Protein AF-0000000072719856 (afdb_homodimer)

Secondary structure (DSSP, 8-state):
----------------------------------------SGGGS-S-----STT---TTSHHHHHHHHHHHHHHHHHHHHHHHHHHHHHHHHHHHHHHHHHHHHHHHHHHHHHHHHHHHHHHHHHHHHHHHHTTTS--SS-HHHHHHHHHHHHHHS-----SS--GGGS-HHHHHHHHHHHHHHHHTT--SSHHHHTHHHHHHHHHHHHHHHHHS-S--SSSTHHHHHHHHHHHHHHHHHHHHHHHHHHHHHHS---HHHHHHHHHHHHHHHHHHHHHHHH-HHHHHHHHHHHHH-TTHHHHHHHHHHHHHT------HHHHHHHHHHHHHHHHHHHHHHHHHHHHHHHHHHHHHHHHHHHHHHHHHHHHHHHHHHHHHHHHHHHHHHHHHHHHHHHHHHHHHHHHHHHHHHHHHHHHS-HHHHHHHHTT--------SS-----B--TTHHHHHHHS-HHHHHHHHHHHHHHHHHHHTTTT-----EETTEE-/----------------------------------------SGGGS-S-----STT---TTSHHHHHHHHHHHHHHHHHHHHHHHHHHHHHHHHHHHHHHHHHHHHHHHHHHHHHHHHHHHHHHHHHHHHHHHHTTTS---S-HHHHHHHHHHHHHHS-----SS--GGGS-HHHHHHHHHHHHHHHHTT--SSHHHHTHHHHHHHHHHHHHHHHHS-S--SSSTHHHHHHHHHHHHHHHHHHHHHHHHHHHHHHS---HHHHHHHHHHHHHHHHHHHHHHHH-HHHHHHHHHHHHH-TTHHHHHHHHHHHHHT------HHHHHHHHHHHHHHHHHHHHHHHHHHHHHHHHHHHHHHHHHHHHHHHHHHHHHHHHHHHHHHHHHHHHHHHHHHHHHHHHHHHHHHHHHHHHHHHHHHHHS-HHHHHHHHTT-----PPPSS-----B--TTHHHHHHHS-HHHHHHHHHHHHHHHHHHHTTTT-----EETTEE-

pLDDT: mean 78.43, std 19.97, range [12.73, 96.88]

Solvent-accessible surface area (backbone atoms only — not comparable to full-atom values): 55125 Å² total; per-residue (Å²): 128,86,84,87,80,86,78,81,90,82,84,89,80,85,85,80,84,80,78,76,79,74,80,73,75,75,67,70,79,67,77,72,68,81,62,79,73,66,77,66,66,71,70,56,78,64,68,78,76,53,60,65,39,97,74,53,45,45,65,82,41,74,68,29,40,51,53,51,50,49,52,62,52,50,57,47,41,50,42,42,50,51,45,52,52,51,48,51,53,50,44,52,53,49,51,51,50,50,52,53,48,51,52,46,50,52,34,50,50,44,35,53,39,46,48,50,38,41,52,41,47,51,53,48,40,54,52,47,46,48,23,55,72,49,71,65,70,55,76,89,62,65,61,66,60,50,51,51,52,41,48,54,44,56,69,72,36,74,79,67,88,60,81,73,89,43,86,57,64,75,38,74,65,56,35,51,51,52,51,52,52,51,53,50,34,55,77,67,61,68,47,96,45,59,67,66,65,38,43,63,48,54,51,51,45,50,51,48,53,53,40,42,54,61,50,63,61,70,81,49,92,74,53,57,61,41,57,50,50,19,40,50,25,37,53,47,13,50,51,24,39,52,55,18,46,54,43,50,28,43,26,33,40,63,10,53,62,58,70,69,51,43,51,47,26,49,33,24,42,44,48,12,52,50,24,43,52,51,17,24,64,50,35,68,68,46,41,56,52,47,53,52,48,55,71,68,40,85,50,47,66,56,52,54,52,50,49,53,52,59,72,65,63,61,78,46,75,56,30,60,68,60,12,50,50,48,41,53,48,50,50,52,50,48,50,53,50,48,52,52,44,50,50,46,51,51,50,51,53,51,49,50,52,52,52,50,52,52,52,50,49,52,49,52,50,48,51,50,52,49,50,52,53,61,56,49,49,57,54,50,53,50,50,51,47,48,52,52,47,38,54,48,51,48,41,49,52,43,49,52,53,29,50,50,32,44,52,51,24,51,51,34,44,52,57,37,47,74,78,27,60,60,71,56,44,54,36,51,68,71,72,40,82,76,69,83,80,85,66,95,78,81,86,81,63,77,45,67,56,85,64,44,68,60,48,55,70,76,37,53,71,64,56,47,50,51,51,48,50,55,50,50,49,52,51,48,61,56,40,67,76,46,101,59,77,79,73,54,71,54,92,66,34,42,55,126,98,74,83,84,89,74,86,78,79,87,76,93,67,86,69,80,76,72,78,68,71,74,68,74,70,63,69,77,66,76,68,68,80,61,78,72,65,74,66,63,71,71,56,80,63,66,77,77,53,57,66,36,98,76,52,45,45,65,81,40,75,67,28,40,52,53,51,50,49,53,63,53,50,56,45,42,49,42,45,49,52,45,50,52,52,48,51,53,50,43,52,54,49,52,51,51,49,52,50,46,51,52,47,52,53,35,49,51,45,37,51,39,44,47,51,37,42,51,40,47,51,53,47,39,54,52,48,47,48,23,55,72,50,70,64,72,54,75,90,65,66,59,68,61,51,52,50,52,40,49,52,45,55,70,70,37,73,80,69,88,61,81,72,90,42,86,57,65,76,38,72,66,57,33,53,51,51,51,51,52,50,52,51,34,55,76,64,63,70,49,95,45,59,68,66,64,39,42,64,49,54,50,51,43,50,53,48,52,53,38,41,56,60,50,62,61,68,82,51,88,75,55,57,60,41,56,51,49,19,40,50,24,38,54,47,12,48,50,24,40,51,56,19,45,55,44,49,27,43,26,34,40,64,10,52,62,57,71,70,52,43,50,48,26,49,33,23,41,44,48,12,52,49,25,42,52,51,18,25,65,49,35,69,66,47,41,56,50,48,54,52,48,54,72,68,40,85,52,50,67,55,50,54,51,51,49,53,53,58,72,64,64,61,80,46,75,54,30,60,68,60,13,49,52,51,43,53,48,50,50,53,51,47,50,53,51,49,51,54,42,49,52,46,51,51,50,51,52,51,50,51,54,51,51,50,53,52,52,49,50,51,47,50,51,48,51,50,52,50,50,52,52,61,56,47,49,58,52,50,53,50,49,53,48,48,53,51,47,38,54,48,50,47,40,49,53,41,49,52,51,28,49,51,31,45,52,52,24,50,51,35,44,53,57,37,46,74,79,27,60,62,70,55,43,56,35,51,69,72,70,41,80,76,71,84,79,83,68,97,78,80,88,80,64,76,44,69,57,84,64,43,69,61,48,54,68,75,39,53,71,64,55,46,49,52,50,47,52,53,51,49,50,52,50,49,64,56,39,68,77,43,102,59,77,77,75,53,72,54,92,65,36,41,54

Nearest PDB structures (foldseek):
  4akk-assembly1_B  TM=6.259E-01  e=2.399E-05  Klebsiella oxytoca
  7ung-assembly1_D5  TM=2.295E-01  e=6.088E-01  Homo sapiens
  7n6g-assembly1_3W  TM=1.472E-01  e=1.097E+00  Chlamydomonas reinhardtii
  7n6g-assembly1_3S  TM=1.384E-01  e=2.478E+00  Chlamydomonas reinhardtii
  7n6g-assembly1_3T  TM=1.457E-01  e=3.896E+00  Chlamydomonas reinhardtii

Organism: Homarus americanus (NCBI:txid6706)

Foldseek 3Di:
DDDDDCPDDDDDDDDDDDPPPPPPPPPPDAPDPPPPPPPPCVVVPPVDQPLPDPVSDDCQDPVNVVVVLVVLLVVVVVVLVVLLVVLVVVLVVLVVLLVLLVLVVVLLLQLVLLLVLLVLLLVLLLQLLVCLVVVNPDHPDDSVVSLVVSVVSLVPHPQDDFPDDDPCRRDSVSVNVVVVVLVVCSVVVVAPDSCRSNVSSLVSSVRSLNRSVVSLDDDDPQLLSLLSLLLSLLSLLLSLLSLLLSLLLCCQQVQFDDPVSLVSNVVSNVSSVVSLVSSCVSDVVLVVLVVVLCVPLVCNVVQVVSSVVSNVRDGDPRDNVVSVVSSVSSVVVSVSSVVSSVVSSVVSVVSSVVVSVVSVVVSVVSVVSSVVSVVVSVVVSVVSSVVSVVVSVVVVVVVVVVVVVVVVVVVVLVVQCVVDPPVVSVCVVVVHDPDDDDDPDDDDDKDFDPCLVVVPVVDDPVVLVVVQVVVVVVVVVVCVSDPDDWDDDDRRMTD/DDDDDDDDDDDDDDDCPPDPPPPPPCPPPDPPPPPPPPPPCVVVPPPDQPLPDPVSADCPDPVNVVVVLVVLLVVVVVVLVVLLVVLVVVLVVLVVLLVLLVLVVVLLLQLVLLLVLLVLLLVLLLQLLVCVVVVNPDHDDDSVVSLVVSVVSLVPHPQDDFPDDDPCRPDSVSVNVVVVVLVVCSVVVVAPDSCRSNVSSLVSSVRSLNRSVVSLDDDDPQLLSLLSLLLSLLSLLLSLLSLLLSLLLVCQQVQFDDPVSLVSNVVSNVSSVVSLVSSCVSDVVLVVLVVVLCVPLVCNVVQVVSSVVSNVGDGDPRDNVVSVVSSVSSVVVSVSSVVSSVVSSVVSVVSSVVVSVVSVVVSVVSVVSSVVSVVVSVVVSVVSSVVSVVVSVVVVVVVVVVVVVVVVVVVVLVVQCVVDPPVVSVCVVVVHDPDDDDDPDDDDDKDFDPCLVVVPVVDDPVVLVVVQVVVVVVVVVVCVVDPDDWDDDDRRMTD

InterPro domains:
  IPR001054 Adenylyl cyclase class-3/4/guanylyl cyclase [PF00211] (435-495)
  IPR001054 Adenylyl cyclase class-3/4/guanylyl cyclase [PS50125] (443-495)
  IPR001054 Adenylyl cyclase class-3/4/guanylyl cyclase [SM00044] (407-495)
  IPR001054 Adenylyl cyclase class-3/4/guanylyl cyclase [cd07302] (442-495)
  IPR011645 Haem NO binding associated [PF07701] (390-428)
  IPR013587 Nitrate/nitrite sensing protein [PF08376] (117-348)
  IPR029787 Nucleotide cyclase [G3DSA:3.30.70.1230] (431-495)
  IPR029787 Nucleotide cyclase [SSF55073] (431-495)
  IPR050401 Cyclic nucleotide synthase [PTHR11920] (382-495)

Structure (mmCIF, N/CA/C/O backbone):
data_AF-0000000072719856-model_v1
#
loop_
_entity.id
_entity.type
_entity.pdbx_description
1 polymer 'guanylate cyclase'
#
loop_
_atom_site.group_PDB
_atom_site.id
_atom_site.type_symbol
_atom_site.label_atom_id
_atom_site.label_alt_id
_atom_site.label_comp_id
_atom_site.label_asym_id
_atom_site.label_entity_id
_atom_site.label_seq_id
_atom_site.pdbx_PDB_ins_code
_atom_site.Cartn_x
_atom_site.Cartn_y
_atom_site.Cartn_z
_atom_site.occupancy
_atom_site.B_iso_or_equiv
_atom_site.auth_seq_id
_atom_site.auth_comp_id
_atom_site.auth_asym_id
_atom_site.auth_atom_id
_atom_site.pdbx_PDB_model_num
ATOM 1 N N . MET A 1 1 ? -3.832 -138.75 36.938 1 13.16 1 MET A N 1
ATOM 2 C CA . MET A 1 1 ? -4.074 -139.625 35.812 1 13.16 1 MET A CA 1
ATOM 3 C C . MET A 1 1 ? -3.48 -139 34.531 1 13.16 1 MET A C 1
ATOM 5 O O . MET A 1 1 ? -3.02 -139.75 33.688 1 13.16 1 MET A O 1
ATOM 9 N N . LYS A 1 2 ? -3.783 -137.75 33.938 1 15.05 2 LYS A N 1
ATOM 10 C CA . LYS A 1 2 ? -4.488 -137.875 32.656 1 15.05 2 LYS A CA 1
ATOM 11 C C . LYS A 1 2 ? -3.545 -138.25 31.531 1 15.05 2 LYS A C 1
ATOM 13 O O . LYS A 1 2 ? -2.367 -137.875 31.531 1 15.05 2 LYS A O 1
ATOM 18 N N . SER A 1 3 ? -4.07 -138.625 30.328 1 15.02 3 SER A N 1
ATOM 19 C CA . SER A 1 3 ? -3.676 -139.875 29.641 1 15.02 3 SER A CA 1
ATOM 20 C C . SER A 1 3 ? -2.521 -139.625 28.672 1 15.02 3 SER A C 1
ATOM 22 O O . SER A 1 3 ? -1.888 -138.5 28.734 1 15.02 3 SER A O 1
ATOM 24 N N . SER A 1 4 ? -2.91 -139.375 27.281 1 15.8 4 SER A N 1
ATOM 25 C CA . SER A 1 4 ? -2.57 -140.375 26.219 1 15.8 4 SER A CA 1
ATOM 26 C C . SER A 1 4 ? -1.331 -139.875 25.453 1 15.8 4 SER A C 1
ATOM 28 O O . SER A 1 4 ? -0.961 -138.75 25.5 1 15.8 4 SER A O 1
ATOM 30 N N . GLU A 1 5 ? -0.768 -140.625 24.344 1 15.8 5 GLU A N 1
ATOM 31 C CA . GLU A 1 5 ? 0.389 -141.375 23.844 1 15.8 5 GLU A CA 1
ATOM 32 C C . GLU A 1 5 ? 0.894 -140.75 22.531 1 15.8 5 GLU A C 1
ATOM 34 O O . GLU A 1 5 ? 1.777 -141.375 21.875 1 15.8 5 GLU A O 1
ATOM 39 N N . LYS A 1 6 ? 0.525 -139.5 22.219 1 16.8 6 LYS A N 1
ATOM 40 C CA . LYS A 1 6 ? 0.259 -139.125 20.812 1 16.8 6 LYS A CA 1
ATOM 41 C C . LYS A 1 6 ? 1.481 -139.5 19.953 1 16.8 6 LYS A C 1
ATOM 43 O O . LYS A 1 6 ? 2.549 -138.875 20.156 1 16.8 6 LYS A O 1
ATOM 48 N N . ARG A 1 7 ? 1.499 -140.375 18.922 1 16.19 7 ARG A N 1
ATOM 49 C CA . ARG A 1 7 ? 2.504 -141.375 18.375 1 16.19 7 ARG A CA 1
ATOM 50 C C . ARG A 1 7 ? 3.23 -140.75 17.188 1 16.19 7 ARG A C 1
ATOM 52 O O . ARG A 1 7 ? 4.273 -141.25 16.766 1 16.19 7 ARG A O 1
ATOM 59 N N . LYS A 1 8 ? 2.85 -139.625 16.594 1 17.39 8 LYS A N 1
ATOM 60 C CA . LYS A 1 8 ? 2.51 -139.625 15.172 1 17.39 8 LYS A CA 1
ATOM 61 C C . LYS A 1 8 ? 3.738 -140 14.344 1 17.39 8 LYS A C 1
ATOM 63 O O . LYS A 1 8 ? 4.859 -139.625 14.68 1 17.39 8 LYS A O 1
ATOM 68 N N . VAL A 1 9 ? 3.543 -140.375 12.938 1 16.06 9 VAL A N 1
ATOM 69 C CA . VAL A 1 9 ? 4.031 -141.375 12.016 1 16.06 9 VAL A CA 1
ATOM 70 C C . VAL A 1 9 ? 5.238 -140.875 11.242 1 16.06 9 VAL A C 1
ATOM 72 O O . VAL A 1 9 ? 5.387 -139.625 11.078 1 16.06 9 VAL A O 1
ATOM 75 N N . SER A 1 10 ? 6.246 -141.625 10.727 1 17.42 10 SER A N 1
ATOM 76 C CA . SER A 1 10 ? 7.648 -142 10.453 1 17.42 10 SER A CA 1
ATOM 77 C C . SER A 1 10 ? 8.016 -141.625 9.023 1 17.42 10 SER A C 1
ATOM 79 O O . SER A 1 10 ? 9.156 -141.25 8.75 1 17.42 10 SER A O 1
ATOM 81 N N . PRO A 1 11 ? 6.961 -141.625 7.934 1 17.03 11 PRO A N 1
ATOM 82 C CA . PRO A 1 11 ? 7.477 -142.625 6.938 1 17.03 11 PRO A CA 1
ATOM 83 C C . PRO A 1 11 ? 8.578 -142 6.07 1 17.03 11 PRO A C 1
ATOM 85 O O . PRO A 1 11 ? 8.867 -140.75 6.18 1 17.03 11 PRO A O 1
ATOM 88 N N . ASP A 1 12 ? 8.273 -141.875 4.676 1 16.55 12 ASP A N 1
ATOM 89 C CA . ASP A 1 12 ? 8.742 -142.625 3.551 1 16.55 12 ASP A CA 1
ATOM 90 C C . ASP A 1 12 ? 9.898 -141.875 2.834 1 16.55 12 ASP A C 1
ATOM 92 O O . ASP A 1 12 ? 10.133 -140.75 3.029 1 16.55 12 ASP A O 1
ATOM 96 N N . LYS A 1 13 ? 10.125 -142.25 1.357 1 18.56 13 LYS A N 1
ATOM 97 C CA . LYS A 1 13 ? 10.961 -143 0.419 1 18.56 13 LYS A CA 1
ATOM 98 C C . LYS A 1 13 ? 11.656 -142 -0.563 1 18.56 13 LYS A C 1
ATOM 100 O O . LYS A 1 13 ? 12.688 -142.375 -1.143 1 18.56 13 LYS A O 1
ATOM 105 N N . GLY A 1 14 ? 11.086 -140.75 -0.892 1 17.28 14 GLY A N 1
ATOM 106 C CA . GLY A 1 14 ? 11.031 -140.625 -2.334 1 17.28 14 GLY A CA 1
ATOM 107 C C . GLY A 1 14 ? 12.391 -140.375 -2.953 1 17.28 14 GLY A C 1
ATOM 108 O O . GLY A 1 14 ? 13.297 -139.875 -2.283 1 17.28 14 GLY A O 1
ATOM 109 N N . ASP A 1 15 ? 12.664 -140.875 -4.188 1 18.88 15 ASP A N 1
ATOM 110 C CA . ASP A 1 15 ? 13.75 -141.375 -5.051 1 18.88 15 ASP A CA 1
ATOM 111 C C . ASP A 1 15 ? 14.57 -140.125 -5.559 1 18.88 15 ASP A C 1
ATOM 113 O O . ASP A 1 15 ? 14.164 -139 -5.41 1 18.88 15 ASP A O 1
ATOM 117 N N . GLY A 1 16 ? 15.195 -140.375 -6.809 1 19.95 16 GLY A N 1
ATOM 118 C CA . GLY A 1 16 ? 16.5 -140.375 -7.445 1 19.95 16 GLY A CA 1
ATOM 119 C C . GLY A 1 16 ? 16.859 -139.125 -8.164 1 19.95 16 GLY A C 1
ATOM 120 O O . GLY A 1 16 ? 18.031 -138.75 -8.391 1 19.95 16 GLY A O 1
ATOM 121 N N . GLY A 1 17 ? 15.914 -138.375 -8.906 1 20.55 17 GLY A N 1
ATOM 122 C CA . GLY A 1 17 ? 16.297 -138 -10.258 1 20.55 17 GLY A CA 1
ATOM 123 C C . GLY A 1 17 ? 17.219 -136.75 -10.312 1 20.55 17 GLY A C 1
ATOM 124 O O . GLY A 1 17 ? 17.188 -135.875 -9.414 1 20.55 17 GLY A O 1
ATOM 125 N N . GLY A 1 18 ? 18.453 -136.875 -10.945 1 22.08 18 GLY A N 1
ATOM 126 C CA . GLY A 1 18 ? 19.656 -136.125 -11.094 1 22.08 18 GLY A CA 1
ATOM 127 C C . GLY A 1 18 ? 19.438 -134.75 -11.852 1 22.08 18 GLY A C 1
ATOM 128 O O . GLY A 1 18 ? 18.906 -134.75 -12.969 1 22.08 18 GLY A O 1
ATOM 129 N N . THR A 1 19 ? 19 -133.625 -11.234 1 22.67 19 THR A N 1
ATOM 130 C CA . THR A 1 19 ? 18.594 -132.375 -11.812 1 22.67 19 THR A CA 1
ATOM 131 C C . THR A 1 19 ? 19.766 -131.75 -12.492 1 22.67 19 THR A C 1
ATOM 133 O O . THR A 1 19 ? 20.766 -131.375 -11.844 1 22.67 19 THR A O 1
ATOM 136 N N . ARG A 1 20 ? 20.156 -132.125 -13.727 1 21.06 20 ARG A N 1
ATOM 137 C CA . ARG A 1 20 ? 21.234 -131.5 -14.461 1 21.06 20 ARG A CA 1
ATOM 138 C C . ARG A 1 20 ? 20.984 -130 -14.586 1 21.06 20 ARG A C 1
ATOM 140 O O . ARG A 1 20 ? 19.906 -129.5 -15.016 1 21.06 20 ARG A O 1
ATOM 147 N N . LYS A 1 21 ? 21.703 -129.25 -13.844 1 28.03 21 LYS A N 1
ATOM 148 C CA . LYS A 1 21 ? 21.797 -127.75 -13.719 1 28.03 21 LYS A CA 1
ATOM 149 C C . LYS A 1 21 ? 22.109 -127.125 -15.062 1 28.03 21 LYS A C 1
ATOM 151 O O . LYS A 1 21 ? 23.172 -127.375 -15.641 1 28.03 21 LYS A O 1
ATOM 156 N N . ASP A 1 22 ? 21.109 -127.25 -16 1 20.61 22 ASP A N 1
ATOM 157 C CA . ASP A 1 22 ? 21.328 -126.562 -17.297 1 20.61 22 ASP A CA 1
ATOM 158 C C . ASP A 1 22 ? 21.859 -125.188 -17.109 1 20.61 22 ASP A C 1
ATOM 160 O O . ASP A 1 22 ? 21.406 -124.438 -16.234 1 20.61 22 ASP A O 1
ATOM 164 N N . ALA A 1 23 ? 23.188 -124.875 -17.453 1 27.12 23 ALA A N 1
ATOM 165 C CA . ALA A 1 23 ? 24.031 -123.625 -17.453 1 27.12 23 ALA A CA 1
ATOM 166 C C . ALA A 1 23 ? 23.312 -122.5 -18.125 1 27.12 23 ALA A C 1
ATOM 168 O O . ALA A 1 23 ? 22.984 -122.562 -19.312 1 27.12 23 ALA A O 1
ATOM 169 N N . ASP A 1 24 ? 22.375 -121.938 -17.344 1 26.38 24 ASP A N 1
ATOM 170 C CA . ASP A 1 24 ? 21.641 -120.75 -17.797 1 26.38 24 ASP A CA 1
ATOM 171 C C . ASP A 1 24 ? 22.594 -119.688 -18.312 1 26.38 24 ASP A C 1
ATOM 173 O O . ASP A 1 24 ? 23.484 -119.25 -17.594 1 26.38 24 ASP A O 1
ATOM 177 N N . MET A 1 25 ? 23.062 -119.75 -19.578 1 27.44 25 MET A N 1
ATOM 178 C CA . MET A 1 25 ? 23.875 -118.75 -20.266 1 27.44 25 MET A CA 1
ATOM 179 C C . MET A 1 25 ? 23.375 -117.375 -19.953 1 27.44 25 MET A C 1
ATOM 181 O O . MET A 1 25 ? 22.203 -117.062 -20.172 1 27.44 25 MET A O 1
ATOM 185 N N . ASP A 1 26 ? 23.906 -116.812 -18.906 1 27.64 26 ASP A N 1
ATOM 186 C CA . ASP A 1 26 ? 23.734 -115.438 -18.453 1 27.64 26 ASP A CA 1
ATOM 187 C C . ASP A 1 26 ? 23.844 -114.438 -19.641 1 27.64 26 ASP A C 1
ATOM 189 O O . ASP A 1 26 ? 24.938 -114.25 -20.188 1 27.64 26 ASP A O 1
ATOM 193 N N . LEU A 1 27 ? 23 -114.5 -20.656 1 30.17 27 LEU A N 1
ATOM 194 C CA . LEU A 1 27 ? 23.078 -113.5 -21.703 1 30.17 27 LEU A CA 1
ATOM 195 C C . LEU A 1 27 ? 23.219 -112.125 -21.109 1 30.17 27 LEU A C 1
ATOM 197 O O . LEU A 1 27 ? 22.609 -111.812 -20.078 1 30.17 27 LEU A O 1
ATOM 201 N N . PRO A 1 28 ? 24.438 -111.5 -21.234 1 32.5 28 PRO A N 1
ATOM 202 C CA . PRO A 1 28 ? 24.688 -110.188 -20.672 1 32.5 28 PRO A CA 1
ATOM 203 C C . PRO A 1 28 ? 23.484 -109.25 -20.797 1 32.5 28 PRO A C 1
ATOM 205 O O . PRO A 1 28 ? 22.641 -109.438 -21.688 1 32.5 28 PRO A O 1
ATOM 208 N N . PRO A 1 29 ? 23.094 -108.688 -19.672 1 29.88 29 PRO A N 1
ATOM 209 C CA . PRO A 1 29 ? 21.906 -107.812 -19.641 1 29.88 29 PRO A CA 1
ATOM 210 C C . PRO A 1 29 ? 21.844 -106.875 -20.812 1 29.88 29 PRO A C 1
ATOM 212 O O . PRO A 1 29 ? 22.875 -106.375 -21.281 1 29.88 29 PRO A O 1
ATOM 215 N N . MET A 1 30 ? 21.078 -107.125 -21.781 1 28.53 30 MET A N 1
ATOM 216 C CA . MET A 1 30 ? 20.859 -106.375 -23 1 28.53 30 MET A CA 1
ATOM 217 C C . MET A 1 30 ? 20.797 -104.875 -22.719 1 28.53 30 MET A C 1
ATOM 219 O O . MET A 1 30 ? 20.172 -104.438 -21.75 1 28.53 30 MET A O 1
ATOM 223 N N . PRO A 1 31 ? 21.828 -104.125 -23.062 1 28.11 31 PRO A N 1
ATOM 224 C CA . PRO A 1 31 ? 21.781 -102.688 -22.766 1 28.11 31 PRO A CA 1
ATOM 225 C C . PRO A 1 31 ? 20.391 -102.125 -23 1 28.11 31 PRO A C 1
ATOM 227 O O . PRO A 1 31 ? 19.672 -102.562 -23.891 1 28.11 31 PRO A O 1
ATOM 230 N N . LYS A 1 32 ? 19.734 -101.812 -21.906 1 28.28 32 LYS A N 1
ATOM 231 C CA . LYS A 1 32 ? 18.438 -101.188 -21.891 1 28.28 32 LYS A CA 1
ATOM 232 C C . LYS A 1 32 ? 18.328 -100.125 -23.031 1 28.28 32 LYS A C 1
ATOM 234 O O . LYS A 1 32 ? 19.266 -99.438 -23.312 1 28.28 32 LYS A O 1
ATOM 239 N N . ARG A 1 33 ? 17.656 -100.5 -24.062 1 31.67 33 ARG A N 1
ATOM 240 C CA . ARG A 1 33 ? 17.312 -99.562 -25.125 1 31.67 33 ARG A CA 1
ATOM 241 C C . ARG A 1 33 ? 17.047 -98.188 -24.562 1 31.67 33 ARG A C 1
ATOM 243 O O . ARG A 1 33 ? 16.359 -98.062 -23.547 1 31.67 33 ARG A O 1
ATOM 250 N N . PRO A 1 34 ? 18.031 -97.25 -24.672 1 29.48 34 PRO A N 1
ATOM 251 C CA . PRO A 1 34 ? 17.656 -95.938 -24.188 1 29.48 34 PRO A CA 1
ATOM 252 C C . PRO A 1 34 ? 16.172 -95.625 -24.438 1 29.48 34 PRO A C 1
ATOM 254 O O . PRO A 1 34 ? 15.641 -95.938 -25.5 1 29.48 34 PRO A O 1
ATOM 257 N N . SER A 1 35 ? 15.344 -95.875 -23.375 1 27.86 35 SER A N 1
ATOM 258 C CA . SER A 1 35 ? 13.961 -95.438 -23.266 1 27.86 35 SER A CA 1
ATOM 259 C C . SER A 1 35 ? 13.68 -94.312 -24.25 1 27.86 35 SER A C 1
ATOM 261 O O . SER A 1 35 ? 14.602 -93.625 -24.703 1 27.86 35 SER A O 1
ATOM 263 N N . LEU A 1 36 ? 12.469 -94.25 -24.75 1 30.48 36 LEU A N 1
ATOM 264 C CA . LEU A 1 36 ? 11.828 -93.125 -25.453 1 30.48 36 LEU A CA 1
ATOM 265 C C . LEU A 1 36 ? 12.359 -91.812 -24.922 1 30.48 36 LEU A C 1
ATOM 267 O O . LEU A 1 36 ? 12.258 -91.5 -23.734 1 30.48 36 LEU A O 1
ATOM 271 N N . VAL A 1 37 ? 13.523 -91.375 -25.359 1 30.98 37 VAL A N 1
ATOM 272 C CA . VAL A 1 37 ? 13.938 -90.062 -25.062 1 30.98 37 VAL A CA 1
ATOM 273 C C . VAL A 1 37 ? 12.711 -89.188 -24.828 1 30.98 37 VAL A C 1
ATOM 275 O O . VAL A 1 37 ? 11.883 -89 -25.719 1 30.98 37 VAL A O 1
ATOM 278 N N . SER A 1 38 ? 12.094 -89.25 -23.625 1 31.16 38 SER A N 1
ATOM 279 C CA . SER A 1 38 ? 11.312 -88.125 -23.141 1 31.16 38 SER A CA 1
ATOM 280 C C . SER A 1 38 ? 11.82 -86.812 -23.734 1 31.16 38 SER A C 1
ATOM 282 O O . SER A 1 38 ? 12.953 -86.375 -23.469 1 31.16 38 SER A O 1
ATOM 284 N N . ILE A 1 39 ? 11.609 -86.562 -24.984 1 34.34 39 ILE A N 1
ATOM 285 C CA . ILE A 1 39 ? 11.727 -85.125 -25.312 1 34.34 39 ILE A CA 1
ATOM 286 C C . ILE A 1 39 ? 11.406 -84.312 -24.078 1 34.34 39 ILE A C 1
ATOM 288 O O . ILE A 1 39 ? 10.297 -84.375 -23.547 1 34.34 39 ILE A O 1
ATOM 292 N N . ASP A 1 40 ? 12.367 -84.125 -23.141 1 33.19 40 ASP A N 1
ATOM 293 C CA . ASP A 1 40 ? 12.469 -83.312 -21.953 1 33.19 40 ASP A CA 1
ATOM 294 C C . ASP A 1 40 ? 11.477 -82.125 -22 1 33.19 40 ASP A C 1
ATOM 296 O O . ASP A 1 40 ? 11.531 -81.312 -22.906 1 33.19 40 ASP A O 1
ATOM 300 N N . SER A 1 41 ? 10.273 -82.312 -21.578 1 36 41 SER A N 1
ATOM 301 C CA . SER A 1 41 ? 9.273 -81.375 -21.125 1 36 41 SER A CA 1
ATOM 302 C C . SER A 1 41 ? 9.922 -80.125 -20.484 1 36 41 SER A C 1
ATOM 304 O O . SER A 1 41 ? 9.273 -79.125 -20.297 1 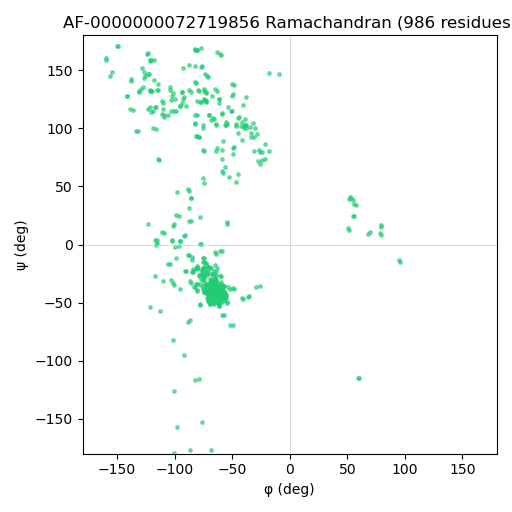36 41 SER A O 1
ATOM 306 N N . GLU A 1 42 ? 11.039 -80.375 -19.781 1 36.47 42 GLU A N 1
ATOM 307 C CA . GLU A 1 42 ? 11.555 -79.312 -18.938 1 36.47 42 GLU A CA 1
ATOM 308 C C . GLU A 1 42 ? 11.93 -78.062 -19.781 1 36.47 42 GLU A C 1
ATOM 310 O O . GLU A 1 42 ? 12.031 -76.938 -19.266 1 36.47 42 GLU A O 1
ATOM 315 N N . ASP A 1 43 ? 12.508 -78.312 -20.906 1 39.44 43 ASP A N 1
ATOM 316 C CA . ASP A 1 43 ? 12.922 -77.125 -21.625 1 39.44 43 ASP A CA 1
ATOM 317 C C . ASP A 1 43 ? 11.719 -76.312 -22.031 1 39.44 43 ASP A C 1
ATOM 319 O O . ASP A 1 43 ? 11.859 -75.312 -22.781 1 39.44 43 ASP A O 1
ATOM 323 N N . GLU A 1 44 ? 10.57 -76.812 -21.812 1 38.94 44 GLU A N 1
ATOM 324 C CA . GLU A 1 44 ? 9.242 -76.312 -22.156 1 38.94 44 GLU A CA 1
ATOM 325 C C . GLU A 1 44 ? 8.992 -74.938 -21.578 1 38.94 44 GLU A C 1
ATOM 327 O O . GLU A 1 44 ? 8.375 -74.125 -22.219 1 38.94 44 GLU A O 1
ATOM 332 N N . ASN A 1 45 ? 9.047 -74.875 -20.281 1 41.75 45 ASN A N 1
ATOM 333 C CA . ASN A 1 45 ? 8.516 -73.688 -19.562 1 41.75 45 ASN A CA 1
ATOM 334 C C . ASN A 1 45 ? 9.344 -72.438 -19.828 1 41.75 45 ASN A C 1
ATOM 336 O O . ASN A 1 45 ? 8.977 -71.375 -19.391 1 41.75 45 ASN A O 1
ATOM 340 N N . LYS A 1 46 ? 10.609 -72.625 -20.016 1 50.31 46 LYS A N 1
ATOM 341 C CA . LYS A 1 46 ? 11.414 -71.375 -20.125 1 50.31 46 LYS A CA 1
ATOM 342 C C . LYS A 1 46 ? 11.406 -70.875 -21.547 1 50.31 46 LYS A C 1
ATOM 344 O O . LYS A 1 46 ? 12.367 -71.062 -22.297 1 50.31 46 LYS A O 1
ATOM 349 N N . MET A 1 47 ? 10.344 -70.938 -22.219 1 47.31 47 MET A N 1
ATOM 350 C CA . MET A 1 47 ? 10.359 -70.625 -23.656 1 47.31 47 MET A CA 1
ATOM 351 C C . MET A 1 47 ? 11.023 -69.25 -23.891 1 47.31 47 MET A C 1
ATOM 353 O O . MET A 1 47 ? 11.805 -69.125 -24.828 1 47.31 47 MET A O 1
ATOM 357 N N . VAL A 1 48 ? 10.406 -68.125 -23.484 1 51.97 48 VAL A N 1
ATOM 358 C CA . VAL A 1 48 ? 10.977 -66.875 -23.844 1 51.97 48 VAL A CA 1
ATOM 359 C C . VAL A 1 48 ? 11.461 -66.125 -22.594 1 51.97 48 VAL A C 1
ATOM 361 O O . VAL A 1 48 ? 10.664 -65.812 -21.703 1 51.97 48 VAL A O 1
ATOM 364 N N . GLU A 1 49 ? 12.562 -66.562 -22 1 50.25 49 GLU A N 1
ATOM 365 C CA . GLU A 1 49 ? 13.086 -65.75 -20.922 1 50.25 49 GLU A CA 1
ATOM 366 C C . GLU A 1 49 ? 13.398 -64.312 -21.438 1 50.25 49 GLU A C 1
ATOM 368 O O . GLU A 1 49 ? 14.406 -64.125 -22.125 1 50.25 49 GLU A O 1
ATOM 373 N N . VAL A 1 50 ? 12.523 -63.594 -21.891 1 50.59 50 VAL A N 1
ATOM 374 C CA . VAL A 1 50 ? 12.938 -62.25 -22.188 1 50.59 50 VAL A CA 1
ATOM 375 C C . VAL A 1 50 ? 13.094 -61.438 -20.891 1 50.59 50 VAL A C 1
ATOM 377 O O . VAL A 1 50 ? 12.117 -61.25 -20.141 1 50.59 50 VAL A O 1
ATOM 380 N N . LYS A 1 51 ? 14.25 -61.594 -20.156 1 47.62 51 LYS A N 1
ATOM 381 C CA . LYS A 1 51 ? 14.586 -60.781 -18.984 1 47.62 51 LYS A CA 1
ATOM 382 C C . LYS A 1 51 ? 14.547 -59.281 -19.297 1 47.62 51 LYS A C 1
ATOM 384 O O . LYS A 1 51 ? 15.516 -58.562 -19.062 1 47.62 51 LYS A O 1
ATOM 389 N N . THR A 1 52 ? 13.961 -58.844 -20.25 1 47.09 52 THR A N 1
ATOM 390 C CA . THR A 1 52 ? 14.43 -57.5 -20.625 1 47.09 52 THR A CA 1
ATOM 391 C C . THR A 1 52 ? 13.891 -56.469 -19.656 1 47.09 52 THR A C 1
ATOM 393 O O . THR A 1 52 ? 14.297 -55.281 -19.719 1 47.09 52 THR A O 1
ATOM 396 N N . GLY A 1 53 ? 12.922 -56.625 -18.797 1 50.38 53 GLY A N 1
ATOM 397 C CA . GLY A 1 53 ? 12.406 -55.406 -18.172 1 50.38 53 GLY A CA 1
ATOM 398 C C . GLY A 1 53 ? 13.164 -55 -16.922 1 50.38 53 GLY A C 1
ATOM 399 O O . GLY A 1 53 ? 14.07 -55.719 -16.484 1 50.38 53 GLY A O 1
ATOM 400 N N . ILE A 1 54 ? 13.242 -53.656 -16.422 1 52 54 ILE A N 1
ATOM 401 C CA . ILE A 1 54 ? 13.898 -53.219 -15.203 1 52 54 ILE A CA 1
ATOM 402 C C . ILE A 1 54 ? 13.734 -54.25 -14.102 1 52 54 ILE A C 1
ATOM 404 O O . ILE A 1 54 ? 14.664 -54.5 -13.336 1 52 54 ILE A O 1
ATOM 408 N N . CYS A 1 55 ? 12.594 -54.781 -13.906 1 51.72 55 CYS A N 1
ATOM 409 C CA . CYS A 1 55 ? 12.445 -55.688 -12.773 1 51.72 55 CYS A CA 1
ATOM 410 C C . CYS A 1 55 ? 12.602 -57.125 -13.211 1 51.72 55 CYS A C 1
ATOM 412 O O . CYS A 1 55 ? 12.43 -58.062 -12.414 1 51.72 55 CYS A O 1
ATOM 414 N N . GLY A 1 56 ? 13.25 -57.375 -14.242 1 53.53 56 GLY A N 1
ATOM 415 C CA . GLY A 1 56 ? 13.578 -58.75 -14.594 1 53.53 56 GLY A CA 1
ATOM 416 C C . GLY A 1 56 ? 12.367 -59.688 -14.57 1 53.53 56 GLY A C 1
ATOM 417 O O . GLY A 1 56 ? 12.516 -60.906 -14.367 1 53.53 56 GLY A O 1
ATOM 418 N N . LEU A 1 57 ? 11.195 -59.062 -14.523 1 55.94 57 LEU A N 1
ATOM 419 C CA . LEU A 1 57 ? 10.07 -59.969 -14.297 1 55.94 57 LEU A CA 1
ATOM 420 C C . LEU A 1 57 ? 9.547 -60.531 -15.609 1 55.94 57 LEU A C 1
ATOM 422 O O . LEU A 1 57 ? 9.617 -59.875 -16.641 1 55.94 57 LEU A O 1
ATOM 426 N N . ASP A 1 58 ? 9.367 -61.688 -15.641 1 57.06 58 ASP A N 1
ATOM 427 C CA . ASP A 1 58 ? 8.852 -62.469 -16.766 1 57.06 58 ASP A CA 1
ATOM 428 C C . ASP A 1 58 ? 7.422 -62.062 -17.109 1 57.06 58 ASP A C 1
ATOM 430 O O . ASP A 1 58 ? 6.527 -62.156 -16.266 1 57.06 58 ASP A O 1
ATOM 434 N N . PRO A 1 59 ? 7.16 -61.281 -18.203 1 59.66 59 PRO A N 1
ATOM 435 C CA . PRO A 1 59 ? 5.828 -60.781 -18.547 1 59.66 59 PRO A CA 1
ATOM 436 C C . PRO A 1 59 ? 4.824 -61.906 -18.797 1 59.66 59 PRO A C 1
ATOM 438 O O . PRO A 1 59 ? 3.625 -61.656 -18.938 1 59.66 59 PRO A O 1
ATOM 441 N N . THR A 1 60 ? 5.312 -63.094 -18.781 1 61.72 60 THR A N 1
ATOM 442 C CA . THR A 1 60 ? 4.426 -64.188 -19.125 1 61.72 60 THR A CA 1
ATOM 443 C C . THR A 1 60 ? 3.746 -64.75 -17.891 1 61.72 60 THR A C 1
ATOM 445 O O . THR A 1 60 ? 2.754 -65.5 -17.984 1 61.72 60 THR A O 1
ATOM 448 N N . THR A 1 61 ? 4.395 -64.5 -16.797 1 62.62 61 THR A N 1
ATOM 449 C CA . THR A 1 61 ? 3.777 -65 -15.57 1 62.62 61 THR A CA 1
ATOM 450 C C . THR A 1 61 ? 2.682 -64.062 -15.086 1 62.62 61 THR A C 1
ATOM 452 O O . THR A 1 61 ? 2.691 -62.875 -15.414 1 62.62 61 THR A O 1
ATOM 455 N N . GLY A 1 62 ? 1.532 -64.625 -14.602 1 66.06 62 GLY A N 1
ATOM 456 C CA . GLY A 1 62 ? 0.443 -63.875 -14.047 1 66.06 62 GLY A CA 1
ATOM 457 C C . GLY A 1 62 ? 0.918 -62.719 -13.164 1 66.06 62 GLY A C 1
ATOM 458 O O . GLY A 1 62 ? 0.458 -61.594 -13.312 1 66.06 62 GLY A O 1
ATOM 459 N N . LYS A 1 63 ? 1.803 -63 -12.336 1 72.44 63 LYS A N 1
ATOM 460 C CA . LYS A 1 63 ? 2.311 -61.969 -11.422 1 72.44 63 LYS A CA 1
ATOM 461 C C . LYS A 1 63 ? 3.133 -60.906 -12.164 1 72.44 63 LYS A C 1
ATOM 463 O O . LYS A 1 63 ? 3.041 -59.719 -11.875 1 72.44 63 LYS A O 1
ATOM 468 N N . GLY A 1 64 ? 3.861 -61.344 -13.094 1 69.19 64 GLY A N 1
ATOM 469 C CA . GLY A 1 64 ? 4.668 -60.406 -13.875 1 69.19 64 GLY A CA 1
ATOM 470 C C . GLY A 1 64 ? 3.836 -59.469 -14.719 1 69.19 64 GLY A C 1
ATOM 471 O O . GLY A 1 64 ? 4.168 -58.281 -14.844 1 69.19 64 GLY A O 1
ATOM 472 N N . LYS A 1 65 ? 2.738 -59.969 -15.172 1 72.69 65 LYS A N 1
ATOM 473 C CA . LYS A 1 65 ? 1.809 -59.156 -15.945 1 72.69 65 LYS A CA 1
ATOM 474 C C . LYS A 1 65 ? 1.208 -58.031 -15.094 1 72.69 65 LYS A C 1
ATOM 476 O O . LYS A 1 65 ? 1.101 -56.875 -15.547 1 72.69 65 LYS A O 1
ATOM 481 N N . GLN A 1 66 ? 0.897 -58.344 -13.922 1 75.81 66 GLN A N 1
ATOM 482 C CA . GLN A 1 66 ? 0.278 -57.375 -13.031 1 75.81 66 GLN A CA 1
ATOM 483 C C . GLN A 1 66 ? 1.274 -56.281 -12.625 1 75.81 66 GLN A C 1
ATOM 485 O O . GLN A 1 66 ? 0.929 -55.094 -12.562 1 75.81 66 GLN A O 1
ATOM 490 N N . ILE A 1 67 ? 2.449 -56.656 -12.359 1 75 67 ILE A N 1
ATOM 491 C CA . ILE A 1 67 ? 3.461 -55.688 -11.93 1 75 67 ILE A CA 1
ATOM 492 C C . ILE A 1 67 ? 3.787 -54.75 -13.07 1 75 67 ILE A C 1
ATOM 494 O O . ILE A 1 67 ? 3.969 -53.531 -12.859 1 75 67 ILE A O 1
ATOM 498 N N . HIS A 1 68 ? 3.812 -55.219 -14.258 1 73.88 68 HIS A N 1
ATOM 499 C CA . HIS A 1 68 ? 4.059 -54.375 -15.406 1 73.88 68 HIS A CA 1
ATOM 500 C C . HIS A 1 68 ? 2.914 -53.375 -15.609 1 73.88 68 HIS A C 1
ATOM 502 O O . HIS A 1 68 ? 3.141 -52.219 -15.969 1 73.88 68 HIS A O 1
ATOM 508 N N . LEU A 1 69 ? 1.82 -53.906 -15.352 1 74.38 69 LEU A N 1
ATOM 509 C CA . LEU A 1 69 ? 0.663 -53.031 -15.469 1 74.38 69 LEU A CA 1
ATOM 510 C C . LEU A 1 69 ? 0.722 -51.906 -14.43 1 74.38 69 LEU A C 1
ATOM 512 O O . LEU A 1 69 ? 0.443 -50.75 -14.734 1 74.38 69 LEU A O 1
ATOM 516 N N . ILE A 1 70 ? 1.099 -52.25 -13.25 1 76.38 70 ILE A N 1
ATOM 517 C CA . ILE A 1 70 ? 1.177 -51.281 -12.172 1 76.38 70 ILE A CA 1
ATOM 518 C C . ILE A 1 70 ? 2.273 -50.25 -12.484 1 76.38 70 ILE A C 1
ATOM 520 O O . ILE A 1 70 ? 2.098 -49.062 -12.273 1 76.38 70 ILE A O 1
ATOM 524 N N . GLN A 1 71 ? 3.293 -50.688 -13.016 1 72.56 71 GLN A N 1
ATOM 525 C CA . GLN A 1 71 ? 4.395 -49.781 -13.359 1 72.56 71 GLN A CA 1
ATOM 526 C C . GLN A 1 71 ? 3.994 -48.844 -14.477 1 72.56 71 GLN A C 1
ATOM 528 O O . GLN A 1 71 ? 4.34 -47.656 -14.43 1 72.56 71 GLN A O 1
ATOM 533 N N . MET A 1 72 ? 3.227 -49.344 -15.344 1 74.88 72 MET A N 1
ATOM 534 C CA . MET A 1 72 ? 2.814 -48.5 -16.469 1 74.88 72 MET A CA 1
ATOM 535 C C . MET A 1 72 ? 1.772 -47.469 -16.031 1 74.88 72 MET A C 1
ATOM 537 O O . MET A 1 72 ? 1.686 -46.406 -16.609 1 74.88 72 MET A O 1
ATOM 541 N N . LEU A 1 73 ? 1.115 -47.844 -15.023 1 73.69 73 LEU A N 1
ATOM 542 C CA . LEU A 1 73 ? 0.081 -46.969 -14.531 1 73.69 73 LEU A CA 1
ATOM 543 C C . LEU A 1 73 ? 0.669 -45.938 -13.562 1 73.69 73 LEU A C 1
ATOM 545 O O . LEU A 1 73 ? 0.235 -44.781 -13.531 1 73.69 73 LEU A O 1
ATOM 549 N N . LEU A 1 74 ? 1.66 -46.281 -12.828 1 76.81 74 LEU A N 1
ATOM 550 C CA . LEU A 1 74 ? 2.209 -45.406 -11.789 1 76.81 74 LEU A CA 1
ATOM 551 C C . LEU A 1 74 ? 3.104 -44.344 -12.398 1 76.81 74 LEU A C 1
ATOM 553 O O . LEU A 1 74 ? 3.15 -43.219 -11.898 1 76.81 74 LEU A O 1
ATOM 557 N N . LEU A 1 75 ? 3.68 -44.562 -13.477 1 77.69 75 LEU A N 1
ATOM 558 C CA . LEU A 1 75 ? 4.652 -43.625 -14.047 1 77.69 75 LEU A CA 1
ATOM 559 C C . LEU A 1 75 ? 3.963 -42.375 -14.57 1 77.69 75 LEU A C 1
ATOM 561 O O . LEU A 1 75 ? 4.383 -41.281 -14.273 1 77.69 75 LEU A O 1
ATOM 565 N N . PRO A 1 76 ? 2.879 -42.562 -15.305 1 74.69 76 PRO A N 1
ATOM 566 C CA . PRO A 1 76 ? 2.199 -41.344 -15.75 1 74.69 76 PRO A CA 1
ATOM 567 C C . PRO A 1 76 ? 1.428 -40.656 -14.633 1 74.69 76 PRO A C 1
ATOM 569 O O . PRO A 1 76 ? 1.064 -39.469 -14.758 1 74.69 76 PRO A O 1
ATOM 572 N N . PHE A 1 77 ? 1.286 -41.344 -13.531 1 79.38 77 PHE A N 1
ATOM 573 C CA . PHE A 1 77 ? 0.51 -40.781 -12.438 1 79.38 77 PHE A CA 1
ATOM 574 C C . PHE A 1 77 ? 1.343 -39.781 -11.641 1 79.38 77 PHE A C 1
ATOM 576 O O . PHE A 1 77 ? 0.796 -38.906 -10.992 1 79.38 77 PHE A O 1
ATOM 583 N N . VAL A 1 78 ? 2.598 -39.906 -11.781 1 81.75 78 VAL A N 1
ATOM 584 C CA . VAL A 1 78 ? 3.469 -39.031 -11 1 81.75 78 VAL A CA 1
ATOM 585 C C . VAL A 1 78 ? 3.287 -37.562 -11.453 1 81.75 78 VAL A C 1
ATOM 587 O O . VAL A 1 78 ? 3.006 -36.688 -10.633 1 81.75 78 VAL A O 1
ATOM 590 N N . PRO A 1 79 ? 3.365 -37.25 -12.766 1 83.25 79 PRO A N 1
ATOM 591 C CA . PRO A 1 79 ? 3.131 -35.875 -13.18 1 83.25 79 PRO A CA 1
ATOM 592 C C . PRO A 1 79 ? 1.698 -35.406 -12.914 1 83.25 79 PRO A C 1
ATOM 594 O O . PRO A 1 79 ? 1.465 -34.219 -12.656 1 83.25 79 PRO A O 1
ATOM 597 N N . ILE A 1 80 ? 0.793 -36.312 -12.93 1 83.69 80 ILE A N 1
ATOM 598 C CA . ILE A 1 80 ? -0.599 -35.969 -12.664 1 83.69 80 ILE A CA 1
ATOM 599 C C . ILE A 1 80 ? -0.76 -35.562 -11.195 1 83.69 80 ILE A C 1
ATOM 601 O O . ILE A 1 80 ? -1.406 -34.562 -10.891 1 83.69 80 ILE A O 1
ATOM 605 N N . MET A 1 81 ? -0.147 -36.312 -10.383 1 84.06 81 MET A N 1
ATOM 606 C CA . MET A 1 81 ? -0.207 -36 -8.961 1 84.06 81 MET A CA 1
ATOM 607 C C . MET A 1 81 ? 0.485 -34.688 -8.664 1 84.06 81 MET A C 1
ATOM 609 O O . MET A 1 81 ? 0.005 -33.906 -7.848 1 84.06 81 MET A O 1
ATOM 613 N N . ALA A 1 82 ? 1.576 -34.5 -9.344 1 84.75 82 ALA A N 1
ATOM 614 C CA . ALA A 1 82 ? 2.283 -33.25 -9.172 1 84.75 82 ALA A CA 1
ATOM 615 C C . ALA A 1 82 ? 1.421 -32.062 -9.625 1 84.75 82 ALA A C 1
ATOM 617 O O . ALA A 1 82 ? 1.413 -31.016 -8.984 1 84.75 82 ALA A O 1
ATOM 618 N N . LEU A 1 83 ? 0.715 -32.219 -10.672 1 86.31 83 LEU A N 1
ATOM 619 C CA . LEU A 1 83 ? -0.171 -31.188 -11.188 1 86.31 83 LEU A CA 1
ATOM 620 C C . LEU A 1 83 ? -1.31 -30.906 -10.211 1 86.31 83 LEU A C 1
ATOM 622 O O . LEU A 1 83 ? -1.674 -29.75 -9.984 1 86.31 83 LEU A O 1
ATOM 626 N N . ILE A 1 84 ? -1.791 -31.953 -9.641 1 86.12 84 ILE A N 1
ATOM 627 C CA . ILE A 1 84 ? -2.891 -31.812 -8.688 1 86.12 84 ILE A CA 1
ATOM 628 C C . ILE A 1 84 ? -2.404 -31.078 -7.441 1 86.12 84 ILE A C 1
ATOM 630 O O . ILE A 1 84 ? -3.061 -30.156 -6.957 1 86.12 84 ILE A O 1
ATOM 634 N N . ILE A 1 85 ? -1.258 -31.484 -7.004 1 86.38 85 ILE A N 1
ATOM 635 C CA . ILE A 1 85 ? -0.701 -30.859 -5.801 1 86.38 85 ILE A CA 1
ATOM 636 C C . ILE A 1 85 ? -0.411 -29.391 -6.062 1 86.38 85 ILE A C 1
ATOM 638 O O . ILE A 1 85 ? -0.766 -28.531 -5.254 1 86.38 85 ILE A O 1
ATOM 642 N N . GLN A 1 86 ? 0.152 -29.062 -7.145 1 86.38 86 GLN A N 1
ATOM 643 C CA . GLN A 1 86 ? 0.499 -27.672 -7.477 1 86.38 86 GLN A CA 1
ATOM 644 C C . GLN A 1 86 ? -0.753 -26.828 -7.652 1 86.38 86 GLN A C 1
ATOM 646 O O . GLN A 1 86 ? -0.799 -25.672 -7.195 1 86.38 86 GLN A O 1
ATOM 651 N N . ASN A 1 87 ? -1.691 -27.375 -8.312 1 88.12 87 ASN A N 1
ATOM 652 C CA . ASN A 1 87 ? -2.924 -26.625 -8.516 1 88.12 87 ASN A CA 1
ATOM 653 C C . ASN A 1 87 ? -3.691 -26.438 -7.211 1 88.12 87 ASN A C 1
ATOM 655 O O . ASN A 1 87 ? -4.348 -25.406 -7.016 1 88.12 87 ASN A O 1
ATOM 659 N N . SER A 1 88 ? -3.555 -27.359 -6.367 1 87.25 88 SER A N 1
ATOM 660 C CA . SER A 1 88 ? -4.18 -27.219 -5.055 1 87.25 88 SER A CA 1
ATOM 661 C C . SER A 1 88 ? -3.5 -26.125 -4.238 1 87.25 88 SER A C 1
ATOM 663 O O . SER A 1 88 ? -4.172 -25.328 -3.582 1 87.25 88 SER A O 1
ATOM 665 N N . ILE A 1 89 ? -2.234 -26.047 -4.32 1 86.81 89 ILE A N 1
ATOM 666 C CA . ILE A 1 89 ? -1.489 -25.031 -3.604 1 86.81 89 ILE A CA 1
ATOM 667 C C . ILE A 1 89 ? -1.809 -23.656 -4.191 1 86.81 89 ILE A C 1
ATOM 669 O O . ILE A 1 89 ? -2.031 -22.688 -3.453 1 86.81 89 ILE A O 1
ATOM 673 N N . ASN A 1 90 ? -1.873 -23.594 -5.48 1 86.19 90 ASN A N 1
ATOM 674 C CA . ASN A 1 90 ? -2.232 -22.344 -6.141 1 86.19 90 ASN A CA 1
ATOM 675 C C . ASN A 1 90 ? -3.639 -21.891 -5.758 1 86.19 90 ASN A C 1
ATOM 677 O O . ASN A 1 90 ? -3.881 -20.688 -5.574 1 86.19 90 ASN A O 1
ATOM 681 N N . MET A 1 91 ? -4.457 -22.875 -5.637 1 86.94 91 MET A N 1
ATOM 682 C CA . MET A 1 91 ? -5.836 -22.547 -5.266 1 86.94 91 MET A CA 1
ATOM 683 C C . MET A 1 91 ? -5.898 -21.969 -3.859 1 86.94 91 MET A C 1
ATOM 685 O O . MET A 1 91 ? -6.66 -21.031 -3.607 1 86.94 91 MET A O 1
ATOM 689 N N . VAL A 1 92 ? -5.125 -22.453 -2.99 1 88.94 92 VAL A N 1
ATOM 690 C CA . VAL A 1 92 ? -5.082 -21.938 -1.627 1 88.94 92 VAL A CA 1
ATOM 691 C C . VAL A 1 92 ? -4.594 -20.484 -1.635 1 88.94 92 VAL A C 1
ATOM 693 O O . VAL A 1 92 ? -5.148 -19.641 -0.94 1 88.94 92 VAL A O 1
ATOM 696 N N . SER A 1 93 ? -3.623 -20.219 -2.447 1 84.62 93 SER A N 1
ATOM 697 C CA . SER A 1 93 ? -3.098 -18.859 -2.551 1 84.62 93 SER A CA 1
ATOM 698 C C . SER A 1 93 ? -4.141 -17.906 -3.125 1 84.62 93 SER A C 1
ATOM 700 O O . SER A 1 93 ? -4.25 -16.766 -2.682 1 84.62 93 SER A O 1
ATOM 702 N N . ILE A 1 94 ? -4.898 -18.391 -4.102 1 86.06 94 ILE A N 1
ATOM 703 C CA . ILE A 1 94 ? -5.926 -17.578 -4.738 1 86.06 94 ILE A CA 1
ATOM 704 C C . ILE A 1 94 ? -7.051 -17.297 -3.746 1 86.06 94 ILE A C 1
ATOM 706 O O . ILE A 1 94 ? -7.562 -16.172 -3.682 1 86.06 94 ILE A O 1
ATOM 710 N N . LEU A 1 95 ? -7.328 -18.25 -2.957 1 87.25 95 LEU A N 1
ATOM 711 C CA . LEU A 1 95 ? -8.383 -18.078 -1.967 1 87.25 95 LEU A CA 1
ATOM 712 C C . LEU A 1 95 ? -7.945 -17.125 -0.861 1 87.25 95 LEU A C 1
ATOM 714 O O . LEU A 1 95 ? -8.75 -16.344 -0.35 1 87.25 95 LEU A O 1
ATOM 718 N N . GLU A 1 96 ? -6.727 -17.188 -0.524 1 86.5 96 GLU A N 1
ATOM 719 C CA . GLU A 1 96 ? -6.191 -16.25 0.453 1 86.5 96 GLU A CA 1
ATOM 720 C C . GLU A 1 96 ? -6.227 -14.82 -0.083 1 86.5 96 GLU A C 1
ATOM 722 O O . GLU A 1 96 ? -6.57 -13.883 0.645 1 86.5 96 GLU A O 1
ATOM 727 N N . TYR A 1 97 ? -5.898 -14.648 -1.302 1 84.38 97 TYR A N 1
ATOM 728 C CA . TYR A 1 97 ? -5.961 -13.336 -1.941 1 84.38 97 TYR A CA 1
ATOM 729 C C . TYR A 1 97 ? -7.391 -12.812 -1.985 1 84.38 97 TYR A C 1
ATOM 731 O O . TYR A 1 97 ? -7.633 -11.625 -1.775 1 84.38 97 TYR A O 1
ATOM 739 N N . GLN A 1 98 ? -8.312 -13.695 -2.207 1 85.12 98 GLN A N 1
ATOM 740 C CA . GLN A 1 98 ? -9.719 -13.312 -2.24 1 85.12 98 GLN A CA 1
ATOM 741 C C . GLN A 1 98 ? -10.195 -12.844 -0.867 1 85.12 98 GLN A C 1
ATOM 743 O O . GLN A 1 98 ? -10.977 -11.898 -0.764 1 85.12 98 GLN A O 1
ATOM 748 N N . ASN A 1 99 ? -9.766 -13.508 0.08 1 87 99 ASN A N 1
ATOM 749 C CA . ASN A 1 99 ? -10.109 -13.102 1.438 1 87 99 ASN A CA 1
ATOM 750 C C . ASN A 1 99 ? -9.531 -11.734 1.779 1 87 99 ASN A C 1
ATOM 752 O O . ASN A 1 99 ? -10.195 -10.906 2.396 1 87 99 ASN A O 1
ATOM 756 N N . ASP A 1 100 ? -8.289 -11.523 1.363 1 83.31 100 ASP A N 1
ATOM 757 C CA . ASP A 1 100 ? -7.656 -10.219 1.561 1 83.31 100 ASP A CA 1
ATOM 758 C C . ASP A 1 100 ? -8.422 -9.125 0.832 1 83.31 100 ASP A C 1
ATOM 760 O O . ASP A 1 100 ? -8.562 -8.008 1.345 1 83.31 100 ASP A O 1
ATOM 764 N N . MET A 1 101 ? -8.922 -9.453 -0.311 1 84.12 101 MET A N 1
ATOM 765 C CA . MET A 1 101 ? -9.68 -8.492 -1.106 1 84.12 101 MET A CA 1
ATOM 766 C C . MET A 1 101 ? -11 -8.148 -0.434 1 84.12 101 MET A C 1
ATOM 768 O O . MET A 1 101 ? -11.43 -6.996 -0.45 1 84.12 101 MET A O 1
ATOM 772 N N . GLN A 1 102 ? -11.617 -9.133 0.111 1 85.75 102 GLN A N 1
ATOM 773 C CA . GLN A 1 102 ? -12.867 -8.891 0.821 1 85.75 102 GLN A CA 1
ATOM 774 C C . GLN A 1 102 ? -12.648 -7.984 2.029 1 85.75 102 GLN A C 1
ATOM 776 O O . GLN A 1 102 ? -13.477 -7.125 2.326 1 85.75 102 GLN A O 1
ATOM 781 N N . GLU A 1 103 ? -11.617 -8.195 2.686 1 84.81 103 GLU A N 1
ATOM 782 C CA . GLU A 1 103 ? -11.273 -7.324 3.803 1 84.81 103 GLU A CA 1
ATOM 783 C C . GLU A 1 103 ? -11.055 -5.887 3.334 1 84.81 103 GLU A C 1
ATOM 785 O O . GLU A 1 103 ? -11.453 -4.938 4.012 1 84.81 103 GLU A O 1
ATOM 790 N N . THR A 1 104 ? -10.391 -5.73 2.221 1 83.88 104 THR A N 1
ATOM 791 C CA . THR A 1 104 ? -10.172 -4.406 1.647 1 83.88 104 THR A CA 1
ATOM 792 C C . THR A 1 104 ? -11.492 -3.754 1.265 1 83.88 104 THR A C 1
ATOM 794 O O . THR A 1 104 ? -11.68 -2.549 1.456 1 83.88 104 THR A O 1
ATOM 797 N N . ILE A 1 105 ? -12.43 -4.516 0.742 1 86.31 105 ILE A N 1
ATOM 798 C CA . ILE A 1 105 ? -13.742 -4.004 0.37 1 86.31 105 ILE A CA 1
ATOM 799 C C . ILE A 1 105 ? -14.469 -3.49 1.611 1 86.31 105 ILE A C 1
ATOM 801 O O . ILE A 1 105 ? -15.047 -2.402 1.594 1 86.31 105 ILE A O 1
ATOM 805 N N . ASP A 1 106 ? -14.383 -4.23 2.609 1 86.06 106 ASP A N 1
ATOM 806 C CA . ASP A 1 106 ? -15.016 -3.83 3.863 1 86.06 106 ASP A CA 1
ATOM 807 C C . ASP A 1 106 ? -14.398 -2.545 4.406 1 86.06 106 ASP A C 1
ATOM 809 O O . ASP A 1 106 ? -15.109 -1.658 4.879 1 86.06 106 ASP A O 1
ATOM 813 N N . GLN A 1 107 ? -13.133 -2.52 4.348 1 85.38 107 GLN A N 1
ATOM 814 C CA . GLN A 1 107 ? -12.422 -1.325 4.793 1 85.38 107 GLN A CA 1
ATOM 815 C C . GLN A 1 107 ? -12.852 -0.1 3.99 1 85.38 107 GLN A C 1
ATOM 817 O O . GLN A 1 107 ? -13.055 0.977 4.551 1 85.38 107 GLN A O 1
ATOM 822 N N . VAL A 1 108 ? -12.906 -0.234 2.744 1 87.38 108 VAL A N 1
ATOM 823 C CA . VAL A 1 108 ? -13.273 0.87 1.864 1 87.38 108 VAL A CA 1
ATOM 824 C C . VAL A 1 108 ? -14.711 1.295 2.145 1 87.38 108 VAL A C 1
ATOM 826 O O . VAL A 1 108 ? -15.016 2.488 2.188 1 87.38 108 VAL A O 1
ATOM 829 N N . GLN A 1 109 ? -15.562 0.368 2.365 1 88.44 109 GLN A N 1
ATOM 830 C CA . GLN A 1 109 ? -16.969 0.667 2.65 1 88.44 109 GLN A CA 1
ATOM 831 C C . GLN A 1 109 ? -17.109 1.429 3.965 1 88.44 109 GLN A C 1
ATOM 833 O O . GLN A 1 109 ? -17.844 2.408 4.043 1 88.44 109 GLN A O 1
ATOM 838 N N . ILE A 1 110 ? -16.406 1.018 4.902 1 90.06 110 ILE A N 1
ATOM 839 C CA . ILE A 1 110 ? -16.469 1.693 6.195 1 90.06 110 ILE A CA 1
ATOM 840 C C . ILE A 1 110 ? -15.852 3.088 6.07 1 90.06 110 ILE A C 1
ATOM 842 O O . ILE A 1 110 ? -16.406 4.062 6.57 1 90.06 110 ILE A O 1
ATOM 846 N N . SER A 1 111 ? -14.711 3.16 5.426 1 89.56 111 SER A N 1
ATOM 847 C CA . SER A 1 111 ? -14.031 4.441 5.254 1 89.56 111 SER A CA 1
ATOM 848 C C . SER A 1 111 ? -14.898 5.426 4.477 1 89.56 111 SER A C 1
ATOM 850 O O . SER A 1 111 ? -15.031 6.59 4.867 1 89.56 111 SER A O 1
ATOM 852 N N . THR A 1 112 ? -15.461 4.957 3.426 1 90.38 112 THR A N 1
ATOM 853 C CA . THR A 1 112 ? -16.297 5.84 2.621 1 90.38 112 THR A CA 1
ATOM 854 C C . THR A 1 112 ? -17.594 6.172 3.357 1 90.38 112 THR A C 1
ATOM 856 O O . THR A 1 112 ? -18.125 7.273 3.215 1 90.38 112 THR A O 1
ATOM 859 N N . GLY A 1 113 ? -18.094 5.25 4.074 1 92.19 113 GLY A N 1
ATOM 860 C CA . GLY A 1 113 ? -19.25 5.539 4.918 1 92.19 113 GLY A CA 1
ATOM 861 C C . GLY A 1 113 ? -18.969 6.613 5.953 1 92.19 113 GLY A C 1
ATOM 862 O O . GLY A 1 113 ? -19.766 7.551 6.105 1 92.19 113 GLY A O 1
ATOM 863 N N . LEU A 1 114 ? -17.875 6.492 6.609 1 93.5 114 LEU A N 1
ATOM 864 C CA . LEU A 1 114 ? -17.453 7.504 7.57 1 93.5 114 LEU A CA 1
ATOM 865 C C . LEU A 1 114 ? -17.266 8.859 6.887 1 93.5 114 LEU A C 1
ATOM 867 O O . LEU A 1 114 ? -17.625 9.891 7.445 1 93.5 114 LEU A O 1
ATOM 871 N N . GLY A 1 115 ? -16.672 8.773 5.75 1 93.44 115 GLY A N 1
ATOM 872 C CA . GLY A 1 115 ? -16.484 10 4.988 1 93.44 115 GLY A CA 1
ATOM 873 C C . GLY A 1 115 ? -17.781 10.688 4.625 1 93.44 115 GLY A C 1
ATOM 874 O O . GLY A 1 115 ? -17.891 11.914 4.734 1 93.44 115 GLY A O 1
ATOM 875 N N . ASN A 1 116 ? -18.719 9.938 4.242 1 93.94 116 ASN A N 1
ATOM 876 C CA . ASN A 1 116 ? -20.031 10.492 3.879 1 93.94 116 ASN A CA 1
ATOM 877 C C . ASN A 1 116 ? -20.703 11.156 5.074 1 93.94 116 ASN A C 1
ATOM 879 O O . ASN A 1 116 ? -21.266 12.242 4.945 1 93.94 116 ASN A O 1
ATOM 883 N N . VAL A 1 117 ? -20.656 10.5 6.125 1 95.62 117 VAL A N 1
ATOM 884 C CA . VAL A 1 117 ? -21.266 11.055 7.332 1 95.62 117 VAL A CA 1
ATOM 885 C C . VAL A 1 117 ? -20.531 12.328 7.742 1 95.62 117 VAL A C 1
ATOM 887 O O . VAL A 1 117 ? -21.156 13.328 8.094 1 95.62 117 VAL A O 1
ATOM 890 N N . THR A 1 118 ? -19.234 12.273 7.707 1 95.62 118 THR A N 1
ATOM 891 C CA . THR A 1 118 ? -18.438 13.438 8.055 1 95.62 118 THR A CA 1
ATOM 892 C C . THR A 1 118 ? -18.766 14.617 7.141 1 95.62 118 THR A C 1
ATOM 894 O O . THR A 1 118 ? -18.906 15.75 7.605 1 95.62 118 THR A O 1
ATOM 897 N N . GLU A 1 119 ? -18.844 14.328 5.922 1 94.44 119 GLU A N 1
ATOM 898 C CA . GLU A 1 119 ? -19.203 15.359 4.949 1 94.44 119 GLU A CA 1
ATOM 899 C C . GLU A 1 119 ? -20.547 15.984 5.27 1 94.44 119 GLU A C 1
ATOM 901 O O . GLU A 1 119 ? -20.703 17.203 5.191 1 94.44 119 GLU A O 1
ATOM 906 N N . ALA A 1 120 ? -21.469 15.195 5.566 1 94.81 120 ALA A N 1
ATOM 907 C CA . ALA A 1 120 ? -22.812 15.688 5.902 1 94.81 120 ALA A CA 1
ATOM 908 C C . ALA A 1 120 ? -22.781 16.547 7.164 1 94.81 120 ALA A C 1
ATOM 910 O O . ALA A 1 120 ? -23.438 17.578 7.23 1 94.81 120 ALA A O 1
ATOM 911 N N . LEU A 1 121 ? -22.031 16.094 8.125 1 95.69 121 LEU A N 1
ATOM 912 C CA . LEU A 1 121 ? -21.906 16.859 9.367 1 95.69 121 LEU A CA 1
ATOM 913 C C . LEU A 1 121 ? -21.188 18.172 9.125 1 95.69 121 LEU A C 1
ATOM 915 O O . LEU A 1 121 ? -21.5 19.188 9.766 1 95.69 121 LEU A O 1
ATOM 919 N N . GLN A 1 122 ? -20.219 18.141 8.25 1 94.81 122 GLN A N 1
ATOM 920 C CA . GLN A 1 122 ? -19.516 19.375 7.883 1 94.81 122 GLN A CA 1
ATOM 921 C C . GLN A 1 122 ? -20.469 20.375 7.242 1 94.81 122 GLN A C 1
ATOM 923 O O . GLN A 1 122 ? -20.422 21.562 7.535 1 94.81 122 GLN A O 1
ATOM 928 N N . SER A 1 123 ? -21.25 19.875 6.379 1 92.12 123 SER A N 1
ATOM 929 C CA . SER A 1 123 ? -22.234 20.719 5.711 1 92.12 123 SER A CA 1
ATOM 930 C C . SER A 1 123 ? -23.25 21.281 6.707 1 92.12 123 SER A C 1
ATOM 932 O O . SER A 1 123 ? -23.609 22.453 6.633 1 92.12 123 SER A O 1
ATOM 934 N N . GLU A 1 124 ? -23.703 20.484 7.605 1 92.94 124 GLU A N 1
ATOM 935 C CA . GLU A 1 124 ? -24.625 20.938 8.648 1 92.94 124 GLU A CA 1
ATOM 936 C C . GLU A 1 124 ? -23.984 22.016 9.516 1 92.94 124 GLU A C 1
ATOM 938 O O . GLU A 1 124 ? -24.625 23 9.867 1 92.94 124 GLU A O 1
ATOM 943 N N . ARG A 1 125 ? -22.781 21.734 9.898 1 92.25 125 ARG A N 1
ATOM 944 C CA . ARG A 1 125 ? -22.062 22.703 10.734 1 92.25 125 ARG A CA 1
ATOM 945 C C . ARG A 1 125 ? -22 24.062 10.07 1 92.25 125 ARG A C 1
ATOM 947 O O . ARG A 1 125 ? -22.188 25.094 10.727 1 92.25 125 ARG A O 1
ATOM 954 N N . ALA A 1 126 ? -21.656 24.062 8.773 1 89.81 126 ALA A N 1
ATOM 955 C CA . ALA A 1 126 ? -21.547 25.312 8.039 1 89.81 126 ALA A CA 1
ATOM 956 C C . ALA A 1 126 ? -22.891 26.062 8.047 1 89.81 126 ALA A C 1
ATOM 958 O O . ALA A 1 126 ? -22.922 27.281 8.242 1 89.81 126 ALA A O 1
ATOM 959 N N . GLU A 1 127 ? -23.953 25.391 7.859 1 89 127 GLU A N 1
ATOM 960 C CA . GLU A 1 127 ? -25.281 25.984 7.84 1 89 127 GLU A CA 1
ATOM 961 C C . GLU A 1 127 ? -25.672 26.5 9.219 1 89 127 GLU A C 1
ATOM 963 O O . GLU A 1 127 ? -26.266 27.578 9.344 1 89 127 GLU A O 1
ATOM 968 N N . ILE A 1 128 ? -25.375 25.75 10.18 1 90.44 128 ILE A N 1
ATOM 969 C CA . ILE A 1 128 ? -25.703 26.125 11.547 1 90.44 128 ILE A CA 1
ATOM 970 C C . ILE A 1 128 ? -24.891 27.344 11.953 1 90.44 128 ILE A C 1
ATOM 972 O O . ILE A 1 128 ? -25.406 28.266 12.594 1 90.44 128 ILE A O 1
ATOM 976 N N . ALA A 1 129 ? -23.594 27.312 11.648 1 89.12 129 ALA A N 1
ATOM 977 C CA . ALA A 1 129 ? -22.75 28.453 11.961 1 89.12 129 ALA A CA 1
ATOM 978 C C . ALA A 1 129 ? -23.312 29.734 11.336 1 89.12 129 ALA A C 1
ATOM 980 O O . ALA A 1 129 ? -23.344 30.781 11.977 1 89.12 129 ALA A O 1
ATOM 981 N N . PHE A 1 130 ? -23.719 29.594 10.109 1 87.31 130 PHE A N 1
ATOM 982 C CA . PHE A 1 130 ? -24.297 30.75 9.43 1 87.31 130 PHE A CA 1
ATOM 983 C C . PHE A 1 130 ? -25.625 31.156 10.055 1 87.31 130 PHE A C 1
ATOM 985 O O . PHE A 1 130 ? -25.906 32.344 10.203 1 87.31 130 PHE A O 1
ATOM 992 N N . TYR A 1 131 ? -26.422 30.188 10.359 1 88.56 131 TYR A N 1
ATOM 993 C CA . TYR A 1 131 ? -27.703 30.422 11.016 1 88.56 131 TYR A CA 1
ATOM 994 C C . TYR A 1 131 ? -27.531 31.156 12.336 1 88.56 131 TYR A C 1
ATOM 996 O O . TYR A 1 131 ? -28.266 32.094 12.625 1 88.56 131 TYR A O 1
ATOM 1004 N N . LEU A 1 132 ? -26.594 30.75 13.078 1 87.81 132 LEU A N 1
ATOM 1005 C CA . LEU A 1 132 ? -26.312 31.375 14.359 1 87.81 132 LEU A CA 1
ATOM 1006 C C . LEU A 1 132 ? -25.75 32.781 14.164 1 87.81 132 LEU A C 1
ATOM 1008 O O . LEU A 1 132 ? -26.062 33.688 14.93 1 87.81 132 LEU A O 1
ATOM 1012 N N . PHE A 1 133 ? -24.922 32.906 13.18 1 85.69 133 PHE A N 1
ATOM 1013 C CA . PHE A 1 133 ? -24.297 34.188 12.906 1 85.69 133 PHE A CA 1
ATOM 1014 C C . PHE A 1 133 ? -25.344 35.25 12.523 1 85.69 133 PHE A C 1
ATOM 1016 O O . PHE A 1 133 ? -25.219 36.406 12.906 1 85.69 133 PHE A O 1
ATOM 1023 N N . THR A 1 134 ? -26.344 34.812 11.781 1 85.88 134 THR A N 1
ATOM 1024 C CA . THR A 1 134 ? -27.375 35.75 11.32 1 85.88 134 THR A CA 1
ATOM 1025 C C . THR A 1 134 ? -28.547 35.812 12.312 1 85.88 134 THR A C 1
ATOM 1027 O O . THR A 1 134 ? -29.578 36.375 12.023 1 85.88 134 THR A O 1
ATOM 1030 N N . ASN A 1 135 ? -28.359 35.156 13.438 1 83.12 135 ASN A N 1
ATOM 1031 C CA . ASN A 1 135 ? -29.422 35.094 14.453 1 83.12 135 ASN A CA 1
ATOM 1032 C C . ASN A 1 135 ? -30.719 34.562 13.859 1 83.12 135 ASN A C 1
ATOM 1034 O O . ASN A 1 135 ? -31.797 35.125 14.141 1 83.12 135 ASN A O 1
ATOM 1038 N N . GLY A 1 136 ? -30.578 33.562 12.938 1 81.62 136 GLY A N 1
ATOM 1039 C CA . GLY A 1 136 ? -31.734 32.906 12.359 1 81.62 136 GLY A CA 1
ATOM 1040 C C . GLY A 1 136 ? -32.406 33.719 11.273 1 81.62 136 GLY A C 1
ATOM 1041 O O . GLY A 1 136 ? -33.438 33.312 10.758 1 81.62 136 GLY A O 1
ATOM 1042 N N . SER A 1 137 ? -31.875 34.75 10.82 1 78.69 137 SER A N 1
ATOM 1043 C CA . SER A 1 137 ? -32.531 35.625 9.852 1 78.69 137 SER A CA 1
ATOM 1044 C C . SER A 1 137 ? -32.406 35.094 8.438 1 78.69 137 SER A C 1
ATOM 1046 O O . SER A 1 137 ? -33.281 35.312 7.605 1 78.69 137 SER A O 1
ATOM 1048 N N . ILE A 1 138 ? -31.328 34.469 8.133 1 77.19 138 ILE A N 1
ATOM 1049 C CA . ILE A 1 138 ? -31.109 33.938 6.785 1 77.19 138 ILE A CA 1
ATOM 1050 C C . ILE A 1 138 ? -30.938 32.438 6.82 1 77.19 138 ILE A C 1
ATOM 1052 O O . ILE A 1 138 ? -30.094 31.906 7.547 1 77.19 138 ILE A O 1
ATOM 1056 N N . ILE A 1 139 ? -31.875 31.812 6.219 1 72.75 139 ILE A N 1
ATOM 1057 C CA . ILE A 1 139 ? -31.797 30.359 6.066 1 72.75 139 ILE A CA 1
ATOM 1058 C C . ILE A 1 139 ? -31.531 30.016 4.605 1 72.75 139 ILE A C 1
ATOM 1060 O O . ILE A 1 139 ? -32.375 30.281 3.736 1 72.75 139 ILE A O 1
ATOM 1064 N N . ARG A 1 140 ? -30.375 29.547 4.359 1 72.88 140 ARG A N 1
ATOM 1065 C CA . ARG A 1 140 ? -29.969 29.234 2.994 1 72.88 140 ARG A CA 1
ATOM 1066 C C . ARG A 1 140 ? -30.578 27.906 2.539 1 72.88 140 ARG A C 1
ATOM 1068 O O . ARG A 1 140 ? -31.062 27.797 1.414 1 72.88 140 ARG A O 1
ATOM 1075 N N . ARG A 1 141 ? -30.344 26.953 3.398 1 77 141 ARG A N 1
ATOM 1076 C CA . ARG A 1 141 ? -30.875 25.625 3.119 1 77 141 ARG A CA 1
ATOM 1077 C C . ARG A 1 141 ? -31.781 25.141 4.258 1 77 141 ARG A C 1
ATOM 1079 O O . ARG A 1 141 ? -31.562 25.516 5.414 1 77 141 ARG A O 1
ATOM 1086 N N . ASN A 1 142 ? -32.781 24.391 3.844 1 83.12 142 ASN A N 1
ATOM 1087 C CA . ASN A 1 142 ? -33.656 23.812 4.836 1 83.12 142 ASN A CA 1
ATOM 1088 C C . ASN A 1 142 ? -32.906 22.922 5.82 1 83.12 142 ASN A C 1
ATOM 1090 O O . ASN A 1 142 ? -32.438 21.844 5.445 1 83.12 142 ASN A O 1
ATOM 1094 N N . LEU A 1 143 ? -32.844 23.328 7.051 1 86.75 143 LEU A N 1
ATOM 1095 C CA . LEU A 1 143 ? -32.062 22.625 8.07 1 86.75 143 LEU A CA 1
ATOM 1096 C C . LEU A 1 143 ? -32.688 21.25 8.352 1 86.75 143 LEU A C 1
ATOM 1098 O O . LEU A 1 143 ? -31.938 20.266 8.547 1 86.75 143 LEU A O 1
ATOM 1102 N N . SER A 1 144 ? -34 21.219 8.281 1 88.12 144 SER A N 1
ATOM 1103 C CA . SER A 1 144 ? -34.688 19.969 8.57 1 88.12 144 SER A CA 1
ATOM 1104 C C . SER A 1 144 ? -34.344 18.906 7.527 1 88.12 144 SER A C 1
ATOM 1106 O O . SER A 1 144 ? -34.156 17.734 7.863 1 88.12 144 SER A O 1
ATOM 1108 N N . GLU A 1 145 ? -34.312 19.312 6.328 1 90.25 145 GLU A N 1
ATOM 1109 C CA . GLU A 1 145 ? -33.969 18.391 5.258 1 90.25 145 GLU A CA 1
ATOM 1110 C C . GLU A 1 145 ? -32.5 17.938 5.383 1 90.25 145 GLU A C 1
ATOM 1112 O O . GLU A 1 145 ? -32.188 16.781 5.109 1 90.25 145 GLU A O 1
ATOM 1117 N N . HIS A 1 146 ? -31.656 18.797 5.773 1 90.56 146 HIS A N 1
ATOM 1118 C CA . HIS A 1 146 ? -30.25 18.469 5.965 1 90.56 146 HIS A CA 1
ATOM 1119 C C . HIS A 1 146 ? -30.062 17.484 7.113 1 90.56 146 HIS A C 1
ATOM 1121 O O . HIS A 1 146 ? -29.266 16.547 7.012 1 90.56 146 HIS A O 1
ATOM 1127 N N . PHE A 1 147 ? -30.859 17.75 8.211 1 94.12 147 PHE A N 1
ATOM 1128 C CA . PHE A 1 147 ? -30.781 16.859 9.367 1 94.12 147 PHE A CA 1
ATOM 1129 C C . PHE A 1 147 ? -31.234 15.453 9.008 1 94.12 147 PHE A C 1
ATOM 1131 O O . PHE A 1 147 ? -30.594 14.477 9.406 1 94.12 147 PHE A O 1
ATOM 1138 N N . ALA A 1 148 ? -32.281 15.398 8.18 1 93.56 148 ALA A N 1
ATOM 1139 C CA . ALA A 1 148 ? -32.812 14.102 7.77 1 93.56 148 ALA A CA 1
ATOM 1140 C C . ALA A 1 148 ? -31.797 13.352 6.895 1 93.56 148 ALA A C 1
ATOM 1142 O O . ALA A 1 148 ? -31.656 12.133 7.012 1 93.56 148 ALA A O 1
ATOM 1143 N N . TYR A 1 149 ? -31.219 14.055 6.035 1 93.5 149 TYR A N 1
ATOM 1144 C CA . TYR A 1 149 ? -30.219 13.453 5.16 1 93.5 149 TYR A CA 1
ATOM 1145 C C . TYR A 1 149 ? -29.047 12.898 5.969 1 93.5 149 TYR A C 1
ATOM 1147 O O . TYR A 1 149 ? -28.625 11.758 5.77 1 93.5 149 TYR A O 1
ATOM 1155 N N . THR A 1 150 ? -28.484 13.695 6.875 1 95.44 150 THR A N 1
ATOM 1156 C CA . THR A 1 150 ? -27.391 13.258 7.738 1 95.44 150 THR A CA 1
ATOM 1157 C C . THR A 1 150 ? -27.797 12.039 8.555 1 95.44 150 THR A C 1
ATOM 1159 O O . THR A 1 150 ? -27.016 11.094 8.703 1 95.44 150 THR A O 1
ATOM 1162 N N . ASN A 1 151 ? -29.047 12.062 9.031 1 95.44 151 ASN A N 1
ATOM 1163 C CA . ASN A 1 151 ? -29.547 10.93 9.805 1 95.44 151 ASN A CA 1
ATOM 1164 C C . ASN A 1 151 ? -29.609 9.656 8.969 1 95.44 151 ASN A C 1
ATOM 1166 O O . ASN A 1 151 ? -29.312 8.57 9.461 1 95.44 151 ASN A O 1
ATOM 1170 N N . SER A 1 152 ? -29.984 9.773 7.754 1 95.38 152 SER A N 1
ATOM 1171 C CA . SER A 1 152 ? -30.047 8.617 6.863 1 95.38 152 SER A CA 1
ATOM 1172 C C . SER A 1 152 ? -28.656 8.016 6.656 1 95.38 152 SER A C 1
ATOM 1174 O O . SER A 1 152 ? -28.516 6.793 6.602 1 95.38 152 SER A O 1
ATOM 1176 N N . LEU A 1 153 ? -27.656 8.852 6.52 1 95.12 153 LEU A N 1
ATOM 1177 C CA . LEU A 1 153 ? -26.281 8.383 6.34 1 95.12 153 LEU A CA 1
ATOM 1178 C C . LEU A 1 153 ? -25.781 7.676 7.598 1 95.12 153 LEU A C 1
ATOM 1180 O O . LEU A 1 153 ? -25.094 6.66 7.512 1 95.12 153 LEU A O 1
ATOM 1184 N N . ILE A 1 154 ? -26.141 8.227 8.727 1 95.19 154 ILE A N 1
ATOM 1185 C CA . ILE A 1 154 ? -25.719 7.633 10 1 95.19 154 ILE A CA 1
ATOM 1186 C C . ILE A 1 154 ? -26.375 6.262 10.164 1 95.19 154 ILE A C 1
ATOM 1188 O O . ILE A 1 154 ? -25.734 5.312 10.625 1 95.19 154 ILE A O 1
ATOM 1192 N N . GLU A 1 155 ? -27.578 6.117 9.727 1 93.5 155 GLU A N 1
ATOM 1193 C CA . GLU A 1 155 ? -28.312 4.859 9.844 1 93.5 155 GLU A CA 1
ATOM 1194 C C . GLU A 1 155 ? -27.688 3.771 8.977 1 93.5 155 GLU A C 1
ATOM 1196 O O . GLU A 1 155 ? -27.656 2.602 9.367 1 93.5 155 GLU A O 1
ATOM 1201 N N . HIS A 1 156 ? -27.172 4.152 7.844 1 91.62 156 HIS A N 1
ATOM 1202 C CA . HIS A 1 156 ? -26.641 3.18 6.902 1 91.62 156 HIS A CA 1
ATOM 1203 C C . HIS A 1 156 ? -25.172 2.896 7.191 1 91.62 156 HIS A C 1
ATOM 1205 O O . HIS A 1 156 ? -24.578 1.986 6.605 1 91.62 156 HIS A O 1
ATOM 1211 N N . LEU A 1 157 ? -24.594 3.662 8.07 1 93.06 157 LEU A N 1
ATOM 1212 C CA . LEU A 1 157 ? -23.172 3.484 8.391 1 93.06 157 LEU A CA 1
ATOM 1213 C C . LEU A 1 157 ? -22.969 2.248 9.258 1 93.06 157 LEU A C 1
ATOM 1215 O O . LEU A 1 157 ? -23.672 2.051 10.242 1 93.06 157 LEU A O 1
ATOM 1219 N N . LYS A 1 158 ? -22.125 1.365 8.812 1 89.06 158 LYS A N 1
ATOM 1220 C CA . LYS A 1 158 ? -21.656 0.319 9.711 1 89.06 158 LYS A CA 1
ATOM 1221 C C . LYS A 1 158 ? -20.812 0.905 10.836 1 89.06 158 LYS A C 1
ATOM 1223 O O . LYS A 1 158 ? -19.672 1.321 10.609 1 89.06 158 LYS A O 1
ATOM 1228 N N . TRP A 1 159 ? -21.297 0.93 12.016 1 90.69 159 TRP A N 1
ATOM 1229 C CA . TRP A 1 159 ? -20.672 1.627 13.141 1 90.69 159 TRP A CA 1
ATOM 1230 C C . TRP A 1 159 ? -19.391 0.928 13.57 1 90.69 159 TRP A C 1
ATOM 1232 O O . TRP A 1 159 ? -19.438 -0.189 14.094 1 90.69 159 TRP A O 1
ATOM 1242 N N . PRO A 1 160 ? -18.312 1.56 13.352 1 87.56 160 PRO A N 1
ATOM 1243 C CA . PRO A 1 160 ? -17.047 0.911 13.703 1 87.56 160 PRO A CA 1
ATOM 1244 C C . PRO A 1 160 ? -16.719 1.016 15.195 1 87.56 160 PRO A C 1
ATOM 1246 O O . PRO A 1 160 ? -17.406 1.726 15.93 1 87.56 160 PRO A O 1
ATOM 1249 N N . ALA A 1 161 ? -15.703 0.198 15.586 1 86.12 161 ALA A N 1
ATOM 1250 C CA . ALA A 1 161 ? -15.156 0.35 16.922 1 86.12 161 ALA A CA 1
ATOM 1251 C C . ALA A 1 161 ? -14.125 1.479 16.984 1 86.12 161 ALA A C 1
ATOM 1253 O O . ALA A 1 161 ? -12.992 1.313 16.516 1 86.12 161 ALA A O 1
ATOM 1254 N N . PHE A 1 162 ? -14.492 2.588 17.516 1 87.5 162 PHE A N 1
ATOM 1255 C CA . PHE A 1 162 ? -13.664 3.787 17.5 1 87.5 162 PHE A CA 1
ATOM 1256 C C . PHE A 1 162 ? -12.469 3.631 18.438 1 87.5 162 PHE A C 1
ATOM 1258 O O . PHE A 1 162 ? -12.586 3.039 19.516 1 87.5 162 PHE A O 1
ATOM 1265 N N . ARG A 1 163 ? -11.375 4.152 18.094 1 79 163 ARG A N 1
ATOM 1266 C CA . ARG A 1 163 ? -10.156 4.141 18.891 1 79 163 ARG A CA 1
ATOM 1267 C C . ARG A 1 163 ? -10.281 5.055 20.109 1 79 163 ARG A C 1
ATOM 1269 O O . ARG A 1 163 ? -9.883 4.684 21.219 1 79 163 ARG A O 1
ATOM 1276 N N . ILE A 1 164 ? -10.75 6.27 19.797 1 81.12 164 ILE A N 1
ATOM 1277 C CA . ILE A 1 164 ? -10.93 7.25 20.875 1 81.12 164 ILE A CA 1
ATOM 1278 C C . ILE A 1 164 ? -12.133 6.867 21.719 1 81.12 164 ILE A C 1
ATOM 1280 O O . ILE A 1 164 ? -13.25 6.734 21.219 1 81.12 164 ILE A O 1
ATOM 1284 N N . ASP A 1 165 ? -11.812 6.734 22.969 1 81.88 165 ASP A N 1
ATOM 1285 C CA . ASP A 1 165 ? -12.875 6.348 23.891 1 81.88 165 ASP A CA 1
ATOM 1286 C C . ASP A 1 165 ? -13.719 7.555 24.297 1 81.88 165 ASP A C 1
ATOM 1288 O O . ASP A 1 165 ? -13.32 8.328 25.172 1 81.88 165 ASP A O 1
ATOM 1292 N N . ASP A 1 166 ? -14.734 7.695 23.562 1 85.31 166 ASP A N 1
ATOM 1293 C CA . ASP A 1 166 ? -15.688 8.766 23.844 1 85.31 166 ASP A CA 1
ATOM 1294 C C . ASP A 1 166 ? -17.078 8.203 24.094 1 85.31 166 ASP A C 1
ATOM 1296 O O . ASP A 1 166 ? -17.562 7.348 23.344 1 85.31 166 ASP A O 1
ATOM 1300 N N . GLN A 1 167 ? -17.656 8.672 25.141 1 83 167 GLN A N 1
ATOM 1301 C CA . GLN A 1 167 ? -18.953 8.164 25.562 1 83 167 GLN A CA 1
ATOM 1302 C C . GLN A 1 167 ? -20.016 8.391 24.484 1 83 167 GLN A C 1
ATOM 1304 O O . GLN A 1 167 ? -20.938 7.586 24.344 1 83 167 GLN A O 1
ATOM 1309 N N . LEU A 1 168 ? -19.875 9.328 23.703 1 82.81 168 LEU A N 1
ATOM 1310 C CA . LEU A 1 168 ? -20.844 9.68 22.688 1 82.81 168 LEU A CA 1
ATOM 1311 C C . LEU A 1 168 ? -20.781 8.711 21.5 1 82.81 168 LEU A C 1
ATOM 1313 O O . LEU A 1 168 ? -21.75 8.547 20.766 1 82.81 168 LEU A O 1
ATOM 1317 N N . PHE A 1 169 ? -19.688 8.047 21.312 1 86.62 169 PHE A N 1
ATOM 1318 C CA . PHE A 1 169 ? -19.469 7.289 20.094 1 86.62 169 PHE A CA 1
ATOM 1319 C C . PHE A 1 169 ? -19.516 5.793 20.375 1 86.62 169 PHE A C 1
ATOM 1321 O O . PHE A 1 169 ? -19.141 4.984 19.516 1 86.62 169 PHE A O 1
ATOM 1328 N N . GLN A 1 170 ? -19.922 5.391 21.547 1 84.44 170 GLN A N 1
ATOM 1329 C CA . GLN A 1 170 ? -19.969 3.984 21.922 1 84.44 170 GLN A CA 1
ATOM 1330 C C . GLN A 1 170 ? -21.062 3.252 21.156 1 84.44 170 GLN A C 1
ATOM 1332 O O . GLN A 1 170 ? -20.938 2.066 20.844 1 84.44 170 GLN A O 1
ATOM 1337 N N . ASN A 1 171 ? -22.141 4.059 20.938 1 89.12 171 ASN A N 1
ATOM 1338 C CA . ASN A 1 171 ? -23.312 3.486 20.281 1 89.12 171 ASN A CA 1
ATOM 1339 C C . ASN A 1 171 ? -23.891 4.449 19.25 1 89.12 171 ASN A C 1
ATOM 1341 O O . ASN A 1 171 ? -23.953 5.656 19.484 1 89.12 171 ASN A O 1
ATOM 1345 N N . LYS A 1 172 ? -24.328 3.828 18.109 1 92.44 172 LYS A N 1
ATOM 1346 C CA . LYS A 1 172 ? -24.875 4.621 17.016 1 92.44 172 LYS A CA 1
ATOM 1347 C C . LYS A 1 172 ? -26.141 5.359 17.469 1 92.44 172 LYS A C 1
ATOM 1349 O O . LYS A 1 172 ? -26.328 6.527 17.109 1 92.44 172 LYS A O 1
ATOM 1354 N N . ILE A 1 173 ? -26.891 4.734 18.203 1 91.12 173 ILE A N 1
ATOM 1355 C CA . ILE A 1 173 ? -28.172 5.285 18.656 1 91.12 173 ILE A CA 1
ATOM 1356 C C . ILE A 1 173 ? -27.906 6.434 19.625 1 91.12 173 ILE A C 1
ATOM 1358 O O . ILE A 1 173 ? -28.562 7.477 19.547 1 91.12 173 ILE A O 1
ATOM 1362 N N . LEU A 1 174 ? -26.984 6.211 20.531 1 90.75 174 LEU A N 1
ATOM 1363 C CA . LEU A 1 174 ? -26.641 7.258 21.484 1 90.75 174 LEU A CA 1
ATOM 1364 C C . LEU A 1 174 ? -26.094 8.492 20.766 1 90.75 174 LEU A C 1
ATOM 1366 O O . LEU A 1 174 ? -26.406 9.625 21.156 1 90.75 174 LEU A O 1
ATOM 1370 N N . PHE A 1 175 ? -25.359 8.266 19.766 1 94.94 175 PHE A N 1
ATOM 1371 C CA . PHE A 1 175 ? -24.812 9.367 18.984 1 94.94 175 PHE A CA 1
ATOM 1372 C C . PHE A 1 175 ? -25.922 10.172 18.328 1 94.94 175 PHE A C 1
ATOM 1374 O O . PHE A 1 175 ? -25.922 11.398 18.359 1 94.94 175 PHE A O 1
ATOM 1381 N N . ARG A 1 176 ? -26.844 9.453 17.797 1 93.44 176 ARG A N 1
ATOM 1382 C CA . ARG A 1 176 ? -27.969 10.094 17.109 1 93.44 176 ARG A CA 1
ATOM 1383 C C . ARG A 1 176 ? -28.828 10.891 18.094 1 93.44 176 ARG A C 1
ATOM 1385 O O . ARG A 1 176 ? -29.281 11.992 17.781 1 93.44 176 ARG A O 1
ATOM 1392 N N . ILE A 1 177 ? -29 10.398 19.219 1 92.25 177 ILE A N 1
ATOM 1393 C CA . ILE A 1 177 ? -29.812 11.07 20.25 1 92.25 177 ILE A CA 1
ATOM 1394 C C . ILE A 1 177 ? -29.109 12.359 20.688 1 92.25 177 ILE A C 1
ATOM 1396 O O . ILE A 1 177 ? -29.75 13.406 20.797 1 92.25 177 ILE A O 1
ATOM 1400 N N . ARG A 1 178 ? -27.875 12.273 20.891 1 93.25 178 ARG A N 1
ATOM 1401 C CA . ARG A 1 178 ? -27.125 13.453 21.328 1 93.25 178 ARG A CA 1
ATOM 1402 C C . ARG A 1 178 ? -27.078 14.5 20.219 1 93.25 178 ARG A C 1
ATOM 1404 O O . ARG A 1 178 ? -27.109 15.703 20.5 1 93.25 178 ARG A O 1
ATOM 1411 N N . LEU A 1 179 ? -26.906 14.008 19.016 1 95 179 LEU A N 1
ATOM 1412 C CA . LEU A 1 179 ? -26.906 14.914 17.875 1 95 179 LEU A CA 1
ATOM 1413 C C . LEU A 1 179 ? -28.25 15.648 17.781 1 95 179 LEU A C 1
ATOM 1415 O O . LEU A 1 179 ? -28.266 16.859 17.562 1 95 179 LEU A O 1
ATOM 1419 N N . ASP A 1 180 ? -29.312 14.961 18 1 93.5 180 ASP A N 1
ATOM 1420 C CA . ASP A 1 180 ? -30.641 15.555 17.953 1 93.5 180 ASP A CA 1
ATOM 1421 C C . ASP A 1 180 ? -30.828 16.547 19.094 1 93.5 180 ASP A C 1
ATOM 1423 O O . ASP A 1 180 ? -31.453 17.594 18.922 1 93.5 180 ASP A O 1
ATOM 1427 N N . ASP A 1 181 ? -30.328 16.203 20.219 1 93 181 ASP A N 1
ATOM 1428 C CA . ASP A 1 181 ? -30.375 17.109 21.359 1 93 181 ASP A CA 1
ATOM 1429 C C . ASP A 1 181 ? -29.641 18.406 21.062 1 93 181 ASP A C 1
ATOM 1431 O O . ASP A 1 181 ? -30.109 19.484 21.422 1 93 181 ASP A O 1
ATOM 1435 N N . PHE A 1 182 ? -28.531 18.219 20.5 1 93.06 182 PHE A N 1
ATOM 1436 C CA . PHE A 1 182 ? -27.719 19.375 20.156 1 93.06 182 PHE A CA 1
ATOM 1437 C C . PHE A 1 182 ? -28.438 20.25 19.125 1 93.06 182 PHE A C 1
ATOM 1439 O O . PHE A 1 182 ? -28.438 21.469 19.234 1 93.06 182 PHE A O 1
ATOM 1446 N N . ARG A 1 183 ? -29.016 19.672 18.109 1 93.62 183 ARG A N 1
ATOM 1447 C CA . ARG A 1 183 ? -29.766 20.375 17.078 1 93.62 183 ARG A CA 1
ATOM 1448 C C . ARG A 1 183 ? -30.922 21.156 17.672 1 93.62 183 ARG A C 1
ATOM 1450 O O . ARG A 1 183 ? -31.219 22.281 17.25 1 93.62 183 ARG A O 1
ATOM 1457 N N . ASP A 1 184 ? -31.516 20.594 18.672 1 91.5 184 ASP A N 1
ATOM 1458 C CA . ASP A 1 184 ? -32.656 21.25 19.344 1 91.5 184 ASP A CA 1
ATOM 1459 C C . ASP A 1 184 ? -32.188 22.484 20.109 1 91.5 184 ASP A C 1
ATOM 1461 O O . ASP A 1 184 ? -32.875 23.5 20.125 1 91.5 184 ASP A O 1
ATOM 1465 N N . LYS A 1 185 ? -31.078 22.359 20.703 1 91.12 185 LYS A N 1
ATOM 1466 C CA . LYS A 1 185 ? -30.516 23.5 21.438 1 91.12 185 LYS A CA 1
ATOM 1467 C C . LYS A 1 185 ? -30.203 24.656 20.484 1 91.12 185 LYS A C 1
ATOM 1469 O O . LYS A 1 185 ? -30.391 25.828 20.844 1 91.12 185 LYS A O 1
ATOM 1474 N N . ILE A 1 186 ? -29.766 24.312 19.344 1 88.06 186 ILE A N 1
ATOM 1475 C CA . ILE A 1 186 ? -29.375 25.344 18.375 1 88.06 186 ILE A CA 1
ATOM 1476 C C . ILE A 1 186 ? -30.625 26.031 17.844 1 88.06 186 ILE A C 1
ATOM 1478 O O . ILE A 1 186 ? -30.656 27.25 17.688 1 88.06 186 ILE A O 1
ATOM 1482 N N . THR A 1 187 ? -31.656 25.234 17.547 1 84.62 187 THR A N 1
ATOM 1483 C CA . THR A 1 187 ? -32.875 25.797 17 1 84.62 187 THR A CA 1
ATOM 1484 C C . THR A 1 187 ? -33.562 26.703 18.016 1 84.62 187 THR A C 1
ATOM 1486 O O . THR A 1 187 ? -34.25 27.656 17.625 1 84.62 187 THR A O 1
ATOM 1489 N N . LYS A 1 188 ? -33.25 26.469 19.281 1 86.25 188 LYS A N 1
ATOM 1490 C CA . LYS A 1 188 ? -33.812 27.297 20.328 1 86.25 188 LYS A CA 1
ATOM 1491 C C . LYS A 1 188 ? -32.875 28.438 20.719 1 86.25 188 LYS A C 1
ATOM 1493 O O . LYS A 1 188 ? -33.188 29.219 21.625 1 86.25 188 LYS A O 1
ATOM 1498 N N . PHE A 1 189 ? -31.781 28.531 20.031 1 85.38 189 PHE A N 1
ATOM 1499 C CA . PHE A 1 189 ? -30.781 29.562 20.266 1 85.38 189 PHE A CA 1
ATOM 1500 C C . PHE A 1 189 ? -30.281 29.516 21.719 1 85.38 189 PHE A C 1
ATOM 1502 O O . PHE A 1 189 ? -30.047 30.547 22.328 1 85.38 189 PHE A O 1
ATOM 1509 N N . ASP A 1 190 ? -30.25 28.297 22.188 1 84.62 190 ASP A N 1
ATOM 1510 C CA . ASP A 1 190 ? -29.719 28.094 23.547 1 84.62 190 ASP A CA 1
ATOM 1511 C C . ASP A 1 190 ? -28.219 27.875 23.531 1 84.62 190 ASP A C 1
ATOM 1513 O O . ASP A 1 190 ? -27.719 26.828 23.969 1 84.62 190 ASP A O 1
ATOM 1517 N N . THR A 1 191 ? -27.469 28.703 22.828 1 84.94 191 THR A N 1
ATOM 1518 C CA . THR A 1 191 ? -26.016 28.641 22.75 1 84.94 191 THR A CA 1
ATOM 1519 C C . THR A 1 191 ? -25.406 30.016 23 1 84.94 191 THR A C 1
ATOM 1521 O O . THR A 1 191 ? -25.891 31.016 22.484 1 84.94 191 THR A O 1
ATOM 1524 N N . PRO A 1 192 ? -24.453 30.016 23.844 1 80.5 192 PRO A N 1
ATOM 1525 C CA . PRO A 1 192 ? -23.859 31.312 24.234 1 80.5 192 PRO A CA 1
ATOM 1526 C C . PRO A 1 192 ? -23.156 32 23.062 1 80.5 192 PRO A C 1
ATOM 1528 O O . PRO A 1 192 ? -23.156 33.219 22.984 1 80.5 192 PRO A O 1
ATOM 1531 N N . ASN A 1 193 ? -22.469 31.297 22.203 1 84.62 193 ASN A N 1
ATOM 1532 C CA . ASN A 1 193 ? -21.766 31.828 21.047 1 84.62 193 ASN A CA 1
ATOM 1533 C C . ASN A 1 193 ? -21.703 30.812 19.906 1 84.62 193 ASN A C 1
ATOM 1535 O O . ASN A 1 193 ? -22.203 29.703 20.047 1 84.62 193 ASN A O 1
ATOM 1539 N N . ILE A 1 194 ? -21.281 31.25 18.844 1 85.56 194 ILE A N 1
ATOM 1540 C CA . ILE A 1 194 ? -21.234 30.422 17.641 1 85.56 194 ILE A CA 1
ATOM 1541 C C . ILE A 1 194 ? -20.297 29.234 17.859 1 85.56 194 ILE A C 1
ATOM 1543 O O . ILE A 1 194 ? -20.594 28.125 17.422 1 85.56 194 ILE A O 1
ATOM 1547 N N . GLU A 1 195 ? -19.156 29.453 18.516 1 86.81 195 GLU A N 1
ATOM 1548 C CA . GLU A 1 195 ? -18.188 28.391 18.75 1 86.81 195 GLU A CA 1
ATOM 1549 C C . GLU A 1 195 ? -18.797 27.25 19.562 1 86.81 195 GLU A C 1
ATOM 1551 O O . GLU A 1 195 ? -18.562 26.078 19.266 1 86.81 195 GLU A O 1
ATOM 1556 N N . ALA A 1 196 ? -19.531 27.641 20.531 1 87.56 196 ALA A N 1
ATOM 1557 C CA . ALA A 1 196 ? -20.203 26.641 21.328 1 87.56 196 ALA A CA 1
ATOM 1558 C C . ALA A 1 196 ? -21.281 25.906 20.516 1 87.56 196 ALA A C 1
ATOM 1560 O O . ALA A 1 196 ? -21.516 24.719 20.734 1 87.56 196 ALA A O 1
ATOM 1561 N N . GLY A 1 197 ? -21.875 26.641 19.609 1 88.12 197 GLY A N 1
ATOM 1562 C CA . GLY A 1 197 ? -22.922 26.062 18.766 1 88.12 197 GLY A CA 1
ATOM 1563 C C . GLY A 1 197 ? -22.406 25.062 17.766 1 88.12 197 GLY A C 1
ATOM 1564 O O . GLY A 1 197 ? -23.156 24.219 17.266 1 88.12 197 GLY A O 1
ATOM 1565 N N . ILE A 1 198 ? -21.141 25.094 17.484 1 91.12 198 ILE A N 1
ATOM 1566 C CA . ILE A 1 198 ? -20.609 24.172 16.484 1 91.12 198 ILE A CA 1
ATOM 1567 C C . ILE A 1 198 ? -19.641 23.203 17.141 1 91.12 198 ILE A C 1
ATOM 1569 O O . ILE A 1 198 ? -19 22.391 16.453 1 91.12 198 ILE A O 1
ATOM 1573 N N . ALA A 1 199 ? -19.469 23.234 18.438 1 90.38 199 ALA A N 1
ATOM 1574 C CA . ALA A 1 199 ? -18.484 22.438 19.172 1 90.38 199 ALA A CA 1
ATOM 1575 C C . ALA A 1 199 ? -18.75 20.938 19.016 1 90.38 199 ALA A C 1
ATOM 1577 O O . ALA A 1 199 ? -17.812 20.141 18.922 1 90.38 199 ALA A O 1
ATOM 1578 N N . PHE A 1 200 ? -20.031 20.609 19.031 1 92.06 200 PHE A N 1
ATOM 1579 C CA . PHE A 1 200 ? -20.391 19.203 18.859 1 92.06 200 PHE A CA 1
ATOM 1580 C C . PHE A 1 200 ? -19.906 18.672 17.516 1 92.06 200 PHE A C 1
ATOM 1582 O O . PHE A 1 200 ? -19.328 17.594 17.453 1 92.06 200 PHE A O 1
ATOM 1589 N N . TYR A 1 201 ? -20.156 19.422 16.484 1 93.75 201 TYR A N 1
ATOM 1590 C CA . TYR A 1 201 ? -19.766 19.031 15.133 1 93.75 201 TYR A CA 1
ATOM 1591 C C . TYR A 1 201 ? -18.25 18.906 15.008 1 93.75 201 TYR A C 1
ATOM 1593 O O . TYR A 1 201 ? -17.75 17.969 14.398 1 93.75 201 TYR A O 1
ATOM 1601 N N . ASN A 1 202 ? -17.547 19.844 15.578 1 92.38 202 ASN A N 1
ATOM 1602 C CA . ASN A 1 202 ? -16.094 19.797 15.539 1 92.38 202 ASN A CA 1
ATOM 1603 C C . ASN A 1 202 ? -15.547 18.531 16.203 1 92.38 202 ASN A C 1
ATOM 1605 O O . ASN A 1 202 ? -14.664 17.875 15.656 1 92.38 202 ASN A O 1
ATOM 1609 N N . ARG A 1 203 ? -16.062 18.234 17.266 1 91.88 203 ARG A N 1
ATOM 1610 C CA . ARG A 1 203 ? -15.617 17.047 17.984 1 91.88 203 ARG A CA 1
ATOM 1611 C C . ARG A 1 203 ? -15.992 15.766 17.234 1 91.88 203 ARG A C 1
ATOM 1613 O O . ARG A 1 203 ? -15.172 14.859 17.109 1 91.88 203 ARG A O 1
ATOM 1620 N N . ALA A 1 204 ? -17.25 15.695 16.859 1 93.69 204 ALA A N 1
ATOM 1621 C CA . ALA A 1 204 ? -17.719 14.531 16.109 1 93.69 204 ALA A CA 1
ATOM 1622 C C . ALA A 1 204 ? -16.875 14.297 14.875 1 93.69 204 ALA A C 1
ATOM 1624 O O . ALA A 1 204 ? -16.406 13.172 14.625 1 93.69 204 ALA A O 1
ATOM 1625 N N . ASN A 1 205 ? -16.672 15.344 14.094 1 94.44 205 ASN A N 1
ATOM 1626 C CA . ASN A 1 205 ? -15.883 15.227 12.875 1 94.44 205 ASN A CA 1
ATOM 1627 C C . ASN A 1 205 ? -14.445 14.82 13.18 1 94.44 205 ASN A C 1
ATOM 1629 O O . ASN A 1 205 ? -13.836 14.055 12.43 1 94.44 205 ASN A O 1
ATOM 1633 N N . TYR A 1 206 ? -13.945 15.32 14.266 1 91.06 206 TYR A N 1
ATOM 1634 C CA . TYR A 1 206 ? -12.594 14.961 14.672 1 91.06 206 TYR A CA 1
ATOM 1635 C C . TYR A 1 206 ? -12.484 13.461 14.922 1 91.06 206 TYR A C 1
ATOM 1637 O O . TYR A 1 206 ? -11.555 12.805 14.445 1 91.06 206 TYR A O 1
ATOM 1645 N N . ILE A 1 207 ? -13.391 12.938 15.594 1 92 207 ILE A N 1
ATOM 1646 C CA . ILE A 1 207 ? -13.367 11.523 15.961 1 92 207 ILE A CA 1
ATOM 1647 C C . ILE A 1 207 ? -13.594 10.664 14.727 1 92 207 ILE A C 1
ATOM 1649 O O . ILE A 1 207 ? -12.914 9.656 14.531 1 92 207 ILE A O 1
ATOM 1653 N N . PHE A 1 208 ? -14.555 11.016 13.883 1 93.31 208 PHE A N 1
ATOM 1654 C CA . PHE A 1 208 ? -14.82 10.273 12.656 1 93.31 208 PHE A CA 1
ATOM 1655 C C . PHE A 1 208 ? -13.594 10.266 11.758 1 93.31 208 PHE A C 1
ATOM 1657 O O . PHE A 1 208 ? -13.242 9.227 11.18 1 93.31 208 PHE A O 1
ATOM 1664 N N . LEU A 1 209 ? -12.93 11.391 11.68 1 90.88 209 LEU A N 1
ATOM 1665 C CA . LEU A 1 209 ? -11.766 11.508 10.805 1 90.88 209 LEU A CA 1
ATOM 1666 C C . LEU A 1 209 ? -10.594 10.719 11.367 1 90.88 209 LEU A C 1
ATOM 1668 O O . LEU A 1 209 ? -9.797 10.148 10.609 1 90.88 209 LEU A O 1
ATOM 1672 N N . ASP A 1 210 ? -10.492 10.703 12.648 1 86.81 210 ASP A N 1
ATOM 1673 C CA . ASP A 1 210 ? -9.461 9.891 13.281 1 86.81 210 ASP A CA 1
ATOM 1674 C C . ASP A 1 210 ? -9.688 8.406 13 1 86.81 210 ASP A C 1
ATOM 1676 O O . ASP A 1 210 ? -8.734 7.672 12.719 1 86.81 210 ASP A O 1
ATOM 1680 N N . GLN A 1 211 ? -10.891 8.055 13.07 1 88.19 211 GLN A N 1
ATOM 1681 C CA . GLN A 1 211 ? -11.227 6.66 12.805 1 88.19 211 GLN A CA 1
ATOM 1682 C C . GLN A 1 211 ? -10.984 6.305 11.336 1 88.19 211 GLN A C 1
ATOM 1684 O O . GLN A 1 211 ? -10.586 5.18 11.023 1 88.19 211 GLN A O 1
ATOM 1689 N N . LEU A 1 212 ? -11.273 7.195 10.477 1 87.56 212 LEU A N 1
ATOM 1690 C CA . LEU A 1 212 ? -11.055 6.992 9.047 1 87.56 212 LEU A CA 1
ATOM 1691 C C . LEU A 1 212 ? -9.594 6.66 8.766 1 87.56 212 LEU A C 1
ATOM 1693 O O . LEU A 1 212 ? -9.305 5.805 7.926 1 87.56 212 LEU A O 1
ATOM 1697 N N . THR A 1 213 ? -8.711 7.219 9.477 1 78.75 213 THR A N 1
ATOM 1698 C CA . THR A 1 213 ? -7.281 6.977 9.312 1 78.75 213 THR A CA 1
ATOM 1699 C C . THR A 1 213 ? -6.914 5.57 9.781 1 78.75 213 THR A C 1
ATOM 1701 O O . THR A 1 213 ? -6.094 4.898 9.156 1 78.75 213 THR A O 1
ATOM 1704 N N . ARG A 1 214 ? -7.551 5.195 10.742 1 78.31 214 ARG A N 1
ATOM 1705 C CA . ARG A 1 214 ? -7.234 3.902 11.336 1 78.31 214 ARG A CA 1
ATOM 1706 C C . ARG A 1 214 ? -7.758 2.76 10.469 1 78.31 214 ARG A C 1
ATOM 1708 O O . ARG A 1 214 ? -7.195 1.663 10.477 1 78.31 214 ARG A O 1
ATOM 1715 N N . GLU A 1 215 ? -8.844 3.113 9.82 1 81.56 215 GLU A N 1
ATOM 1716 C CA . GLU A 1 215 ? -9.461 2.07 9.008 1 81.56 215 GLU A CA 1
ATOM 1717 C C . GLU A 1 215 ? -8.609 1.749 7.785 1 81.56 215 GLU A C 1
ATOM 1719 O O . GLU A 1 215 ? -8.742 0.676 7.191 1 81.56 215 GLU A O 1
ATOM 1724 N N . ILE A 1 216 ? -7.773 2.615 7.449 1 76.25 216 ILE A N 1
ATOM 1725 C CA . ILE A 1 216 ? -6.906 2.348 6.309 1 76.25 216 ILE A CA 1
ATOM 1726 C C . ILE A 1 216 ? -5.77 1.419 6.727 1 76.25 216 ILE A C 1
ATOM 1728 O O . ILE A 1 216 ? -4.785 1.861 7.328 1 76.25 216 ILE A O 1
ATOM 1732 N N . LYS A 1 217 ? -5.969 0.12 6.551 1 67.44 217 LYS A N 1
ATOM 1733 C CA . LYS A 1 217 ? -5.078 -0.921 7.055 1 67.44 217 LYS A CA 1
ATOM 1734 C C . LYS A 1 217 ? -3.891 -1.128 6.121 1 67.44 217 LYS A C 1
ATOM 1736 O O . LYS A 1 217 ? -3.867 -0.591 5.012 1 67.44 217 LYS A O 1
ATOM 1741 N N . GLU A 1 218 ? -2.959 -1.854 6.664 1 61.47 218 GLU A N 1
ATOM 1742 C CA . GLU A 1 218 ? -1.656 -2.115 6.059 1 61.47 218 GLU A CA 1
ATOM 1743 C C . GLU A 1 218 ? -1.788 -3.01 4.832 1 61.47 218 GLU A C 1
ATOM 1745 O O . GLU A 1 218 ? -1.168 -2.748 3.797 1 61.47 218 GLU A O 1
ATOM 1750 N N . LYS A 1 219 ? -2.51 -4.023 5.156 1 59.25 219 LYS A N 1
ATOM 1751 C CA . LYS A 1 219 ? -2.494 -4.984 4.059 1 59.25 219 LYS A CA 1
ATOM 1752 C C . LYS A 1 219 ? -3.371 -4.516 2.902 1 59.25 219 LYS A C 1
ATOM 1754 O O . LYS A 1 219 ? -4.57 -4.285 3.078 1 59.25 219 LYS A O 1
ATOM 1759 N N . ASP A 1 220 ? -2.725 -3.967 1.913 1 60.16 220 ASP A N 1
ATOM 1760 C CA . ASP A 1 220 ? -3.48 -3.516 0.749 1 60.16 220 ASP A CA 1
ATOM 1761 C C . ASP A 1 220 ? -3.078 -4.297 -0.502 1 60.16 220 ASP A C 1
ATOM 1763 O O . ASP A 1 220 ? -1.962 -4.145 -1.002 1 60.16 220 ASP A O 1
ATOM 1767 N N . ALA A 1 221 ? -3.914 -5.219 -0.762 1 60.53 221 ALA A N 1
ATOM 1768 C CA . ALA A 1 221 ? -3.678 -6.051 -1.94 1 60.53 221 ALA A CA 1
ATOM 1769 C C . ALA A 1 221 ? -3.959 -5.273 -3.223 1 60.53 221 ALA A C 1
ATOM 1771 O O . ALA A 1 221 ? -3.457 -5.625 -4.293 1 60.53 221 ALA A O 1
ATOM 1772 N N . SER A 1 222 ? -4.637 -4.199 -3.082 1 63.28 222 SER A N 1
ATOM 1773 C CA . SER A 1 222 ? -5.215 -3.648 -4.305 1 63.28 222 SER A CA 1
ATOM 1774 C C . SER A 1 222 ? -4.609 -2.289 -4.637 1 63.28 222 SER A C 1
ATOM 1776 O O . SER A 1 222 ? -4.895 -1.716 -5.688 1 63.28 222 SER A O 1
ATOM 1778 N N . GLY A 1 223 ? -3.697 -1.805 -3.885 1 71.81 223 GLY A N 1
ATOM 1779 C CA . GLY A 1 223 ? -3.152 -0.486 -4.168 1 71.81 223 GLY A CA 1
ATOM 1780 C C . GLY A 1 223 ? -4.152 0.632 -3.943 1 71.81 223 GLY A C 1
ATOM 1781 O O . GLY A 1 223 ? -3.969 1.746 -4.438 1 71.81 223 GLY A O 1
ATOM 1782 N N . VAL A 1 224 ? -5.281 0.404 -3.377 1 80 224 VAL A N 1
ATOM 1783 C CA . VAL A 1 224 ? -6.332 1.4 -3.191 1 80 224 VAL A CA 1
ATOM 1784 C C . VAL A 1 224 ? -5.969 2.326 -2.033 1 80 224 VAL A C 1
ATOM 1786 O O . VAL A 1 224 ? -6.641 3.334 -1.8 1 80 224 VAL A O 1
ATOM 1789 N N . TRP A 1 225 ? -4.883 2.143 -1.42 1 79.94 225 TRP A N 1
ATOM 1790 C CA . TRP A 1 225 ? -4.523 2.922 -0.24 1 79.94 225 TRP A CA 1
ATOM 1791 C C . TRP A 1 225 ? -4.219 4.367 -0.615 1 79.94 225 TRP A C 1
ATOM 1793 O O . TRP A 1 225 ? -4.551 5.293 0.13 1 79.94 225 TRP A O 1
ATOM 1803 N N . ARG A 1 226 ? -3.672 4.648 -1.752 1 83.5 226 ARG A N 1
ATOM 1804 C CA . ARG A 1 226 ? -3.275 6 -2.135 1 83.5 226 ARG A CA 1
ATOM 1805 C C . ARG A 1 226 ? -4.496 6.883 -2.371 1 83.5 226 ARG A C 1
ATOM 1807 O O . ARG A 1 226 ? -4.605 7.969 -1.796 1 83.5 226 ARG A O 1
ATOM 1814 N N . PRO A 1 227 ? -5.445 6.387 -3.199 1 86.69 227 PRO A N 1
ATOM 1815 C CA . PRO A 1 227 ? -6.652 7.203 -3.346 1 86.69 227 PRO A CA 1
ATOM 1816 C C . PRO A 1 227 ? -7.441 7.332 -2.043 1 86.69 227 PRO A C 1
ATOM 1818 O O . PRO A 1 227 ? -8.078 8.359 -1.802 1 86.69 227 PRO A O 1
ATOM 1821 N N . LEU A 1 228 ? -7.395 6.367 -1.233 1 88.06 228 LEU A N 1
ATOM 1822 C CA . LEU A 1 228 ? -8.086 6.43 0.051 1 88.06 228 LEU A CA 1
ATOM 1823 C C . LEU A 1 228 ? -7.469 7.504 0.945 1 88.06 228 LEU A C 1
ATOM 1825 O O . LEU A 1 228 ? -8.188 8.211 1.657 1 88.06 228 LEU A O 1
ATOM 1829 N N . LEU A 1 229 ? -6.152 7.582 0.891 1 88.5 229 LEU A N 1
ATOM 1830 C CA . LEU A 1 229 ? -5.477 8.617 1.663 1 88.5 229 LEU A CA 1
ATOM 1831 C C . LEU A 1 229 ? -5.762 10 1.086 1 88.5 229 LEU A C 1
ATOM 1833 O O . LEU A 1 229 ? -5.883 10.977 1.83 1 88.5 229 LEU A O 1
ATOM 1837 N N . ALA A 1 230 ? -5.766 10.055 -0.228 1 91.31 230 ALA A N 1
ATOM 1838 C CA . ALA A 1 230 ? -6.145 11.312 -0.87 1 91.31 230 ALA A CA 1
ATOM 1839 C C . ALA A 1 230 ? -7.551 11.742 -0.458 1 91.31 230 ALA A C 1
ATOM 1841 O O . ALA A 1 230 ? -7.793 12.922 -0.185 1 91.31 230 ALA A O 1
ATOM 1842 N N . TYR A 1 231 ? -8.438 10.75 -0.423 1 93.31 231 TYR A N 1
ATOM 1843 C CA . TYR A 1 231 ? -9.82 10.977 -0.007 1 93.31 231 TYR A CA 1
ATOM 1844 C C . TYR A 1 231 ? -9.883 11.477 1.431 1 93.31 231 TYR A C 1
ATOM 1846 O O . TYR A 1 231 ? -10.547 12.477 1.717 1 93.31 231 TYR A O 1
ATOM 1854 N N . LYS A 1 232 ? -9.211 10.891 2.279 1 91.94 232 LYS A N 1
ATOM 1855 C CA . LYS A 1 232 ? -9.164 11.273 3.688 1 91.94 232 LYS A CA 1
ATOM 1856 C C . LYS A 1 232 ? -8.625 12.695 3.855 1 91.94 232 LYS A C 1
ATOM 1858 O O . LYS A 1 232 ? -9.195 13.492 4.598 1 91.94 232 LYS A O 1
ATOM 1863 N N . ASN A 1 233 ? -7.516 12.953 3.193 1 93.5 233 ASN A N 1
ATOM 1864 C CA . ASN A 1 233 ? -6.902 14.273 3.293 1 93.5 233 ASN A CA 1
ATOM 1865 C C . ASN A 1 233 ? -7.82 15.359 2.738 1 93.5 233 ASN A C 1
ATOM 1867 O O . ASN A 1 233 ? -7.84 16.484 3.244 1 93.5 233 ASN A O 1
ATOM 1871 N N . MET A 1 234 ? -8.555 15 1.722 1 95.25 234 MET A N 1
ATOM 1872 C CA . MET A 1 234 ? -9.508 15.961 1.162 1 95.25 234 MET A CA 1
ATOM 1873 C C . MET A 1 234 ? -10.609 16.281 2.166 1 95.25 234 MET A C 1
ATOM 1875 O O . MET A 1 234 ? -10.969 17.438 2.35 1 95.25 234 MET A O 1
ATOM 1879 N N . ILE A 1 235 ? -11.086 15.297 2.822 1 95.44 235 ILE A N 1
ATOM 1880 C CA . ILE A 1 235 ? -12.125 15.492 3.824 1 95.44 235 ILE A CA 1
ATOM 1881 C C . ILE A 1 235 ? -11.586 16.344 4.977 1 95.44 235 ILE A C 1
ATOM 1883 O O . ILE A 1 235 ? -12.281 17.219 5.48 1 95.44 235 ILE A O 1
ATOM 1887 N N . ARG A 1 236 ? -10.406 16.109 5.332 1 95.12 236 ARG A N 1
ATOM 1888 C CA . ARG A 1 236 ? -9.773 16.875 6.406 1 95.12 236 ARG A CA 1
ATOM 1889 C C . ARG A 1 236 ? -9.547 18.312 5.984 1 95.12 236 ARG A C 1
ATOM 1891 O O . ARG A 1 236 ? -9.68 19.234 6.793 1 95.12 236 ARG A O 1
ATOM 1898 N N . ALA A 1 237 ? -9.133 18.422 4.75 1 96.56 237 ALA A N 1
ATOM 1899 C CA . ALA A 1 237 ? -8.969 19.781 4.227 1 96.56 237 ALA A CA 1
ATOM 1900 C C . ALA A 1 237 ? -10.273 20.562 4.32 1 96.56 237 ALA A C 1
ATOM 1902 O O . ALA A 1 237 ? -10.289 21.703 4.805 1 96.56 237 ALA A O 1
ATOM 1903 N N . ILE A 1 238 ? -11.328 19.969 3.902 1 96.25 238 ILE A N 1
ATOM 1904 C CA . ILE A 1 238 ? -12.641 20.594 3.924 1 96.25 238 ILE A CA 1
ATOM 1905 C C . ILE A 1 238 ? -13.047 20.906 5.367 1 96.25 238 ILE A C 1
ATOM 1907 O O . ILE A 1 238 ? -13.625 21.953 5.648 1 96.25 238 ILE A O 1
ATOM 1911 N N . GLU A 1 239 ? -12.688 20 6.254 1 95.56 239 GLU A N 1
ATOM 1912 C CA . GLU A 1 239 ? -12.984 20.172 7.676 1 95.56 239 GLU A CA 1
ATOM 1913 C C . GLU A 1 239 ? -12.289 21.422 8.234 1 95.56 239 GLU A C 1
ATOM 1915 O O . GLU A 1 239 ? -12.938 22.281 8.812 1 95.56 239 GLU A O 1
ATOM 1920 N N . HIS A 1 240 ? -11.039 21.5 8.031 1 96.69 240 HIS A N 1
ATOM 1921 C CA . HIS A 1 240 ? -10.258 22.578 8.625 1 96.69 240 HIS A CA 1
ATOM 1922 C C . HIS A 1 240 ? -10.57 23.922 7.945 1 96.69 240 HIS A C 1
ATOM 1924 O O . HIS A 1 240 ? -10.641 24.953 8.609 1 96.69 240 HIS A O 1
ATOM 1930 N N . LEU A 1 241 ? -10.766 23.891 6.672 1 96.44 241 LEU A N 1
ATOM 1931 C CA . LEU A 1 241 ? -11.133 25.109 5.973 1 96.44 241 LEU A CA 1
ATOM 1932 C C . LEU A 1 241 ? -12.523 25.578 6.379 1 96.44 241 LEU A C 1
ATOM 1934 O O . LEU A 1 241 ? -12.797 26.781 6.441 1 96.44 241 LEU A O 1
ATOM 1938 N N . GLY A 1 242 ? -13.391 24.609 6.617 1 94.56 242 GLY A N 1
ATOM 1939 C CA . GLY A 1 242 ? -14.711 24.938 7.121 1 94.56 242 GLY A CA 1
ATOM 1940 C C . GLY A 1 242 ? -14.68 25.625 8.477 1 94.56 242 GLY A C 1
ATOM 1941 O O . GLY A 1 242 ? -15.422 26.578 8.719 1 94.56 242 GLY A O 1
ATOM 1942 N N . ILE A 1 243 ? -13.852 25.156 9.359 1 93.88 243 ILE A N 1
ATOM 1943 C CA . ILE A 1 243 ? -13.695 25.75 10.68 1 93.88 243 ILE A CA 1
ATOM 1944 C C . ILE A 1 243 ? -13.125 27.156 10.547 1 93.88 243 ILE A C 1
ATOM 1946 O O . ILE A 1 243 ? -13.609 28.094 11.188 1 93.88 243 ILE A O 1
ATOM 1950 N N . SER A 1 244 ? -12.125 27.297 9.695 1 95.81 244 SER A N 1
ATOM 1951 C CA . SER A 1 244 ? -11.516 28.594 9.477 1 95.81 244 SER A CA 1
ATOM 1952 C C . SER A 1 244 ? -12.516 29.594 8.898 1 95.81 244 SER A C 1
ATOM 1954 O O . SER A 1 244 ? -12.461 30.781 9.203 1 95.81 244 SER A O 1
ATOM 1956 N N . MET A 1 245 ? -13.398 29.109 8.078 1 95.06 245 MET A N 1
ATOM 1957 C CA . MET A 1 245 ? -14.422 29.953 7.461 1 95.06 245 MET A CA 1
ATOM 1958 C C . MET A 1 245 ? -15.281 30.625 8.523 1 95.06 245 MET A C 1
ATOM 1960 O O . MET A 1 245 ? -15.602 31.812 8.406 1 95.06 245 MET A O 1
ATOM 1964 N N . VAL A 1 246 ? -15.617 29.922 9.547 1 92.5 246 VAL A N 1
ATOM 1965 C CA . VAL A 1 246 ? -16.469 30.438 10.609 1 92.5 246 VAL A CA 1
ATOM 1966 C C . VAL A 1 246 ? -15.773 31.578 11.336 1 92.5 246 VAL A C 1
ATOM 1968 O O . VAL A 1 246 ? -16.375 32.625 11.602 1 92.5 246 VAL A O 1
ATOM 1971 N N . PHE A 1 247 ? -14.547 31.422 11.609 1 94.06 247 PHE A N 1
ATOM 1972 C CA . PHE A 1 247 ? -13.797 32.469 12.289 1 94.06 247 PHE A CA 1
ATOM 1973 C C . PHE A 1 247 ? -13.586 33.656 11.375 1 94.06 247 PHE A C 1
ATOM 1975 O O . PHE A 1 247 ? -13.57 34.812 11.836 1 94.06 247 PHE A O 1
ATOM 1982 N N . GLY A 1 248 ? -13.375 33.375 10.086 1 95.19 248 GLY A N 1
ATOM 1983 C CA . GLY A 1 248 ? -13.273 34.469 9.141 1 95.19 248 GLY A CA 1
ATOM 1984 C C . GLY A 1 248 ? -14.539 35.312 9.055 1 95.19 248 GLY A C 1
ATOM 1985 O O . GLY A 1 248 ? -14.477 36.531 8.992 1 95.19 248 GLY A O 1
ATOM 1986 N N . GLU A 1 249 ? -15.633 34.625 8.992 1 93.69 249 GLU A N 1
ATOM 1987 C CA . GLU A 1 249 ? -16.922 35.312 9 1 93.69 249 GLU A CA 1
ATOM 1988 C C . GLU A 1 249 ? -17.078 36.188 10.234 1 93.69 249 GLU A C 1
ATOM 1990 O O . GLU A 1 249 ? -17.547 37.312 10.133 1 93.69 249 GLU A O 1
ATOM 1995 N N . GLN A 1 250 ? -16.688 35.688 11.398 1 92.19 250 GLN A N 1
ATOM 1996 C CA . GLN A 1 250 ? -16.75 36.469 12.641 1 92.19 250 GLN A CA 1
ATOM 1997 C C . GLN A 1 250 ? -15.844 37.688 12.594 1 92.19 250 GLN A C 1
ATOM 1999 O O . GLN A 1 250 ? -16.172 38.719 13.148 1 92.19 250 GLN A O 1
ATOM 2004 N N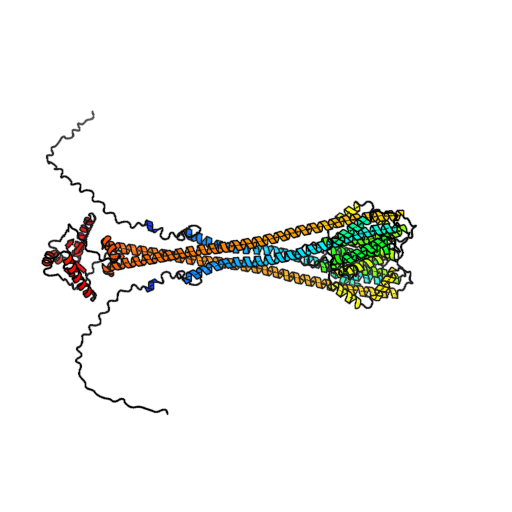 . TYR A 1 251 ? -14.695 37.531 11.977 1 95.69 251 TYR A N 1
ATOM 2005 C CA . TYR A 1 251 ? -13.75 38.625 11.859 1 95.69 251 TYR A CA 1
ATOM 2006 C C . TYR A 1 251 ? -14.367 39.812 11.102 1 95.69 251 TYR A C 1
ATOM 2008 O O . TYR A 1 251 ? -14.312 40.938 11.555 1 95.69 251 TYR A O 1
ATOM 2016 N N . PHE A 1 252 ? -14.961 39.562 10.008 1 95.56 252 PHE A N 1
ATOM 2017 C CA . PHE A 1 252 ? -15.555 40.594 9.188 1 95.56 252 PHE A CA 1
ATOM 2018 C C . PHE A 1 252 ? -16.844 41.125 9.82 1 95.56 252 PHE A C 1
ATOM 2020 O O . PHE A 1 252 ? -17.156 42.312 9.695 1 95.56 252 PHE A O 1
ATOM 2027 N N . GLY A 1 253 ? -17.562 40.281 10.461 1 93.31 253 GLY A N 1
ATOM 2028 C CA . GLY A 1 253 ? -18.828 40.656 11.062 1 93.31 253 GLY A CA 1
ATOM 2029 C C . GLY A 1 253 ? -18.672 41.469 12.336 1 93.31 253 GLY A C 1
ATOM 2030 O O . GLY A 1 253 ? -19.484 42.344 12.625 1 93.31 253 GLY A O 1
ATOM 2031 N N . ARG A 1 254 ? -17.672 41.125 13.148 1 92.19 254 ARG A N 1
ATOM 2032 C CA . ARG A 1 254 ? -17.484 41.781 14.445 1 92.19 254 ARG A CA 1
ATOM 2033 C C . ARG A 1 254 ? -16.344 42.781 14.422 1 92.19 254 ARG A C 1
ATOM 2035 O O . ARG A 1 254 ? -16.234 43.625 15.312 1 92.19 254 ARG A O 1
ATOM 2042 N N . GLY A 1 255 ? -15.523 42.688 13.461 1 94.38 255 GLY A N 1
ATOM 2043 C CA . GLY A 1 255 ? -14.445 43.656 13.297 1 94.38 255 GLY A CA 1
ATOM 2044 C C . GLY A 1 255 ? -13.133 43.188 13.898 1 94.38 255 GLY A C 1
ATOM 2045 O O . GLY A 1 255 ? -12.094 43.844 13.703 1 94.38 255 GLY A O 1
ATOM 2046 N N . ASP A 1 256 ? -13.18 42.188 14.711 1 92.94 256 ASP A N 1
ATOM 2047 C CA . ASP A 1 256 ? -11.977 41.625 15.312 1 92.94 256 ASP A CA 1
ATOM 2048 C C . ASP A 1 256 ? -12.211 40.188 15.82 1 92.94 256 ASP A C 1
ATOM 2050 O O . ASP A 1 256 ? -13.352 39.719 15.867 1 92.94 256 ASP A O 1
ATOM 2054 N N . LEU A 1 257 ? -11.086 39.469 15.992 1 92.5 257 LEU A N 1
ATOM 2055 C CA . LEU A 1 257 ? -11.117 38.156 16.609 1 92.5 257 LEU A CA 1
ATOM 2056 C C . LEU A 1 257 ? -10.359 38.156 17.938 1 92.5 257 LEU A C 1
ATOM 2058 O O . LEU A 1 257 ? -9.312 38.812 18.062 1 92.5 257 LEU A O 1
ATOM 2062 N N . ASP A 1 258 ? -11 37.562 18.969 1 91.06 258 ASP A N 1
ATOM 2063 C CA . ASP A 1 258 ? -10.219 37.375 20.188 1 91.06 258 ASP A CA 1
ATOM 2064 C C . ASP A 1 258 ? -9.008 36.5 19.938 1 91.06 258 ASP A C 1
ATOM 2066 O O . ASP A 1 258 ? -8.93 35.812 18.906 1 91.06 258 ASP A O 1
ATOM 2070 N N . GLN A 1 259 ? -8.047 36.469 20.797 1 92.56 259 GLN A N 1
ATOM 2071 C CA . GLN A 1 259 ? -6.77 35.812 20.609 1 92.56 259 GLN A CA 1
ATOM 2072 C C . GLN A 1 259 ? -6.965 34.312 20.344 1 92.56 259 GLN A C 1
ATOM 2074 O O . GLN A 1 259 ? -6.34 33.75 19.438 1 92.56 259 GLN A O 1
ATOM 2079 N N . SER A 1 260 ? -7.805 33.719 21.062 1 92 260 SER A N 1
ATOM 2080 C CA . SER A 1 260 ? -8.039 32.281 20.922 1 92 260 SER A CA 1
ATOM 2081 C C . SER A 1 260 ? -8.672 31.969 19.562 1 92 260 SER A C 1
ATOM 2083 O O . SER A 1 260 ? -8.289 31 18.906 1 92 260 SER A O 1
ATOM 2085 N N . SER A 1 261 ? -9.656 32.812 19.141 1 93.12 261 SER A N 1
ATOM 2086 C CA . SER A 1 261 ? -10.32 32.625 17.859 1 93.12 261 SER A CA 1
ATOM 2087 C C . SER A 1 261 ? -9.352 32.875 16.703 1 93.12 261 SER A C 1
ATOM 2089 O O . SER A 1 261 ? -9.43 32.188 15.672 1 93.12 261 SER A O 1
ATOM 2091 N N . TYR A 1 262 ? -8.516 33.844 16.938 1 95.31 262 TYR A N 1
ATOM 2092 C CA . TYR A 1 262 ? -7.531 34.156 15.898 1 95.31 262 TYR A CA 1
ATOM 2093 C C . TYR A 1 262 ? -6.562 33 15.711 1 95.31 262 TYR A C 1
ATOM 2095 O O . TYR A 1 262 ? -6.254 32.594 14.578 1 95.31 262 TYR A O 1
ATOM 2103 N N . ILE A 1 263 ? -6.078 32.406 16.797 1 95.31 263 ILE A N 1
ATOM 2104 C CA . ILE A 1 263 ? -5.18 31.25 16.734 1 95.31 263 ILE A CA 1
ATOM 2105 C C . ILE A 1 263 ? -5.879 30.094 16.047 1 95.31 263 ILE A C 1
ATOM 2107 O O . ILE A 1 263 ? -5.273 29.391 15.227 1 95.31 263 ILE A O 1
ATOM 2111 N N . ALA A 1 264 ? -7.109 29.906 16.328 1 93.94 264 ALA A N 1
ATOM 2112 C CA . ALA A 1 264 ? -7.895 28.844 15.719 1 93.94 264 ALA A CA 1
ATOM 2113 C C . ALA A 1 264 ? -8.008 29.047 14.211 1 93.94 264 ALA A C 1
ATOM 2115 O O . ALA A 1 264 ? -7.93 28.094 13.438 1 93.94 264 ALA A O 1
ATOM 2116 N N . PHE A 1 265 ? -8.242 30.344 13.805 1 95.69 265 PHE A N 1
ATOM 2117 C CA . PHE A 1 265 ? -8.32 30.641 12.383 1 95.69 265 PHE A CA 1
ATOM 2118 C C . PHE A 1 265 ? -7.023 30.281 11.68 1 95.69 265 PHE A C 1
ATOM 2120 O O . PHE A 1 265 ? -7.035 29.547 10.68 1 95.69 265 PHE A O 1
ATOM 2127 N N . VAL A 1 266 ? -5.895 30.703 12.25 1 96.75 266 VAL A N 1
ATOM 2128 C CA . VAL A 1 266 ? -4.598 30.516 11.617 1 96.75 266 VAL A CA 1
ATOM 2129 C C . VAL A 1 266 ? -4.258 29.031 11.578 1 96.75 266 VAL A C 1
ATOM 2131 O O . VAL A 1 266 ? -3.775 28.516 10.562 1 96.75 266 VAL A O 1
ATOM 2134 N N . THR A 1 267 ? -4.496 28.359 12.648 1 96.5 267 THR A N 1
ATOM 2135 C CA . THR A 1 267 ? -4.199 26.938 12.766 1 96.5 267 THR A CA 1
ATOM 2136 C C . THR A 1 267 ? -4.992 26.125 11.742 1 96.5 267 THR A C 1
ATOM 2138 O O . THR A 1 267 ? -4.422 25.328 11.008 1 96.5 267 THR A O 1
ATOM 2141 N N . ASN A 1 268 ? -6.234 26.328 11.703 1 96.06 268 ASN A N 1
ATOM 2142 C CA . ASN A 1 268 ? -7.09 25.562 10.805 1 96.06 268 ASN A CA 1
ATOM 2143 C C . ASN A 1 268 ? -6.859 25.938 9.344 1 96.06 268 ASN A C 1
ATOM 2145 O O . ASN A 1 268 ? -6.965 25.094 8.461 1 96.06 268 ASN A O 1
ATOM 2149 N N . ASP A 1 269 ? -6.586 27.203 9.156 1 96.81 269 ASP A N 1
ATOM 2150 C CA . ASP A 1 269 ? -6.242 27.625 7.801 1 96.81 269 ASP A CA 1
ATOM 2151 C C . ASP A 1 269 ? -4.992 26.906 7.301 1 96.81 269 ASP A C 1
ATOM 2153 O O . ASP A 1 269 ? -4.957 26.422 6.168 1 96.81 269 ASP A O 1
ATOM 2157 N N . ALA A 1 270 ? -3.994 26.844 8.133 1 96 270 ALA A N 1
ATOM 2158 C CA . ALA A 1 270 ? -2.736 26.188 7.781 1 96 270 ALA A CA 1
ATOM 2159 C C . ALA A 1 270 ? -2.941 24.688 7.559 1 96 270 ALA A C 1
ATOM 2161 O O . ALA A 1 270 ? -2.443 24.125 6.582 1 96 270 ALA A O 1
ATOM 2162 N N . LEU A 1 271 ? -3.635 24.078 8.422 1 96.12 271 LEU A N 1
ATOM 2163 C CA . LEU A 1 271 ? -3.896 22.641 8.32 1 96.12 271 LEU A CA 1
ATOM 2164 C C . LEU A 1 271 ? -4.727 22.344 7.074 1 96.12 271 LEU A C 1
ATOM 2166 O O . LEU A 1 271 ? -4.453 21.375 6.367 1 96.12 271 LEU A O 1
ATOM 2170 N N . GLY A 1 272 ? -5.754 23.172 6.871 1 96.81 272 GLY A N 1
ATOM 2171 C CA . GLY A 1 272 ? -6.582 22.969 5.695 1 96.81 272 GLY A CA 1
ATOM 2172 C C . GLY A 1 272 ? -5.797 23.016 4.398 1 96.81 272 GLY A C 1
ATOM 2173 O O . GLY A 1 272 ? -5.973 22.156 3.531 1 96.81 272 GLY A O 1
ATOM 2174 N N . GLN A 1 273 ? -4.895 23.953 4.301 1 94.12 273 GLN A N 1
ATOM 2175 C CA . GLN A 1 273 ? -4.066 24.078 3.107 1 94.12 273 GLN A CA 1
ATOM 2176 C C . GLN A 1 273 ? -3.111 22.906 2.969 1 94.12 273 GLN A C 1
ATOM 2178 O O . GLN A 1 273 ? -2.879 22.406 1.863 1 94.12 273 GLN A O 1
ATOM 2183 N N . ASP A 1 274 ? -2.566 22.484 4.031 1 93.88 274 ASP A N 1
ATOM 2184 C CA . ASP A 1 274 ? -1.628 21.375 3.99 1 93.88 274 ASP A CA 1
ATOM 2185 C C . ASP A 1 274 ? -2.328 20.078 3.564 1 93.88 274 ASP A C 1
ATOM 2187 O O . ASP A 1 274 ? -1.796 19.312 2.758 1 93.88 274 ASP A O 1
ATOM 2191 N N . PHE A 1 275 ? -3.459 19.859 4.168 1 95 275 PHE A N 1
ATOM 2192 C CA . PHE A 1 275 ? -4.207 18.656 3.809 1 95 275 PHE A CA 1
ATOM 2193 C C . PHE A 1 275 ? -4.629 18.703 2.346 1 95 275 PHE A C 1
ATOM 2195 O O . PHE A 1 275 ? -4.688 17.656 1.68 1 95 275 PHE A O 1
ATOM 2202 N N . LEU A 1 276 ? -5.012 19.844 1.91 1 94.12 276 LEU A N 1
ATOM 2203 C CA . LEU A 1 276 ? -5.367 20 0.504 1 94.12 276 LEU A CA 1
ATOM 2204 C C . LEU A 1 276 ? -4.188 19.656 -0.397 1 94.12 276 LEU A C 1
ATOM 2206 O O . LEU A 1 276 ? -4.34 18.906 -1.365 1 94.12 276 LEU A O 1
ATOM 2210 N N . ASN A 1 277 ? -3.027 20.109 -0.064 1 89.19 277 ASN A N 1
ATOM 2211 C CA . ASN A 1 277 ? -1.814 19.797 -0.813 1 89.19 277 ASN A CA 1
ATOM 2212 C C . ASN A 1 277 ? -1.478 18.312 -0.737 1 89.19 277 ASN A C 1
ATOM 2214 O O . ASN A 1 277 ? -1.065 17.719 -1.731 1 89.19 277 ASN A O 1
ATOM 2218 N N . ALA A 1 278 ? -1.631 17.812 0.432 1 89.25 278 ALA A N 1
ATOM 2219 C CA . ALA A 1 278 ? -1.351 16.391 0.632 1 89.25 278 ALA A CA 1
ATOM 2220 C C . ALA A 1 278 ? -2.273 15.523 -0.222 1 89.25 278 ALA A C 1
ATOM 2222 O O . ALA A 1 278 ? -1.851 14.492 -0.755 1 89.25 278 ALA A O 1
ATOM 2223 N N . SER A 1 279 ? -3.51 15.891 -0.283 1 92 279 SER A N 1
ATOM 2224 C CA . SER A 1 279 ? -4.465 15.141 -1.093 1 92 279 SER A CA 1
ATOM 2225 C C . SER A 1 279 ? -4.043 15.102 -2.557 1 92 279 SER A C 1
ATOM 2227 O O . SER A 1 279 ? -4.145 14.062 -3.213 1 92 279 SER A O 1
ATOM 2229 N N . GLN A 1 280 ? -3.516 16.141 -3.008 1 88.31 280 GLN A N 1
ATOM 2230 C CA . GLN A 1 280 ? -3.105 16.25 -4.402 1 88.31 280 GLN A CA 1
ATOM 2231 C C . GLN A 1 280 ? -1.869 15.406 -4.688 1 88.31 280 GLN A C 1
ATOM 2233 O O . GLN A 1 280 ? -1.686 14.922 -5.805 1 88.31 280 GLN A O 1
ATOM 2238 N N . ASN A 1 281 ? -1.093 15.141 -3.719 1 81.5 281 ASN A N 1
ATOM 2239 C CA . ASN A 1 281 ? 0.174 14.438 -3.893 1 81.5 281 ASN A CA 1
ATOM 2240 C C . ASN A 1 281 ? -0.03 12.93 -3.986 1 81.5 281 ASN A C 1
ATOM 2242 O O . ASN A 1 281 ? 0.815 12.219 -4.531 1 81.5 281 ASN A O 1
ATOM 2246 N N . PHE A 1 282 ? -1.092 12.422 -3.531 1 82.19 282 PHE A N 1
ATOM 2247 C CA . PHE A 1 282 ? -1.309 10.977 -3.523 1 82.19 282 PHE A CA 1
ATOM 2248 C C . PHE A 1 282 ? -1.855 10.508 -4.867 1 82.19 282 PHE A C 1
ATOM 2250 O O . PHE A 1 282 ? -1.731 9.328 -5.211 1 82.19 282 PHE A O 1
ATOM 2257 N N . ALA A 1 283 ? -2.496 11.383 -5.629 1 74.75 283 ALA A N 1
ATOM 2258 C CA . ALA A 1 283 ? -2.92 11.047 -6.988 1 74.75 283 ALA A CA 1
ATOM 2259 C C . ALA A 1 283 ? -2.738 12.234 -7.93 1 74.75 283 ALA A C 1
ATOM 2261 O O . ALA A 1 283 ? -3.277 13.312 -7.684 1 74.75 283 ALA A O 1
ATOM 2262 N N . PHE A 1 284 ? -2.061 11.945 -9.008 1 74.88 284 PHE A N 1
ATOM 2263 C CA . PHE A 1 284 ? -1.673 13.039 -9.898 1 74.88 284 PHE A CA 1
ATOM 2264 C C . PHE A 1 284 ? -2.902 13.703 -10.508 1 74.88 284 PHE A C 1
ATOM 2266 O O . PHE A 1 284 ? -2.934 14.922 -10.672 1 74.88 284 PHE A O 1
ATOM 2273 N N . TRP A 1 285 ? -3.883 12.891 -10.742 1 87 285 TRP A N 1
ATOM 2274 C CA . TRP A 1 285 ? -5.047 13.461 -11.414 1 87 285 TRP A CA 1
ATOM 2275 C C . TRP A 1 285 ? -5.777 14.438 -10.5 1 87 285 TRP A C 1
ATOM 2277 O O . TRP A 1 285 ? -6.438 15.367 -10.977 1 87 285 TRP A O 1
ATOM 2287 N N . ILE A 1 286 ? -5.586 14.367 -9.164 1 89.75 286 ILE A N 1
ATOM 2288 C CA . ILE A 1 286 ? -6.25 15.25 -8.203 1 89.75 286 ILE A CA 1
ATOM 2289 C C . ILE A 1 286 ? -5.664 16.656 -8.305 1 89.75 286 ILE A C 1
ATOM 2291 O O . ILE A 1 286 ? -6.391 17.641 -8.211 1 89.75 286 ILE A O 1
ATOM 2295 N N . GLY A 1 287 ? -4.371 16.703 -8.555 1 87.56 287 GLY A N 1
ATOM 2296 C CA . GLY A 1 287 ? -3.729 18 -8.719 1 87.56 287 GLY A CA 1
ATOM 2297 C C . GLY A 1 287 ? -4.223 18.75 -9.938 1 87.56 287 GLY A C 1
ATOM 2298 O O . GLY A 1 287 ? -4.508 19.953 -9.852 1 87.56 287 GLY A O 1
ATOM 2299 N N . THR A 1 288 ? -4.316 18.016 -10.984 1 89.94 288 THR A N 1
ATOM 2300 C CA . THR A 1 288 ? -4.805 18.625 -12.219 1 89.94 288 THR A CA 1
ATOM 2301 C C . THR A 1 288 ? -6.27 19.031 -12.078 1 89.94 288 THR A C 1
ATOM 2303 O O . THR A 1 288 ? -6.664 20.109 -12.531 1 89.94 288 THR A O 1
ATOM 2306 N N . ARG A 1 289 ? -6.984 18.219 -11.43 1 93.06 289 ARG A N 1
ATOM 2307 C CA . ARG A 1 289 ? -8.406 18.5 -11.219 1 93.06 289 ARG A CA 1
ATOM 2308 C C . ARG A 1 289 ? -8.594 19.703 -10.305 1 93.06 289 ARG A C 1
ATOM 2310 O O . ARG A 1 289 ? -9.508 20.516 -10.5 1 93.06 289 ARG A O 1
ATOM 2317 N N . TYR A 1 290 ? -7.805 19.812 -9.336 1 92.25 290 TYR A N 1
ATOM 2318 C CA . TYR A 1 290 ? -7.867 20.922 -8.398 1 92.25 290 TYR A CA 1
ATOM 2319 C C . TYR A 1 290 ? -7.508 22.234 -9.086 1 92.25 290 TYR A C 1
ATOM 2321 O O . TYR A 1 290 ? -8.148 23.266 -8.859 1 92.25 290 TYR A O 1
ATOM 2329 N N . GLN A 1 291 ? -6.48 22.188 -9.875 1 90.06 291 GLN A N 1
ATOM 2330 C CA . GLN A 1 291 ? -6.074 23.375 -10.602 1 90.06 291 GLN A CA 1
ATOM 2331 C C . GLN A 1 291 ? -7.184 23.859 -11.547 1 90.06 291 GLN A C 1
ATOM 2333 O O . GLN A 1 291 ? -7.422 25.062 -11.672 1 90.06 291 GLN A O 1
ATOM 2338 N N . ALA A 1 292 ? -7.797 22.938 -12.164 1 93.12 292 ALA A N 1
ATOM 2339 C CA . ALA A 1 292 ? -8.93 23.266 -13.023 1 93.12 292 ALA A CA 1
ATOM 2340 C C . ALA A 1 292 ? -10.07 23.891 -12.219 1 93.12 292 ALA A C 1
ATOM 2342 O O . ALA A 1 292 ? -10.695 24.859 -12.664 1 93.12 292 ALA A O 1
ATOM 2343 N N . MET A 1 293 ? -10.266 23.344 -11.047 1 92 293 MET A N 1
ATOM 2344 C CA . MET A 1 293 ? -11.312 23.859 -10.164 1 92 293 MET A CA 1
ATOM 2345 C C . MET A 1 293 ? -11 25.281 -9.719 1 92 293 MET A C 1
ATOM 2347 O O . MET A 1 293 ? -11.891 26.125 -9.656 1 92 293 MET A O 1
ATOM 2351 N N . GLN A 1 294 ? -9.75 25.562 -9.422 1 90.94 294 GLN A N 1
ATOM 2352 C CA . GLN A 1 294 ? -9.312 26.891 -9 1 90.94 294 GLN A CA 1
ATOM 2353 C C . GLN A 1 294 ? -9.539 27.922 -10.094 1 90.94 294 GLN A C 1
ATOM 2355 O O . GLN A 1 294 ? -9.938 29.047 -9.82 1 90.94 294 GLN A O 1
ATOM 2360 N N . LYS A 1 295 ? -9.273 27.516 -11.281 1 90.94 295 LYS A N 1
ATOM 2361 C CA . LYS A 1 295 ? -9.414 28.422 -12.422 1 90.94 295 LYS A CA 1
ATOM 2362 C C . LYS A 1 295 ? -10.891 28.703 -12.719 1 90.94 295 LYS A C 1
ATOM 2364 O O . LYS A 1 295 ? -11.242 29.812 -13.109 1 90.94 295 LYS A O 1
ATOM 2369 N N . ASP A 1 296 ? -11.68 27.734 -12.492 1 90.75 296 ASP A N 1
ATOM 2370 C CA . ASP A 1 296 ? -13.094 27.844 -12.836 1 90.75 296 ASP A CA 1
ATOM 2371 C C . ASP A 1 296 ? -13.883 28.547 -11.734 1 90.75 296 ASP A C 1
ATOM 2373 O O . ASP A 1 296 ? -14.977 29.062 -11.984 1 90.75 296 ASP A O 1
ATOM 2377 N N . TYR A 1 297 ? -13.352 28.531 -10.508 1 92.5 297 TYR A N 1
ATOM 2378 C CA . TYR A 1 297 ? -14.078 29.141 -9.406 1 92.5 297 TYR A CA 1
ATOM 2379 C C . TYR A 1 297 ? -13.891 30.656 -9.391 1 92.5 297 TYR A C 1
ATOM 2381 O O . TYR A 1 297 ? -12.812 31.156 -9.055 1 92.5 297 TYR A O 1
ATOM 2389 N N . PRO A 1 298 ? -14.836 31.484 -9.656 1 90.44 298 PRO A N 1
ATOM 2390 C CA . PRO A 1 298 ? -14.703 32.938 -9.906 1 90.44 298 PRO A CA 1
ATOM 2391 C C . PRO A 1 298 ? -14.281 33.719 -8.664 1 90.44 298 PRO A C 1
ATOM 2393 O O . PRO A 1 298 ? -13.633 34.75 -8.773 1 90.44 298 PRO A O 1
ATOM 2396 N N . TRP A 1 299 ? -14.57 33.188 -7.492 1 92.12 299 TRP A N 1
ATOM 2397 C CA . TRP A 1 299 ? -14.328 33.969 -6.285 1 92.12 299 TRP A CA 1
ATOM 2398 C C . TRP A 1 299 ? -13.039 33.531 -5.602 1 92.12 299 TRP A C 1
ATOM 2400 O O . TRP A 1 299 ? -12.797 33.875 -4.438 1 92.12 299 TRP A O 1
ATOM 2410 N N . TYR A 1 300 ? -12.195 32.812 -6.273 1 92.25 300 TYR A N 1
ATOM 2411 C CA . TYR A 1 300 ? -10.984 32.281 -5.656 1 92.25 300 TYR A CA 1
ATOM 2412 C C . TYR A 1 300 ? -10.047 33.406 -5.238 1 92.25 300 TYR A C 1
ATOM 2414 O O . TYR A 1 300 ? -9.469 33.375 -4.152 1 92.25 300 TYR A O 1
ATOM 2422 N N . SER A 1 301 ? -9.859 34.406 -6.094 1 90 301 SER A N 1
ATOM 2423 C CA . SER A 1 301 ? -8.984 35.531 -5.785 1 90 301 SER A CA 1
ATOM 2424 C C . SER A 1 301 ? -9.5 36.312 -4.586 1 90 301 SER A C 1
ATOM 2426 O O . SER A 1 301 ? -8.711 36.781 -3.768 1 90 301 SER A O 1
ATOM 2428 N N . ASN A 1 302 ? -10.805 36.375 -4.535 1 90.75 302 ASN A N 1
ATOM 2429 C CA . ASN A 1 302 ? -11.43 37.062 -3.41 1 90.75 302 ASN A CA 1
ATOM 2430 C C . ASN A 1 302 ? -11.141 36.375 -2.088 1 90.75 302 ASN A C 1
ATOM 2432 O O . ASN A 1 302 ? -10.844 37 -1.083 1 90.75 302 ASN A O 1
ATOM 2436 N N . ILE A 1 303 ? -11.203 35.094 -2.123 1 93.06 303 ILE A N 1
ATOM 2437 C CA . ILE A 1 303 ? -10.984 34.312 -0.917 1 93.06 303 ILE A CA 1
ATOM 2438 C C . ILE A 1 303 ? -9.531 34.469 -0.459 1 93.06 303 ILE A C 1
ATOM 2440 O O . ILE A 1 303 ? -9.258 34.562 0.74 1 93.06 303 ILE A O 1
ATOM 2444 N N . THR A 1 304 ? -8.641 34.5 -1.421 1 92.62 304 THR A N 1
ATOM 2445 C CA . THR A 1 304 ? -7.223 34.625 -1.098 1 92.62 304 THR A CA 1
ATOM 2446 C C . THR A 1 304 ? -6.938 36 -0.49 1 92.62 304 THR A C 1
ATOM 2448 O O . THR A 1 304 ? -6.18 36.125 0.477 1 92.62 304 THR A O 1
ATOM 2451 N N . ARG A 1 305 ? -7.547 37 -1.022 1 94.12 305 ARG A N 1
ATOM 2452 C CA . ARG A 1 305 ? -7.375 38.344 -0.507 1 94.12 305 ARG A CA 1
ATOM 2453 C C . ARG A 1 305 ? -7.953 38.469 0.897 1 94.12 305 ARG A C 1
ATOM 2455 O O . ARG A 1 305 ? -7.324 39.062 1.782 1 94.12 305 ARG A O 1
ATOM 2462 N N . ARG A 1 306 ? -9.133 37.938 1.022 1 95.38 306 ARG A N 1
ATOM 2463 C CA . ARG A 1 306 ? -9.789 38 2.322 1 95.38 306 ARG A CA 1
ATOM 2464 C C . ARG A 1 306 ? -9 37.219 3.377 1 95.38 306 ARG A C 1
ATOM 2466 O O . ARG A 1 306 ? -8.945 37.625 4.535 1 95.38 306 ARG A O 1
ATOM 2473 N N . ARG A 1 307 ? -8.484 36.125 2.941 1 95.56 307 ARG A N 1
ATOM 2474 C CA . ARG A 1 307 ? -7.648 35.312 3.834 1 95.56 307 ARG A CA 1
ATOM 2475 C C . ARG A 1 307 ? -6.477 36.125 4.363 1 95.56 307 ARG A C 1
ATOM 2477 O O . ARG A 1 307 ? -6.191 36.125 5.562 1 95.56 307 ARG A O 1
ATOM 2484 N N . LEU A 1 308 ? -5.836 36.875 3.547 1 94.56 308 LEU A N 1
ATOM 2485 C CA . LEU A 1 308 ? -4.691 37.688 3.936 1 94.56 308 LEU A CA 1
ATOM 2486 C C . LEU A 1 308 ? -5.117 38.812 4.879 1 94.56 308 LEU A C 1
ATOM 2488 O O . LEU A 1 308 ? -4.375 39.188 5.793 1 94.56 308 LEU A O 1
ATOM 2492 N N . GLU A 1 309 ? -6.328 39.344 4.613 1 95.12 309 GLU A N 1
ATOM 2493 C CA . GLU A 1 309 ? -6.867 40.375 5.496 1 95.12 309 GLU A CA 1
ATOM 2494 C C . GLU A 1 309 ? -7.062 39.844 6.91 1 95.12 309 GLU A C 1
ATOM 2496 O O . GLU A 1 309 ? -6.754 40.531 7.891 1 95.12 309 GLU A O 1
ATOM 2501 N N . ILE A 1 310 ? -7.555 38.625 6.984 1 95.75 310 ILE A N 1
ATOM 2502 C CA . ILE A 1 310 ? -7.809 38.031 8.289 1 95.75 310 ILE A CA 1
ATOM 2503 C C . ILE A 1 310 ? -6.484 37.719 8.984 1 95.75 310 ILE A C 1
ATOM 2505 O O . ILE A 1 310 ? -6.352 37.938 10.195 1 95.75 310 ILE A O 1
ATOM 2509 N N . LEU A 1 311 ? -5.504 37.281 8.25 1 94.75 311 LEU A N 1
ATOM 2510 C CA . LEU A 1 311 ? -4.195 36.938 8.797 1 94.75 311 LEU A CA 1
ATOM 2511 C C . LEU A 1 311 ? -3.504 38.188 9.352 1 94.75 311 LEU A C 1
ATOM 2513 O O . LEU A 1 311 ? -2.781 38.094 10.352 1 94.75 311 LEU A O 1
ATOM 2517 N N . GLY A 1 312 ? -3.732 39.25 8.828 1 92.75 312 GLY A N 1
ATOM 2518 C CA . GLY A 1 312 ? -3.154 40.5 9.305 1 92.75 312 GLY A CA 1
ATOM 2519 C C . GLY A 1 312 ? -3.74 40.969 10.625 1 92.75 312 GLY A C 1
ATOM 2520 O O . GLY A 1 312 ? -3.072 41.656 11.391 1 92.75 312 GLY A O 1
ATOM 2521 N N . ARG A 1 313 ? -4.934 40.562 10.961 1 91.44 313 ARG A N 1
ATOM 2522 C CA . ARG A 1 313 ? -5.68 40.812 12.188 1 91.44 313 ARG A CA 1
ATOM 2523 C C . ARG A 1 313 ? -5.742 42.312 12.477 1 91.44 313 ARG A C 1
ATOM 2525 O O . ARG A 1 313 ? -5.551 42.75 13.617 1 91.44 313 ARG A O 1
ATOM 2532 N N . GLU A 1 314 ? -5.926 43.125 11.508 1 91.5 314 GLU A N 1
ATOM 2533 C CA . GLU A 1 314 ? -6.156 44.562 11.734 1 91.5 314 GLU A CA 1
ATOM 2534 C C . GLU A 1 314 ? -7.602 44.812 12.148 1 91.5 314 GLU A C 1
ATOM 2536 O O . GLU A 1 314 ? -8.531 44.219 11.617 1 91.5 314 GLU A O 1
ATOM 2541 N N . LYS A 1 315 ? -7.688 45.562 13.172 1 93.69 315 LYS A N 1
ATOM 2542 C CA . LYS A 1 315 ? -9.039 45.906 13.594 1 93.69 315 LYS A CA 1
ATOM 2543 C C . LYS A 1 315 ? -9.773 46.688 12.5 1 93.69 315 LYS A C 1
ATOM 2545 O O . LYS A 1 315 ? -9.234 47.625 11.93 1 93.69 315 LYS A O 1
ATOM 2550 N N . ILE A 1 316 ? -10.914 46.156 12.164 1 94.12 316 ILE A N 1
ATOM 2551 C CA . ILE A 1 316 ? -11.719 46.781 11.125 1 94.12 316 ILE A CA 1
ATOM 2552 C C . ILE A 1 316 ? -13.109 47.094 11.672 1 94.12 316 ILE A C 1
ATOM 2554 O O . ILE A 1 316 ? -13.477 46.656 12.758 1 94.12 316 ILE A O 1
ATOM 2558 N N . GLN A 1 317 ? -13.836 47.969 10.938 1 95.38 317 GLN A N 1
ATOM 2559 C CA . GLN A 1 317 ? -15.227 48.188 11.289 1 95.38 317 GLN A CA 1
ATOM 2560 C C . GLN A 1 317 ? -16.109 47 10.922 1 95.38 317 GLN A C 1
ATOM 2562 O O . GLN A 1 317 ? -15.938 46.406 9.852 1 95.38 317 GLN A O 1
ATOM 2567 N N . PRO A 1 318 ? -16.906 46.625 11.914 1 94.94 318 PRO A N 1
ATOM 2568 C CA . PRO A 1 318 ? -17.812 45.5 11.602 1 94.94 318 PRO A CA 1
ATOM 2569 C C . PRO A 1 318 ? -18.578 45.719 10.297 1 94.94 318 PRO A C 1
ATOM 2571 O O . PRO A 1 318 ? -19.109 46.812 10.062 1 94.94 318 PRO A O 1
ATOM 2574 N N . ASP A 1 319 ? -18.547 44.812 9.414 1 94.44 319 ASP A N 1
ATOM 2575 C CA . ASP A 1 319 ? -19.188 44.812 8.109 1 94.44 319 ASP A CA 1
ATOM 2576 C C . ASP A 1 319 ? -19.953 43.531 7.84 1 94.44 319 ASP A C 1
ATOM 2578 O O . ASP A 1 319 ? -19.375 42.562 7.332 1 94.44 319 ASP A O 1
ATOM 2582 N N . PHE A 1 320 ? -21.219 43.531 8.055 1 91.69 320 PHE A N 1
ATOM 2583 C CA . PHE A 1 320 ? -22.047 42.344 7.938 1 91.69 320 PHE A CA 1
ATOM 2584 C C . PHE A 1 320 ? -22.141 41.875 6.488 1 91.69 320 PHE A C 1
ATOM 2586 O O . PHE A 1 320 ? -22.203 40.688 6.207 1 91.69 320 PHE A O 1
ATOM 2593 N N . GLU A 1 321 ? -22.203 42.781 5.57 1 92.5 321 GLU A N 1
ATOM 2594 C CA . GLU A 1 321 ? -22.281 42.438 4.148 1 92.5 321 GLU A CA 1
ATOM 2595 C C . GLU A 1 321 ? -21 41.75 3.678 1 92.5 321 GLU A C 1
ATOM 2597 O O . GLU A 1 321 ? -21.062 40.75 2.955 1 92.5 321 GLU A O 1
ATOM 2602 N N . LYS A 1 322 ? -19.891 42.25 4.129 1 94.88 322 LYS A N 1
ATOM 2603 C CA . LYS A 1 322 ? -18.594 41.656 3.785 1 94.88 322 LYS A CA 1
ATOM 2604 C C . LYS A 1 322 ? -18.469 40.25 4.395 1 94.88 322 LYS A C 1
ATOM 2606 O O . LYS A 1 322 ? -17.922 39.344 3.77 1 94.88 322 LYS A O 1
ATOM 2611 N N . ALA A 1 323 ? -18.969 40.125 5.602 1 94.31 323 ALA A N 1
ATOM 2612 C CA . ALA A 1 323 ? -18.938 38.812 6.281 1 94.31 323 ALA A CA 1
ATOM 2613 C C . ALA A 1 323 ? -19.781 37.812 5.527 1 94.31 323 ALA A C 1
ATOM 2615 O O . ALA A 1 323 ? -19.359 36.656 5.355 1 94.31 323 ALA A O 1
ATOM 2616 N N . THR A 1 324 ? -20.906 38.219 5.105 1 91.75 324 THR A N 1
ATOM 2617 C CA . THR A 1 324 ? -21.812 37.344 4.379 1 91.75 324 THR A CA 1
ATOM 2618 C C . THR A 1 324 ? -21.234 36.969 3.014 1 91.75 324 THR A C 1
ATOM 2620 O O . THR A 1 324 ? -21.328 35.812 2.582 1 91.75 324 THR A O 1
ATOM 2623 N N . GLU A 1 325 ? -20.703 37.938 2.361 1 93.31 325 GLU A N 1
ATOM 2624 C CA . GLU A 1 325 ? -20.047 37.656 1.077 1 93.31 325 GLU A CA 1
ATOM 2625 C C . GLU A 1 325 ? -18.906 36.688 1.222 1 93.31 325 GLU A C 1
ATOM 2627 O O . GLU A 1 325 ? -18.75 35.781 0.396 1 93.31 325 GLU A O 1
ATOM 2632 N N . TYR A 1 326 ? -18.094 36.875 2.25 1 95.06 326 TYR A N 1
ATOM 2633 C CA . TYR A 1 326 ? -16.984 35.969 2.529 1 95.06 326 TYR A CA 1
ATOM 2634 C C . TYR A 1 326 ? -17.5 34.562 2.785 1 95.06 326 TYR A C 1
ATOM 2636 O O . TYR A 1 326 ? -16.953 33.594 2.258 1 95.06 326 TYR A O 1
ATOM 2644 N N . PHE A 1 327 ? -18.516 34.5 3.533 1 92.81 327 PHE A N 1
ATOM 2645 C CA . PHE A 1 327 ? -19.094 33.188 3.877 1 92.81 327 PHE A CA 1
ATOM 2646 C C . PHE A 1 327 ? -19.562 32.469 2.625 1 92.81 327 PHE A C 1
ATOM 2648 O O . PHE A 1 327 ? -19.25 31.297 2.432 1 92.81 327 PHE A O 1
ATOM 2655 N N . TYR A 1 328 ? -20.25 33.156 1.777 1 91.81 328 TYR A N 1
ATOM 2656 C CA . TYR A 1 328 ? -20.781 32.562 0.566 1 91.81 328 TYR A CA 1
ATOM 2657 C C . TYR A 1 328 ? -19.656 32.156 -0.375 1 91.81 328 TYR A C 1
ATOM 2659 O O . TYR A 1 328 ? -19.719 31.094 -1.011 1 91.81 328 TYR A O 1
ATOM 2667 N N . ALA A 1 329 ? -18.672 32.938 -0.457 1 94.75 329 ALA A N 1
ATOM 2668 C CA . ALA A 1 329 ? -17.531 32.625 -1.301 1 94.75 329 ALA A CA 1
ATOM 2669 C C . ALA A 1 329 ? -16.812 31.359 -0.792 1 94.75 329 ALA A C 1
ATOM 2671 O O . ALA A 1 329 ? -16.469 30.469 -1.576 1 94.75 329 ALA A O 1
ATOM 2672 N N . MET A 1 330 ? -16.641 31.312 0.499 1 95.38 330 MET A N 1
ATOM 2673 C CA . MET A 1 330 ? -15.953 30.172 1.103 1 95.38 330 MET A CA 1
ATOM 2674 C C . MET A 1 330 ? -16.812 28.922 1.011 1 95.38 330 MET A C 1
ATOM 2676 O O . MET A 1 330 ? -16.297 27.812 0.791 1 95.38 330 MET A O 1
ATOM 2680 N N . LEU A 1 331 ? -18.047 29.047 1.236 1 92.69 331 LEU A N 1
ATOM 2681 C CA . LEU A 1 331 ? -18.953 27.906 1.145 1 92.69 331 LEU A CA 1
ATOM 2682 C C . LEU A 1 331 ? -18.953 27.328 -0.263 1 92.69 331 LEU A C 1
ATOM 2684 O O . LEU A 1 331 ? -18.938 26.109 -0.431 1 92.69 331 LEU A O 1
ATOM 2688 N N . GLY A 1 332 ? -19.047 28.234 -1.228 1 92.44 332 GLY A N 1
ATOM 2689 C CA . GLY A 1 332 ? -18.953 27.766 -2.602 1 92.44 332 GLY A CA 1
ATOM 2690 C C . GLY A 1 332 ? -17.641 27.047 -2.893 1 92.44 332 GLY A C 1
ATOM 2691 O O . GLY A 1 332 ? -17.625 26.047 -3.621 1 92.44 332 GLY A O 1
ATOM 2692 N N . TYR A 1 333 ? -16.578 27.547 -2.373 1 95.38 333 TYR A N 1
ATOM 2693 C CA . TYR A 1 333 ? -15.266 26.922 -2.518 1 95.38 333 TYR A CA 1
ATOM 2694 C C . TYR A 1 333 ? -15.258 25.531 -1.897 1 95.38 333 TYR A C 1
ATOM 2696 O O . TYR A 1 333 ? -14.781 24.578 -2.51 1 95.38 333 TYR A O 1
ATOM 2704 N N . LEU A 1 334 ? -15.789 25.391 -0.715 1 95.12 334 LEU A N 1
ATOM 2705 C CA . LEU A 1 334 ? -15.859 24.109 -0.021 1 95.12 334 LEU A CA 1
ATOM 2706 C C . LEU A 1 334 ? -16.75 23.125 -0.777 1 95.12 334 LEU A C 1
ATOM 2708 O O . LEU A 1 334 ? -16.438 21.938 -0.843 1 95.12 334 LEU A O 1
ATOM 2712 N N . ASP A 1 335 ? -17.766 23.641 -1.331 1 92.38 335 ASP A N 1
ATOM 2713 C CA . ASP A 1 335 ? -18.641 22.797 -2.154 1 92.38 335 ASP A CA 1
ATOM 2714 C C . ASP A 1 335 ? -17.891 22.266 -3.371 1 92.38 335 ASP A C 1
ATOM 2716 O O . ASP A 1 335 ? -18.109 21.109 -3.775 1 92.38 335 ASP A O 1
ATOM 2720 N N . SER A 1 336 ? -17.141 23.125 -3.939 1 95 336 SER A N 1
ATOM 2721 C CA . SER A 1 336 ? -16.328 22.703 -5.082 1 95 336 SER A CA 1
ATOM 2722 C C . SER A 1 336 ? -15.336 21.625 -4.684 1 95 336 SER A C 1
ATOM 2724 O O . SER A 1 336 ? -15.094 20.672 -5.441 1 95 336 SER A O 1
ATOM 2726 N N . LEU A 1 337 ? -14.734 21.75 -3.527 1 95.56 337 LEU A N 1
ATOM 2727 C CA . LEU A 1 337 ? -13.812 20.734 -3.021 1 95.56 337 LEU A CA 1
ATOM 2728 C C . LEU A 1 337 ? -14.547 19.438 -2.746 1 95.56 337 LEU A C 1
ATOM 2730 O O . LEU A 1 337 ? -14 18.344 -2.955 1 95.56 337 LEU A O 1
ATOM 2734 N N . GLN A 1 338 ? -15.758 19.531 -2.307 1 94.94 338 GLN A N 1
ATOM 2735 C CA . GLN A 1 338 ? -16.562 18.344 -2.045 1 94.94 338 GLN A CA 1
ATOM 2736 C C . GLN A 1 338 ? -16.859 17.578 -3.334 1 94.94 338 GLN A C 1
ATOM 2738 O O . GLN A 1 338 ? -16.938 16.359 -3.328 1 94.94 338 GLN A O 1
ATOM 2743 N N . LYS A 1 339 ? -17.016 18.328 -4.371 1 94.31 339 LYS A N 1
ATOM 2744 C CA . LYS A 1 339 ? -17.219 17.672 -5.66 1 94.31 339 LYS A CA 1
ATOM 2745 C C . LYS A 1 339 ? -15.992 16.859 -6.047 1 94.31 339 LYS A C 1
ATOM 2747 O O . LYS A 1 339 ? -16.125 15.734 -6.555 1 94.31 339 LYS A O 1
ATOM 2752 N N . VAL A 1 340 ? -14.852 17.453 -5.832 1 94.62 340 VAL A N 1
ATOM 2753 C CA . VAL A 1 340 ? -13.617 16.719 -6.102 1 94.62 340 VAL A CA 1
ATOM 2754 C C . VAL A 1 340 ? -13.531 15.492 -5.195 1 94.62 340 VAL A C 1
ATOM 2756 O O . VAL A 1 340 ? -13.117 14.414 -5.629 1 94.62 340 VAL A O 1
ATOM 2759 N N . GLN A 1 341 ? -13.891 15.703 -3.996 1 94.94 341 GLN A N 1
ATOM 2760 C CA . GLN A 1 341 ? -13.922 14.602 -3.039 1 94.94 341 GLN A CA 1
ATOM 2761 C C . GLN A 1 341 ? -14.828 13.477 -3.529 1 94.94 341 GLN A C 1
ATOM 2763 O O . GLN A 1 341 ? -14.477 12.297 -3.406 1 94.94 341 GLN A O 1
ATOM 2768 N N . TYR A 1 342 ? -15.938 13.82 -4.07 1 93.56 342 TYR A N 1
ATOM 2769 C CA . TYR A 1 342 ? -16.875 12.844 -4.609 1 93.56 342 TYR A CA 1
ATOM 2770 C C . TYR A 1 342 ? -16.266 12.078 -5.773 1 93.56 342 TYR A C 1
ATOM 2772 O O . TYR A 1 342 ? -16.438 10.867 -5.898 1 93.56 342 TYR A O 1
ATOM 2780 N N . GLU A 1 343 ? -15.562 12.773 -6.547 1 94.88 343 GLU A N 1
ATOM 2781 C CA . GLU A 1 343 ? -14.891 12.133 -7.68 1 94.88 343 GLU A CA 1
ATOM 2782 C C . GLU A 1 343 ? -13.836 11.141 -7.203 1 94.88 343 GLU A C 1
ATOM 2784 O O . GLU A 1 343 ? -13.664 10.078 -7.805 1 94.88 343 GLU A O 1
ATOM 2789 N N . ILE A 1 344 ? -13.141 11.477 -6.176 1 94.38 344 ILE A N 1
ATOM 2790 C CA . ILE A 1 344 ? -12.148 10.562 -5.613 1 94.38 344 ILE A CA 1
ATOM 2791 C C . ILE A 1 344 ? -12.836 9.305 -5.109 1 94.38 344 ILE A C 1
ATOM 2793 O O . ILE A 1 344 ? -12.375 8.188 -5.367 1 94.38 344 ILE A O 1
ATOM 2797 N N . ARG A 1 345 ? -13.914 9.5 -4.457 1 92.69 345 ARG A N 1
ATOM 2798 C CA . ARG A 1 345 ? -14.672 8.375 -3.928 1 92.69 345 ARG A CA 1
ATOM 2799 C C . ARG A 1 345 ? -15.148 7.457 -5.051 1 92.69 345 ARG A C 1
ATOM 2801 O O . ARG A 1 345 ? -15.055 6.234 -4.945 1 92.69 345 ARG A O 1
ATOM 2808 N N . LYS A 1 346 ? -15.609 8.023 -6.07 1 92.94 346 LYS A N 1
ATOM 2809 C CA . LYS A 1 346 ? -16.078 7.242 -7.211 1 92.94 346 LYS A CA 1
ATOM 2810 C C . LYS A 1 346 ? -14.945 6.449 -7.848 1 92.94 346 LYS A C 1
ATOM 2812 O O . LYS A 1 346 ? -15.133 5.301 -8.25 1 92.94 346 LYS A O 1
ATOM 2817 N N . THR A 1 347 ? -13.844 7.086 -7.902 1 91.25 347 THR A N 1
ATOM 2818 C CA . THR A 1 347 ? -12.68 6.41 -8.461 1 91.25 347 THR A CA 1
ATOM 2819 C C . THR A 1 347 ? -12.273 5.223 -7.586 1 91.25 347 THR A C 1
ATOM 2821 O O . THR A 1 347 ? -11.891 4.172 -8.102 1 91.25 347 THR A O 1
ATOM 2824 N N . ILE A 1 348 ? -12.336 5.363 -6.297 1 89.94 348 ILE A N 1
ATOM 2825 C CA . ILE A 1 348 ? -12.023 4.289 -5.363 1 89.94 348 ILE A CA 1
ATOM 2826 C C . ILE A 1 348 ? -12.992 3.123 -5.57 1 89.94 348 ILE A C 1
ATOM 2828 O O . ILE A 1 348 ? -12.57 1.968 -5.656 1 89.94 348 ILE A O 1
ATOM 2832 N N . GLU A 1 349 ? -14.227 3.418 -5.738 1 89.38 349 GLU A N 1
ATOM 2833 C CA . GLU A 1 349 ? -15.242 2.391 -5.926 1 89.38 349 GLU A CA 1
ATOM 2834 C C . GLU A 1 349 ? -15.039 1.644 -7.242 1 89.38 349 GLU A C 1
ATOM 2836 O O . GLU A 1 349 ? -15.172 0.419 -7.293 1 89.38 349 GLU A O 1
ATOM 2841 N N . GLN A 1 350 ? -14.695 2.35 -8.227 1 90.31 350 GLN A N 1
ATOM 2842 C CA . GLN A 1 350 ? -14.461 1.726 -9.523 1 90.31 350 GLN A CA 1
ATOM 2843 C C . GLN A 1 350 ? -13.234 0.822 -9.492 1 90.31 350 GLN A C 1
ATOM 2845 O O . GLN A 1 350 ? -13.234 -0.257 -10.086 1 90.31 350 GLN A O 1
ATOM 2850 N N . THR A 1 351 ? -12.273 1.313 -8.812 1 86.44 351 THR A N 1
ATOM 2851 C CA . THR A 1 351 ? -11.055 0.522 -8.711 1 86.44 351 THR A CA 1
ATOM 2852 C C . THR A 1 351 ? -11.312 -0.78 -7.957 1 86.44 351 THR A C 1
ATOM 2854 O O . THR A 1 351 ? -10.812 -1.838 -8.344 1 86.44 351 THR A O 1
ATOM 2857 N N . ILE A 1 352 ? -12.086 -0.722 -6.965 1 86.56 352 ILE A N 1
ATOM 2858 C CA . ILE A 1 352 ? -12.398 -1.9 -6.16 1 86.56 352 ILE A CA 1
ATOM 2859 C C . ILE A 1 352 ? -13.219 -2.885 -6.984 1 86.56 352 ILE A C 1
ATOM 2861 O O . ILE A 1 352 ? -12.977 -4.094 -6.945 1 86.56 352 ILE A O 1
ATOM 2865 N N . VAL A 1 353 ? -14.164 -2.396 -7.715 1 88.06 353 VAL A N 1
ATOM 2866 C CA . VAL A 1 353 ? -15.008 -3.262 -8.539 1 88.06 353 VAL A CA 1
ATOM 2867 C C . VAL A 1 353 ? -14.156 -3.961 -9.594 1 88.06 353 VAL A C 1
ATOM 2869 O O . VAL A 1 353 ? -14.32 -5.156 -9.844 1 88.06 353 VAL A O 1
ATOM 2872 N N . ARG A 1 354 ? -13.258 -3.246 -10.125 1 87.94 354 ARG A N 1
ATOM 2873 C CA . ARG A 1 354 ? -12.375 -3.818 -11.133 1 87.94 354 ARG A CA 1
ATOM 2874 C C . ARG A 1 354 ? -11.477 -4.891 -10.523 1 87.94 354 ARG A C 1
ATOM 2876 O O . ARG A 1 354 ? -11.266 -5.945 -11.125 1 87.94 354 ARG A O 1
ATOM 2883 N N . GLU A 1 355 ? -10.969 -4.645 -9.359 1 83.81 355 GLU A N 1
ATOM 2884 C CA . GLU A 1 355 ? -10.086 -5.598 -8.695 1 83.81 355 GLU A CA 1
ATOM 2885 C C . GLU A 1 355 ? -10.844 -6.848 -8.266 1 83.81 355 GLU A C 1
ATOM 2887 O O . GLU A 1 355 ? -10.297 -7.953 -8.289 1 83.81 355 GLU A O 1
ATOM 2892 N N . VAL A 1 356 ? -12.062 -6.695 -7.879 1 85.69 356 VAL A N 1
ATOM 2893 C CA . VAL A 1 356 ? -12.891 -7.828 -7.48 1 85.69 356 VAL A CA 1
ATOM 2894 C C . VAL A 1 356 ? -13.203 -8.695 -8.703 1 85.69 356 VAL A C 1
ATOM 2896 O O . VAL A 1 356 ? -13.148 -9.93 -8.625 1 85.69 356 VAL A O 1
ATOM 2899 N N . GLN A 1 357 ? -13.438 -8.109 -9.766 1 87.88 357 GLN A N 1
ATOM 2900 C CA . GLN A 1 357 ? -13.711 -8.859 -10.992 1 87.88 357 GLN A CA 1
ATOM 2901 C C . GLN A 1 357 ? -12.469 -9.617 -11.453 1 87.88 357 GLN A C 1
ATOM 2903 O O . GLN A 1 357 ? -12.562 -10.773 -11.883 1 87.88 357 GLN A O 1
ATOM 2908 N N . ALA A 1 358 ? -11.391 -8.945 -11.336 1 85.81 358 ALA A N 1
ATOM 2909 C CA . ALA A 1 358 ? -10.141 -9.594 -11.719 1 85.81 358 ALA A CA 1
ATOM 2910 C C . ALA A 1 358 ? -9.836 -10.773 -10.797 1 85.81 358 ALA A C 1
ATOM 2912 O O . ALA A 1 358 ? -9.43 -11.844 -11.266 1 85.81 358 ALA A O 1
ATOM 2913 N N . SER A 1 359 ? -10.016 -10.57 -9.523 1 84.38 359 SER A N 1
ATOM 2914 C CA . SER A 1 359 ? -9.781 -11.633 -8.547 1 84.38 359 SER A CA 1
ATOM 2915 C C . SER A 1 359 ? -10.734 -12.805 -8.781 1 84.38 359 SER A C 1
ATOM 2917 O O . SER A 1 359 ? -10.32 -13.969 -8.703 1 84.38 359 SER A O 1
ATOM 2919 N N . ASN A 1 360 ? -11.953 -12.492 -9.094 1 88.38 360 ASN A N 1
ATOM 2920 C CA . ASN A 1 360 ? -12.938 -13.539 -9.367 1 88.38 360 ASN A CA 1
ATOM 2921 C C . ASN A 1 360 ? -12.57 -14.328 -10.625 1 88.38 360 ASN A C 1
ATOM 2923 O O . ASN A 1 360 ? -12.758 -15.547 -10.672 1 88.38 360 ASN A O 1
ATOM 2927 N N . SER A 1 361 ? -12.102 -13.672 -11.547 1 89.25 361 SER A N 1
ATOM 2928 C CA . SER A 1 361 ? -11.672 -14.359 -12.766 1 89.25 361 SER A CA 1
ATOM 2929 C C . SER A 1 361 ? -10.516 -15.312 -12.484 1 89.25 361 SER A C 1
ATOM 2931 O O . SER A 1 361 ? -10.469 -16.406 -13.047 1 89.25 361 SER A O 1
ATOM 2933 N N . HIS A 1 362 ? -9.625 -14.93 -11.656 1 86.06 362 HIS A N 1
ATOM 2934 C CA . HIS A 1 362 ? -8.508 -15.805 -11.305 1 86.06 362 HIS A CA 1
ATOM 2935 C C . HIS A 1 362 ? -9 -17.047 -10.562 1 86.06 362 HIS A C 1
ATOM 2937 O O . HIS A 1 362 ? -8.445 -18.125 -10.742 1 86.06 362 HIS A O 1
ATOM 2943 N N . VAL A 1 363 ? -9.984 -16.859 -9.734 1 88.31 363 VAL A N 1
ATOM 2944 C CA . VAL A 1 363 ? -10.547 -17.984 -9.008 1 88.31 363 VAL A CA 1
ATOM 2945 C C . VAL A 1 363 ? -11.219 -18.953 -9.992 1 88.31 363 VAL A C 1
ATOM 2947 O O . VAL A 1 363 ? -11.023 -20.172 -9.914 1 88.31 363 VAL A O 1
ATOM 2950 N N . VAL A 1 364 ? -11.93 -18.438 -10.945 1 90 364 VAL A N 1
ATOM 2951 C CA . VAL A 1 364 ? -12.633 -19.25 -11.938 1 90 364 VAL A CA 1
ATOM 2952 C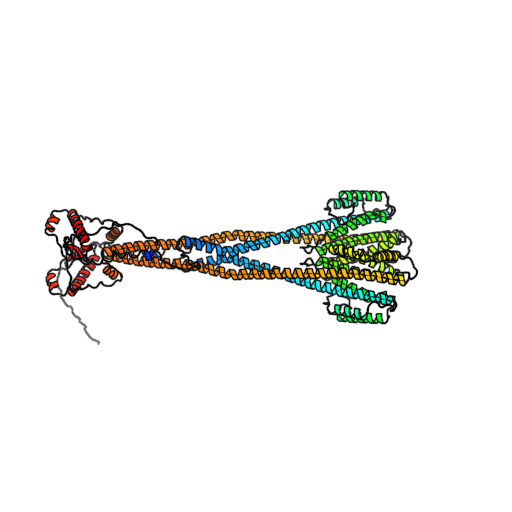 C . VAL A 1 364 ? -11.617 -20.016 -12.789 1 90 364 VAL A C 1
ATOM 2954 O O . VAL A 1 364 ? -11.789 -21.203 -13.062 1 90 364 VAL A O 1
ATOM 2957 N N . ILE A 1 365 ? -10.578 -19.344 -13.141 1 87.88 365 ILE A N 1
ATOM 2958 C CA . ILE A 1 365 ? -9.539 -19.984 -13.938 1 87.88 365 ILE A CA 1
ATOM 2959 C C . ILE A 1 365 ? -8.859 -21.078 -13.125 1 87.88 365 ILE A C 1
ATOM 2961 O O . ILE A 1 365 ? -8.57 -22.156 -13.641 1 87.88 365 ILE A O 1
ATOM 2965 N N . GLY A 1 366 ? -8.609 -20.75 -11.852 1 85.56 366 GLY A N 1
ATOM 2966 C CA . GLY A 1 366 ? -8.008 -21.766 -10.992 1 85.56 366 GLY A CA 1
ATOM 2967 C C . GLY A 1 366 ? -8.867 -23 -10.828 1 85.56 366 GLY A C 1
ATOM 2968 O O . GLY A 1 366 ? -8.375 -24.125 -10.938 1 85.56 366 GLY A O 1
ATOM 2969 N N . ILE A 1 367 ? -10.148 -22.875 -10.719 1 88.38 367 ILE A N 1
ATOM 2970 C CA . ILE A 1 367 ? -11.086 -23.984 -10.562 1 88.38 367 ILE A CA 1
ATOM 2971 C C . ILE A 1 367 ? -11.211 -24.75 -11.875 1 88.38 367 ILE A C 1
ATOM 2973 O O . ILE A 1 367 ? -11.234 -25.984 -11.883 1 88.38 367 ILE A O 1
ATOM 2977 N N . ALA A 1 368 ? -11.25 -24.016 -12.953 1 89.25 368 ALA A N 1
ATOM 2978 C CA . ALA A 1 368 ? -11.344 -24.641 -14.266 1 89.25 368 ALA A CA 1
ATOM 2979 C C . ALA A 1 368 ? -10.117 -25.5 -14.547 1 89.25 368 ALA A C 1
ATOM 2981 O O . ALA A 1 368 ? -10.234 -26.609 -15.07 1 89.25 368 ALA A O 1
ATOM 2982 N N . LEU A 1 369 ? -8.977 -25 -14.18 1 87.5 369 LEU A N 1
ATOM 2983 C CA . LEU A 1 369 ? -7.742 -25.75 -14.391 1 87.5 369 LEU A CA 1
ATOM 2984 C C . LEU A 1 369 ? -7.727 -27.016 -13.547 1 87.5 369 LEU A C 1
ATOM 2986 O O . LEU A 1 369 ? -7.316 -28.078 -14.016 1 87.5 369 LEU A O 1
ATOM 2990 N N . LEU A 1 370 ? -8.125 -26.938 -12.352 1 86.75 370 LEU A N 1
ATOM 2991 C CA . LEU A 1 370 ? -8.188 -28.094 -11.477 1 86.75 370 LEU A CA 1
ATOM 2992 C C . LEU A 1 370 ? -9.188 -29.125 -11.992 1 86.75 370 LEU A C 1
ATOM 2994 O O . LEU A 1 370 ? -8.922 -30.328 -11.969 1 86.75 370 LEU A O 1
ATOM 2998 N N . ALA A 1 371 ? -10.312 -28.672 -12.562 1 87.75 371 ALA A N 1
ATOM 2999 C CA . ALA A 1 371 ? -11.328 -29.562 -13.117 1 87.75 371 ALA A CA 1
ATOM 3000 C C . ALA A 1 371 ? -10.805 -30.281 -14.359 1 87.75 371 ALA A C 1
ATOM 3002 O O . ALA A 1 371 ? -11.039 -31.484 -14.531 1 87.75 371 ALA A O 1
ATOM 3003 N N . VAL A 1 372 ? -10.109 -29.547 -15.172 1 87.44 372 VAL A N 1
ATOM 3004 C CA . VAL A 1 372 ? -9.562 -30.141 -16.391 1 87.44 372 VAL A CA 1
ATOM 3005 C C . VAL A 1 372 ? -8.539 -31.219 -16.031 1 87.44 372 VAL A C 1
ATOM 3007 O O . VAL A 1 372 ? -8.508 -32.281 -16.641 1 87.44 372 VAL A O 1
ATOM 3010 N N . VAL A 1 373 ? -7.715 -30.969 -15.016 1 84.81 373 VAL A N 1
ATOM 3011 C CA . VAL A 1 373 ? -6.699 -31.938 -14.602 1 84.81 373 VAL A CA 1
ATOM 3012 C C . VAL A 1 373 ? -7.367 -33.156 -14 1 84.81 373 VAL A C 1
ATOM 3014 O O . VAL A 1 373 ? -6.945 -34.312 -14.25 1 84.81 373 VAL A O 1
ATOM 3017 N N . LEU A 1 374 ? -8.453 -33 -13.297 1 85.25 374 LEU A N 1
ATOM 3018 C CA . LEU A 1 374 ? -9.148 -34.125 -12.641 1 85.25 374 LEU A CA 1
ATOM 3019 C C . LEU A 1 374 ? -9.898 -34.969 -13.664 1 85.25 374 LEU A C 1
ATOM 3021 O O . LEU A 1 374 ? -10.031 -36.188 -13.484 1 85.25 374 LEU A O 1
ATOM 3025 N N . ILE A 1 375 ? -10.312 -34.344 -14.766 1 86.56 375 ILE A N 1
ATOM 3026 C CA . ILE A 1 375 ? -11.047 -35.062 -15.797 1 86.56 375 ILE A CA 1
ATOM 3027 C C . ILE A 1 375 ? -10.062 -35.781 -16.703 1 86.56 375 ILE A C 1
ATOM 3029 O O . ILE A 1 375 ? -10.32 -36.938 -17.109 1 86.56 375 ILE A O 1
ATOM 3033 N N . ILE A 1 376 ? -8.969 -35.188 -16.953 1 82.38 376 ILE A N 1
ATOM 3034 C CA . ILE A 1 376 ? -8 -35.75 -17.891 1 82.38 376 ILE A CA 1
ATOM 3035 C C . ILE A 1 376 ? -7.246 -36.875 -17.234 1 82.38 376 ILE A C 1
ATOM 3037 O O . ILE A 1 376 ? -6.832 -37.844 -17.891 1 82.38 376 ILE A O 1
ATOM 3041 N N . SER A 1 377 ? -7.148 -36.844 -15.875 1 82.06 377 SER A N 1
ATOM 3042 C CA . SER A 1 377 ? -6.375 -37.844 -15.148 1 82.06 377 SER A CA 1
ATOM 3043 C C . SER A 1 377 ? -6.988 -39.25 -15.289 1 82.06 377 SER A C 1
ATOM 3045 O O . SER A 1 377 ? -6.309 -40.188 -15.688 1 82.06 377 SER A O 1
ATOM 3047 N N . PRO A 1 378 ? -8.305 -39.406 -15.078 1 81.31 378 PRO A N 1
ATOM 3048 C CA . PRO A 1 378 ? -8.875 -40.75 -15.258 1 81.31 378 PRO A CA 1
ATOM 3049 C C . PRO A 1 378 ? -8.883 -41.188 -16.719 1 81.31 378 PRO A C 1
ATOM 3051 O O . PRO A 1 378 ? -8.734 -42.375 -17.016 1 81.31 378 PRO A O 1
ATOM 3054 N N . VAL A 1 379 ? -8.984 -40.281 -17.609 1 82.81 379 VAL A N 1
ATOM 3055 C CA . VAL A 1 379 ? -8.977 -40.594 -19.031 1 82.81 379 VAL A CA 1
ATOM 3056 C C . VAL A 1 379 ? -7.609 -41.156 -19.438 1 82.81 379 VAL A C 1
ATOM 3058 O O . VAL A 1 379 ? -7.52 -42.156 -20.141 1 82.81 379 VAL A O 1
ATOM 3061 N N . ILE A 1 380 ? -6.535 -40.594 -18.953 1 82.25 380 ILE A N 1
ATOM 3062 C CA . ILE A 1 380 ? -5.18 -41.031 -19.25 1 82.25 380 ILE A CA 1
ATOM 3063 C C . ILE A 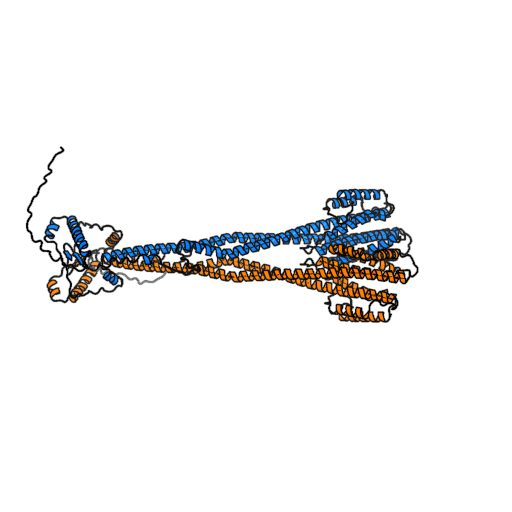1 380 ? -4.945 -42.406 -18.625 1 82.25 380 ILE A C 1
ATOM 3065 O O . ILE A 1 380 ? -4.383 -43.312 -19.266 1 82.25 380 ILE A O 1
ATOM 3069 N N . ILE A 1 381 ? -5.434 -42.656 -17.438 1 78.81 381 ILE A N 1
ATOM 3070 C CA . ILE A 1 381 ? -5.25 -43.906 -16.719 1 78.81 381 ILE A CA 1
ATOM 3071 C C . ILE A 1 381 ? -5.98 -45.031 -17.438 1 78.81 381 ILE A C 1
ATOM 3073 O O . ILE A 1 381 ? -5.434 -46.125 -17.625 1 78.81 381 ILE A O 1
ATOM 3077 N N . ILE A 1 382 ? -7.145 -44.656 -17.922 1 82.5 382 ILE A N 1
ATOM 3078 C CA . ILE A 1 382 ? -7.941 -45.688 -18.609 1 82.5 382 ILE A CA 1
ATOM 3079 C C . ILE A 1 382 ? -7.297 -46.031 -19.953 1 82.5 382 ILE A C 1
ATOM 3081 O O . ILE A 1 382 ? -7.219 -47.188 -20.328 1 82.5 382 ILE A O 1
ATOM 3085 N N . LEU A 1 383 ? -6.832 -45.031 -20.578 1 80.44 383 LEU A N 1
ATOM 3086 C CA . LEU A 1 383 ? -6.223 -45.25 -21.875 1 80.44 383 LEU A CA 1
ATOM 3087 C C . LEU A 1 383 ? -4.941 -46.062 -21.75 1 80.44 383 LEU A C 1
ATOM 3089 O O . LEU A 1 383 ? -4.691 -46.969 -22.562 1 80.44 383 LEU A O 1
ATOM 3093 N N . VAL A 1 384 ? -4.125 -45.781 -20.766 1 77.56 384 VAL A N 1
ATOM 3094 C CA . VAL A 1 384 ? -2.889 -46.531 -20.531 1 77.56 384 VAL A CA 1
ATOM 3095 C C . VAL A 1 384 ? -3.209 -47.969 -20.141 1 77.56 384 VAL A C 1
ATOM 3097 O O . VAL A 1 384 ? -2.541 -48.906 -20.594 1 77.56 384 VAL A O 1
ATOM 3100 N N . ARG A 1 385 ? -4.207 -48.156 -19.406 1 76.62 385 ARG A N 1
ATOM 3101 C CA . ARG A 1 385 ? -4.633 -49.5 -19.016 1 76.62 385 ARG A CA 1
ATOM 3102 C C . ARG A 1 385 ? -5.117 -50.281 -20.219 1 76.62 385 ARG A C 1
ATOM 3104 O O . ARG A 1 385 ? -4.777 -51.469 -20.359 1 76.62 385 ARG A O 1
ATOM 3111 N N . MET A 1 386 ? -5.879 -49.562 -20.953 1 77.31 386 MET A N 1
ATOM 3112 C CA . MET A 1 386 ? -6.43 -50.219 -22.141 1 77.31 386 MET A CA 1
ATOM 3113 C C . MET A 1 386 ? -5.316 -50.688 -23.078 1 77.31 386 MET A C 1
ATOM 3115 O O . MET A 1 386 ? -5.336 -51.812 -23.578 1 77.31 386 MET A O 1
ATOM 3119 N N . ILE A 1 387 ? -4.418 -49.781 -23.266 1 76.94 387 ILE A N 1
ATOM 3120 C CA . ILE A 1 387 ? -3.338 -50.062 -24.203 1 76.94 387 ILE A CA 1
ATOM 3121 C C . ILE A 1 387 ? -2.467 -51.188 -23.641 1 76.94 387 ILE A C 1
ATOM 3123 O O . ILE A 1 387 ? -2.045 -52.094 -24.391 1 76.94 387 ILE A O 1
ATOM 3127 N N . THR A 1 388 ? -2.199 -51.281 -22.359 1 75.88 388 THR A N 1
ATOM 3128 C CA . THR A 1 388 ? -1.388 -52.312 -21.734 1 75.88 388 THR A CA 1
ATOM 3129 C C . THR A 1 388 ? -2.109 -53.656 -21.75 1 75.88 388 THR A C 1
ATOM 3131 O O . THR A 1 388 ? -1.496 -54.688 -22.031 1 75.88 388 THR A O 1
ATOM 3134 N N . ARG A 1 389 ? -3.352 -53.656 -21.562 1 74.56 389 ARG A N 1
ATOM 3135 C CA . ARG A 1 389 ? -4.129 -54.875 -21.562 1 74.56 389 ARG A CA 1
ATOM 3136 C C . ARG A 1 389 ? -4.199 -55.5 -22.953 1 74.56 389 ARG A C 1
ATOM 3138 O O . ARG A 1 389 ? -4.168 -56.719 -23.109 1 74.56 389 ARG A O 1
ATOM 3145 N N . THR A 1 390 ? -4.359 -54.594 -23.906 1 74.81 390 THR A N 1
ATOM 3146 C CA . THR A 1 390 ? -4.402 -55.062 -25.266 1 74.81 390 THR A CA 1
ATOM 3147 C C . THR A 1 390 ? -3.084 -55.75 -25.641 1 74.81 390 THR A C 1
ATOM 3149 O O . THR A 1 390 ? -3.078 -56.812 -26.281 1 74.81 390 THR A O 1
ATOM 3152 N N . LEU A 1 391 ? -2.076 -55.156 -25.156 1 74.25 391 LEU A N 1
ATOM 3153 C CA . LEU A 1 391 ? -0.762 -55.688 -25.469 1 74.25 391 LEU A CA 1
ATOM 3154 C C . LEU A 1 391 ? -0.551 -57.031 -24.75 1 74.25 391 LEU A C 1
ATOM 3156 O O . LEU A 1 391 ? 0.048 -57.938 -25.297 1 74.25 391 LEU A O 1
ATOM 3160 N N . GLN A 1 392 ? -1.079 -57.156 -23.578 1 74.56 392 GLN A N 1
ATOM 3161 C CA . GLN A 1 392 ? -0.942 -58.406 -22.812 1 74.56 392 GLN A CA 1
ATOM 3162 C C . GLN A 1 392 ? -1.833 -59.5 -23.375 1 74.56 392 GLN A C 1
ATOM 3164 O O . GLN A 1 392 ? -1.428 -60.656 -23.438 1 74.56 392 GLN A O 1
ATOM 3169 N N . ALA A 1 393 ? -2.975 -59.094 -23.719 1 73.69 393 ALA A N 1
ATOM 3170 C CA . ALA A 1 393 ? -3.887 -60.094 -24.312 1 73.69 393 ALA A CA 1
ATOM 3171 C C . ALA A 1 393 ? -3.322 -60.656 -25.609 1 73.69 393 ALA A C 1
ATOM 3173 O O . ALA A 1 393 ? -3.438 -61.844 -25.875 1 73.69 393 ALA A O 1
ATOM 3174 N N . PHE A 1 394 ? -2.744 -59.781 -26.344 1 74.56 394 PHE A N 1
ATOM 3175 C CA . PHE A 1 394 ? -2.115 -60.188 -27.594 1 74.56 394 PHE A CA 1
ATOM 3176 C C . PHE A 1 394 ? -0.999 -61.188 -27.312 1 74.56 394 PHE A C 1
ATOM 3178 O O . PHE A 1 394 ? -0.894 -62.219 -28 1 74.56 394 PHE A O 1
ATOM 3185 N N . SER A 1 395 ? -0.2 -60.938 -26.359 1 75.62 395 SER A N 1
ATOM 3186 C CA . SER A 1 395 ? 0.911 -61.812 -26 1 75.62 395 SER A CA 1
ATOM 3187 C C . SER A 1 395 ? 0.411 -63.156 -25.484 1 75.62 395 SER A C 1
ATOM 3189 O O . SER A 1 395 ? 1.002 -64.188 -25.797 1 75.62 395 SER A O 1
ATOM 3191 N N . GLU A 1 396 ? -0.685 -63.156 -24.797 1 76.44 396 GLU A N 1
ATOM 3192 C CA . GLU A 1 396 ? -1.252 -64.375 -24.266 1 76.44 396 GLU A CA 1
ATOM 3193 C C . GLU A 1 396 ? -1.811 -65.25 -25.375 1 76.44 396 GLU A C 1
ATOM 3195 O O . GLU A 1 396 ? -1.647 -66.5 -25.359 1 76.44 396 GLU A O 1
ATOM 3200 N N . THR A 1 397 ? -2.482 -64.625 -26.297 1 76.69 397 THR A N 1
ATOM 3201 C CA . THR A 1 397 ? -3.033 -65.375 -27.422 1 76.69 397 THR A CA 1
ATOM 3202 C C . THR A 1 397 ? -1.915 -66 -28.25 1 76.69 397 THR A C 1
ATOM 3204 O O . THR A 1 397 ? -2.037 -67.125 -28.703 1 76.69 397 THR A O 1
ATOM 3207 N N . LEU A 1 398 ? -0.888 -65.188 -28.359 1 77.69 398 LEU A N 1
ATOM 3208 C CA . LEU A 1 398 ? 0.253 -65.688 -29.109 1 77.69 398 LEU A CA 1
ATOM 3209 C C . LEU A 1 398 ? 0.897 -66.875 -28.391 1 77.69 398 LEU A C 1
ATOM 3211 O O . LEU A 1 398 ? 1.341 -67.875 -29.031 1 77.69 398 LEU A O 1
ATOM 3215 N N . LEU A 1 399 ? 0.922 -66.875 -27.062 1 79.44 399 LEU A N 1
ATOM 3216 C CA . LEU A 1 399 ? 1.481 -67.938 -26.25 1 79.44 399 LEU A CA 1
ATOM 3217 C C . LEU A 1 399 ? 0.626 -69.25 -26.359 1 79.44 399 LEU A C 1
ATOM 3219 O O . LEU A 1 399 ? 1.155 -70.312 -26.484 1 79.44 399 LEU A O 1
ATOM 3223 N N . HIS A 1 400 ? -0.643 -69 -26.312 1 80.5 400 HIS A N 1
ATOM 3224 C CA . HIS A 1 400 ? -1.554 -70.125 -26.438 1 80.5 400 HIS A CA 1
ATOM 3225 C C . HIS A 1 400 ? -1.425 -70.812 -27.812 1 80.5 400 HIS A C 1
ATOM 3227 O O . HIS A 1 400 ? -1.409 -72.062 -27.922 1 80.5 400 HIS A O 1
ATOM 3233 N N . LYS A 1 401 ? -1.36 -70.062 -28.828 1 81.06 401 LYS A N 1
ATOM 3234 C CA . LYS A 1 401 ? -1.221 -70.562 -30.172 1 81.06 401 LYS A CA 1
ATOM 3235 C C . LYS A 1 401 ? 0.106 -71.312 -30.344 1 81.06 401 LYS A C 1
ATOM 3237 O O . LYS A 1 401 ? 0.172 -72.312 -31.031 1 81.06 401 LYS A O 1
ATOM 3242 N N . THR A 1 402 ? 1.095 -70.75 -29.703 1 81.44 402 THR A N 1
ATOM 3243 C CA . THR A 1 402 ? 2.4 -71.375 -29.75 1 81.44 402 THR A CA 1
ATOM 3244 C C . THR A 1 402 ? 2.348 -72.75 -29.062 1 81.44 402 THR A C 1
ATOM 3246 O O . THR A 1 402 ? 2.92 -73.688 -29.562 1 81.44 402 THR A O 1
ATOM 3249 N N . HIS A 1 403 ? 1.652 -72.75 -27.938 1 81.12 403 HIS A N 1
ATOM 3250 C CA . HIS A 1 403 ? 1.517 -74.062 -27.219 1 81.12 403 HIS A CA 1
ATOM 3251 C C . HIS A 1 403 ? 0.724 -75.062 -28.031 1 81.12 403 HIS A C 1
ATOM 3253 O O . HIS A 1 403 ? 1.07 -76.25 -28.062 1 81.12 403 HIS A O 1
ATOM 3259 N N . GLU A 1 404 ? -0.286 -74.625 -28.656 1 82.62 404 GLU A N 1
ATOM 3260 C CA . GLU A 1 404 ? -1.104 -75.5 -29.5 1 82.62 404 GLU A CA 1
ATOM 3261 C C . GLU A 1 404 ? -0.295 -76.062 -30.656 1 82.62 404 GLU A C 1
ATOM 3263 O O . GLU A 1 404 ? -0.366 -77.25 -30.953 1 82.62 404 GLU A O 1
ATOM 3268 N N . LEU A 1 405 ? 0.463 -75.188 -31.203 1 82.69 405 LEU A N 1
ATOM 3269 C CA . LEU A 1 405 ? 1.271 -75.625 -32.344 1 82.69 405 LEU A CA 1
ATOM 3270 C C . LEU A 1 405 ? 2.35 -76.625 -31.922 1 82.69 405 LEU A C 1
ATOM 3272 O O . LEU A 1 405 ? 2.676 -77.5 -32.656 1 82.69 405 LEU A O 1
ATOM 3276 N N . ARG A 1 406 ? 2.789 -76.375 -30.766 1 80.94 406 ARG A N 1
ATOM 3277 C CA . ARG A 1 406 ? 3.805 -77.312 -30.219 1 80.94 406 ARG A CA 1
ATOM 3278 C C . ARG A 1 406 ? 3.227 -78.688 -29.953 1 80.94 406 ARG A C 1
ATOM 3280 O O . ARG A 1 406 ? 3.867 -79.688 -30.234 1 80.94 406 ARG A O 1
ATOM 3287 N N . PHE A 1 407 ? 2.031 -78.688 -29.391 1 82.19 407 PHE A N 1
ATOM 3288 C CA . PHE A 1 407 ? 1.361 -79.938 -29.109 1 82.19 407 PHE A CA 1
ATOM 3289 C C . PHE A 1 407 ? 1.034 -80.688 -30.406 1 82.19 407 PHE A C 1
ATOM 3291 O O . PHE A 1 407 ? 1.231 -81.875 -30.5 1 82.19 407 PHE A O 1
ATOM 3298 N N . GLU A 1 408 ? 0.604 -79.938 -31.328 1 80.56 408 GLU A N 1
ATOM 3299 C CA . GLU A 1 408 ? 0.292 -80.5 -32.625 1 80.56 408 GLU A CA 1
ATOM 3300 C C . GLU A 1 408 ? 1.545 -81.062 -33.281 1 80.56 408 GLU A C 1
ATOM 3302 O O . GLU A 1 408 ? 1.502 -82.125 -33.906 1 80.56 408 GLU A O 1
ATOM 3307 N N . LYS A 1 409 ? 2.57 -80.438 -33.125 1 80.88 409 LYS A N 1
ATOM 3308 C CA . LYS A 1 409 ? 3.842 -80.875 -33.688 1 80.88 409 LYS A CA 1
ATOM 3309 C C . LYS A 1 409 ? 4.309 -82.188 -33 1 80.88 409 LYS A C 1
ATOM 3311 O O . LYS A 1 409 ? 4.766 -83.062 -33.688 1 80.88 409 LYS A O 1
ATOM 3316 N N . LYS A 1 410 ? 4.188 -82.125 -31.734 1 79.06 410 LYS A N 1
ATOM 3317 C CA . LYS A 1 410 ? 4.594 -83.312 -30.984 1 79.06 410 LYS A CA 1
ATOM 3318 C C . LYS A 1 410 ? 3.764 -84.5 -31.375 1 79.06 410 LYS A C 1
ATOM 3320 O O . LYS A 1 410 ? 4.293 -85.625 -31.5 1 79.06 410 LYS A O 1
ATOM 3325 N N . ARG A 1 411 ? 2.553 -84.312 -31.625 1 78.25 411 ARG A N 1
ATOM 3326 C CA . ARG A 1 411 ? 1.666 -85.375 -32.062 1 78.25 411 ARG A CA 1
ATOM 3327 C C . ARG A 1 411 ? 2.055 -85.875 -33.438 1 78.25 411 ARG A C 1
ATOM 3329 O O . ARG A 1 411 ? 2.1 -87.125 -33.656 1 78.25 411 ARG A O 1
ATOM 3336 N N . SER A 1 412 ? 2.297 -84.938 -34.25 1 77.44 412 SER A N 1
ATOM 3337 C CA . SER A 1 412 ? 2.701 -85.312 -35.594 1 77.44 412 SER A CA 1
ATOM 3338 C C . SER A 1 412 ? 4.035 -86.062 -35.594 1 77.44 412 SER A C 1
ATOM 3340 O O . SER A 1 412 ? 4.207 -87 -36.312 1 77.44 412 SER A O 1
ATOM 3342 N N . ASP A 1 413 ? 4.832 -85.562 -34.719 1 76.44 413 ASP A N 1
ATOM 3343 C CA . ASP A 1 413 ? 6.145 -86.188 -34.594 1 76.44 413 ASP A CA 1
ATOM 3344 C C . ASP A 1 413 ? 6.035 -87.625 -34.031 1 76.44 413 ASP A C 1
ATOM 3346 O O . ASP A 1 413 ? 6.711 -88.562 -34.5 1 76.44 413 ASP A O 1
ATOM 3350 N N . LYS A 1 414 ? 5.223 -87.812 -33.094 1 75.12 414 LYS A N 1
ATOM 3351 C CA . LYS A 1 414 ? 5.023 -89.125 -32.469 1 75.12 414 LYS A CA 1
ATOM 3352 C C . LYS A 1 414 ? 4.48 -90.125 -33.5 1 75.12 414 LYS A C 1
ATOM 3354 O O . LYS A 1 414 ? 4.934 -91.25 -33.562 1 75.12 414 LYS A O 1
ATOM 3359 N N . LEU A 1 415 ? 3.596 -89.75 -34.312 1 74.5 415 LEU A N 1
ATOM 3360 C CA . LEU A 1 415 ? 3.023 -90.562 -35.375 1 74.5 415 LEU A CA 1
ATOM 3361 C C . LEU A 1 415 ? 4.074 -90.938 -36.406 1 74.5 415 LEU A C 1
ATOM 3363 O O . LEU A 1 415 ? 4.129 -92.125 -36.844 1 74.5 415 LEU A O 1
ATOM 3367 N N . LEU A 1 416 ? 4.898 -90.125 -36.625 1 74.62 416 LEU A N 1
ATOM 3368 C CA . LEU A 1 416 ? 5.969 -90.312 -37.594 1 74.62 416 LEU A CA 1
ATOM 3369 C C . LEU A 1 416 ? 6.98 -91.312 -37.062 1 74.62 416 LEU A C 1
ATOM 3371 O O . LEU A 1 416 ? 7.418 -92.188 -37.812 1 74.62 416 LEU A O 1
ATOM 3375 N N . TYR A 1 417 ? 7.18 -91.25 -35.844 1 70 417 TYR A N 1
ATOM 3376 C CA . TYR A 1 417 ? 8.188 -92.125 -35.25 1 70 417 TYR A CA 1
ATOM 3377 C C . TYR A 1 417 ? 7.625 -93.5 -35.031 1 70 417 TYR A C 1
ATOM 3379 O O . TYR A 1 417 ? 8.383 -94.438 -34.844 1 70 417 TYR A O 1
ATOM 3387 N N . GLN A 1 418 ? 6.379 -93.625 -35.031 1 63.72 418 GLN A N 1
ATOM 3388 C CA . GLN A 1 418 ? 5.75 -94.938 -34.938 1 63.72 418 GLN A CA 1
ATOM 3389 C C . GLN A 1 418 ? 5.848 -95.688 -36.281 1 63.72 418 GLN A C 1
ATOM 3391 O O . GLN A 1 418 ? 5.809 -96.875 -36.312 1 63.72 418 GLN A O 1
ATOM 3396 N N . MET A 1 419 ? 6.051 -95 -37.375 1 64.56 419 MET A N 1
ATOM 3397 C CA . MET A 1 419 ? 6.078 -95.562 -38.719 1 64.56 419 MET A CA 1
ATOM 3398 C C . MET A 1 419 ? 7.512 -95.75 -39.219 1 64.56 419 MET A C 1
ATOM 3400 O O . MET A 1 419 ? 7.805 -96.688 -39.969 1 64.56 419 MET A O 1
ATOM 3404 N N . LEU A 1 420 ? 8.344 -94.75 -38.75 1 65.81 420 LEU A N 1
ATOM 3405 C CA . LEU A 1 420 ? 9.734 -94.75 -39.188 1 65.81 420 LEU A CA 1
ATOM 3406 C C . LEU A 1 420 ? 10.68 -94.688 -38 1 65.81 420 LEU A C 1
ATOM 3408 O O . LEU A 1 420 ? 10.383 -94 -37 1 65.81 420 LEU A O 1
ATOM 3412 N N . PRO A 1 421 ? 11.734 -95.562 -38.094 1 59.5 421 PRO A N 1
ATOM 3413 C CA . PRO A 1 421 ? 12.742 -95.375 -37.062 1 59.5 421 PRO A CA 1
ATOM 3414 C C . PRO A 1 421 ? 13.172 -93.875 -36.969 1 59.5 421 PRO A C 1
ATOM 3416 O O . PRO A 1 421 ? 13.242 -93.188 -38 1 59.5 421 PRO A O 1
ATOM 3419 N N . SER A 1 422 ? 13.328 -93.375 -35.812 1 66.81 422 SER A N 1
ATOM 3420 C CA . SER A 1 422 ? 13.641 -92 -35.5 1 66.81 422 SER A CA 1
ATOM 3421 C C . SER A 1 422 ? 14.789 -91.5 -36.344 1 66.81 422 SER A C 1
ATOM 3423 O O . SER A 1 422 ? 14.781 -90.312 -36.812 1 66.81 422 SER A O 1
ATOM 3425 N N . SER A 1 423 ? 15.781 -92.312 -36.594 1 65.12 423 SER A N 1
ATOM 3426 C CA . SER A 1 423 ? 16.938 -91.938 -37.375 1 65.12 423 SER A CA 1
ATOM 3427 C C . SER A 1 423 ? 16.562 -91.625 -38.812 1 65.12 423 SER A C 1
ATOM 3429 O O . SER A 1 423 ? 17.016 -90.625 -39.406 1 65.12 423 SER A O 1
ATOM 3431 N N . VAL A 1 424 ? 15.68 -92.562 -39.344 1 64.12 424 VAL A N 1
ATOM 3432 C CA . VAL A 1 424 ? 15.266 -92.375 -40.75 1 64.12 424 VAL A CA 1
ATOM 3433 C C . VAL A 1 424 ? 14.305 -91.188 -40.875 1 64.12 424 VAL A C 1
ATOM 3435 O O . VAL A 1 424 ? 14.398 -90.438 -41.812 1 64.12 424 VAL A O 1
ATOM 3438 N N . ALA A 1 425 ? 13.438 -91.188 -39.875 1 66.06 425 ALA A N 1
ATOM 3439 C CA . ALA A 1 425 ? 12.492 -90.062 -39.875 1 66.06 425 ALA A CA 1
ATOM 3440 C C . ALA A 1 425 ? 13.227 -88.688 -39.844 1 66.06 425 ALA A C 1
ATOM 3442 O O . ALA A 1 425 ? 12.844 -87.75 -40.562 1 66.06 425 ALA A O 1
ATOM 3443 N N . GLN A 1 426 ? 14.211 -88.562 -39.062 1 68.62 426 GLN A N 1
ATOM 3444 C CA . GLN A 1 426 ? 14.992 -87.375 -38.938 1 68.62 426 GLN A CA 1
ATOM 3445 C C . GLN A 1 426 ? 15.734 -87.062 -40.25 1 68.62 426 GLN A C 1
ATOM 3447 O O . GLN A 1 426 ? 15.836 -85.875 -40.656 1 68.62 426 GLN A O 1
ATOM 3452 N N . GLN A 1 427 ? 16.188 -88.125 -40.906 1 64.75 427 GLN A N 1
ATOM 3453 C CA . GLN A 1 427 ? 16.891 -87.938 -42.156 1 64.75 427 GLN A CA 1
ATOM 3454 C C . GLN A 1 427 ? 15.93 -87.5 -43.281 1 64.75 427 GLN A C 1
ATOM 3456 O O . GLN A 1 427 ? 16.281 -86.688 -44.125 1 64.75 427 GLN A O 1
ATOM 3461 N N . LEU A 1 428 ? 14.766 -88.125 -43.188 1 62.88 428 LEU A N 1
ATOM 3462 C CA . LEU A 1 428 ? 13.773 -87.812 -44.188 1 62.88 428 LEU A CA 1
ATOM 3463 C C . LEU A 1 428 ? 13.273 -86.375 -44 1 62.88 428 LEU A C 1
ATOM 3465 O O . LEU A 1 428 ? 12.938 -85.688 -44.938 1 62.88 428 LEU A O 1
ATOM 3469 N N . ARG A 1 429 ? 13.273 -86 -42.812 1 63.72 429 ARG A N 1
ATOM 3470 C CA . ARG A 1 429 ? 12.859 -84.625 -42.469 1 63.72 429 ARG A CA 1
ATOM 3471 C C . ARG A 1 429 ? 13.82 -83.625 -43.031 1 63.72 429 ARG A C 1
ATOM 3473 O O . ARG A 1 429 ? 13.414 -82.5 -43.406 1 63.72 429 ARG A O 1
ATOM 3480 N N . ILE A 1 430 ? 15.125 -83.812 -43.094 1 61.25 430 ILE A N 1
ATOM 3481 C CA . ILE A 1 430 ? 16.125 -82.875 -43.625 1 61.25 430 ILE A CA 1
ATOM 3482 C C . ILE A 1 430 ? 16.297 -83.062 -45.125 1 61.25 430 ILE A C 1
ATOM 3484 O O . ILE A 1 430 ? 17.219 -82.562 -45.719 1 61.25 430 ILE A O 1
ATOM 3488 N N . HIS A 1 431 ? 15.312 -83.688 -45.844 1 56.94 431 HIS A N 1
ATOM 3489 C CA . HIS A 1 431 ? 15.242 -83.938 -47.281 1 56.94 431 HIS A CA 1
ATOM 3490 C C . HIS A 1 431 ? 16.469 -84.688 -47.781 1 56.94 431 HIS A C 1
ATOM 3492 O O . HIS A 1 431 ? 16.953 -84.438 -48.875 1 56.94 431 HIS A O 1
ATOM 3498 N N . LYS A 1 432 ? 17.172 -85.438 -46.938 1 54.53 432 LYS A N 1
ATOM 3499 C CA . LYS A 1 432 ? 18.297 -86.188 -47.469 1 54.53 432 LYS A CA 1
ATOM 3500 C C . LYS A 1 432 ? 17.859 -87.562 -47.875 1 54.53 432 LYS A C 1
ATOM 3502 O O . LYS A 1 432 ? 16.969 -88.188 -47.25 1 54.53 432 LYS A O 1
ATOM 3507 N N . THR A 1 433 ? 18.203 -87.875 -49.156 1 54.16 433 THR A N 1
ATOM 3508 C CA . THR A 1 433 ? 18.016 -89.25 -49.656 1 54.16 433 THR A CA 1
ATOM 3509 C C . THR A 1 433 ? 18.547 -90.25 -48.656 1 54.16 433 THR A C 1
ATOM 3511 O O . THR A 1 433 ? 19.656 -90.125 -48.125 1 54.16 433 THR A O 1
ATOM 3514 N N . VAL A 1 434 ? 17.719 -90.812 -47.969 1 55.78 434 VAL A N 1
ATOM 3515 C CA . VAL A 1 434 ? 18.188 -91.875 -47.031 1 55.78 434 VAL A CA 1
ATOM 3516 C C . VAL A 1 434 ? 18.984 -92.938 -47.812 1 55.78 434 VAL A C 1
ATOM 3518 O O . VAL A 1 434 ? 18.469 -93.562 -48.719 1 55.78 434 VAL A O 1
ATOM 3521 N N . ALA A 1 435 ? 20.281 -92.938 -47.719 1 57.16 435 ALA A N 1
ATOM 3522 C CA . ALA A 1 435 ? 21.125 -93.938 -48.312 1 57.16 435 ALA A CA 1
ATOM 3523 C C . ALA A 1 435 ? 20.875 -95.312 -47.719 1 57.16 435 ALA A C 1
ATOM 3525 O O . ALA A 1 435 ? 20.578 -95.438 -46.531 1 57.16 435 ALA A O 1
ATOM 3526 N N . ALA A 1 436 ? 20.734 -96.25 -48.656 1 59.72 436 ALA A N 1
ATOM 3527 C CA . ALA A 1 436 ? 20.672 -97.625 -48.188 1 59.72 436 ALA A CA 1
ATOM 3528 C C . ALA A 1 436 ? 21.828 -97.938 -47.25 1 59.72 436 ALA A C 1
ATOM 3530 O O . ALA A 1 436 ? 22.969 -97.562 -47.5 1 59.72 436 ALA A O 1
ATOM 3531 N N . GLU A 1 437 ? 21.594 -98.188 -46.125 1 61.03 437 GLU A N 1
ATOM 3532 C CA . GLU A 1 437 ? 22.641 -98.625 -45.219 1 61.03 437 GLU A CA 1
ATOM 3533 C C . GLU A 1 437 ? 23.078 -100.062 -45.5 1 61.03 437 GLU A C 1
ATOM 3535 O O . GLU A 1 437 ? 22.266 -100.938 -45.812 1 61.03 437 GLU A O 1
ATOM 3540 N N . THR A 1 438 ? 24.391 -100.312 -45.75 1 64.38 438 THR A N 1
ATOM 3541 C CA . THR A 1 438 ? 24.953 -101.625 -46 1 64.38 438 THR A CA 1
ATOM 3542 C C . THR A 1 438 ? 25.516 -102.188 -44.688 1 64.38 438 THR A C 1
ATOM 3544 O O . THR A 1 438 ? 26.156 -101.5 -43.906 1 64.38 438 THR A O 1
ATOM 3547 N N . TYR A 1 439 ? 25.031 -103.188 -44.312 1 65.62 439 TYR A N 1
ATOM 3548 C CA . TYR A 1 439 ? 25.562 -103.938 -43.188 1 65.62 439 TYR A CA 1
ATOM 3549 C C . TYR A 1 439 ? 26.328 -105.188 -43.625 1 65.62 439 TYR A C 1
ATOM 3551 O O . TYR A 1 439 ? 25.906 -105.875 -44.562 1 65.62 439 TYR A O 1
ATOM 3559 N N . SER A 1 440 ? 27.422 -105.375 -43.094 1 74.44 440 SER A N 1
ATOM 3560 C CA . SER A 1 440 ? 28.25 -106.562 -43.469 1 74.44 440 SER A CA 1
ATOM 3561 C C . SER A 1 440 ? 27.578 -107.875 -43.062 1 74.44 440 SER A C 1
ATOM 3563 O O . SER A 1 440 ? 27.688 -108.875 -43.781 1 74.44 440 SER A O 1
ATOM 3565 N N . SER A 1 441 ? 26.922 -107.938 -41.875 1 78.88 441 SER A N 1
ATOM 3566 C CA . SER A 1 441 ? 26.219 -109.125 -41.406 1 78.88 441 SER A CA 1
ATOM 3567 C C . SER A 1 441 ? 24.891 -108.75 -40.75 1 78.88 441 SER A C 1
ATOM 3569 O O . SER A 1 441 ? 24.828 -107.875 -39.906 1 78.88 441 SER A O 1
ATOM 3571 N N . ILE A 1 442 ? 23.875 -109.25 -41.406 1 74.81 442 ILE A N 1
ATOM 3572 C CA . ILE A 1 442 ? 22.578 -109 -40.812 1 74.81 442 ILE A CA 1
ATOM 3573 C C . ILE A 1 442 ? 21.844 -110.375 -40.625 1 74.81 442 ILE A C 1
ATOM 3575 O O . ILE A 1 442 ? 22.125 -111.312 -41.344 1 74.81 442 ILE A O 1
ATOM 3579 N N . THR A 1 443 ? 21.047 -110.5 -39.5 1 82.31 443 THR A N 1
ATOM 3580 C CA . THR A 1 443 ? 20.141 -111.625 -39.344 1 82.31 443 THR A CA 1
ATOM 3581 C C . THR A 1 443 ? 18.688 -111.25 -39.562 1 82.31 443 THR A C 1
ATOM 3583 O O . THR A 1 443 ? 18.219 -110.25 -38.969 1 82.31 443 THR A O 1
ATOM 3586 N N . ILE A 1 444 ? 18.141 -111.688 -40.531 1 79.19 444 ILE A N 1
ATOM 3587 C CA . ILE A 1 444 ? 16.734 -111.375 -40.812 1 79.19 444 ILE A CA 1
ATOM 3588 C C . ILE A 1 444 ? 15.852 -112.562 -40.406 1 79.19 444 ILE A C 1
ATOM 3590 O O . ILE A 1 444 ? 16.125 -113.688 -40.75 1 79.19 444 ILE A O 1
ATOM 3594 N N . TYR A 1 445 ? 14.875 -112.25 -39.688 1 83.38 445 TYR A N 1
ATOM 3595 C CA . TYR A 1 445 ? 13.875 -113.25 -39.281 1 83.38 445 TYR A CA 1
ATOM 3596 C C . TYR A 1 445 ? 12.633 -113.125 -40.156 1 83.38 445 TYR A C 1
ATOM 3598 O O . TYR A 1 445 ? 12.039 -112.062 -40.281 1 83.38 445 TYR A O 1
ATOM 3606 N N . PHE A 1 446 ? 12.43 -114.188 -40.906 1 78.12 446 PHE A N 1
ATOM 3607 C CA . PHE A 1 446 ? 11.219 -114.25 -41.719 1 78.12 446 PHE A CA 1
ATOM 3608 C C . PHE A 1 446 ? 10.281 -115.312 -41.188 1 78.12 446 PHE A C 1
ATOM 3610 O O . PHE A 1 446 ? 10.688 -116.5 -40.906 1 78.12 446 PHE A O 1
ATOM 3617 N N . SER A 1 447 ? 9.133 -115 -40.875 1 82.06 447 SER A N 1
ATOM 3618 C CA . SER A 1 447 ? 8.125 -115.938 -40.438 1 82.06 447 SER A CA 1
ATOM 3619 C C . SER A 1 447 ? 6.906 -115.938 -41.375 1 82.06 447 SER A C 1
ATOM 3621 O O . SER A 1 447 ? 6.469 -114.875 -41.812 1 82.06 447 SER A O 1
ATOM 3623 N N . ASP A 1 448 ? 6.496 -117 -41.75 1 80.25 448 ASP A N 1
ATOM 3624 C CA . ASP A 1 448 ? 5.301 -117.188 -42.562 1 80.25 448 ASP A CA 1
ATOM 3625 C C . ASP A 1 448 ? 4.336 -118.188 -41.938 1 80.25 448 ASP A C 1
ATOM 3627 O O . ASP A 1 448 ? 4.766 -119.125 -41.312 1 80.25 448 ASP A O 1
ATOM 3631 N N . ILE A 1 449 ? 3.139 -118 -42.156 1 79.88 449 ILE A N 1
ATOM 3632 C CA . ILE A 1 449 ? 2.133 -118.875 -41.625 1 79.88 449 ILE A CA 1
ATOM 3633 C C . ILE A 1 449 ? 1.85 -120 -42.625 1 79.88 449 ILE A C 1
ATOM 3635 O O . ILE A 1 449 ? 1.436 -119.75 -43.75 1 79.88 449 ILE A O 1
ATOM 3639 N N . VAL A 1 450 ? 2.09 -121.188 -42.188 1 82.31 450 VAL A N 1
ATOM 3640 C CA . VAL A 1 450 ? 1.816 -122.375 -43.031 1 82.31 450 VAL A CA 1
ATOM 3641 C C . VAL A 1 450 ? 0.312 -122.625 -43.094 1 82.31 450 VAL A C 1
ATOM 3643 O O . VAL A 1 450 ? -0.36 -122.625 -42.031 1 82.31 450 VAL A O 1
ATOM 3646 N N . GLY A 1 451 ? -0.207 -122.875 -44.281 1 80.88 451 GLY A N 1
ATOM 3647 C CA . GLY A 1 451 ? -1.624 -123.188 -44.469 1 80.88 451 GLY A CA 1
ATOM 3648 C C . GLY A 1 451 ? -2.477 -121.875 -44.438 1 80.88 451 GLY A C 1
ATOM 3649 O O . GLY A 1 451 ? -3.689 -122 -44.219 1 80.88 451 GLY A O 1
ATOM 3650 N N . PHE A 1 452 ? -1.917 -120.75 -44.562 1 80.06 452 PHE A N 1
ATOM 3651 C CA . PHE A 1 452 ? -2.615 -119.438 -44.469 1 80.06 452 PHE A CA 1
ATOM 3652 C C . PHE A 1 452 ? -3.633 -119.312 -45.594 1 80.06 452 PHE A C 1
ATOM 3654 O O . PHE A 1 452 ? -4.746 -118.812 -45.375 1 80.06 452 PHE A O 1
ATOM 3661 N N . SER A 1 453 ? -3.221 -119.75 -46.688 1 78.12 453 SER A N 1
ATOM 3662 C CA . SER A 1 453 ? -4.117 -119.625 -47.844 1 78.12 453 SER A CA 1
ATOM 3663 C C . SER A 1 453 ? -5.41 -120.375 -47.625 1 78.12 453 SER A C 1
ATOM 3665 O O . SER A 1 453 ? -6.496 -119.875 -47.938 1 78.12 453 SER A O 1
ATOM 3667 N N . GLU A 1 454 ? -5.176 -121.562 -47.125 1 82.81 454 GLU A N 1
ATOM 3668 C CA . GLU A 1 454 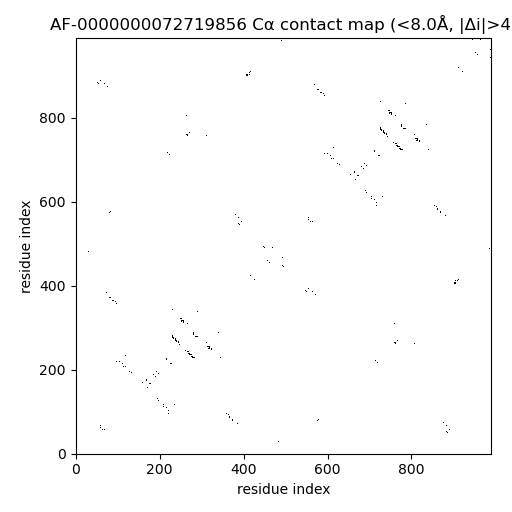? -6.34 -122.375 -46.812 1 82.81 454 GLU A CA 1
ATOM 3669 C C . GLU A 1 454 ? -7.176 -121.75 -45.719 1 82.81 454 GLU A C 1
ATOM 3671 O O . GLU A 1 454 ? -8.406 -121.75 -45.781 1 82.81 454 GLU A O 1
ATOM 3676 N N . LEU A 1 455 ? -6.539 -121.25 -44.844 1 84.25 455 LEU A N 1
ATOM 3677 C CA . LEU A 1 455 ? -7.215 -120.625 -43.719 1 84.25 455 LEU A CA 1
ATOM 3678 C C . LEU A 1 455 ? -7.938 -119.375 -44.188 1 84.25 455 LEU A C 1
ATOM 3680 O O . LEU A 1 455 ? -9.062 -119.062 -43.781 1 84.25 455 LEU A O 1
ATOM 3684 N N . ALA A 1 456 ? -7.352 -118.562 -45.031 1 79.19 456 ALA A N 1
ATOM 3685 C CA . ALA A 1 456 ? -7.922 -117.312 -45.562 1 79.19 456 ALA A CA 1
ATOM 3686 C C . ALA A 1 456 ? -9.141 -117.625 -46.438 1 79.19 456 ALA A C 1
ATOM 3688 O O . ALA A 1 456 ? -10.086 -116.812 -46.469 1 79.19 456 ALA A O 1
ATOM 3689 N N . TYR A 1 457 ? -9.109 -118.875 -46.969 1 80.62 457 TYR A N 1
ATOM 3690 C CA . TYR A 1 457 ? -10.211 -119.312 -47.844 1 80.62 457 TYR A CA 1
ATOM 3691 C C . TYR A 1 457 ? -11.414 -119.688 -47 1 80.62 457 TYR A C 1
ATOM 3693 O O . TYR A 1 457 ? -12.562 -119.5 -47.406 1 80.62 457 TYR A O 1
ATOM 3701 N N . GLN A 1 458 ? -11.125 -120.188 -45.906 1 85.62 458 GLN A N 1
ATOM 3702 C CA . GLN A 1 458 ? -12.188 -120.75 -45.094 1 85.62 458 GLN A CA 1
ATOM 3703 C C . GLN A 1 458 ? -12.68 -119.75 -44.062 1 85.62 458 GLN A C 1
ATOM 3705 O O . GLN A 1 458 ? -13.633 -120 -43.312 1 85.62 458 GLN A O 1
ATOM 3710 N N . SER A 1 459 ? -12.039 -118.625 -44.094 1 83.56 459 SER A N 1
ATOM 3711 C CA . SER A 1 459 ? -12.375 -117.625 -43.094 1 83.56 459 SER A CA 1
ATOM 3712 C C . SER A 1 459 ? -12.852 -116.312 -43.719 1 83.56 459 SER A C 1
ATOM 3714 O O . SER A 1 459 ? -12.578 -116.062 -44.906 1 83.56 459 SER A O 1
ATOM 3716 N N . THR A 1 460 ? -13.547 -115.562 -42.969 1 81.94 460 THR A N 1
ATOM 3717 C CA . THR A 1 460 ? -13.922 -114.25 -43.438 1 81.94 460 THR A CA 1
ATOM 3718 C C . THR A 1 460 ? -12.742 -113.312 -43.344 1 81.94 460 THR A C 1
ATOM 3720 O O . THR A 1 460 ? -11.836 -113.5 -42.531 1 81.94 460 THR A O 1
ATOM 3723 N N . PRO A 1 461 ? -12.703 -112.312 -44.156 1 78.5 461 PRO A N 1
ATOM 3724 C CA . PRO A 1 461 ? -11.609 -111.312 -44.094 1 78.5 461 PRO A CA 1
ATOM 3725 C C . PRO A 1 461 ? -11.406 -110.75 -42.688 1 78.5 461 PRO A C 1
ATOM 3727 O O . PRO A 1 461 ? -10.273 -110.562 -42.25 1 78.5 461 PRO A O 1
ATOM 3730 N N . MET A 1 462 ? -12.422 -110.562 -42.062 1 80.31 462 MET A N 1
ATOM 3731 C CA . MET A 1 462 ? -12.32 -109.938 -40.75 1 80.31 462 MET A CA 1
ATOM 3732 C C . MET A 1 462 ? -11.703 -110.875 -39.75 1 80.31 462 MET A C 1
ATOM 3734 O O . MET A 1 462 ? -10.945 -110.5 -38.875 1 80.31 462 MET A O 1
ATOM 3738 N N . GLN A 1 463 ? -12.062 -112.062 -39.938 1 81.88 463 GLN A N 1
ATOM 3739 C CA . GLN A 1 463 ? -11.461 -113.125 -39.062 1 81.88 463 GLN A CA 1
ATOM 3740 C C . GLN A 1 463 ? -9.961 -113.25 -39.312 1 81.88 463 GLN A C 1
ATOM 3742 O O . GLN A 1 463 ? -9.18 -113.375 -38.375 1 81.88 463 GLN A O 1
ATOM 3747 N N . VAL A 1 464 ? -9.617 -113.188 -40.5 1 83 464 VAL A N 1
ATOM 3748 C CA . VAL A 1 464 ? -8.203 -113.25 -40.875 1 83 464 VAL A CA 1
ATOM 3749 C C . VAL A 1 464 ? -7.457 -112.062 -40.312 1 83 464 VAL A C 1
ATOM 3751 O O . VAL A 1 464 ? -6.383 -112.188 -39.719 1 83 464 VAL A O 1
ATOM 3754 N N . ILE A 1 465 ? -8.125 -110.875 -40.469 1 79.5 465 ILE A N 1
ATOM 3755 C CA . ILE A 1 465 ? -7.508 -109.625 -39.969 1 79.5 465 ILE A CA 1
ATOM 3756 C C . ILE A 1 465 ? -7.352 -109.688 -38.469 1 79.5 465 ILE A C 1
ATOM 3758 O O . ILE A 1 465 ? -6.312 -109.312 -37.938 1 79.5 465 ILE A O 1
ATOM 3762 N N . SER A 1 466 ? -8.305 -110.188 -37.812 1 81.75 466 SER A N 1
ATOM 3763 C CA . SER A 1 466 ? -8.258 -110.312 -36.344 1 81.75 466 SER A CA 1
ATOM 3764 C C . SER A 1 466 ? -7.137 -111.25 -35.906 1 81.75 466 SER A C 1
ATOM 3766 O O . SER A 1 466 ? -6.418 -110.938 -34.969 1 81.75 466 SER A O 1
ATOM 3768 N N . LEU A 1 467 ? -7.07 -112.312 -36.594 1 83.88 467 LEU A N 1
ATOM 3769 C CA . LEU A 1 467 ? -6.023 -113.312 -36.281 1 83.88 467 LEU A CA 1
ATOM 3770 C C . LEU A 1 467 ? -4.641 -112.688 -36.5 1 83.88 467 LEU A C 1
ATOM 3772 O O . LEU A 1 467 ? -3.754 -112.812 -35.656 1 83.88 467 LEU A O 1
ATOM 3776 N N . MET A 1 468 ? -4.539 -112.125 -37.562 1 82.19 468 MET A N 1
ATOM 3777 C CA . MET A 1 468 ? -3.256 -111.5 -37.906 1 82.19 468 MET A CA 1
ATOM 3778 C C . MET A 1 468 ? -2.912 -110.375 -36.906 1 82.19 468 MET A C 1
ATOM 3780 O O . MET A 1 468 ? -1.758 -110.25 -36.5 1 82.19 468 MET A O 1
ATOM 3784 N N . ASN A 1 469 ? -3.869 -109.625 -36.531 1 79.06 469 ASN A N 1
ATOM 3785 C CA . ASN A 1 469 ? -3.66 -108.562 -35.594 1 79.06 469 ASN A CA 1
ATOM 3786 C C . ASN A 1 469 ? -3.148 -109.062 -34.25 1 79.06 469 ASN A C 1
ATOM 3788 O O . ASN A 1 469 ? -2.242 -108.5 -33.656 1 79.06 469 ASN A O 1
ATOM 3792 N N . VAL A 1 470 ? -3.744 -110.062 -33.812 1 82.5 470 VAL A N 1
ATOM 3793 C CA . VAL A 1 470 ? -3.332 -110.688 -32.562 1 82.5 470 VAL A CA 1
ATOM 3794 C C . VAL A 1 470 ? -1.911 -111.25 -32.688 1 82.5 470 VAL A C 1
ATOM 3796 O O . VAL A 1 470 ? -1.079 -111 -31.797 1 82.5 470 VAL A O 1
ATOM 3799 N N . LEU A 1 471 ? -1.647 -111.875 -33.781 1 84.25 471 LEU A N 1
ATOM 3800 C CA . LEU A 1 471 ? -0.341 -112.5 -34 1 84.25 471 LEU A CA 1
ATOM 3801 C C . LEU A 1 471 ? 0.746 -111.438 -34.094 1 84.25 471 LEU A C 1
ATOM 3803 O O . LEU A 1 471 ? 1.792 -111.562 -33.438 1 84.25 471 LEU A O 1
ATOM 3807 N N . TYR A 1 472 ? 0.453 -110.438 -34.906 1 81.44 472 TYR A N 1
ATOM 3808 C CA . TYR A 1 472 ? 1.472 -109.438 -35.094 1 81.44 472 TYR A CA 1
ATOM 3809 C C . TYR A 1 472 ? 1.672 -108.625 -33.844 1 81.44 472 TYR A C 1
ATOM 3811 O O . TYR A 1 472 ? 2.791 -108.188 -33.531 1 81.44 472 TYR A O 1
ATOM 3819 N N . LYS A 1 473 ? 0.653 -108.438 -33.156 1 80.25 473 LYS A N 1
ATOM 3820 C CA . LYS A 1 473 ? 0.785 -107.75 -31.891 1 80.25 473 LYS A CA 1
ATOM 3821 C C . LYS A 1 473 ? 1.682 -108.5 -30.922 1 80.25 473 LYS A C 1
ATOM 3823 O O . LYS A 1 473 ? 2.492 -107.938 -30.203 1 80.25 473 LYS A O 1
ATOM 3828 N N . MET A 1 474 ? 1.506 -109.688 -30.953 1 81.81 474 MET A N 1
ATOM 3829 C CA . MET A 1 474 ? 2.328 -110.562 -30.125 1 81.81 474 MET A CA 1
ATOM 3830 C C . MET A 1 474 ? 3.787 -110.5 -30.562 1 81.81 474 MET A C 1
ATOM 3832 O O . MET A 1 474 ? 4.688 -110.438 -29.719 1 81.81 474 MET A O 1
ATOM 3836 N N . PHE A 1 475 ? 3.988 -110.625 -31.828 1 82.06 475 PHE A N 1
ATOM 3837 C CA . PHE A 1 475 ? 5.348 -110.562 -32.344 1 82.06 475 PHE A CA 1
ATOM 3838 C C . PHE A 1 475 ? 5.992 -109.188 -32.031 1 82.06 475 PHE A C 1
ATOM 3840 O O . PHE A 1 475 ? 7.137 -109.125 -31.578 1 82.06 475 PHE A O 1
ATOM 3847 N N . ASP A 1 476 ? 5.195 -108.188 -32.25 1 77.62 476 ASP A N 1
ATOM 3848 C CA . ASP A 1 476 ? 5.707 -106.875 -32 1 77.62 476 ASP A CA 1
ATOM 3849 C C . ASP A 1 476 ? 6.062 -106.625 -30.547 1 77.62 476 ASP A C 1
ATOM 3851 O O . ASP A 1 476 ? 7.086 -106.062 -30.219 1 77.62 476 ASP A O 1
ATOM 3855 N N . SER A 1 477 ? 5.285 -107.062 -29.719 1 80.38 477 SER A N 1
ATOM 3856 C CA . SER A 1 477 ? 5.531 -106.938 -28.297 1 80.38 477 SER A CA 1
ATOM 3857 C C . SER A 1 477 ? 6.816 -107.625 -27.875 1 80.38 477 SER A C 1
ATOM 3859 O O . SER A 1 477 ? 7.555 -107.125 -27.031 1 80.38 477 SER A O 1
ATOM 3861 N N . ARG A 1 478 ? 7.09 -108.688 -28.531 1 80 478 ARG A N 1
ATOM 3862 C CA . ARG A 1 478 ? 8.258 -109.5 -28.156 1 80 478 ARG A CA 1
ATOM 3863 C C . ARG A 1 478 ? 9.531 -108.875 -28.75 1 80 478 ARG A C 1
ATOM 3865 O O . ARG A 1 478 ? 10.57 -108.812 -28.094 1 80 478 ARG A O 1
ATOM 3872 N N . ILE A 1 479 ? 9.383 -108.375 -30 1 76.19 479 ILE A N 1
ATOM 3873 C CA . ILE A 1 479 ? 10.602 -107.875 -30.641 1 76.19 479 ILE A CA 1
ATOM 3874 C C . ILE A 1 479 ? 11 -106.5 -30.031 1 76.19 479 ILE A C 1
ATOM 3876 O O . ILE A 1 479 ? 12.164 -106.125 -30.094 1 76.19 479 ILE A O 1
ATOM 3880 N N . ASP A 1 480 ? 10.07 -105.875 -29.438 1 73.38 480 ASP A N 1
ATOM 3881 C CA . ASP A 1 480 ? 10.32 -104.625 -28.797 1 73.38 480 ASP A CA 1
ATOM 3882 C C . ASP A 1 480 ? 11.281 -104.75 -27.609 1 73.38 480 ASP A C 1
ATOM 3884 O O . ASP A 1 480 ? 11.953 -103.75 -27.234 1 73.38 480 ASP A O 1
ATOM 3888 N N . CYS A 1 481 ? 11.422 -105.875 -27.172 1 71.44 481 CYS A N 1
ATOM 3889 C CA . CYS A 1 481 ? 12.297 -106.125 -26.047 1 71.44 481 CYS A CA 1
ATOM 3890 C C . CYS A 1 481 ? 13.734 -106.312 -26.516 1 71.44 481 CYS A C 1
ATOM 3892 O O . CYS A 1 481 ? 14.656 -106.375 -25.688 1 71.44 481 CYS A O 1
ATOM 3894 N N . TYR A 1 482 ? 13.898 -106.5 -27.828 1 73.5 482 TYR A N 1
ATOM 3895 C CA . TYR A 1 482 ? 15.219 -106.75 -28.406 1 73.5 482 TYR A CA 1
ATOM 3896 C C . TYR A 1 482 ? 15.594 -105.625 -29.391 1 73.5 482 TYR A C 1
ATOM 3898 O O . TYR A 1 482 ? 14.75 -104.812 -29.781 1 73.5 482 TYR A O 1
ATOM 3906 N N . ASP A 1 483 ? 16.828 -105.438 -29.672 1 71.94 483 ASP A N 1
ATOM 3907 C CA . ASP A 1 483 ? 17.297 -104.5 -30.641 1 71.94 483 ASP A CA 1
ATOM 3908 C C . ASP A 1 483 ? 17.078 -105 -32.062 1 71.94 483 ASP A C 1
ATOM 3910 O O . ASP A 1 483 ? 18.031 -105.25 -32.812 1 71.94 483 ASP A O 1
ATOM 3914 N N . VAL A 1 484 ? 15.805 -105.312 -32.406 1 73.19 484 VAL A N 1
ATOM 3915 C CA . VAL A 1 484 ? 15.43 -105.812 -33.719 1 73.19 484 VAL A CA 1
ATOM 3916 C C . VAL A 1 484 ? 14.477 -104.812 -34.375 1 73.19 484 VAL A C 1
ATOM 3918 O O . VAL A 1 484 ? 13.703 -104.188 -33.719 1 73.19 484 VAL A O 1
ATOM 3921 N N . TYR A 1 485 ? 14.703 -104.688 -35.656 1 70.44 485 TYR A N 1
ATOM 3922 C CA . TYR A 1 485 ? 13.898 -103.75 -36.438 1 70.44 485 TYR A CA 1
ATOM 3923 C C . TYR A 1 485 ? 12.852 -104.5 -37.25 1 70.44 485 TYR A C 1
ATOM 3925 O O . TYR A 1 485 ? 13.172 -105.438 -38 1 70.44 485 TYR A O 1
ATOM 3933 N N . LYS A 1 486 ? 11.617 -104.062 -37 1 72.5 486 LYS A N 1
ATOM 3934 C CA . LYS A 1 486 ? 10.57 -104.625 -37.844 1 72.5 486 LYS A CA 1
ATOM 3935 C C . LYS A 1 486 ? 10.555 -104 -39.219 1 72.5 486 LYS A C 1
ATOM 3937 O O . LYS A 1 486 ? 10.469 -102.75 -39.344 1 72.5 486 LYS A O 1
ATOM 3942 N N . ILE A 1 487 ? 10.68 -104.688 -40.156 1 64.19 487 ILE A N 1
ATOM 3943 C CA . ILE A 1 487 ? 10.734 -104.125 -41.5 1 64.19 487 ILE A CA 1
ATOM 3944 C C . ILE A 1 487 ? 9.32 -104 -42.062 1 64.19 487 ILE A C 1
ATOM 3946 O O . ILE A 1 487 ? 8.898 -102.938 -42.438 1 64.19 487 ILE A O 1
ATOM 3950 N N . GLU A 1 488 ? 8.664 -105.188 -42.312 1 65.5 488 GLU A N 1
ATOM 3951 C CA . GLU A 1 488 ? 7.336 -105.125 -42.938 1 65.5 488 GLU A CA 1
ATOM 3952 C C . GLU A 1 488 ? 6.523 -106.375 -42.562 1 65.5 488 GLU A C 1
ATOM 3954 O O . GLU A 1 488 ? 7.09 -107.375 -42.188 1 65.5 488 GLU A O 1
ATOM 3959 N N . THR A 1 489 ? 5.188 -106.188 -42.469 1 65.88 489 THR A N 1
ATOM 3960 C CA . THR A 1 489 ? 4.23 -107.25 -42.406 1 65.88 489 THR A CA 1
ATOM 3961 C C . THR A 1 489 ? 3.389 -107.312 -43.688 1 65.88 489 THR A C 1
ATOM 3963 O O . THR A 1 489 ? 2.828 -106.312 -44.094 1 65.88 489 THR A O 1
ATOM 3966 N N . ILE A 1 490 ? 3.498 -108.188 -44.375 1 59.41 490 ILE A N 1
ATOM 3967 C CA . ILE A 1 490 ? 2.717 -108.312 -45.625 1 59.41 490 ILE A CA 1
ATOM 3968 C C . ILE A 1 490 ? 1.89 -109.625 -45.562 1 59.41 490 ILE A C 1
ATOM 3970 O O . ILE A 1 490 ? 2.441 -110.75 -45.5 1 59.41 490 ILE A O 1
ATOM 3974 N N . GLY A 1 491 ? 0.737 -109.5 -45.594 1 69.12 491 GLY A N 1
ATOM 3975 C CA . GLY A 1 491 ? -0.083 -110.688 -45.5 1 69.12 491 GLY A CA 1
ATOM 3976 C C . GLY A 1 491 ? 0.171 -111.438 -44.219 1 69.12 491 GLY A C 1
ATOM 3977 O O . GLY A 1 491 ? -0.021 -110.938 -43.125 1 69.12 491 GLY A O 1
ATOM 3978 N N . ASP A 1 492 ? 0.726 -112.688 -44.562 1 73.88 492 ASP A N 1
ATOM 3979 C CA . ASP A 1 492 ? 1.012 -113.625 -43.438 1 73.88 492 ASP A CA 1
ATOM 3980 C C . ASP A 1 492 ? 2.506 -113.625 -43.125 1 73.88 492 ASP A C 1
ATOM 3982 O O . ASP A 1 492 ? 2.947 -114.375 -42.25 1 73.88 492 ASP A O 1
ATOM 3986 N N . ALA A 1 493 ? 3.188 -112.812 -43.812 1 77.06 493 ALA A N 1
ATOM 3987 C CA . ALA A 1 493 ? 4.633 -112.75 -43.594 1 77.06 493 ALA A CA 1
ATOM 3988 C C . ALA A 1 493 ? 5.039 -111.688 -42.594 1 77.06 493 ALA A C 1
ATOM 3990 O O . ALA A 1 493 ? 4.523 -110.562 -42.656 1 77.06 493 ALA A O 1
ATOM 3991 N N . TYR A 1 494 ? 5.852 -112.062 -41.656 1 80.81 494 TYR A N 1
ATOM 3992 C CA . TYR A 1 494 ? 6.438 -111.188 -40.656 1 80.81 494 TYR A CA 1
ATOM 3993 C C . TYR A 1 494 ? 7.953 -111.125 -40.781 1 80.81 494 TYR A C 1
ATOM 3995 O O . TYR A 1 494 ? 8.617 -112.188 -40.781 1 80.81 494 TYR A O 1
ATOM 4003 N N . MET A 1 495 ? 8.344 -109.938 -41.031 1 78.44 495 MET A N 1
ATOM 4004 C CA . MET A 1 495 ? 9.789 -109.75 -41.188 1 78.44 495 MET A CA 1
ATOM 4005 C C . MET A 1 495 ? 10.336 -108.75 -40.156 1 78.44 495 MET A C 1
ATOM 4007 O O . MET A 1 495 ? 9.922 -107.625 -40.125 1 78.44 495 MET A O 1
ATOM 4011 N N . MET B 1 1 ? -27.828 -37.188 -92.812 1 12.73 1 MET B N 1
ATOM 4012 C CA . MET B 1 1 ? -27.797 -38 -94 1 12.73 1 MET B CA 1
ATOM 4013 C C . MET B 1 1 ? -26.688 -39.031 -93.938 1 12.73 1 MET B C 1
ATOM 4015 O O . MET B 1 1 ? -26.469 -39.781 -94.938 1 12.73 1 MET B O 1
ATOM 4019 N N . LYS B 1 2 ? -25.453 -38.875 -93 1 15.44 2 LYS B N 1
ATOM 4020 C CA . LYS B 1 2 ? -24.188 -39.25 -93.688 1 15.44 2 LYS B CA 1
ATOM 4021 C C . LYS B 1 2 ? -24.141 -40.75 -94 1 15.44 2 LYS B C 1
ATOM 4023 O O . LYS B 1 2 ? -24.328 -41.562 -93.125 1 15.44 2 LYS B O 1
ATOM 4028 N N . SER B 1 3 ? -23.922 -41.438 -95.062 1 14.66 3 SER B N 1
ATOM 4029 C CA . SER B 1 3 ? -24.344 -42.344 -96.125 1 14.66 3 SER B CA 1
ATOM 4030 C C . SER B 1 3 ? -23.5 -43.625 -96.125 1 14.66 3 SER B C 1
ATOM 4032 O O . SER B 1 3 ? -24.047 -44.719 -96.25 1 14.66 3 SER B O 1
ATOM 4034 N N . SER B 1 4 ? -22.062 -43.469 -96.188 1 15.07 4 SER B N 1
ATOM 4035 C CA . SER B 1 4 ? -21.484 -44.094 -97.375 1 15.07 4 SER B CA 1
ATOM 4036 C C . SER B 1 4 ? -21.297 -45.594 -97.125 1 15.07 4 SER B C 1
ATOM 4038 O O . SER B 1 4 ? -21.797 -46.438 -97.938 1 15.07 4 SER B O 1
ATOM 4040 N N . GLU B 1 5 ? -19.938 -46.125 -97.125 1 16.2 5 GLU B N 1
ATOM 4041 C CA . GLU B 1 5 ? -19.234 -46.781 -98.25 1 16.2 5 GLU B CA 1
ATOM 4042 C C . GLU B 1 5 ? -19.266 -48.312 -98.062 1 16.2 5 GLU B C 1
ATOM 4044 O O . GLU B 1 5 ? -19.625 -48.844 -97.062 1 16.2 5 GLU B O 1
ATOM 4049 N N . LYS B 1 6 ? -17.844 -48.812 -98.125 1 18.05 6 LYS B N 1
ATOM 4050 C CA . LYS B 1 6 ? -17.266 -49.562 -99.25 1 18.05 6 LYS B CA 1
ATOM 4051 C C . LYS B 1 6 ? -17.562 -51.062 -99.062 1 18.05 6 LYS B C 1
ATOM 4053 O O . LYS B 1 6 ? -17.781 -51.562 -98 1 18.05 6 LYS B O 1
ATOM 4058 N N . ARG B 1 7 ? -17.156 -52 -99.812 1 17.42 7 ARG B N 1
ATOM 4059 C CA . ARG B 1 7 ? -17.578 -53.031 -100.75 1 17.42 7 ARG B CA 1
ATOM 4060 C C . ARG B 1 7 ? -17.359 -54.438 -100.188 1 17.42 7 ARG B C 1
ATOM 4062 O O . ARG B 1 7 ? -18.219 -55.312 -100.312 1 17.42 7 ARG B O 1
ATOM 4069 N N . LYS B 1 8 ? -16.078 -54.781 -99.812 1 18.83 8 LYS B N 1
ATOM 4070 C CA . LYS B 1 8 ? -15.461 -55.656 -100.812 1 18.83 8 LYS B CA 1
ATOM 4071 C C . LYS B 1 8 ? -15.812 -57.125 -100.5 1 18.83 8 LYS B C 1
ATOM 4073 O O . LYS B 1 8 ? -15.133 -58.031 -101 1 18.83 8 LYS B O 1
ATOM 4078 N N . VAL B 1 9 ? -17 -57.75 -99.875 1 16.31 9 VAL B N 1
ATOM 4079 C CA . VAL B 1 9 ? -16.984 -58.75 -98.812 1 16.31 9 VAL B CA 1
ATOM 4080 C C . VAL B 1 9 ? -17.141 -60.125 -99.438 1 16.31 9 VAL B C 1
ATOM 4082 O O . VAL B 1 9 ? -17.359 -61.125 -98.688 1 16.31 9 VAL B O 1
ATOM 4085 N N . SER B 1 10 ? -16.312 -60.469 -100.688 1 16.95 10 SER B N 1
ATOM 4086 C CA . SER B 1 10 ? -17.062 -61.5 -101.375 1 16.95 10 SER B CA 1
ATOM 4087 C C . SER B 1 10 ? -17.094 -62.812 -100.625 1 16.95 10 SER B C 1
ATOM 4089 O O . SER B 1 10 ? -16.234 -63.062 -99.812 1 16.95 10 SER B O 1
ATOM 4091 N N . PRO B 1 11 ? -17.781 -64 -101.25 1 17.02 11 PRO B N 1
ATOM 4092 C CA . PRO B 1 11 ? -18.781 -64.938 -100.75 1 17.02 11 PRO B CA 1
ATOM 4093 C C . PRO B 1 11 ? -18.172 -66.312 -100.312 1 17.02 11 PRO B C 1
ATOM 4095 O O . PRO B 1 11 ? -18.375 -66.688 -99.188 1 17.02 11 PRO B O 1
ATOM 4098 N N . ASP B 1 12 ? -17.891 -67.375 -101.312 1 16.84 12 ASP B N 1
ATOM 4099 C CA . ASP B 1 12 ? -18.844 -68.438 -101.25 1 16.84 12 ASP B CA 1
ATOM 4100 C C . ASP B 1 12 ? -18.172 -69.688 -100.688 1 16.84 12 ASP B C 1
ATOM 4102 O O . ASP B 1 12 ? -18.859 -70.625 -100.25 1 16.84 12 ASP B O 1
ATOM 4106 N N . LYS B 1 13 ? -16.688 -69.875 -101 1 20.92 13 LYS B N 1
ATOM 4107 C CA . LYS B 1 13 ? -16.328 -71.125 -101.625 1 20.92 13 LYS B CA 1
ATOM 4108 C C . LYS B 1 13 ? -16.531 -72.312 -100.625 1 20.92 13 LYS B C 1
ATOM 4110 O O . LYS B 1 13 ? -16.047 -72.25 -99.438 1 20.92 13 LYS B O 1
ATOM 4115 N N . GLY B 1 14 ? -17.531 -73.25 -100.688 1 16.34 14 GLY B N 1
ATOM 4116 C CA . GLY B 1 14 ? -18.359 -74.188 -99.938 1 16.34 14 GLY B CA 1
ATOM 4117 C C . GLY B 1 14 ? -17.656 -75.438 -99.5 1 16.34 14 GLY B C 1
ATOM 4118 O O . GLY B 1 14 ? -18.234 -76.312 -98.812 1 16.34 14 GLY B O 1
ATOM 4119 N N . ASP B 1 15 ? -16.422 -75.75 -100.25 1 20.5 15 ASP B N 1
ATOM 4120 C CA . ASP B 1 15 ? -16.328 -77.188 -100.438 1 20.5 15 ASP B CA 1
ATOM 4121 C C . ASP B 1 15 ? -16.25 -77.938 -99.125 1 20.5 15 ASP B C 1
ATOM 4123 O O . ASP B 1 15 ? -15.602 -77.438 -98.188 1 20.5 15 ASP B O 1
ATOM 4127 N N . GLY B 1 16 ? -17.156 -78.875 -98.812 1 19.81 16 GLY B N 1
ATOM 4128 C CA . GLY B 1 16 ? -17.828 -79.625 -97.75 1 19.81 16 GLY B CA 1
ATOM 4129 C C . GLY B 1 16 ? -16.984 -80.75 -97.188 1 19.81 16 GLY B C 1
ATOM 4130 O O . GLY B 1 16 ? -17.5 -81.625 -96.5 1 19.81 16 GLY B O 1
ATOM 4131 N N . GLY B 1 17 ? -15.594 -80.688 -97.312 1 21.53 17 GLY B N 1
ATOM 4132 C CA . GLY B 1 17 ? -14.914 -81.938 -97 1 21.53 17 GLY B CA 1
ATOM 4133 C C . GLY B 1 17 ? -15.219 -82.5 -95.625 1 21.53 17 GLY B C 1
ATOM 4134 O O . GLY B 1 17 ? -15.352 -81.75 -94.688 1 21.53 17 GLY B O 1
ATOM 4135 N N . GLY B 1 18 ? -16.062 -83.5 -95.562 1 21.5 18 GLY B N 1
ATOM 4136 C CA . GLY B 1 18 ? -16.672 -84.188 -94.438 1 21.5 18 GLY B CA 1
ATOM 4137 C C . GLY B 1 18 ? -15.656 -84.812 -93.5 1 21.5 18 GLY B C 1
ATOM 4138 O O . GLY B 1 18 ? -14.789 -85.562 -93.938 1 21.5 18 GLY B O 1
ATOM 4139 N N . THR B 1 19 ? -15.117 -84 -92.625 1 22.88 19 THR B N 1
ATOM 4140 C CA . THR B 1 19 ? -14.117 -84.312 -91.625 1 22.88 19 THR B CA 1
ATOM 4141 C C . THR B 1 19 ? -14.633 -85.438 -90.688 1 22.88 19 THR B C 1
ATOM 4143 O O . THR B 1 19 ? -15.727 -85.312 -90.125 1 22.88 19 THR B O 1
ATOM 4146 N N . ARG B 1 20 ? -14.422 -86.688 -91 1 21.62 20 ARG B N 1
ATOM 4147 C CA . ARG B 1 20 ? -14.781 -87.812 -90.125 1 21.62 20 ARG B CA 1
ATOM 4148 C C . ARG B 1 20 ? -14.266 -87.562 -88.688 1 21.62 20 ARG B C 1
ATOM 4150 O O . ARG B 1 20 ? -13.062 -87.5 -88.5 1 21.62 20 ARG B O 1
ATOM 4157 N N . LYS B 1 21 ? -15 -86.875 -88 1 25.8 21 LYS B N 1
ATOM 4158 C CA . LYS B 1 21 ? -14.711 -86.562 -86.625 1 25.8 21 LYS B CA 1
ATOM 4159 C C . LYS B 1 21 ? -14.578 -87.812 -85.812 1 25.8 21 LYS B C 1
ATOM 4161 O O . LYS B 1 21 ? -15.5 -88.625 -85.75 1 25.8 21 LYS B O 1
ATOM 4166 N N . ASP B 1 22 ? -13.445 -88.438 -86.062 1 21.61 22 ASP B N 1
ATOM 4167 C CA . ASP B 1 22 ? -13.172 -89.5 -85.125 1 21.61 22 ASP B CA 1
ATOM 4168 C C . ASP B 1 22 ? -13.586 -89.125 -83.688 1 21.61 22 ASP B C 1
ATOM 4170 O O . ASP B 1 22 ? -13.305 -88.062 -83.25 1 21.61 22 ASP B O 1
ATOM 4174 N N . ALA B 1 23 ? -14.711 -89.625 -83.312 1 26.98 23 ALA B N 1
ATOM 4175 C CA . ALA B 1 23 ? -15.391 -89.375 -82.062 1 26.98 23 ALA B CA 1
ATOM 4176 C C . ALA B 1 23 ? -14.445 -89.625 -80.875 1 26.98 23 ALA B C 1
ATOM 4178 O O . ALA B 1 23 ? -14.047 -90.812 -80.625 1 26.98 23 ALA B O 1
ATOM 4179 N N . ASP B 1 24 ? -13.359 -88.875 -80.938 1 26.08 24 ASP B N 1
ATOM 4180 C CA . ASP B 1 24 ? -12.523 -89.062 -79.812 1 26.08 24 ASP B CA 1
ATOM 4181 C C . ASP B 1 24 ? -13.375 -89.062 -78.5 1 26.08 24 ASP B C 1
ATOM 4183 O O . ASP B 1 24 ? -14.258 -88.25 -78.312 1 26.08 24 ASP B O 1
ATOM 4187 N N . MET B 1 25 ? -13.719 -90.312 -78.062 1 26.92 25 MET B N 1
ATOM 4188 C CA . MET B 1 25 ? -14.391 -90.562 -76.812 1 26.92 25 MET B CA 1
ATOM 4189 C C . MET B 1 25 ? -13.961 -89.562 -75.75 1 26.92 25 MET B C 1
ATOM 4191 O O . MET B 1 25 ? -12.766 -89.375 -75.5 1 26.92 25 MET B O 1
ATOM 4195 N N . ASP B 1 26 ? -14.688 -88.562 -75.688 1 26.48 26 ASP B N 1
ATOM 4196 C CA . ASP B 1 26 ? -14.609 -87.5 -74.688 1 26.48 26 ASP B CA 1
ATOM 4197 C C . ASP B 1 26 ? -14.5 -88.125 -73.25 1 26.48 26 ASP B C 1
ATOM 4199 O O . ASP B 1 26 ? -15.469 -88.688 -72.75 1 26.48 26 ASP B O 1
ATOM 4203 N N . LEU B 1 27 ? -13.508 -89 -73.125 1 29.28 27 LEU B N 1
ATOM 4204 C CA . LEU B 1 27 ? -13.398 -89.438 -71.75 1 29.28 27 LEU B CA 1
ATOM 4205 C C . LEU B 1 27 ? -13.648 -88.25 -70.812 1 29.28 27 LEU B C 1
ATOM 4207 O O . LEU B 1 27 ? -13.18 -87.125 -71 1 29.28 27 LEU B O 1
ATOM 4211 N N . PRO B 1 28 ? -14.852 -88.312 -70.312 1 30.8 28 PRO B N 1
ATOM 4212 C CA . PRO B 1 28 ? -15.156 -87.125 -69.5 1 30.8 28 PRO B CA 1
ATOM 4213 C C . PRO B 1 28 ? -13.953 -86.688 -68.625 1 30.8 28 PRO B C 1
ATOM 4215 O O . PRO B 1 28 ? -13.055 -87.438 -68.375 1 30.8 28 PRO B O 1
ATOM 4218 N N . PRO B 1 29 ? -13.516 -85.438 -68.875 1 29.86 29 PRO B N 1
ATOM 4219 C CA . PRO B 1 29 ? -12.352 -84.938 -68.188 1 29.86 29 PRO B CA 1
ATOM 4220 C C . PRO B 1 29 ? -12.32 -85.375 -66.688 1 29.86 29 PRO B C 1
ATOM 4222 O O . PRO B 1 29 ? -13.375 -85.562 -66.062 1 29.86 29 PRO B O 1
ATOM 4225 N N . MET B 1 30 ? -11.547 -86.375 -66.438 1 28.83 30 MET B N 1
ATOM 4226 C CA . MET B 1 30 ? -11.297 -86.938 -65.125 1 28.83 30 MET B CA 1
ATOM 4227 C C . MET B 1 30 ? -11.367 -85.875 -64 1 28.83 30 MET B C 1
ATOM 4229 O O . MET B 1 30 ? -10.805 -84.812 -64.188 1 28.83 30 MET B O 1
ATOM 4233 N N . PRO B 1 31 ? -12.445 -85.938 -63.312 1 27.8 31 PRO B N 1
ATOM 4234 C CA . PRO B 1 31 ? -12.477 -84.875 -62.312 1 27.8 31 PRO B CA 1
ATOM 4235 C C . PRO B 1 31 ? -11.117 -84.625 -61.656 1 27.8 31 PRO B C 1
ATOM 4237 O O . PRO B 1 31 ? -10.359 -85.562 -61.469 1 27.8 31 PRO B O 1
ATOM 4240 N N . LYS B 1 32 ? -10.453 -83.625 -62.062 1 30.06 32 LYS B N 1
ATOM 4241 C CA . LYS B 1 32 ? -9.195 -83.125 -61.469 1 30.06 32 LYS B CA 1
ATOM 4242 C C . LYS B 1 32 ? -9.109 -83.438 -60 1 30.06 32 LYS B C 1
ATOM 4244 O O . LYS B 1 32 ? -10.078 -83.25 -59.25 1 30.06 32 LYS B O 1
ATOM 4249 N N . ARG B 1 33 ? -8.438 -84.562 -59.75 1 31.77 33 ARG B N 1
ATOM 4250 C CA . ARG B 1 33 ? -8.117 -84.812 -58.344 1 31.77 33 ARG B CA 1
ATOM 4251 C C . ARG B 1 33 ? -7.949 -83.5 -57.594 1 31.77 33 ARG B C 1
ATOM 4253 O O . ARG B 1 33 ? -7.312 -82.562 -58.094 1 31.77 33 ARG B O 1
ATOM 4260 N N . PRO B 1 34 ? -8.977 -83.062 -56.844 1 28.89 34 PRO B N 1
ATOM 4261 C CA . PRO B 1 34 ? -8.68 -81.875 -56.125 1 28.89 34 PRO B CA 1
ATOM 4262 C C . PRO B 1 34 ? -7.211 -81.75 -55.719 1 28.89 34 PRO B C 1
ATOM 4264 O O . PRO B 1 34 ? -6.609 -82.75 -55.312 1 28.89 34 PRO B O 1
ATOM 4267 N N . SER B 1 35 ? -6.395 -81.062 -56.594 1 27.44 35 SER B N 1
ATOM 4268 C CA . SER B 1 35 ? -5.047 -80.562 -56.281 1 27.44 35 SER B CA 1
ATOM 4269 C C . SER B 1 35 ? -4.762 -80.688 -54.812 1 27.44 35 SER B C 1
ATOM 4271 O O . SER B 1 35 ? -5.684 -80.75 -54 1 27.44 35 SER B O 1
ATOM 4273 N N . LEU B 1 36 ? -3.498 -80.938 -54.469 1 29.73 36 LEU B N 1
ATOM 4274 C CA . LEU B 1 36 ? -2.879 -80.688 -53.156 1 29.73 36 LEU B CA 1
ATOM 4275 C C . LEU B 1 36 ? -3.592 -79.625 -52.406 1 29.73 36 LEU B C 1
ATOM 4277 O O . LEU B 1 36 ? -3.65 -78.438 -52.844 1 29.73 36 LEU B O 1
ATOM 4281 N N . VAL B 1 37 ? -4.762 -79.938 -51.906 1 30.73 37 VAL B N 1
ATOM 4282 C CA . VAL B 1 37 ? -5.305 -78.938 -50.969 1 30.73 37 VAL B CA 1
ATOM 4283 C C . VAL B 1 37 ? -4.172 -78.062 -50.406 1 30.73 37 VAL B C 1
ATOM 4285 O O . VAL B 1 37 ? -3.301 -78.625 -49.688 1 30.73 37 VAL B O 1
ATOM 4288 N N . SER B 1 38 ? -3.6 -77.125 -51.219 1 31.06 38 SER B N 1
ATOM 4289 C CA . SER B 1 38 ? -2.945 -76 -50.562 1 31.06 38 SER B CA 1
ATOM 4290 C C . SER B 1 38 ? -3.527 -75.75 -49.188 1 31.06 38 SER B C 1
ATOM 4292 O O . SER B 1 38 ? -4.699 -75.375 -49.062 1 31.06 38 SER B O 1
ATOM 4294 N N . ILE B 1 39 ? -3.295 -76.625 -48.281 1 34.38 39 ILE B N 1
ATOM 4295 C CA . ILE B 1 39 ? -3.488 -76 -46.969 1 34.38 39 ILE B CA 1
ATOM 4296 C C . ILE B 1 39 ? -3.309 -74.5 -47.062 1 34.38 39 ILE B C 1
ATOM 4298 O O . ILE B 1 39 ? -2.232 -74 -47.406 1 34.38 39 ILE B O 1
ATOM 4302 N N . ASP B 1 40 ? -4.344 -73.812 -47.531 1 33.22 40 ASP B N 1
ATOM 4303 C CA . ASP B 1 40 ? -4.578 -72.375 -47.625 1 33.22 40 ASP B CA 1
ATOM 4304 C C . ASP B 1 40 ? -3.65 -71.562 -46.719 1 33.22 40 ASP B C 1
ATOM 4306 O O . ASP B 1 40 ? -3.717 -71.75 -45.5 1 33.22 40 ASP B O 1
ATOM 4310 N N . SER B 1 41 ? -2.471 -71.312 -47.062 1 36 41 SER B N 1
ATOM 4311 C CA . SER B 1 41 ? -1.547 -70.25 -46.625 1 36 41 SER B CA 1
ATOM 4312 C C . SER B 1 41 ? -2.297 -69 -46.125 1 36 41 SER B C 1
ATOM 4314 O O . SER B 1 41 ? -1.72 -68.188 -45.469 1 36 41 SER B O 1
ATOM 4316 N N . GLU B 1 42 ? -3.414 -68.75 -46.812 1 36.38 42 GLU B N 1
ATOM 4317 C CA . GLU B 1 42 ? -4.023 -67.438 -46.531 1 36.38 42 GLU B CA 1
ATOM 4318 C C . GLU B 1 42 ? -4.477 -67.375 -45.094 1 36.38 42 GLU B C 1
ATOM 4320 O O . GLU B 1 42 ? -4.672 -66.25 -44.562 1 36.38 42 GLU B O 1
ATOM 4325 N N . ASP B 1 43 ? -5.016 -68.438 -44.594 1 39.19 43 ASP B N 1
ATOM 4326 C CA . ASP B 1 43 ? -5.504 -68.25 -43.25 1 39.19 43 ASP B CA 1
ATOM 4327 C C . ASP B 1 43 ? -4.352 -67.938 -42.281 1 39.19 43 ASP B C 1
ATOM 4329 O O . ASP B 1 43 ? -4.547 -67.875 -41.062 1 39.19 43 ASP B O 1
ATOM 4333 N N . GLU B 1 44 ? -3.16 -68.062 -42.781 1 39.03 44 GLU B N 1
ATOM 4334 C CA . GLU B 1 44 ? -1.85 -68 -42.156 1 39.03 44 GLU B CA 1
ATOM 4335 C C . GLU B 1 44 ? -1.678 -66.625 -41.469 1 39.03 44 GLU B C 1
ATOM 4337 O O . GLU B 1 44 ? -1.093 -66.562 -40.375 1 39.03 44 GLU B O 1
ATOM 4342 N N . ASN B 1 45 ? -1.747 -65.562 -42.25 1 41.25 45 ASN B N 1
ATOM 4343 C CA . ASN B 1 45 ? -1.305 -64.25 -41.812 1 41.25 45 ASN B CA 1
ATOM 4344 C C . ASN B 1 45 ? -2.215 -63.719 -40.719 1 41.25 45 ASN B C 1
ATOM 4346 O O . ASN B 1 45 ? -1.959 -62.625 -40.188 1 41.25 45 ASN B O 1
ATOM 4350 N N . LYS B 1 46 ? -3.469 -64.062 -40.75 1 50.22 46 LYS B N 1
ATOM 4351 C CA . LYS B 1 46 ? -4.344 -63.375 -39.781 1 50.22 46 LYS B CA 1
ATOM 4352 C C . LYS B 1 46 ? -4.301 -64.125 -38.438 1 50.22 46 LYS B C 1
ATOM 4354 O O . LYS B 1 46 ? -5.207 -64.875 -38.125 1 50.22 46 LYS B O 1
ATOM 4359 N N . MET B 1 47 ? -3.203 -64.562 -38.062 1 47.03 47 MET B N 1
ATOM 4360 C CA . MET B 1 47 ? -3.166 -65.375 -36.875 1 47.03 47 MET B CA 1
ATOM 4361 C C . MET B 1 47 ? -3.92 -64.75 -35.719 1 47.03 47 MET B C 1
ATOM 4363 O O . MET B 1 47 ? -4.66 -65.438 -35 1 47.03 47 MET B O 1
ATOM 4367 N N . VAL B 1 48 ? -3.434 -63.656 -35.156 1 51.56 48 VAL B N 1
ATOM 4368 C CA . VAL B 1 48 ? -4.086 -63.094 -33.969 1 51.56 48 VAL B CA 1
ATOM 4369 C C . VAL B 1 48 ? -4.688 -61.75 -34.281 1 51.56 48 VAL B C 1
ATOM 4371 O O . VAL B 1 48 ? -3.963 -60.781 -34.594 1 51.56 48 VAL B O 1
ATOM 4374 N N . GLU B 1 49 ? -5.781 -61.719 -35.031 1 50.16 49 GLU B N 1
ATOM 4375 C CA . GLU B 1 49 ? -6.422 -60.406 -35.125 1 50.16 49 GLU B CA 1
ATOM 4376 C C . GLU B 1 49 ? -6.832 -59.875 -33.75 1 50.16 49 GLU B C 1
ATOM 4378 O O . GLU B 1 49 ? -7.812 -60.375 -33.188 1 50.16 49 GLU B O 1
ATOM 4383 N N . VAL B 1 50 ? -6.02 -59.625 -32.875 1 50.41 50 VAL B N 1
ATOM 4384 C CA . VAL B 1 50 ? -6.531 -59 -31.688 1 50.41 50 VAL B CA 1
ATOM 4385 C C . VAL B 1 50 ? -6.82 -57.531 -31.969 1 50.41 50 VAL B C 1
ATOM 4387 O O . VAL B 1 50 ? -5.914 -56.75 -32.281 1 50.41 50 VAL B O 1
ATOM 4390 N N . LYS B 1 51 ? -8.008 -57.156 -32.594 1 47.94 51 LYS B N 1
ATOM 4391 C CA . LYS B 1 51 ? -8.484 -55.812 -32.781 1 47.94 51 LYS B CA 1
ATOM 4392 C C . LYS B 1 51 ? -8.547 -55.031 -31.469 1 47.94 51 LYS B C 1
ATOM 4394 O O . LYS B 1 51 ? -9.328 -54.094 -31.344 1 47.94 51 LYS B O 1
ATOM 4399 N N . THR B 1 52 ? -7.949 -55.375 -30.484 1 46.97 52 THR B N 1
ATOM 4400 C CA . THR B 1 52 ? -8.508 -54.781 -29.281 1 46.97 52 THR B CA 1
ATOM 4401 C C . THR B 1 52 ? -8.117 -53.312 -29.156 1 46.97 52 THR B C 1
ATOM 4403 O O . THR B 1 52 ? -8.594 -52.625 -28.266 1 46.97 52 THR B O 1
ATOM 4406 N N . GLY B 1 53 ? -7.121 -52.75 -29.75 1 50.09 53 GLY B N 1
ATOM 4407 C CA . GLY B 1 53 ? -6.738 -51.438 -29.25 1 50.09 53 GLY B CA 1
ATOM 4408 C C . GLY B 1 53 ? -7.582 -50.312 -29.812 1 50.09 53 GLY B C 1
ATOM 4409 O O . GLY B 1 53 ? -8.445 -50.531 -30.656 1 50.09 53 GLY B O 1
ATOM 4410 N N . ILE B 1 54 ? -7.805 -49.062 -29.141 1 51.06 54 ILE B N 1
ATOM 4411 C CA . ILE B 1 54 ? -8.547 -47.906 -29.641 1 51.06 54 ILE B CA 1
ATOM 4412 C C . ILE B 1 54 ? -8.344 -47.75 -31.141 1 51.06 54 ILE B C 1
ATOM 4414 O O . ILE B 1 54 ? -9.281 -47.438 -31.875 1 51.06 54 ILE B O 1
ATOM 4418 N N . CYS B 1 55 ? -7.172 -47.875 -31.625 1 51.34 55 CYS B N 1
ATOM 4419 C CA . CYS B 1 55 ? -6.996 -47.594 -33.062 1 51.34 55 CYS B CA 1
ATOM 4420 C C . CYS B 1 55 ? -6.996 -48.906 -33.844 1 51.34 55 CYS B C 1
ATOM 4422 O O . CYS B 1 55 ? -6.773 -48.906 -35.062 1 51.34 55 CYS B O 1
ATOM 4424 N N . GLY B 1 56 ? -7.574 -49.906 -33.375 1 53 56 GLY B N 1
ATOM 4425 C CA . GLY B 1 56 ? -7.758 -51.094 -34.188 1 53 56 GLY B CA 1
ATOM 4426 C C . GLY B 1 56 ? -6.477 -51.594 -34.844 1 53 56 GLY B C 1
ATOM 4427 O O . GLY B 1 56 ? -6.516 -52.25 -35.875 1 53 56 GLY B O 1
ATOM 4428 N N . LEU B 1 57 ? -5.379 -51.031 -34.375 1 55.75 57 LEU B N 1
ATOM 4429 C CA . LEU B 1 57 ? -4.184 -51.344 -35.156 1 55.75 57 LEU B CA 1
ATOM 4430 C C . LEU B 1 57 ? -3.568 -52.656 -34.688 1 55.75 57 LEU B C 1
ATOM 4432 O O . LEU B 1 57 ? -3.654 -53 -33.5 1 55.75 57 LEU B O 1
ATOM 4436 N N . ASP B 1 58 ? -3.295 -53.438 -35.531 1 56.88 58 ASP B N 1
ATOM 4437 C CA . ASP B 1 58 ? -2.674 -54.75 -35.344 1 56.88 58 ASP B CA 1
ATOM 4438 C C . ASP B 1 58 ? -1.267 -54.625 -34.781 1 56.88 58 ASP B C 1
ATOM 4440 O O . ASP B 1 58 ? -0.401 -53.969 -35.375 1 56.88 58 ASP B O 1
ATOM 4444 N N . PRO B 1 59 ? -1.046 -54.875 -33.469 1 59.47 59 PRO B N 1
ATOM 4445 C CA . PRO B 1 59 ? 0.253 -54.688 -32.812 1 59.47 59 PRO B CA 1
ATOM 4446 C C . PRO B 1 59 ? 1.359 -55.531 -33.438 1 59.47 59 PRO B C 1
ATOM 4448 O O . PRO B 1 59 ? 2.535 -55.375 -33.125 1 59.47 59 PRO B O 1
ATOM 4451 N N . THR B 1 60 ? 0.962 -56.375 -34.375 1 61.38 60 THR B N 1
ATOM 4452 C CA . THR B 1 60 ? 1.952 -57.281 -34.938 1 61.38 60 THR B CA 1
ATOM 4453 C C . THR B 1 60 ? 2.629 -56.656 -36.156 1 61.38 60 THR B C 1
ATOM 4455 O O . THR B 1 60 ? 3.686 -57.125 -36.594 1 61.38 60 THR B O 1
ATOM 4458 N N . THR B 1 61 ? 1.921 -55.75 -36.688 1 62.16 61 THR B N 1
ATOM 4459 C CA . THR B 1 61 ? 2.531 -55.125 -37.875 1 62.16 61 THR B CA 1
ATOM 4460 C C . THR B 1 61 ? 3.523 -54.031 -37.438 1 62.16 61 THR B C 1
ATOM 4462 O O . THR B 1 61 ? 3.426 -53.5 -36.344 1 62.16 61 THR B O 1
ATOM 4465 N N . GLY B 1 62 ? 4.68 -53.969 -38.156 1 65.94 62 GLY B N 1
ATOM 4466 C CA . GLY B 1 62 ? 5.68 -52.938 -37.906 1 65.94 62 GLY B CA 1
ATOM 4467 C C . GLY B 1 62 ? 5.078 -51.562 -37.656 1 65.94 62 GLY B C 1
ATOM 4468 O O . GLY B 1 62 ? 5.449 -50.875 -36.719 1 65.94 62 GLY B O 1
ATOM 4469 N N . LYS B 1 63 ? 4.188 -51.219 -38.438 1 72.06 63 LYS B N 1
ATOM 4470 C CA . LYS B 1 63 ? 3.559 -49.906 -38.312 1 72.06 63 LYS B CA 1
ATOM 4471 C C . LYS B 1 63 ? 2.689 -49.844 -37.062 1 72.06 63 LYS B C 1
ATOM 4473 O O . LYS B 1 63 ? 2.67 -48.812 -36.375 1 72.06 63 LYS B O 1
ATOM 4478 N N . GLY B 1 64 ? 2.047 -50.844 -36.781 1 69.25 64 GLY B N 1
ATOM 4479 C CA . GLY B 1 64 ? 1.204 -50.906 -35.594 1 69.25 64 GLY B CA 1
ATOM 4480 C C . GLY B 1 64 ? 1.99 -50.812 -34.312 1 69.25 64 GLY B C 1
ATOM 4481 O O . GLY B 1 64 ? 1.567 -50.156 -33.344 1 69.25 64 GLY B O 1
ATOM 4482 N N . LYS B 1 65 ? 3.135 -51.375 -34.344 1 72.75 65 LYS B N 1
ATOM 4483 C CA . LYS B 1 65 ? 4.027 -51.312 -33.188 1 72.75 65 LYS B CA 1
ATOM 4484 C C . LYS B 1 65 ? 4.492 -49.906 -32.906 1 72.75 65 LYS B C 1
ATOM 4486 O O . LYS B 1 65 ? 4.527 -49.469 -31.75 1 72.75 65 LYS B O 1
ATOM 4491 N N . GLN B 1 66 ? 4.785 -49.219 -33.906 1 75.81 66 GLN B N 1
ATOM 4492 C CA . GLN B 1 66 ? 5.281 -47.844 -33.75 1 75.81 66 GLN B CA 1
ATOM 4493 C C . GLN B 1 66 ? 4.18 -46.906 -33.25 1 75.81 66 GLN B C 1
ATOM 4495 O O . GLN B 1 66 ? 4.422 -46.062 -32.406 1 75.81 66 GLN B O 1
ATOM 4500 N N . ILE B 1 67 ? 3.023 -47.094 -33.75 1 74.81 67 ILE B N 1
ATOM 4501 C CA . ILE B 1 67 ? 1.917 -46.219 -33.375 1 74.81 67 ILE B CA 1
ATOM 4502 C C . ILE B 1 67 ? 1.562 -46.469 -31.906 1 74.81 67 ILE B C 1
ATOM 4504 O O . ILE B 1 67 ? 1.271 -45.5 -31.156 1 74.81 67 ILE B O 1
ATOM 4508 N N . HIS B 1 68 ? 1.642 -47.656 -31.469 1 73.81 68 HIS B N 1
ATOM 4509 C CA . HIS B 1 68 ? 1.374 -47.969 -30.062 1 73.81 68 HIS B CA 1
ATOM 4510 C C . HIS B 1 68 ? 2.441 -47.344 -29.156 1 73.81 68 HIS B C 1
ATOM 4512 O O . HIS B 1 68 ? 2.131 -46.875 -28.078 1 73.81 68 HIS B O 1
ATOM 4518 N N . LEU B 1 69 ? 3.562 -47.406 -29.688 1 74.31 69 LEU B N 1
ATOM 4519 C CA . LEU B 1 69 ? 4.645 -46.812 -28.922 1 74.31 69 LEU B CA 1
ATOM 4520 C C . LEU B 1 69 ? 4.445 -45.312 -28.797 1 74.31 69 LEU B C 1
ATOM 4522 O O . LEU B 1 69 ? 4.641 -44.75 -27.703 1 74.31 69 LEU B O 1
ATOM 4526 N N . ILE B 1 70 ? 4.059 -44.688 -29.844 1 76.44 70 ILE B N 1
ATOM 4527 C CA . ILE B 1 70 ? 3.852 -43.25 -29.828 1 76.44 70 ILE B CA 1
ATOM 4528 C C . ILE B 1 70 ? 2.688 -42.906 -28.906 1 76.44 70 ILE B C 1
ATOM 4530 O O . ILE B 1 70 ? 2.756 -41.938 -28.141 1 76.44 70 ILE B O 1
ATOM 4534 N N . GLN B 1 71 ? 1.729 -43.688 -28.906 1 72.5 71 GLN B N 1
ATOM 4535 C CA . GLN B 1 71 ? 0.572 -43.438 -28.047 1 72.5 71 GLN B CA 1
ATOM 4536 C C . GLN B 1 71 ? 0.939 -43.594 -26.578 1 72.5 71 GLN B C 1
ATOM 4538 O O . GLN B 1 71 ? 0.496 -42.781 -25.734 1 72.5 71 GLN B O 1
ATOM 4543 N N . MET B 1 72 ? 1.779 -44.5 -26.344 1 74.94 72 MET B N 1
ATOM 4544 C CA . MET B 1 72 ? 2.168 -44.75 -24.953 1 74.94 72 MET B CA 1
ATOM 4545 C C . MET B 1 72 ? 3.104 -43.656 -24.453 1 74.94 72 MET B C 1
ATOM 4547 O O . MET B 1 72 ? 3.123 -43.344 -23.25 1 74.94 72 MET B O 1
ATOM 4551 N N . LEU B 1 73 ? 3.76 -43.094 -25.375 1 73.69 73 LEU B N 1
ATOM 4552 C CA . LEU B 1 73 ? 4.695 -42.062 -25 1 73.69 73 LEU B CA 1
ATOM 4553 C C . LEU B 1 73 ? 3.986 -40.719 -24.922 1 73.69 73 LEU B C 1
ATOM 4555 O O . LEU B 1 73 ? 4.324 -39.875 -24.062 1 73.69 73 LEU B O 1
ATOM 4559 N N . LEU B 1 74 ? 2.988 -40.5 -25.703 1 76.75 74 LEU B N 1
ATOM 4560 C CA . LEU B 1 74 ? 2.328 -39.188 -25.766 1 76.75 74 LEU B CA 1
ATOM 4561 C C . LEU B 1 74 ? 1.373 -39 -24.594 1 76.75 74 LEU B C 1
ATOM 4563 O O . LEU B 1 74 ? 1.205 -37.875 -24.094 1 76.75 74 LEU B O 1
ATOM 4567 N N . LEU B 1 75 ? 0.862 -40 -24.062 1 77.75 75 LEU B N 1
ATOM 4568 C CA . LEU B 1 75 ? -0.161 -39.906 -23.016 1 77.75 75 LEU B CA 1
ATOM 4569 C C . LEU B 1 75 ? 0.44 -39.406 -21.719 1 77.75 75 LEU B C 1
ATOM 4571 O O . LEU B 1 75 ? -0.089 -38.469 -21.094 1 77.75 75 LEU B O 1
ATOM 4575 N N . PRO B 1 76 ? 1.571 -39.938 -21.312 1 74.88 76 PRO B N 1
ATOM 4576 C CA . PRO B 1 76 ? 2.16 -39.406 -20.078 1 74.88 76 PRO B CA 1
ATOM 4577 C C . PRO B 1 76 ? 2.818 -38.062 -20.297 1 74.88 76 PRO B C 1
ATOM 4579 O O . PRO B 1 76 ? 3.084 -37.344 -19.328 1 74.88 76 PRO B O 1
ATOM 4582 N N . PHE B 1 77 ? 2.982 -37.688 -21.531 1 79.25 77 PHE B N 1
ATOM 4583 C CA . PHE B 1 77 ? 3.656 -36.438 -21.828 1 79.25 77 PHE B CA 1
ATOM 4584 C C . PHE B 1 77 ? 2.705 -35.25 -21.656 1 79.25 77 PHE B C 1
ATOM 4586 O O . PHE B 1 77 ? 3.143 -34.125 -21.406 1 79.25 77 PHE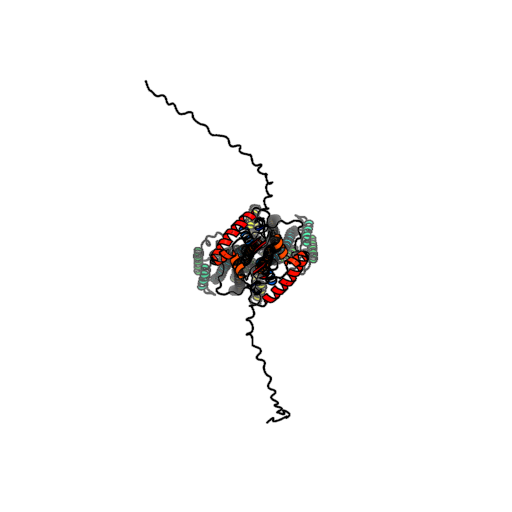 B O 1
ATOM 4593 N N . VAL B 1 78 ? 1.467 -35.531 -21.688 1 81.81 78 VAL B N 1
ATOM 4594 C CA . VAL B 1 78 ? 0.489 -34.469 -21.594 1 81.81 78 VAL B CA 1
ATOM 4595 C C . VAL B 1 78 ? 0.56 -33.812 -20.219 1 81.81 78 VAL B C 1
ATOM 4597 O O . VAL B 1 78 ? 0.728 -32.594 -20.094 1 81.81 78 VAL B O 1
ATOM 4600 N N . PRO B 1 79 ? 0.51 -34.562 -19.094 1 83.38 79 PRO B N 1
ATOM 4601 C CA . PRO B 1 79 ? 0.637 -33.938 -17.781 1 83.38 79 PRO B CA 1
ATOM 4602 C C . PRO B 1 79 ? 2.012 -33.312 -17.562 1 83.38 79 PRO B C 1
ATOM 4604 O O . PRO B 1 79 ? 2.129 -32.312 -16.859 1 83.38 79 PRO B O 1
ATOM 4607 N N . ILE B 1 80 ? 2.998 -33.844 -18.188 1 83.5 80 ILE B N 1
ATOM 4608 C CA . ILE B 1 80 ? 4.344 -33.312 -18.062 1 83.5 80 ILE B CA 1
ATOM 4609 C C . ILE B 1 80 ? 4.41 -31.938 -18.734 1 83.5 80 ILE B C 1
ATOM 4611 O O . ILE B 1 80 ? 4.957 -30.984 -18.172 1 83.5 80 ILE B O 1
ATOM 4615 N N . MET B 1 81 ? 3.84 -31.891 -19.859 1 83.88 81 MET B N 1
ATOM 4616 C CA . MET B 1 81 ? 3.816 -30.625 -20.578 1 83.88 81 MET B CA 1
ATOM 4617 C C . MET B 1 81 ? 3 -29.578 -19.828 1 83.88 81 MET B C 1
ATOM 4619 O O . MET B 1 81 ? 3.377 -28.406 -19.766 1 83.88 81 MET B O 1
ATOM 4623 N N . ALA B 1 82 ? 1.922 -30.047 -19.281 1 84.81 82 ALA B N 1
ATOM 4624 C CA . ALA B 1 82 ? 1.102 -29.141 -18.469 1 84.81 82 ALA B CA 1
ATOM 4625 C C . ALA B 1 82 ? 1.878 -28.625 -17.266 1 84.81 82 ALA B C 1
ATOM 4627 O O . ALA B 1 82 ? 1.77 -27.438 -16.922 1 84.81 82 ALA B O 1
ATOM 4628 N N . LEU B 1 83 ? 2.635 -29.438 -16.656 1 86.44 83 LEU B N 1
ATOM 4629 C CA . LEU B 1 83 ? 3.447 -29.047 -15.508 1 86.44 83 LEU B CA 1
ATOM 4630 C C . LEU B 1 83 ? 4.52 -28.047 -15.914 1 86.44 83 LEU B C 1
ATOM 4632 O O . LEU B 1 83 ? 4.773 -27.078 -15.188 1 86.44 83 LEU B O 1
ATOM 4636 N N . ILE B 1 84 ? 5.055 -28.281 -17.062 1 86.12 84 ILE B N 1
ATOM 4637 C CA . ILE B 1 84 ? 6.102 -27.391 -17.547 1 86.12 84 ILE B CA 1
ATOM 4638 C C . ILE B 1 84 ? 5.504 -26.016 -17.859 1 86.12 84 ILE B C 1
ATOM 4640 O O . ILE B 1 84 ? 6.059 -25 -17.469 1 86.12 84 ILE B O 1
ATOM 4644 N N . ILE B 1 85 ? 4.387 -26.062 -18.484 1 86.31 85 ILE B N 1
ATOM 4645 C CA . ILE B 1 85 ? 3.734 -24.812 -18.859 1 86.31 85 ILE B CA 1
ATOM 4646 C C . ILE B 1 85 ? 3.328 -24.047 -17.594 1 86.31 85 ILE B C 1
ATOM 4648 O O . ILE B 1 85 ? 3.578 -22.844 -17.484 1 86.31 85 ILE B O 1
ATOM 4652 N N . GLN B 1 86 ? 2.773 -24.672 -16.641 1 86.56 86 GLN B N 1
ATOM 4653 C CA . GLN B 1 86 ? 2.32 -24.031 -15.406 1 86.56 86 GLN B CA 1
ATOM 4654 C C . GLN B 1 86 ? 3.498 -23.484 -14.609 1 86.56 86 GLN B C 1
ATOM 4656 O O . GLN B 1 86 ? 3.426 -22.375 -14.062 1 86.56 86 GLN B O 1
ATOM 4661 N N . ASN B 1 87 ? 4.504 -24.25 -14.539 1 88.31 87 ASN B N 1
ATOM 4662 C CA . ASN B 1 87 ? 5.672 -23.797 -13.797 1 88.31 87 ASN B CA 1
ATOM 4663 C C . ASN B 1 87 ? 6.367 -22.641 -14.5 1 88.31 87 ASN B C 1
ATOM 4665 O O . ASN B 1 87 ? 6.926 -21.75 -13.844 1 88.31 87 ASN B O 1
ATOM 4669 N N . SER B 1 88 ? 6.289 -22.641 -15.766 1 87.25 88 SER B N 1
ATOM 4670 C CA . SER B 1 88 ? 6.844 -21.531 -16.516 1 87.25 88 SER B CA 1
ATOM 4671 C C . SER B 1 88 ? 6.039 -20.25 -16.281 1 87.25 88 SER B C 1
ATOM 4673 O O . SER B 1 88 ? 6.613 -19.172 -16.094 1 87.25 88 SER B O 1
ATOM 4675 N N . ILE B 1 89 ? 4.766 -20.375 -16.219 1 86.69 89 ILE B N 1
ATOM 4676 C CA . ILE B 1 89 ? 3.902 -19.234 -15.961 1 86.69 89 ILE B CA 1
ATOM 4677 C C . ILE B 1 89 ? 4.125 -18.734 -14.539 1 86.69 89 ILE B C 1
ATOM 4679 O O . ILE B 1 89 ? 4.23 -17.516 -14.312 1 86.69 89 ILE B O 1
ATOM 4683 N N . ASN B 1 90 ? 4.234 -19.625 -13.617 1 86.19 90 ASN B N 1
ATOM 4684 C CA . ASN B 1 90 ? 4.508 -19.25 -12.234 1 86.19 90 ASN B CA 1
ATOM 4685 C C . ASN B 1 90 ? 5.852 -18.547 -12.102 1 86.19 90 ASN B C 1
ATOM 4687 O O . ASN B 1 90 ? 5.98 -17.594 -11.336 1 86.19 90 ASN B O 1
ATOM 4691 N N . MET B 1 91 ? 6.754 -19.031 -12.883 1 86.88 91 MET B N 1
ATOM 4692 C CA . MET B 1 91 ? 8.086 -18.438 -12.844 1 86.88 91 MET B CA 1
ATOM 4693 C C . MET B 1 91 ? 8.047 -17 -13.352 1 86.88 91 MET B C 1
ATOM 4695 O O . MET B 1 91 ? 8.703 -16.109 -12.789 1 86.88 91 MET B O 1
ATOM 4699 N N . VAL B 1 92 ? 7.277 -16.734 -14.336 1 89.06 92 VAL B N 1
ATOM 4700 C CA . VAL B 1 92 ? 7.137 -15.383 -14.867 1 89.06 92 VAL B CA 1
ATOM 4701 C C . VAL B 1 92 ? 6.523 -14.469 -13.812 1 89.06 92 VAL B C 1
ATOM 4703 O O . VAL B 1 92 ? 6.973 -13.336 -13.617 1 89.06 92 VAL B O 1
ATOM 4706 N N . SER B 1 93 ? 5.562 -14.969 -13.086 1 84.81 93 SER B N 1
ATOM 4707 C CA . SER B 1 93 ? 4.922 -14.188 -12.031 1 84.81 93 SER B CA 1
ATOM 4708 C C . SER B 1 93 ? 5.898 -13.883 -10.906 1 84.81 93 SER B C 1
ATOM 4710 O O . SER B 1 93 ? 5.895 -12.781 -10.352 1 84.81 93 SER B O 1
ATOM 4712 N N . ILE B 1 94 ? 6.738 -14.867 -10.586 1 86.19 94 ILE B N 1
ATOM 4713 C CA . ILE B 1 94 ? 7.719 -14.711 -9.516 1 86.19 94 ILE B CA 1
ATOM 4714 C C . ILE B 1 94 ? 8.773 -13.688 -9.93 1 86.19 94 ILE B C 1
ATOM 4716 O O . ILE B 1 94 ? 9.188 -12.852 -9.117 1 86.19 94 ILE B O 1
ATOM 4720 N N . LEU B 1 95 ? 9.102 -13.719 -11.156 1 87.44 95 LEU B N 1
ATOM 4721 C CA . LEU B 1 95 ? 10.094 -12.781 -11.656 1 87.44 95 LEU B CA 1
ATOM 4722 C C . LEU B 1 95 ? 9.531 -11.367 -11.703 1 87.44 95 LEU B C 1
ATOM 4724 O O . LEU B 1 95 ? 10.242 -10.398 -11.438 1 87.44 95 LEU B O 1
ATOM 4728 N N . GLU B 1 96 ? 8.305 -11.25 -12.008 1 86.38 96 GLU B N 1
ATOM 4729 C CA . GLU B 1 96 ? 7.656 -9.945 -11.984 1 86.38 96 GLU B CA 1
ATOM 4730 C C . GLU B 1 96 ? 7.586 -9.391 -10.562 1 86.38 96 GLU B C 1
ATOM 4732 O O . GLU B 1 96 ? 7.828 -8.203 -10.344 1 86.38 96 GLU B O 1
ATOM 4737 N N . TYR B 1 97 ? 7.32 -10.219 -9.648 1 84.31 97 TYR B N 1
ATOM 4738 C CA . TYR B 1 97 ? 7.289 -9.82 -8.242 1 84.31 97 TYR B CA 1
ATOM 4739 C C . TYR B 1 97 ? 8.672 -9.383 -7.777 1 84.31 97 TYR B C 1
ATOM 4741 O O . TYR B 1 97 ? 8.797 -8.414 -7.016 1 84.31 97 TYR B O 1
ATOM 4749 N N . GLN B 1 98 ? 9.656 -10.039 -8.242 1 85.12 98 GLN B N 1
ATOM 4750 C CA . GLN B 1 98 ? 11.031 -9.688 -7.895 1 85.12 98 GLN B CA 1
ATOM 4751 C C . GLN B 1 98 ? 11.406 -8.32 -8.461 1 85.12 98 GLN B C 1
ATOM 4753 O O . GLN B 1 98 ? 12.102 -7.539 -7.801 1 85.12 98 GLN B O 1
ATOM 4758 N N . ASN B 1 99 ? 10.992 -8.094 -9.594 1 87.12 99 ASN B N 1
ATOM 4759 C CA . ASN B 1 99 ? 11.242 -6.789 -10.195 1 87.12 99 ASN B CA 1
ATOM 4760 C C . ASN B 1 99 ? 10.531 -5.676 -9.438 1 87.12 99 ASN B C 1
ATOM 4762 O O . ASN B 1 99 ? 11.102 -4.605 -9.211 1 87.12 99 ASN B O 1
ATOM 4766 N N . ASP B 1 100 ? 9.289 -5.953 -9.062 1 83.44 100 ASP B N 1
ATOM 4767 C CA . ASP B 1 100 ? 8.539 -4.992 -8.258 1 83.44 100 ASP B CA 1
ATOM 4768 C C . ASP B 1 100 ? 9.242 -4.727 -6.922 1 83.44 100 ASP B C 1
ATOM 4770 O O . ASP B 1 100 ? 9.258 -3.594 -6.441 1 83.44 100 ASP B O 1
ATOM 4774 N N . MET B 1 101 ? 9.805 -5.742 -6.371 1 84.25 101 MET B N 1
ATOM 4775 C CA . MET B 1 101 ? 10.508 -5.621 -5.098 1 84.25 101 MET B CA 1
ATOM 4776 C C . MET B 1 101 ? 11.773 -4.777 -5.25 1 84.25 101 MET B C 1
ATOM 4778 O O . MET B 1 101 ? 12.102 -3.98 -4.367 1 84.25 101 MET B O 1
ATOM 4782 N N . GLN B 1 102 ? 12.445 -4.984 -6.316 1 85.94 102 GLN B N 1
ATOM 4783 C CA . GLN B 1 102 ? 13.641 -4.184 -6.57 1 85.94 102 GLN B CA 1
ATOM 4784 C C . GLN B 1 102 ? 13.289 -2.705 -6.719 1 85.94 102 GLN B C 1
ATOM 4786 O O . GLN B 1 102 ? 14.023 -1.836 -6.25 1 85.94 102 GLN B O 1
ATOM 4791 N N . GLU B 1 103 ? 12.25 -2.447 -7.352 1 84.88 103 GLU B N 1
ATOM 4792 C CA . GLU B 1 103 ? 11.789 -1.068 -7.465 1 84.88 103 GLU B CA 1
ATOM 4793 C C . GLU B 1 103 ? 11.469 -0.479 -6.094 1 84.88 103 GLU B C 1
ATOM 4795 O O . GLU B 1 103 ? 11.75 0.69 -5.832 1 84.88 103 GLU B O 1
ATOM 4800 N N . THR B 1 104 ? 10.844 -1.273 -5.262 1 84.06 104 THR B N 1
ATOM 4801 C CA . THR B 1 104 ? 10.531 -0.835 -3.906 1 84.06 104 THR B CA 1
ATOM 4802 C C . THR B 1 104 ? 11.812 -0.562 -3.121 1 84.06 104 THR B C 1
ATOM 4804 O O . THR B 1 104 ? 11.883 0.399 -2.354 1 84.06 104 THR B O 1
ATOM 4807 N N . ILE B 1 105 ? 12.828 -1.367 -3.297 1 86.5 105 ILE B N 1
ATOM 4808 C CA . ILE B 1 105 ? 14.109 -1.181 -2.623 1 86.5 105 ILE B CA 1
ATOM 4809 C C . ILE B 1 105 ? 14.734 0.146 -3.053 1 86.5 105 ILE B C 1
ATOM 4811 O O . ILE B 1 105 ? 15.219 0.911 -2.217 1 86.5 105 ILE B O 1
ATOM 4815 N N . ASP B 1 106 ? 14.68 0.392 -4.27 1 86.12 106 ASP B N 1
ATOM 4816 C CA . ASP B 1 106 ? 15.219 1.643 -4.793 1 86.12 106 ASP B CA 1
ATOM 4817 C C . ASP B 1 106 ? 14.461 2.846 -4.23 1 86.12 106 ASP B C 1
ATOM 4819 O O . ASP B 1 106 ? 15.07 3.855 -3.873 1 86.12 106 ASP B O 1
ATOM 4823 N N . GLN B 1 107 ? 13.203 2.701 -4.215 1 85.44 107 GLN B N 1
ATOM 4824 C CA . GLN B 1 107 ? 12.375 3.762 -3.654 1 85.44 107 GLN B CA 1
ATOM 4825 C C . GLN B 1 107 ? 12.727 4.023 -2.193 1 85.44 107 GLN B C 1
ATOM 4827 O O . GLN B 1 107 ? 12.812 5.18 -1.77 1 85.44 107 GLN B O 1
ATOM 4832 N N . VAL B 1 108 ? 12.852 3.012 -1.453 1 87.56 108 VAL B N 1
ATOM 4833 C CA . VAL B 1 108 ? 13.164 3.133 -0.032 1 87.56 108 VAL B CA 1
ATOM 4834 C C . VAL B 1 108 ? 14.547 3.756 0.143 1 87.56 108 VAL B C 1
ATOM 4836 O O . VAL B 1 108 ? 14.742 4.613 1.007 1 87.56 108 VAL B O 1
ATOM 4839 N N . GLN B 1 109 ? 15.461 3.377 -0.655 1 88.44 109 GLN B N 1
ATOM 4840 C CA . GLN B 1 109 ? 16.812 3.916 -0.576 1 88.44 109 GLN B CA 1
ATOM 4841 C C . GLN B 1 109 ? 16.844 5.406 -0.893 1 88.44 109 GLN B C 1
ATOM 4843 O O . GLN B 1 109 ? 17.484 6.188 -0.194 1 88.44 109 GLN B O 1
ATOM 4848 N N . ILE B 1 110 ? 16.141 5.77 -1.86 1 90.12 110 ILE B N 1
ATOM 4849 C CA . ILE B 1 110 ? 16.078 7.18 -2.23 1 90.12 110 ILE B CA 1
ATOM 4850 C C . ILE B 1 110 ? 15.352 7.965 -1.141 1 90.12 110 ILE B C 1
ATOM 4852 O O . ILE B 1 110 ? 15.797 9.039 -0.735 1 90.12 110 ILE B O 1
ATOM 4856 N N . SER B 1 111 ? 14.234 7.43 -0.691 1 89.69 111 SER B N 1
ATOM 4857 C CA . SER B 1 111 ? 13.453 8.094 0.346 1 89.69 111 SER B CA 1
ATOM 4858 C C . SER B 1 111 ? 14.266 8.266 1.626 1 89.69 111 SER B C 1
ATOM 4860 O O . SER B 1 111 ? 14.273 9.344 2.227 1 89.69 111 SER B O 1
ATOM 4862 N N . THR B 1 112 ? 14.922 7.223 2.006 1 90.44 112 THR B N 1
ATOM 4863 C CA . THR B 1 112 ? 15.711 7.297 3.229 1 90.44 112 THR B CA 1
ATOM 4864 C C . THR B 1 112 ? 16.938 8.188 3.029 1 90.44 112 THR B C 1
ATOM 4866 O O . THR B 1 112 ? 17.375 8.867 3.959 1 90.44 112 THR B O 1
ATOM 4869 N N . GLY B 1 113 ? 17.484 8.141 1.882 1 92.31 113 GLY B N 1
ATOM 4870 C CA . GLY B 1 113 ? 18.562 9.062 1.573 1 92.31 113 GLY B CA 1
ATOM 4871 C C . GLY B 1 113 ? 18.156 10.523 1.66 1 92.31 113 GLY B C 1
ATOM 4872 O O . GLY B 1 113 ? 18.844 11.336 2.275 1 92.31 113 GLY B O 1
ATOM 4873 N N . LEU B 1 114 ? 17.047 10.82 1.087 1 93.62 114 LEU B N 1
ATOM 4874 C CA . LEU B 1 114 ? 16.484 12.172 1.172 1 93.62 114 LEU B CA 1
ATOM 4875 C C . LEU B 1 114 ? 16.203 12.555 2.621 1 93.62 114 LEU B C 1
ATOM 4877 O O . LEU B 1 114 ? 16.453 13.688 3.023 1 93.62 114 LEU B O 1
ATOM 4881 N N . GLY B 1 115 ? 15.68 11.594 3.309 1 93.5 115 GLY B N 1
ATOM 4882 C CA . GLY B 1 115 ? 15.406 11.836 4.715 1 93.5 115 GLY B CA 1
ATOM 4883 C C . GLY B 1 115 ? 16.656 12.148 5.52 1 93.5 115 GLY B C 1
ATOM 4884 O O . GLY B 1 115 ? 16.641 13.062 6.355 1 93.5 115 GLY B O 1
ATOM 4885 N N . ASN B 1 116 ? 17.688 11.453 5.254 1 94 116 ASN B N 1
ATOM 4886 C CA . ASN B 1 116 ? 18.953 11.672 5.957 1 94 116 ASN B CA 1
ATOM 4887 C C . ASN B 1 116 ? 19.516 13.062 5.672 1 94 116 ASN B C 1
ATOM 4889 O O . ASN B 1 116 ? 19.984 13.742 6.586 1 94 116 ASN B O 1
ATOM 4893 N N . VAL B 1 117 ? 19.484 13.398 4.477 1 95.69 117 VAL B N 1
ATOM 4894 C CA . VAL B 1 117 ? 19.984 14.711 4.094 1 95.69 117 VAL B CA 1
ATOM 4895 C C . VAL B 1 117 ? 19.125 15.797 4.73 1 95.69 117 VAL B C 1
ATOM 4897 O O . VAL B 1 117 ? 19.641 16.781 5.258 1 95.69 117 VAL B O 1
ATOM 4900 N N . THR B 1 118 ? 17.844 15.625 4.676 1 95.75 118 THR B N 1
ATOM 4901 C CA . THR B 1 118 ? 16.922 16.578 5.273 1 95.75 118 THR B CA 1
ATOM 4902 C C . THR B 1 118 ? 17.188 16.719 6.77 1 95.75 118 THR B C 1
ATOM 4904 O O . THR B 1 118 ? 17.203 17.844 7.301 1 95.75 118 THR B O 1
ATOM 4907 N N . GLU B 1 119 ? 17.344 15.641 7.383 1 94.5 119 GLU B N 1
ATOM 4908 C CA . GLU B 1 119 ? 17.641 15.641 8.812 1 94.5 119 GLU B CA 1
ATOM 4909 C C . GLU B 1 119 ? 18.922 16.422 9.109 1 94.5 119 GLU B C 1
ATOM 4911 O O . GLU B 1 119 ? 18.969 17.188 10.07 1 94.5 119 GLU B O 1
ATOM 4916 N N . ALA B 1 120 ? 19.891 16.203 8.359 1 94.88 120 ALA B N 1
ATOM 4917 C CA . ALA B 1 120 ? 21.156 16.891 8.547 1 94.88 120 ALA B CA 1
ATOM 4918 C C . ALA B 1 120 ? 21 18.391 8.336 1 94.88 120 ALA B C 1
ATOM 4920 O O . ALA B 1 120 ? 21.562 19.203 9.078 1 94.88 120 ALA B O 1
ATOM 4921 N N . LEU B 1 121 ? 20.25 18.734 7.332 1 95.75 121 LEU B N 1
ATOM 4922 C CA . LEU B 1 121 ? 20 20.156 7.051 1 95.75 121 LEU B CA 1
ATOM 4923 C C . LEU B 1 121 ? 19.188 20.797 8.164 1 95.75 121 LEU B C 1
ATOM 4925 O O . LEU B 1 121 ? 19.375 21.969 8.484 1 95.75 121 LEU B O 1
ATOM 4929 N N . GLN B 1 122 ? 18.25 20.031 8.688 1 94.88 122 GLN B N 1
ATOM 4930 C CA . GLN B 1 122 ? 17.469 20.516 9.812 1 94.88 122 GLN B CA 1
ATOM 4931 C C . GLN B 1 122 ? 18.359 20.797 11.023 1 94.88 122 GLN B C 1
ATOM 4933 O O . GLN B 1 122 ? 18.188 21.812 11.703 1 94.88 122 GLN B O 1
ATOM 4938 N N . SER B 1 123 ? 19.219 19.891 11.266 1 92.19 123 SER B N 1
ATOM 4939 C CA . SER B 1 123 ? 20.141 20.062 12.375 1 92.19 123 SER B CA 1
ATOM 4940 C C . SER B 1 123 ? 21.062 21.266 12.164 1 92.19 123 SER B C 1
ATOM 4942 O O . SER B 1 123 ? 21.312 22.031 13.094 1 92.19 123 SER B O 1
ATOM 4944 N N . GLU B 1 124 ? 21.547 21.438 10.977 1 93 124 GLU B N 1
ATOM 4945 C CA . GLU B 1 124 ? 22.375 22.594 10.648 1 93 124 GLU B CA 1
ATOM 4946 C C . GLU B 1 124 ? 21.609 23.891 10.836 1 93 124 GLU B C 1
ATOM 4948 O O . GLU B 1 124 ? 22.141 24.875 11.352 1 93 124 GLU B O 1
ATOM 4953 N N . ARG B 1 125 ? 20.422 23.875 10.336 1 92.31 125 ARG B N 1
ATOM 4954 C CA . ARG B 1 125 ? 19.578 25.078 10.445 1 92.31 125 ARG B CA 1
ATOM 4955 C C . ARG B 1 125 ? 19.422 25.484 11.906 1 92.31 125 ARG B C 1
ATOM 4957 O O . ARG B 1 125 ? 19.5 26.672 12.227 1 92.31 125 ARG B O 1
ATOM 4964 N N . ALA B 1 126 ? 19.141 24.5 12.766 1 90 126 ALA B N 1
ATOM 4965 C CA . ALA B 1 126 ? 18.953 24.797 14.188 1 90 126 ALA B CA 1
ATOM 4966 C C . ALA B 1 126 ? 20.219 25.422 14.781 1 90 126 ALA B C 1
ATOM 4968 O O . ALA B 1 126 ? 20.125 26.375 15.547 1 90 126 ALA B O 1
ATOM 4969 N N . GLU B 1 127 ? 21.344 24.922 14.453 1 89.06 127 GLU B N 1
ATOM 4970 C CA . GLU B 1 127 ? 22.625 25.438 14.969 1 89.06 127 GLU B CA 1
ATOM 4971 C C . GLU B 1 127 ? 22.906 26.844 14.43 1 89.06 127 GLU B C 1
ATOM 4973 O O . GLU B 1 127 ? 23.391 27.703 15.164 1 89.06 127 GLU B O 1
ATOM 4978 N N . ILE B 1 128 ? 22.625 27 13.203 1 90.5 128 ILE B N 1
ATOM 4979 C CA . ILE B 1 128 ? 22.859 28.297 12.57 1 90.5 128 ILE B CA 1
ATOM 4980 C C . ILE B 1 128 ? 21.922 29.344 13.18 1 90.5 128 ILE B C 1
ATOM 4982 O O . ILE B 1 128 ? 22.344 30.469 13.438 1 90.5 128 ILE B O 1
ATOM 4986 N N . ALA B 1 129 ? 20.656 28.969 13.312 1 89.12 129 ALA B N 1
ATOM 4987 C CA . ALA B 1 129 ? 19.703 29.891 13.914 1 89.12 129 ALA B CA 1
ATOM 4988 C C . ALA B 1 129 ? 20.172 30.344 15.305 1 89.12 129 ALA B C 1
ATOM 4990 O O . ALA B 1 129 ? 20.078 31.516 15.648 1 89.12 129 ALA B O 1
ATOM 4991 N N . PHE B 1 130 ? 20.641 29.391 16.031 1 87.31 130 PHE B N 1
ATOM 4992 C CA . PHE B 1 130 ? 21.125 29.703 17.375 1 87.31 130 PHE B CA 1
ATOM 4993 C C . PHE B 1 130 ? 22.391 30.547 17.297 1 87.31 130 PHE B C 1
ATOM 4995 O O . PHE B 1 130 ? 22.562 31.484 18.094 1 87.31 130 PHE B O 1
ATOM 5002 N N . TYR B 1 131 ? 23.25 30.203 16.422 1 88.56 131 TYR B N 1
ATOM 5003 C CA . TYR B 1 131 ? 24.484 30.953 16.188 1 88.56 131 TYR B CA 1
ATOM 5004 C C . TYR B 1 131 ? 24.188 32.406 15.844 1 88.56 131 TYR B C 1
ATOM 5006 O O . TYR B 1 131 ? 24.812 33.312 16.375 1 88.56 131 TYR B O 1
ATOM 5014 N N . LEU B 1 132 ? 23.25 32.594 15 1 87.94 132 LEU B N 1
ATOM 5015 C CA . LEU B 1 132 ? 22.859 33.938 14.594 1 87.94 132 LEU B CA 1
ATOM 5016 C C . LEU B 1 132 ? 22.172 34.688 15.742 1 87.94 132 LEU B C 1
ATOM 5018 O O . LEU B 1 132 ? 22.375 35.906 15.906 1 87.94 132 LEU B O 1
ATOM 5022 N N . PHE B 1 133 ? 21.406 33.969 16.469 1 85.69 133 PHE B N 1
ATOM 5023 C CA . PHE B 1 133 ? 20.672 34.562 17.578 1 85.69 133 PHE B CA 1
ATOM 5024 C C . PHE B 1 133 ? 21.625 35.094 18.641 1 85.69 133 PHE B C 1
ATOM 5026 O O . PHE B 1 133 ? 21.391 36.125 19.25 1 85.69 133 PHE B O 1
ATOM 5033 N N . THR B 1 134 ? 22.703 34.344 18.875 1 85.94 134 THR B N 1
ATOM 5034 C CA . THR B 1 134 ? 23.656 34.719 19.906 1 85.94 134 THR B CA 1
ATOM 5035 C C . THR B 1 134 ? 24.766 35.594 19.328 1 85.94 134 THR B C 1
ATOM 5037 O O . THR B 1 134 ? 25.766 35.875 20 1 85.94 134 THR B O 1
ATOM 5040 N N . ASN B 1 135 ? 24.609 36 18.109 1 83.12 135 ASN B N 1
ATOM 5041 C CA . ASN B 1 135 ? 25.609 36.781 17.406 1 83.12 135 ASN B CA 1
ATOM 5042 C C . ASN B 1 135 ? 26.984 36.125 17.469 1 83.12 135 ASN B C 1
ATOM 5044 O O . ASN B 1 135 ? 27.984 36.812 17.719 1 83.12 135 ASN B O 1
ATOM 5048 N N . GLY B 1 136 ? 26.969 34.75 17.344 1 81.44 136 GLY B N 1
ATOM 5049 C CA . GLY B 1 136 ? 28.203 34 17.281 1 81.44 136 GLY B CA 1
ATOM 5050 C C . GLY B 1 136 ? 28.859 33.781 18.641 1 81.44 136 GLY B C 1
ATOM 5051 O O . GLY B 1 136 ? 29.953 33.219 18.719 1 81.44 136 GLY B O 1
ATOM 5052 N N . SER B 1 137 ? 28.25 34.094 19.672 1 78.56 137 SER B N 1
ATOM 5053 C CA . SER B 1 137 ? 28.859 34.031 21.016 1 78.56 137 SER B CA 1
ATOM 5054 C C . SER B 1 137 ? 28.844 32.625 21.562 1 78.56 137 SER B C 1
ATOM 5056 O O . SER B 1 137 ? 29.734 32.219 22.312 1 78.56 137 SER B O 1
ATOM 5058 N N . ILE B 1 138 ? 27.844 31.859 21.25 1 76.88 138 ILE B N 1
ATOM 5059 C CA . ILE B 1 138 ? 27.719 30.516 21.781 1 76.88 138 ILE B CA 1
ATOM 5060 C C . ILE B 1 138 ? 27.688 29.516 20.625 1 76.88 138 ILE B C 1
ATOM 5062 O O . ILE B 1 138 ? 26.859 29.625 19.719 1 76.88 138 ILE B O 1
ATOM 5066 N N . ILE B 1 139 ? 28.719 28.734 20.609 1 72.38 139 ILE B N 1
ATOM 5067 C CA . ILE B 1 139 ? 28.75 27.656 19.641 1 72.38 139 ILE B CA 1
ATOM 5068 C C . ILE B 1 139 ? 28.578 26.312 20.359 1 72.38 139 ILE B C 1
ATOM 5070 O O . ILE B 1 139 ? 29.406 25.938 21.172 1 72.38 139 ILE B O 1
ATOM 5074 N N . ARG B 1 140 ? 27.484 25.719 20.125 1 72.62 140 ARG B N 1
ATOM 5075 C CA . ARG B 1 140 ? 27.172 24.453 20.797 1 72.62 140 ARG B CA 1
ATOM 5076 C C . ARG B 1 140 ? 27.906 23.297 20.156 1 72.62 140 ARG B C 1
ATOM 5078 O O . ARG B 1 140 ? 28.453 22.438 20.859 1 72.62 140 ARG B O 1
ATOM 5085 N N . ARG B 1 141 ? 27.734 23.266 18.859 1 76.75 141 ARG B N 1
ATOM 5086 C CA . ARG B 1 141 ? 28.406 22.219 18.094 1 76.75 141 ARG B CA 1
ATOM 5087 C C . ARG B 1 141 ? 29.297 22.828 17 1 76.75 141 ARG B C 1
ATOM 5089 O O . ARG B 1 141 ? 29.016 23.906 16.5 1 76.75 141 ARG B O 1
ATOM 5096 N N . ASN B 1 142 ? 30.375 22.109 16.766 1 83.31 142 ASN B N 1
ATOM 5097 C CA . ASN B 1 142 ? 31.281 22.531 15.703 1 83.31 142 ASN B CA 1
ATOM 5098 C C . ASN B 1 142 ? 30.562 22.594 14.359 1 83.31 142 ASN B C 1
ATOM 5100 O O . ASN B 1 142 ? 30.188 21.562 13.797 1 83.31 142 ASN B O 1
ATOM 5104 N N . LEU B 1 143 ? 30.391 23.766 13.82 1 86.88 143 LEU B N 1
ATOM 5105 C CA . LEU B 1 143 ? 29.656 23.984 12.578 1 86.88 143 LEU B CA 1
ATOM 5106 C C . LEU B 1 143 ? 30.375 23.328 11.406 1 86.88 143 LEU B C 1
ATOM 5108 O O . LEU B 1 143 ? 29.719 22.75 10.523 1 86.88 143 LEU B O 1
ATOM 5112 N N . SER B 1 144 ? 31.703 23.375 11.484 1 88 144 SER B N 1
ATOM 5113 C CA . SER B 1 144 ? 32.469 22.812 10.383 1 88 144 SER B CA 1
ATOM 5114 C C . SER B 1 144 ? 32.281 21.297 10.289 1 88 144 SER B C 1
ATOM 5116 O O . SER B 1 144 ? 32.188 20.75 9.195 1 88 144 SER B O 1
ATOM 5118 N N . GLU B 1 145 ? 32.25 20.688 11.391 1 90.19 145 GLU B N 1
ATOM 5119 C CA . GLU B 1 145 ? 32.031 19.234 11.414 1 90.19 145 GLU B CA 1
ATOM 5120 C C . GLU B 1 145 ? 30.609 18.891 10.938 1 90.19 145 GLU B C 1
ATOM 5122 O O . GLU B 1 145 ? 30.406 17.891 10.258 1 90.19 145 GLU B O 1
ATOM 5127 N N . HIS B 1 146 ? 29.672 19.688 11.281 1 90.5 146 HIS B N 1
ATOM 5128 C CA . HIS B 1 146 ? 28.297 19.484 10.852 1 90.5 146 HIS B CA 1
ATOM 5129 C C . HIS B 1 146 ? 28.156 19.656 9.344 1 90.5 146 HIS B C 1
ATOM 5131 O O . HIS B 1 146 ? 27.453 18.891 8.688 1 90.5 146 HIS B O 1
ATOM 5137 N N . PHE B 1 147 ? 28.859 20.703 8.836 1 94.19 147 PHE B N 1
ATOM 5138 C CA . PHE B 1 147 ? 28.828 20.969 7.402 1 94.19 147 PHE B CA 1
ATOM 5139 C C . PHE B 1 147 ? 29.406 19.797 6.621 1 94.19 147 PHE B C 1
ATOM 5141 O O . PHE B 1 147 ? 28.859 19.375 5.602 1 94.19 147 PHE B O 1
ATOM 5148 N N . ALA B 1 148 ? 30.484 19.234 7.176 1 93.56 148 ALA B N 1
ATOM 5149 C CA . ALA B 1 148 ? 31.156 18.125 6.516 1 93.56 148 ALA B CA 1
ATOM 5150 C C . ALA B 1 148 ? 30.266 16.875 6.512 1 93.56 148 ALA B C 1
ATOM 5152 O O . ALA B 1 148 ? 30.234 16.141 5.527 1 93.56 148 ALA B O 1
ATOM 5153 N N . TYR B 1 149 ? 29.656 16.656 7.566 1 93.38 149 TYR B N 1
ATOM 5154 C CA . TYR B 1 149 ? 28.75 15.516 7.668 1 93.38 149 TYR B CA 1
ATOM 5155 C C . TYR B 1 149 ? 27.609 15.633 6.664 1 93.38 149 TYR B C 1
ATOM 5157 O O . TYR B 1 149 ? 27.312 14.688 5.938 1 93.38 149 TYR B O 1
ATOM 5165 N N . THR B 1 150 ? 26.938 16.797 6.648 1 95.5 150 THR B N 1
ATOM 5166 C CA . THR B 1 150 ? 25.844 17.047 5.703 1 95.5 150 THR B CA 1
ATOM 5167 C C . THR B 1 150 ? 26.328 16.875 4.27 1 95.5 150 THR B C 1
ATOM 5169 O O . THR B 1 150 ? 25.641 16.281 3.439 1 95.5 150 THR B O 1
ATOM 5172 N N . ASN B 1 151 ? 27.562 17.359 4.004 1 95.69 151 ASN B N 1
ATOM 5173 C CA . ASN B 1 151 ? 28.141 17.219 2.668 1 95.69 151 ASN B CA 1
ATOM 5174 C C . ASN B 1 151 ? 28.344 15.758 2.293 1 95.69 151 ASN B C 1
ATOM 5176 O O . ASN B 1 151 ? 28.125 15.367 1.144 1 95.69 151 ASN B O 1
ATOM 5180 N N . SER B 1 152 ? 28.75 14.961 3.219 1 95.5 152 SER B N 1
ATOM 5181 C CA . SER B 1 152 ? 28.953 13.539 2.965 1 95.5 152 SER B CA 1
ATOM 5182 C C . SER B 1 152 ? 27.625 12.852 2.605 1 95.5 152 SER B C 1
ATOM 5184 O O . SER B 1 152 ? 27.594 11.984 1.733 1 95.5 152 SER B O 1
ATOM 5186 N N . LEU B 1 153 ? 26.562 13.219 3.277 1 95.25 153 LEU B N 1
ATOM 5187 C CA . LEU B 1 153 ? 25.266 12.648 2.994 1 95.25 153 LEU B CA 1
ATOM 5188 C C . LEU B 1 153 ? 24.766 13.062 1.609 1 95.25 153 LEU B C 1
ATOM 5190 O O . LEU B 1 153 ? 24.188 12.25 0.885 1 95.25 153 LEU B O 1
ATOM 5194 N N . ILE B 1 154 ? 25.031 14.297 1.269 1 95.31 154 ILE B N 1
ATOM 5195 C CA . ILE B 1 154 ? 24.609 14.797 -0.038 1 95.31 154 ILE B CA 1
ATOM 5196 C C . ILE B 1 154 ? 25.375 14.062 -1.138 1 95.31 154 ILE B C 1
ATOM 5198 O O . ILE B 1 154 ? 24.797 13.711 -2.17 1 95.31 154 ILE B O 1
ATOM 5202 N N . GLU B 1 155 ? 26.625 13.766 -0.919 1 93.62 155 GLU B N 1
ATOM 5203 C CA . GLU B 1 155 ? 27.453 13.078 -1.9 1 93.62 155 GLU B CA 1
ATOM 5204 C C . GLU B 1 155 ? 26.969 11.656 -2.141 1 93.62 155 GLU B C 1
ATOM 5206 O O . GLU B 1 155 ? 27.031 11.156 -3.266 1 93.62 155 GLU B O 1
ATOM 5211 N N . HIS B 1 156 ? 26.469 11.016 -1.114 1 91.69 156 HIS B N 1
ATOM 5212 C CA . HIS B 1 156 ? 26.047 9.617 -1.22 1 91.69 156 HIS B CA 1
ATOM 5213 C C . HIS B 1 156 ? 24.609 9.508 -1.679 1 91.69 156 HIS B C 1
ATOM 5215 O O . HIS B 1 156 ? 24.125 8.406 -1.979 1 91.69 156 HIS B O 1
ATOM 5221 N N . LEU B 1 157 ? 23.922 10.609 -1.729 1 93.19 157 LEU B N 1
ATOM 5222 C CA . LEU B 1 157 ? 22.516 10.594 -2.127 1 93.19 157 LEU B CA 1
ATOM 5223 C C . LEU B 1 157 ? 22.375 10.391 -3.633 1 93.19 157 LEU B C 1
ATOM 5225 O O . LEU B 1 157 ? 23.062 11.047 -4.418 1 93.19 157 LEU B O 1
ATOM 5229 N N . LYS B 1 158 ? 21.641 9.391 -4.02 1 89.06 158 LYS B N 1
ATOM 5230 C CA . LYS B 1 158 ? 21.219 9.312 -5.418 1 89.06 158 LYS B CA 1
ATOM 5231 C C . LYS B 1 158 ? 20.281 10.453 -5.777 1 89.06 158 LYS B C 1
ATOM 5233 O O . LYS B 1 158 ? 19.125 10.453 -5.359 1 89.06 158 LYS B O 1
ATOM 5238 N N . TRP B 1 159 ? 20.719 11.383 -6.539 1 90.88 159 TRP B N 1
ATOM 5239 C CA . TRP B 1 159 ? 20 12.625 -6.809 1 90.88 159 TRP B CA 1
ATOM 5240 C C . TRP B 1 159 ? 18.766 12.359 -7.664 1 90.88 159 TRP B C 1
ATOM 5242 O O . TRP B 1 159 ? 18.875 12 -8.836 1 90.88 159 TRP B O 1
ATOM 5252 N N . PRO B 1 160 ? 17.641 12.523 -7.098 1 87.69 160 PRO B N 1
ATOM 5253 C CA . PRO B 1 160 ? 16.422 12.234 -7.867 1 87.69 160 PRO B CA 1
ATOM 5254 C C . PRO B 1 160 ? 16.031 13.375 -8.797 1 87.69 160 PRO B C 1
ATOM 5256 O O . PRO B 1 160 ? 16.625 14.453 -8.742 1 87.69 160 PRO B O 1
ATOM 5259 N N . ALA B 1 161 ? 15.07 13.016 -9.703 1 86.25 161 ALA B N 1
ATOM 5260 C CA . ALA B 1 161 ? 14.453 14.062 -10.516 1 86.25 161 ALA B CA 1
ATOM 5261 C C . ALA B 1 161 ? 13.328 14.758 -9.742 1 86.25 161 ALA B C 1
ATOM 5263 O O . ALA B 1 161 ? 12.234 14.211 -9.602 1 86.25 161 ALA B O 1
ATOM 5264 N N . PHE B 1 162 ? 13.57 15.93 -9.273 1 87.62 162 PHE B N 1
ATOM 5265 C CA . PHE B 1 162 ? 12.641 16.641 -8.406 1 87.62 162 PHE B CA 1
ATOM 5266 C C . PHE B 1 162 ? 11.43 17.125 -9.195 1 87.62 162 PHE B C 1
ATOM 5268 O O . PHE B 1 162 ? 11.555 17.531 -10.352 1 87.62 162 PHE B O 1
ATOM 5275 N N . ARG B 1 163 ? 10.312 17.125 -8.602 1 79.06 163 ARG B N 1
ATOM 5276 C CA . ARG B 1 163 ? 9.062 17.594 -9.188 1 79.06 163 ARG B CA 1
ATOM 5277 C C . ARG B 1 163 ? 9.055 19.109 -9.328 1 79.06 163 ARG B C 1
ATOM 5279 O O . ARG B 1 163 ? 8.641 19.641 -10.359 1 79.06 163 ARG B O 1
ATOM 5286 N N . ILE B 1 164 ? 9.422 19.75 -8.219 1 81.44 164 ILE B N 1
ATOM 5287 C CA . ILE B 1 164 ? 9.469 21.203 -8.203 1 81.44 164 ILE B CA 1
ATOM 5288 C C . ILE B 1 164 ? 10.664 21.688 -9.016 1 81.44 164 ILE B C 1
ATOM 5290 O O . ILE B 1 164 ? 11.812 21.328 -8.727 1 81.44 164 ILE B O 1
ATOM 5294 N N . ASP B 1 165 ? 10.312 22.484 -9.953 1 82.12 165 ASP B N 1
ATOM 5295 C CA . ASP B 1 165 ? 11.367 23.016 -10.812 1 82.12 165 ASP B CA 1
ATOM 5296 C C . ASP B 1 165 ? 12.078 24.188 -10.164 1 82.12 165 ASP B C 1
ATOM 5298 O O . ASP B 1 165 ? 11.57 25.312 -10.18 1 82.12 165 ASP B O 1
ATOM 5302 N N . ASP B 1 166 ? 13.109 23.844 -9.523 1 85.5 166 ASP B N 1
ATOM 5303 C CA . ASP B 1 166 ? 13.945 24.859 -8.883 1 85.5 166 ASP B CA 1
ATOM 5304 C C . ASP B 1 166 ? 15.375 24.797 -9.414 1 85.5 166 ASP B C 1
ATOM 5306 O O . ASP B 1 166 ? 15.961 23.719 -9.531 1 85.5 166 ASP B O 1
ATOM 5310 N N . GLN B 1 167 ? 15.867 25.953 -9.742 1 83.25 167 GLN B N 1
ATOM 5311 C CA . GLN B 1 167 ? 17.188 26.062 -10.344 1 83.25 167 GLN B CA 1
ATOM 5312 C C . GLN B 1 167 ? 18.266 25.5 -9.414 1 83.25 167 GLN B C 1
ATOM 5314 O O . GLN B 1 167 ? 19.266 24.953 -9.883 1 83.25 167 GLN B O 1
ATOM 5319 N N . LEU B 1 168 ? 18.062 25.516 -8.203 1 83.06 168 LEU B N 1
ATOM 5320 C CA . LEU B 1 168 ? 19.031 25.078 -7.215 1 83.06 168 LEU B CA 1
ATOM 5321 C C . LEU B 1 168 ? 19.094 23.547 -7.156 1 83.06 168 LEU B C 1
ATOM 5323 O O . LEU B 1 168 ? 20.109 22.984 -6.738 1 83.06 168 LEU B O 1
ATOM 5327 N N . PHE B 1 169 ? 18.094 22.875 -7.59 1 86.88 169 PHE B N 1
ATOM 5328 C CA . PHE B 1 169 ? 18 21.438 -7.359 1 86.88 169 PHE B CA 1
ATOM 5329 C C . PHE B 1 169 ? 18.156 20.656 -8.664 1 86.88 169 PHE B C 1
ATOM 5331 O O . PHE B 1 169 ? 17.891 19.469 -8.719 1 86.88 169 PHE B O 1
ATOM 5338 N N . GLN B 1 170 ? 18.562 21.312 -9.719 1 84.69 170 GLN B N 1
ATOM 5339 C CA . GLN B 1 170 ? 18.75 20.672 -11.016 1 84.69 170 GLN B CA 1
ATOM 5340 C C . GLN B 1 170 ? 19.922 19.703 -10.992 1 84.69 170 GLN B C 1
ATOM 5342 O O . GLN B 1 170 ? 19.906 18.688 -11.68 1 84.69 170 GLN B O 1
ATOM 5347 N N . ASN B 1 171 ? 20.922 20.172 -10.211 1 89.25 171 ASN B N 1
ATOM 5348 C CA . ASN B 1 171 ? 22.156 19.391 -10.133 1 89.25 171 ASN B CA 1
ATOM 5349 C C . ASN B 1 171 ? 22.688 19.328 -8.703 1 89.25 171 ASN B C 1
ATOM 5351 O O . ASN B 1 171 ? 22.625 20.328 -7.973 1 89.25 171 ASN B O 1
ATOM 5355 N N . LYS B 1 172 ? 23.234 18.125 -8.367 1 92.62 172 LYS B N 1
ATOM 5356 C CA . LYS B 1 172 ? 23.75 17.891 -7.027 1 92.62 172 LYS B CA 1
ATOM 5357 C C . LYS B 1 172 ? 24.922 18.828 -6.723 1 92.62 172 LYS B C 1
ATOM 5359 O O . LYS B 1 172 ? 25.016 19.359 -5.617 1 92.62 172 LYS B O 1
ATOM 5364 N N . ILE B 1 173 ? 25.688 19.031 -7.66 1 91.19 173 ILE B N 1
ATOM 5365 C CA . ILE B 1 173 ? 26.891 19.844 -7.508 1 91.19 173 ILE B CA 1
ATOM 5366 C C . ILE B 1 173 ? 26.5 21.312 -7.324 1 91.19 173 ILE B C 1
ATOM 5368 O O . ILE B 1 173 ? 27.047 22 -6.469 1 91.19 173 ILE B O 1
ATOM 5372 N N . LEU B 1 174 ? 25.562 21.734 -8.133 1 91 174 LEU B N 1
ATOM 5373 C CA . LEU B 1 174 ? 25.094 23.125 -8.016 1 91 174 LEU B CA 1
ATOM 5374 C C . LEU B 1 174 ? 24.469 23.359 -6.645 1 91 174 LEU B C 1
ATOM 5376 O O . LEU B 1 174 ? 24.641 24.438 -6.055 1 91 174 LEU B O 1
ATOM 5380 N N . PHE B 1 175 ? 23.781 22.406 -6.172 1 95.06 175 PHE B N 1
ATOM 5381 C CA . PHE B 1 175 ? 23.172 22.516 -4.848 1 95.06 175 PHE B CA 1
ATOM 5382 C C . PHE B 1 175 ? 24.25 22.672 -3.773 1 95.06 175 PHE B C 1
ATOM 5384 O O . PHE B 1 175 ? 24.125 23.516 -2.889 1 95.06 175 PHE B O 1
ATOM 5391 N N . ARG B 1 176 ? 25.234 21.859 -3.904 1 93.69 176 ARG B N 1
ATOM 5392 C CA . ARG B 1 176 ? 26.328 21.891 -2.928 1 93.69 176 ARG B CA 1
ATOM 5393 C C . ARG B 1 176 ? 27.062 23.234 -2.967 1 93.69 176 ARG B C 1
ATOM 5395 O O . ARG B 1 176 ? 27.422 23.781 -1.922 1 93.69 176 ARG B O 1
ATOM 5402 N N . ILE B 1 177 ? 27.234 23.766 -4.086 1 92.38 177 ILE B N 1
ATOM 5403 C CA . ILE B 1 177 ? 27.922 25.047 -4.25 1 92.38 177 ILE B CA 1
ATOM 5404 C C . ILE B 1 177 ? 27.109 26.156 -3.617 1 92.38 177 ILE B C 1
ATOM 5406 O O . ILE B 1 177 ? 27.641 27 -2.896 1 92.38 177 ILE B O 1
ATOM 5410 N N . ARG B 1 178 ? 25.859 26.156 -3.852 1 93.5 178 ARG B N 1
ATOM 5411 C CA . ARG B 1 178 ? 25 27.188 -3.301 1 93.5 178 ARG B CA 1
ATOM 5412 C C . ARG B 1 178 ? 24.891 27.062 -1.784 1 93.5 178 ARG B C 1
ATOM 5414 O O . ARG B 1 178 ? 24.797 28.078 -1.082 1 93.5 178 ARG B O 1
ATOM 5421 N N . LEU B 1 179 ? 24.828 25.844 -1.35 1 95.12 179 LEU B N 1
ATOM 5422 C CA . LEU B 1 179 ? 24.812 25.609 0.09 1 95.12 179 LEU B CA 1
ATOM 5423 C C . LEU B 1 179 ? 26.062 26.141 0.748 1 95.12 179 LEU B C 1
ATOM 5425 O O . LEU B 1 179 ? 26 26.797 1.791 1 95.12 179 LEU B O 1
ATOM 5429 N N . ASP B 1 180 ? 27.188 25.938 0.127 1 93.62 180 ASP B N 1
ATOM 5430 C CA . ASP B 1 180 ? 28.453 26.422 0.65 1 93.62 180 ASP B CA 1
ATOM 5431 C C . ASP B 1 180 ? 28.5 27.953 0.62 1 93.62 180 ASP B C 1
ATOM 5433 O O . ASP B 1 180 ? 29.047 28.578 1.538 1 93.62 180 ASP B O 1
ATOM 5437 N N . ASP B 1 181 ? 27.984 28.5 -0.412 1 93.12 181 ASP B N 1
ATOM 5438 C CA . ASP B 1 181 ? 27.906 29.953 -0.511 1 93.12 181 ASP B CA 1
ATOM 5439 C C . ASP B 1 181 ? 27.062 30.531 0.622 1 93.12 181 ASP B C 1
ATOM 5441 O O . ASP B 1 181 ? 27.406 31.562 1.196 1 93.12 181 ASP B O 1
ATOM 5445 N N . PHE B 1 182 ? 26.016 29.891 0.825 1 93.25 182 PHE B N 1
ATOM 5446 C CA . PHE B 1 182 ? 25.125 30.328 1.884 1 93.25 182 PHE B CA 1
ATOM 5447 C C . PHE B 1 182 ? 25.797 30.219 3.248 1 93.25 182 PHE B C 1
ATOM 5449 O O . PHE B 1 182 ? 25.688 31.125 4.074 1 93.25 182 PHE B O 1
ATOM 5456 N N . ARG B 1 183 ? 26.469 29.141 3.521 1 93.75 183 ARG B N 1
ATOM 5457 C CA . ARG B 1 183 ? 27.203 28.922 4.766 1 93.75 183 ARG B CA 1
ATOM 5458 C C . ARG B 1 183 ? 28.266 29.984 4.98 1 93.75 183 ARG B C 1
ATOM 5460 O O . ARG B 1 183 ? 28.469 30.453 6.105 1 93.75 183 ARG B O 1
ATOM 5467 N N . ASP B 1 184 ? 28.859 30.422 3.924 1 91.56 184 ASP B N 1
ATOM 5468 C CA . ASP B 1 184 ? 29.891 31.453 3.982 1 91.56 184 ASP B CA 1
ATOM 5469 C C . ASP B 1 184 ? 29.281 32.812 4.371 1 91.56 184 ASP B C 1
ATOM 5471 O O . ASP B 1 184 ? 29.875 33.562 5.145 1 91.56 184 ASP B O 1
ATOM 5475 N N . LYS B 1 185 ? 28.156 33.062 3.846 1 91.19 185 LYS B N 1
ATOM 5476 C CA . LYS B 1 185 ? 27.469 34.312 4.18 1 91.19 185 LYS B CA 1
ATOM 5477 C C . LYS B 1 185 ? 27.109 34.344 5.656 1 91.19 185 LYS B C 1
ATOM 5479 O O . LYS B 1 185 ? 27.156 35.406 6.285 1 91.19 185 LYS B O 1
ATOM 5484 N N . ILE B 1 186 ? 26.734 33.25 6.148 1 88.31 186 ILE B N 1
ATOM 5485 C CA . ILE B 1 186 ? 26.297 33.156 7.539 1 88.31 186 ILE B CA 1
ATOM 5486 C C . ILE B 1 186 ? 27.5 33.344 8.461 1 88.31 186 ILE B C 1
ATOM 5488 O O . ILE B 1 186 ? 27.422 34.062 9.469 1 88.31 186 ILE B O 1
ATOM 5492 N N . THR B 1 187 ? 28.609 32.688 8.117 1 84.69 187 THR B N 1
ATOM 5493 C CA . THR B 1 187 ? 29.812 32.781 8.945 1 84.69 187 THR B CA 1
ATOM 5494 C C . THR B 1 187 ? 30.359 34.188 8.969 1 84.69 187 THR B C 1
ATOM 5496 O O . THR B 1 187 ? 30.984 34.594 9.953 1 84.69 187 THR B O 1
ATOM 5499 N N . LYS B 1 188 ? 30 34.938 7.926 1 86.38 188 LYS B N 1
ATOM 5500 C CA . LYS B 1 188 ? 30.453 36.344 7.844 1 86.38 188 LYS B CA 1
ATOM 5501 C C . LYS B 1 188 ? 29.391 37.281 8.391 1 86.38 188 LYS B C 1
ATOM 5503 O O . LYS B 1 188 ? 29.594 38.5 8.375 1 86.38 188 LYS B O 1
ATOM 5508 N N . PHE B 1 189 ? 28.328 36.75 8.883 1 85.5 189 PHE B N 1
ATOM 5509 C CA . PHE B 1 189 ? 27.219 37.5 9.438 1 85.5 189 PHE B CA 1
ATOM 5510 C C . PHE B 1 189 ? 26.672 38.5 8.414 1 85.5 189 PHE B C 1
ATOM 5512 O O . PHE B 1 189 ? 26.328 39.625 8.758 1 85.5 189 PHE B O 1
ATOM 5519 N N . ASP B 1 190 ? 26.719 38.062 7.195 1 84.69 190 ASP B N 1
ATOM 5520 C CA . ASP B 1 190 ? 26.172 38.844 6.109 1 84.69 190 ASP B CA 1
ATOM 5521 C C . ASP B 1 190 ? 24.688 38.562 5.902 1 84.69 190 ASP B C 1
ATOM 5523 O O . ASP B 1 190 ? 24.281 38.156 4.816 1 84.69 190 ASP B O 1
ATOM 5527 N N . THR B 1 191 ? 23.906 38.531 6.969 1 85.19 191 THR B N 1
ATOM 5528 C CA . THR B 1 191 ? 22.453 38.281 6.91 1 85.19 191 THR B CA 1
ATOM 5529 C C . THR B 1 191 ? 21.703 39.344 7.73 1 85.19 191 THR B C 1
ATOM 5531 O O . THR B 1 191 ? 22.125 39.688 8.844 1 85.19 191 THR B O 1
ATOM 5534 N N . PRO B 1 192 ? 20.719 39.875 7.125 1 80.62 192 PRO B N 1
ATOM 5535 C CA . PRO B 1 192 ? 20 40.969 7.801 1 80.62 192 PRO B CA 1
ATOM 5536 C C . PRO B 1 192 ? 19.297 40.5 9.07 1 80.62 192 PRO B C 1
ATOM 5538 O O . PRO B 1 192 ? 19.172 41.281 10.031 1 80.62 192 PRO B O 1
ATOM 5541 N N . ASN B 1 193 ? 18.703 39.344 9.094 1 84.62 193 ASN B N 1
ATOM 5542 C CA . ASN B 1 193 ? 18 38.781 10.242 1 84.62 193 ASN B CA 1
ATOM 5543 C C . ASN B 1 193 ? 18.078 37.25 10.25 1 84.62 193 ASN B C 1
ATOM 5545 O O . ASN B 1 193 ? 18.672 36.656 9.352 1 84.62 193 ASN B O 1
ATOM 5549 N N . ILE B 1 194 ? 17.672 36.719 11.266 1 85.56 194 ILE B N 1
ATOM 5550 C CA . ILE B 1 194 ? 17.766 35.25 11.469 1 85.56 194 ILE B CA 1
ATOM 5551 C C . ILE B 1 194 ? 16.922 34.531 10.422 1 85.56 194 ILE B C 1
ATOM 5553 O O . ILE B 1 194 ? 17.344 33.5 9.906 1 85.56 194 ILE B O 1
ATOM 5557 N N . GLU B 1 195 ? 15.75 35.062 10.094 1 86.88 195 GLU B N 1
ATOM 5558 C CA . GLU B 1 195 ? 14.867 34.438 9.109 1 86.88 195 GLU B CA 1
ATOM 5559 C C . GLU B 1 195 ? 15.547 34.312 7.75 1 86.88 195 GLU B C 1
ATOM 5561 O O . GLU B 1 195 ? 15.43 33.281 7.074 1 86.88 195 GLU B O 1
ATOM 5566 N N . ALA B 1 196 ? 16.188 35.375 7.414 1 87.62 196 ALA B N 1
ATOM 5567 C CA . ALA B 1 196 ? 16.938 35.375 6.152 1 87.62 196 ALA B CA 1
ATOM 5568 C C . ALA B 1 196 ? 18.094 34.375 6.207 1 87.62 196 ALA B C 1
ATOM 5570 O O . ALA B 1 196 ? 18.438 33.75 5.199 1 87.62 196 ALA B O 1
ATOM 5571 N N . GLY B 1 197 ? 18.656 34.219 7.387 1 88.31 197 GLY B N 1
ATOM 5572 C CA . GLY B 1 197 ? 19.797 33.344 7.57 1 88.31 197 GLY B CA 1
ATOM 5573 C C . GLY B 1 197 ? 19.406 31.859 7.496 1 88.31 197 GLY B C 1
ATOM 5574 O O . GLY B 1 197 ? 20.266 31.016 7.254 1 88.31 197 GLY B O 1
ATOM 5575 N N . ILE B 1 198 ? 18.156 31.578 7.629 1 91.19 198 ILE B N 1
ATOM 5576 C CA . ILE B 1 198 ? 17.766 30.172 7.605 1 91.19 198 ILE B CA 1
ATOM 5577 C C . ILE B 1 198 ? 16.859 29.906 6.402 1 91.19 198 ILE B C 1
ATOM 5579 O O . ILE B 1 198 ? 16.328 28.812 6.242 1 91.19 198 ILE B O 1
ATOM 5583 N N . ALA B 1 199 ? 16.625 30.875 5.555 1 90.69 199 ALA B N 1
ATOM 5584 C CA . ALA B 1 199 ? 15.695 30.797 4.434 1 90.69 199 ALA B CA 1
ATOM 5585 C C . ALA B 1 199 ? 16.094 29.703 3.451 1 90.69 199 ALA B C 1
ATOM 5587 O O . ALA B 1 199 ? 15.242 29.016 2.896 1 90.69 199 ALA B O 1
ATOM 5588 N N . PHE B 1 200 ? 17.406 29.609 3.246 1 92.31 200 PHE B N 1
ATOM 5589 C CA . PHE B 1 200 ? 17.891 28.578 2.332 1 92.31 200 PHE B CA 1
ATOM 5590 C C . PHE B 1 200 ? 17.516 27.188 2.828 1 92.31 200 PHE B C 1
ATOM 5592 O O . PHE B 1 200 ? 17.031 26.359 2.053 1 92.31 200 PHE B O 1
ATOM 5599 N N . TYR B 1 201 ? 17.734 26.953 4.094 1 93.94 201 TYR B N 1
ATOM 5600 C CA . TYR B 1 201 ? 17.453 25.656 4.691 1 93.94 201 TYR B CA 1
ATOM 5601 C C . TYR B 1 201 ? 15.953 25.344 4.621 1 93.94 201 TYR B C 1
ATOM 5603 O O . TYR B 1 201 ? 15.562 24.219 4.324 1 93.94 201 TYR B O 1
ATOM 5611 N N . ASN B 1 202 ? 15.141 26.328 4.91 1 92.5 202 ASN B N 1
ATOM 5612 C CA . ASN B 1 202 ? 13.695 26.141 4.844 1 92.5 202 ASN B CA 1
ATOM 5613 C C . ASN B 1 202 ? 13.242 25.734 3.445 1 92.5 202 ASN B C 1
ATOM 5615 O O . ASN B 1 202 ? 12.445 24.812 3.289 1 92.5 202 ASN B O 1
ATOM 5619 N N . ARG B 1 203 ? 13.742 26.359 2.523 1 92.19 203 ARG B N 1
ATOM 5620 C CA . ARG B 1 203 ? 13.375 26.062 1.143 1 92.19 203 ARG B CA 1
ATOM 5621 C C . ARG B 1 203 ? 13.891 24.688 0.721 1 92.19 203 ARG B C 1
ATOM 5623 O O . ARG B 1 203 ? 13.156 23.906 0.114 1 92.19 203 ARG B O 1
ATOM 5630 N N . ALA B 1 204 ? 15.164 24.469 0.97 1 93.88 204 ALA B N 1
ATOM 5631 C CA . ALA B 1 204 ? 15.766 23.188 0.625 1 93.88 204 ALA B CA 1
ATOM 5632 C C . ALA B 1 204 ? 14.992 22.031 1.258 1 93.88 204 ALA B C 1
ATOM 5634 O O . ALA B 1 204 ? 14.648 21.062 0.58 1 93.88 204 ALA B O 1
ATOM 5635 N N . ASN B 1 205 ? 14.75 22.141 2.539 1 94.56 205 ASN B N 1
ATOM 5636 C CA . ASN B 1 205 ? 14.023 21.094 3.246 1 94.56 205 ASN B CA 1
ATOM 5637 C C . ASN B 1 205 ? 12.609 20.906 2.688 1 94.56 205 ASN B C 1
ATOM 5639 O O . ASN B 1 205 ? 12.109 19.797 2.611 1 94.56 205 ASN B O 1
ATOM 5643 N N . TYR B 1 206 ? 12.023 22 2.314 1 91.25 206 TYR B N 1
ATOM 5644 C CA . TYR B 1 206 ? 10.695 21.938 1.722 1 91.25 206 TYR B CA 1
ATOM 5645 C C . TYR B 1 206 ? 10.711 21.109 0.439 1 91.25 206 TYR B C 1
ATOM 5647 O O . TYR B 1 206 ? 9.859 20.234 0.243 1 91.25 206 TYR B O 1
ATOM 5655 N N . ILE B 1 207 ? 11.633 21.344 -0.371 1 92.12 207 ILE B N 1
ATOM 5656 C CA . ILE B 1 207 ? 11.719 20.672 -1.662 1 92.12 207 ILE B CA 1
ATOM 5657 C C . ILE B 1 207 ? 12.07 19.203 -1.452 1 92.12 207 ILE B C 1
ATOM 5659 O O . ILE B 1 207 ? 11.5 18.312 -2.094 1 92.12 207 ILE B O 1
ATOM 5663 N N . PHE B 1 208 ? 13.039 18.891 -0.594 1 93.56 208 PHE B N 1
ATOM 5664 C CA . PHE B 1 208 ? 13.422 17.516 -0.301 1 93.56 208 PHE B CA 1
ATOM 5665 C C . PHE B 1 208 ? 12.234 16.734 0.244 1 93.56 208 PHE B C 1
ATOM 5667 O O . PHE B 1 208 ? 12.008 15.586 -0.15 1 93.56 208 PHE B O 1
ATOM 5674 N N . LEU B 1 209 ? 11.477 17.359 1.104 1 91 209 LEU B N 1
ATOM 5675 C CA . LEU B 1 209 ? 10.344 16.688 1.727 1 91 209 LEU B CA 1
ATOM 5676 C C . LEU B 1 209 ? 9.219 16.469 0.719 1 91 209 LEU B C 1
ATOM 5678 O O . LEU B 1 209 ? 8.516 15.453 0.774 1 91 209 LEU B O 1
ATOM 5682 N N . ASP B 1 210 ? 9.062 17.406 -0.143 1 87.12 210 ASP B N 1
ATOM 5683 C CA . ASP B 1 210 ? 8.086 17.234 -1.214 1 87.12 210 ASP B CA 1
ATOM 5684 C C . ASP B 1 210 ? 8.453 16.062 -2.109 1 87.12 210 ASP B C 1
ATOM 5686 O O . ASP B 1 210 ? 7.586 15.273 -2.498 1 87.12 210 ASP B O 1
ATOM 5690 N N . GLN B 1 211 ? 9.688 15.977 -2.377 1 88.38 211 GLN B N 1
ATOM 5691 C CA . GLN B 1 211 ? 10.148 14.883 -3.217 1 88.38 211 GLN B CA 1
ATOM 5692 C C . GLN B 1 211 ? 10.008 13.539 -2.5 1 88.38 211 GLN B C 1
ATOM 5694 O O . GLN B 1 211 ? 9.727 12.523 -3.131 1 88.38 211 GLN B O 1
ATOM 5699 N N . LEU B 1 212 ? 10.25 13.523 -1.24 1 87.81 212 LEU B N 1
ATOM 5700 C CA . LEU B 1 212 ? 10.109 12.32 -0.436 1 87.81 212 LEU B CA 1
ATOM 5701 C C . LEU B 1 212 ? 8.695 11.758 -0.544 1 87.81 212 LEU B C 1
ATOM 5703 O O . LEU B 1 212 ? 8.516 10.539 -0.631 1 87.81 212 LEU B O 1
ATOM 5707 N N . THR B 1 213 ? 7.742 12.57 -0.639 1 79.5 213 THR B N 1
ATOM 5708 C CA . THR B 1 213 ? 6.352 12.156 -0.765 1 79.5 213 THR B CA 1
ATOM 5709 C C . THR B 1 213 ? 6.09 11.539 -2.135 1 79.5 213 THR B C 1
ATOM 5711 O O . THR B 1 213 ? 5.371 10.539 -2.246 1 79.5 213 THR B O 1
ATOM 5714 N N . ARG B 1 214 ? 6.707 12.062 -3.035 1 78.81 214 ARG B N 1
ATOM 5715 C CA . ARG B 1 214 ? 6.488 11.609 -4.406 1 78.81 214 ARG B CA 1
ATOM 5716 C C . ARG B 1 214 ? 7.145 10.258 -4.645 1 78.81 214 ARG B C 1
ATOM 5718 O O . ARG B 1 214 ? 6.672 9.469 -5.473 1 78.81 214 ARG B O 1
ATOM 5725 N N . GLU B 1 215 ? 8.227 10.102 -3.914 1 81.88 215 GLU B N 1
ATOM 5726 C CA . GLU B 1 215 ? 8.961 8.859 -4.113 1 81.88 215 GLU B CA 1
ATOM 5727 C C . GLU B 1 215 ? 8.195 7.664 -3.553 1 81.88 215 GLU B C 1
ATOM 5729 O O . GLU B 1 215 ? 8.453 6.523 -3.939 1 81.88 215 GLU B O 1
ATOM 5734 N N . ILE B 1 216 ? 7.305 7.922 -2.723 1 76.81 216 ILE B N 1
ATOM 5735 C CA . ILE B 1 216 ? 6.512 6.824 -2.184 1 76.81 216 ILE B CA 1
ATOM 5736 C C . ILE B 1 216 ? 5.441 6.414 -3.195 1 76.81 216 ILE B C 1
ATOM 5738 O O . ILE B 1 216 ? 4.398 7.062 -3.305 1 76.81 216 ILE B O 1
ATOM 5742 N N . LYS B 1 217 ? 5.754 5.441 -4.031 1 68 217 LYS B N 1
ATOM 5743 C CA . LYS B 1 217 ? 4.945 5.043 -5.18 1 68 217 LYS B CA 1
ATOM 5744 C C . LYS B 1 217 ? 3.818 4.102 -4.762 1 68 217 LYS B C 1
ATOM 5746 O O . LYS B 1 217 ? 3.773 3.652 -3.613 1 68 217 LYS B O 1
ATOM 5751 N N . GLU B 1 218 ? 2.945 3.928 -5.703 1 61.81 218 GLU B N 1
ATOM 5752 C CA . GLU B 1 218 ? 1.705 3.174 -5.551 1 61.81 218 GLU B CA 1
ATOM 5753 C C . GLU B 1 218 ? 1.981 1.683 -5.379 1 61.81 218 GLU B C 1
ATOM 5755 O O . GLU B 1 218 ? 1.386 1.029 -4.52 1 61.81 218 GLU B O 1
ATOM 5760 N N . LYS B 1 219 ? 2.787 1.337 -6.301 1 59.84 219 LYS B N 1
ATOM 5761 C CA . LYS B 1 219 ? 2.932 -0.115 -6.266 1 59.84 219 LYS B CA 1
ATOM 5762 C C . LYS B 1 219 ? 3.812 -0.553 -5.102 1 59.84 219 LYS B C 1
ATOM 5764 O O . LYS B 1 219 ? 4.965 -0.125 -4.992 1 59.84 219 LYS B O 1
ATOM 5769 N N . ASP B 1 220 ? 3.156 -1.033 -4.098 1 60.19 220 ASP B N 1
ATOM 5770 C CA . ASP B 1 220 ? 3.896 -1.522 -2.936 1 60.19 220 ASP B CA 1
ATOM 5771 C C . ASP B 1 220 ? 3.635 -3.008 -2.705 1 60.19 220 ASP B C 1
ATOM 5773 O O . ASP B 1 220 ? 2.533 -3.396 -2.312 1 60.19 220 ASP B O 1
ATOM 5777 N N . ALA B 1 221 ? 4.578 -3.723 -3.148 1 60.88 221 ALA B N 1
ATOM 5778 C CA . ALA B 1 221 ? 4.477 -5.172 -2.994 1 60.88 221 ALA B CA 1
ATOM 5779 C C . ALA B 1 221 ? 4.738 -5.59 -1.55 1 60.88 221 ALA B C 1
ATOM 5781 O O . ALA B 1 221 ? 4.332 -6.676 -1.128 1 60.88 221 ALA B O 1
ATOM 5782 N N . SER B 1 222 ? 5.281 -4.711 -0.802 1 63.38 222 SER B N 1
ATOM 5783 C CA . SER B 1 222 ? 5.844 -5.191 0.455 1 63.38 222 SER B CA 1
ATOM 5784 C C . SER B 1 222 ? 5.117 -4.594 1.653 1 63.38 222 SER B C 1
ATOM 5786 O O . SER B 1 222 ? 5.383 -4.965 2.799 1 63.38 222 SER B O 1
ATOM 5788 N N . GLY B 1 223 ? 4.164 -3.789 1.479 1 71.88 223 GLY B N 1
ATOM 5789 C CA . GLY B 1 223 ? 3.498 -3.168 2.615 1 71.88 223 GLY B CA 1
ATOM 5790 C C . GLY B 1 223 ? 4.371 -2.162 3.342 1 71.88 223 GLY B C 1
ATOM 5791 O O . GLY B 1 223 ? 4.109 -1.823 4.496 1 71.88 223 GLY B O 1
ATOM 5792 N N . VAL B 1 224 ? 5.488 -1.771 2.846 1 80 224 VAL B N 1
ATOM 5793 C CA . VAL B 1 224 ? 6.426 -0.868 3.504 1 80 224 VAL B CA 1
ATOM 5794 C C . VAL B 1 224 ? 5.926 0.57 3.389 1 80 224 VAL B C 1
ATOM 5796 O O . VAL B 1 224 ? 6.492 1.482 3.992 1 80 224 VAL B O 1
ATOM 5799 N N . TRP B 1 225 ? 4.832 0.795 2.793 1 79.94 225 TRP B N 1
ATOM 5800 C CA . TRP B 1 225 ? 4.355 2.154 2.557 1 79.94 225 TRP B CA 1
ATOM 5801 C C . TRP B 1 225 ? 3.939 2.82 3.863 1 79.94 225 TRP B C 1
ATOM 5803 O O . TRP B 1 225 ? 4.16 4.02 4.055 1 79.94 225 TRP B O 1
ATOM 5813 N N . ARG B 1 226 ? 3.424 2.109 4.809 1 83.44 226 ARG B N 1
ATOM 5814 C CA . ARG B 1 226 ? 2.926 2.693 6.051 1 83.44 226 ARG B CA 1
ATOM 5815 C C . ARG B 1 226 ? 4.074 3.225 6.902 1 83.44 226 ARG B C 1
ATOM 5817 O O . ARG B 1 226 ? 4.059 4.383 7.32 1 83.44 226 ARG B O 1
ATOM 5824 N N . PRO B 1 227 ? 5.094 2.371 7.133 1 86.56 227 PRO B N 1
ATOM 5825 C CA . PRO B 1 227 ? 6.227 2.92 7.883 1 86.56 227 PRO B CA 1
ATOM 5826 C C . PRO B 1 227 ? 6.945 4.039 7.129 1 86.56 227 PRO B C 1
ATOM 5828 O O . PRO B 1 227 ? 7.48 4.961 7.746 1 86.56 227 PRO B O 1
ATOM 5831 N N . LEU B 1 228 ? 6.949 3.992 5.863 1 88.06 228 LEU B N 1
ATOM 5832 C CA . LEU B 1 228 ? 7.574 5.047 5.074 1 88.06 228 LEU B CA 1
ATOM 5833 C C . LEU B 1 228 ? 6.828 6.367 5.238 1 88.06 228 LEU B C 1
ATOM 5835 O O . LEU B 1 228 ? 7.449 7.43 5.305 1 88.06 228 LEU B O 1
ATOM 5839 N N . LEU B 1 229 ? 5.516 6.258 5.289 1 88.44 229 LEU B N 1
ATOM 5840 C CA . LEU B 1 229 ? 4.715 7.461 5.508 1 88.44 229 LEU B CA 1
ATOM 5841 C C . LEU B 1 229 ? 4.898 7.98 6.93 1 88.44 229 LEU B C 1
ATOM 5843 O O . LEU B 1 229 ? 4.902 9.195 7.156 1 88.44 229 LEU B O 1
ATOM 5847 N N . ALA B 1 230 ? 4.961 7.043 7.859 1 91.19 230 ALA B N 1
ATOM 5848 C CA . ALA B 1 230 ? 5.25 7.445 9.234 1 91.19 230 ALA B CA 1
ATOM 5849 C C . ALA B 1 230 ? 6.594 8.164 9.328 1 91.19 230 ALA B C 1
ATOM 5851 O O . ALA B 1 230 ? 6.715 9.172 10.023 1 91.19 230 ALA B O 1
ATOM 5852 N N . TYR B 1 231 ? 7.57 7.613 8.609 1 93.38 231 TYR B N 1
ATOM 5853 C CA . TYR B 1 231 ? 8.906 8.195 8.547 1 93.38 231 TYR B CA 1
ATOM 5854 C C . TYR B 1 231 ? 8.867 9.602 7.953 1 93.38 231 TYR B C 1
ATOM 5856 O O . TYR B 1 231 ? 9.422 10.539 8.523 1 93.38 231 TYR B O 1
ATOM 5864 N N . LYS B 1 232 ? 8.211 9.781 6.918 1 92 232 LYS B N 1
ATOM 5865 C CA . LYS B 1 232 ? 8.07 11.078 6.25 1 92 232 LYS B CA 1
ATOM 5866 C C . LYS B 1 232 ? 7.398 12.094 7.164 1 92 232 LYS B C 1
ATOM 5868 O O . LYS B 1 232 ? 7.863 13.234 7.277 1 92 232 LYS B O 1
ATOM 5873 N N . ASN B 1 233 ? 6.289 11.672 7.762 1 93.56 233 ASN B N 1
ATOM 5874 C CA . ASN B 1 233 ? 5.559 12.57 8.648 1 93.56 233 ASN B CA 1
ATOM 5875 C C . ASN B 1 233 ? 6.398 12.969 9.859 1 93.56 233 ASN B C 1
ATOM 5877 O O . ASN B 1 233 ? 6.293 14.094 10.352 1 93.56 233 ASN B O 1
ATOM 5881 N N . MET B 1 234 ? 7.211 12.047 10.312 1 95.31 234 MET B N 1
ATOM 5882 C CA . MET B 1 234 ? 8.094 12.359 11.43 1 95.31 234 MET B CA 1
ATOM 5883 C C . MET B 1 234 ? 9.125 13.414 11.031 1 95.31 234 MET B C 1
ATOM 5885 O O . MET B 1 234 ? 9.375 14.359 11.781 1 95.31 234 MET B O 1
ATOM 5889 N N . ILE B 1 235 ? 9.656 13.289 9.883 1 95.56 235 ILE B N 1
ATOM 5890 C CA . ILE B 1 235 ? 10.633 14.258 9.391 1 95.56 235 ILE B CA 1
ATOM 5891 C C . ILE B 1 235 ? 9.977 15.617 9.219 1 95.56 235 ILE B C 1
ATOM 5893 O O . ILE B 1 235 ? 10.562 16.656 9.562 1 95.56 235 ILE B O 1
ATOM 5897 N N . ARG B 1 236 ? 8.797 15.617 8.758 1 95.25 236 ARG B N 1
ATOM 5898 C CA . ARG B 1 236 ? 8.055 16.859 8.578 1 95.25 236 ARG B CA 1
ATOM 5899 C C . ARG B 1 236 ? 7.715 17.5 9.922 1 95.25 236 ARG B C 1
ATOM 5901 O O . ARG B 1 236 ? 7.738 18.719 10.062 1 95.25 236 ARG B O 1
ATOM 5908 N N . ALA B 1 237 ? 7.355 16.625 10.828 1 96.62 237 ALA B N 1
ATOM 5909 C CA . ALA B 1 237 ? 7.09 17.125 12.172 1 96.62 237 ALA B CA 1
ATOM 5910 C C . ALA B 1 237 ? 8.312 17.844 12.742 1 96.62 237 ALA B C 1
ATOM 5912 O O . ALA B 1 237 ? 8.211 18.953 13.25 1 96.62 237 ALA B O 1
ATOM 5913 N N . ILE B 1 238 ? 9.43 17.234 12.617 1 96.38 238 ILE B N 1
ATOM 5914 C CA . ILE B 1 238 ? 10.68 17.781 13.125 1 96.38 238 ILE B CA 1
ATOM 5915 C C . ILE B 1 238 ? 10.992 19.094 12.391 1 96.38 238 ILE B C 1
ATOM 5917 O O . ILE B 1 238 ? 11.461 20.047 13 1 96.38 238 ILE B O 1
ATOM 5921 N N . GLU B 1 239 ? 10.688 19.109 11.117 1 95.75 239 GLU B N 1
ATOM 5922 C CA . GLU B 1 239 ? 10.906 20.312 10.305 1 95.75 239 GLU B CA 1
ATOM 5923 C C . GLU B 1 239 ? 10.078 21.484 10.812 1 95.75 239 GLU B C 1
ATOM 5925 O O . GLU B 1 239 ? 10.625 22.562 11.086 1 95.75 239 GLU B O 1
ATOM 5930 N N . HIS B 1 240 ? 8.836 21.281 10.953 1 96.75 240 HIS B N 1
ATOM 5931 C CA . HIS B 1 240 ? 7.941 22.375 11.328 1 96.75 240 HIS B CA 1
ATOM 5932 C C . HIS B 1 240 ? 8.148 22.781 12.781 1 96.75 240 HIS B C 1
ATOM 5934 O O . HIS B 1 240 ? 8.109 23.969 13.102 1 96.75 240 HIS B O 1
ATOM 5940 N N . LEU B 1 241 ? 8.414 21.844 13.625 1 96.5 241 LEU B N 1
ATOM 5941 C CA . LEU B 1 241 ? 8.695 22.172 15.016 1 96.5 241 LEU B CA 1
ATOM 5942 C C . LEU B 1 241 ? 10.023 22.906 15.141 1 96.5 241 LEU B C 1
ATOM 5944 O O . LEU B 1 241 ? 10.18 23.781 15.992 1 96.5 241 LEU B O 1
ATOM 5948 N N . GLY B 1 242 ? 10.961 22.531 14.289 1 94.62 242 GLY B N 1
ATOM 5949 C CA . GLY B 1 242 ? 12.227 23.234 14.258 1 94.62 242 GLY B CA 1
ATOM 5950 C C . GLY B 1 242 ? 12.078 24.688 13.844 1 94.62 242 GLY B C 1
ATOM 5951 O O . GLY B 1 242 ? 12.727 25.578 14.414 1 94.62 242 GLY B O 1
ATOM 5952 N N . ILE B 1 243 ? 11.258 24.953 12.867 1 93.94 243 ILE B N 1
ATOM 5953 C CA . ILE B 1 243 ? 11 26.328 12.422 1 93.94 243 ILE B CA 1
ATOM 5954 C C . ILE B 1 243 ? 10.312 27.109 13.531 1 93.94 243 ILE B C 1
ATOM 5956 O O . ILE B 1 243 ? 10.68 28.25 13.82 1 93.94 243 ILE B O 1
ATOM 5960 N N . SER B 1 244 ? 9.336 26.484 14.164 1 95.88 244 SER B N 1
ATOM 5961 C CA . SER B 1 244 ? 8.617 27.141 15.25 1 95.88 244 SER B CA 1
ATOM 5962 C C . SER B 1 244 ? 9.547 27.469 16.406 1 95.88 244 SER B C 1
ATOM 5964 O O . SER B 1 244 ? 9.375 28.484 17.078 1 95.88 244 SER B O 1
ATOM 5966 N N . MET B 1 245 ? 10.508 26.609 16.656 1 95.06 245 MET B N 1
ATOM 5967 C CA . MET B 1 245 ? 11.477 26.797 17.719 1 95.06 245 MET B CA 1
ATOM 5968 C C . MET B 1 245 ? 12.227 28.125 17.547 1 95.06 245 MET B C 1
ATOM 5970 O O . MET B 1 245 ? 12.445 28.844 18.516 1 95.06 245 MET B O 1
ATOM 5974 N N . VAL B 1 246 ? 12.57 28.438 16.344 1 92.5 246 VAL B N 1
ATOM 5975 C CA . VAL B 1 246 ? 13.336 29.641 16.047 1 92.5 246 VAL B CA 1
ATOM 5976 C C . VAL B 1 246 ? 12.508 30.891 16.375 1 92.5 246 VAL B C 1
ATOM 5978 O O . VAL B 1 246 ? 13.008 31.828 16.984 1 92.5 246 VAL B O 1
ATOM 5981 N N . PHE B 1 247 ? 11.289 30.859 16.016 1 94 247 PHE B N 1
ATOM 5982 C CA . PHE B 1 247 ? 10.414 32 16.312 1 94 247 PHE B CA 1
ATOM 5983 C C . PHE B 1 247 ? 10.141 32.094 17.797 1 94 247 PHE B C 1
ATOM 5985 O O . PHE B 1 247 ? 10.008 33.219 18.344 1 94 247 PHE B O 1
ATOM 5992 N N . GLY B 1 248 ? 10.023 30.938 18.453 1 95.19 248 GLY B N 1
ATOM 5993 C CA . GLY B 1 248 ? 9.867 30.969 19.891 1 95.19 248 GLY B CA 1
ATOM 5994 C C . GLY B 1 248 ? 11.055 31.578 20.609 1 95.19 248 GLY B C 1
ATOM 5995 O O . GLY B 1 248 ? 10.891 32.344 21.562 1 95.19 248 GLY B O 1
ATOM 5996 N N . GLU B 1 249 ? 12.203 31.172 20.188 1 93.62 249 GLU B N 1
ATOM 5997 C CA . GLU B 1 249 ? 13.43 31.75 20.734 1 93.62 249 GLU B CA 1
ATOM 5998 C C . GLU B 1 249 ? 13.445 33.25 20.562 1 93.62 249 GLU B C 1
ATOM 6000 O O . GLU B 1 249 ? 13.82 34 21.5 1 93.62 249 GLU B O 1
ATOM 6005 N N . GLN B 1 250 ? 13.062 33.75 19.406 1 92.19 250 GLN B N 1
ATOM 6006 C CA . GLN B 1 250 ? 13 35.188 19.125 1 92.19 250 GLN B CA 1
ATOM 6007 C C . GLN B 1 250 ? 11.984 35.906 20.031 1 92.19 250 GLN B C 1
ATOM 6009 O O . GLN B 1 250 ? 12.203 37.031 20.453 1 92.19 250 GLN B O 1
ATOM 6014 N N . TYR B 1 251 ? 10.883 35.219 20.297 1 95.69 251 TYR B N 1
ATOM 6015 C CA . TYR B 1 251 ? 9.852 35.781 21.156 1 95.69 251 TYR B CA 1
ATOM 6016 C C . TYR B 1 251 ? 10.391 36.062 22.562 1 95.69 251 TYR B C 1
ATOM 6018 O O . TYR B 1 251 ? 10.219 37.156 23.094 1 95.69 251 TYR B O 1
ATOM 6026 N N . PHE B 1 252 ? 11.047 35.156 23.125 1 95.56 252 PHE B N 1
ATOM 6027 C CA . PHE B 1 252 ? 11.578 35.281 24.484 1 95.56 252 PHE B CA 1
ATOM 6028 C C . PHE B 1 252 ? 12.781 36.219 24.5 1 95.56 252 PHE B C 1
ATOM 6030 O O . PHE B 1 252 ? 13.008 36.938 25.453 1 95.56 252 PHE B O 1
ATOM 6037 N N . GLY B 1 253 ? 13.547 36.188 23.453 1 93.38 253 GLY B N 1
ATOM 6038 C CA . GLY B 1 253 ? 14.75 37 23.391 1 93.38 253 GLY B CA 1
ATOM 6039 C C . GLY B 1 253 ? 14.469 38.469 23.125 1 93.38 253 GLY B C 1
ATOM 6040 O O . GLY B 1 253 ? 15.18 39.344 23.609 1 93.38 253 GLY B O 1
ATOM 6041 N N . ARG B 1 254 ? 13.453 38.781 22.297 1 92.12 254 ARG B N 1
ATOM 6042 C CA . ARG B 1 254 ? 13.172 40.156 21.891 1 92.12 254 ARG B CA 1
ATOM 6043 C C . ARG B 1 254 ? 11.938 40.688 22.609 1 92.12 254 ARG B C 1
ATOM 6045 O O . ARG B 1 254 ? 11.711 41.906 22.625 1 92.12 254 ARG B O 1
ATOM 6052 N N . GLY B 1 255 ? 11.172 39.844 23.156 1 94.31 255 GLY B N 1
ATOM 6053 C CA . GLY B 1 255 ? 10.023 40.25 23.938 1 94.31 255 GLY B CA 1
ATOM 6054 C C . GLY B 1 255 ? 8.734 40.281 23.141 1 94.31 255 GLY B C 1
ATOM 6055 O O . GLY B 1 255 ? 7.648 40.469 23.703 1 94.31 255 GLY B O 1
ATOM 6056 N N . ASP B 1 256 ? 8.836 40.219 21.844 1 93 256 ASP B N 1
ATOM 6057 C CA . ASP B 1 256 ? 7.664 40.188 20.969 1 93 256 ASP B CA 1
ATOM 6058 C C . ASP B 1 256 ? 8.008 39.625 19.594 1 93 256 ASP B C 1
ATOM 6060 O O . ASP B 1 256 ? 9.188 39.438 19.266 1 93 256 ASP B O 1
ATOM 6064 N N . LEU B 1 257 ? 6.949 39.156 18.906 1 92.56 257 LEU B N 1
ATOM 6065 C CA . LEU B 1 257 ? 7.074 38.75 17.516 1 92.56 257 LEU B CA 1
ATOM 6066 C C . LEU B 1 257 ? 6.266 39.656 16.594 1 92.56 257 LEU B C 1
ATOM 6068 O O . LEU B 1 257 ? 5.16 40.094 16.953 1 92.56 257 LEU B O 1
ATOM 6072 N N . ASP B 1 258 ? 6.922 40.094 15.492 1 91.12 258 ASP B N 1
ATOM 6073 C CA . ASP B 1 258 ? 6.113 40.781 14.5 1 91.12 258 ASP B CA 1
ATOM 6074 C C . ASP B 1 258 ? 5 39.906 13.961 1 91.12 258 ASP B C 1
ATOM 6076 O O . ASP B 1 258 ? 5.031 38.688 14.141 1 91.12 258 ASP B O 1
ATOM 6080 N N . GLN B 1 259 ? 4.008 40.438 13.344 1 92.69 259 GLN B N 1
ATOM 6081 C CA . GLN B 1 259 ? 2.803 39.719 12.914 1 92.69 259 GLN B CA 1
ATOM 6082 C C . GLN B 1 259 ? 3.146 38.531 12 1 92.69 259 GLN B C 1
ATOM 6084 O O . GLN B 1 259 ? 2.615 37.438 12.164 1 92.69 259 GLN B O 1
ATOM 6089 N N . SER B 1 260 ? 4.004 38.781 11.102 1 92.06 260 SER B N 1
ATOM 6090 C CA . SER B 1 260 ? 4.383 37.719 10.156 1 92.06 260 SER B CA 1
ATOM 6091 C C . SER B 1 260 ? 5.09 36.562 10.859 1 92.06 260 SER B C 1
ATOM 6093 O O . SER B 1 260 ? 4.824 35.406 10.57 1 92.06 260 SER B O 1
ATOM 6095 N N . SER B 1 261 ? 6.004 36.906 11.797 1 93.25 261 SER B N 1
ATOM 6096 C CA . SER B 1 261 ? 6.734 35.906 12.555 1 93.25 261 SER B CA 1
ATOM 6097 C C . SER B 1 261 ? 5.801 35.125 13.477 1 93.25 261 SER B C 1
ATOM 6099 O O . SER B 1 261 ? 5.977 33.906 13.68 1 93.25 261 SER B O 1
ATOM 6101 N N . TYR B 1 262 ? 4.871 35.844 14.008 1 95.38 262 TYR B N 1
ATOM 6102 C CA . TYR B 1 262 ? 3.906 35.219 14.883 1 95.38 262 TYR B CA 1
ATOM 6103 C C . TYR B 1 262 ? 3.051 34.219 14.117 1 95.38 262 TYR B C 1
ATOM 6105 O O . TYR B 1 262 ? 2.824 33.094 14.586 1 95.38 262 TYR B O 1
ATOM 6113 N N . ILE B 1 263 ? 2.572 34.562 12.938 1 95.31 263 ILE B N 1
ATOM 6114 C CA . ILE B 1 263 ? 1.786 33.688 12.094 1 95.31 263 ILE B CA 1
ATOM 6115 C C . ILE B 1 263 ? 2.615 32.469 11.727 1 95.31 263 ILE B C 1
ATOM 6117 O O . ILE B 1 263 ? 2.107 31.328 11.734 1 95.31 263 ILE B O 1
ATOM 6121 N N . ALA B 1 264 ? 3.846 32.656 11.43 1 93.94 264 ALA B N 1
ATOM 6122 C CA . ALA B 1 264 ? 4.746 31.562 11.094 1 93.94 264 ALA B CA 1
ATOM 6123 C C . ALA B 1 264 ? 4.902 30.609 12.266 1 93.94 264 ALA B C 1
ATOM 6125 O O . ALA B 1 264 ? 4.938 29.391 12.07 1 93.94 264 ALA B O 1
ATOM 6126 N N . PHE B 1 265 ? 5.039 31.188 13.492 1 95.75 265 PHE B N 1
ATOM 6127 C CA . PHE B 1 265 ? 5.145 30.344 14.68 1 95.75 265 PHE B CA 1
ATOM 6128 C C . PHE B 1 265 ? 3.912 29.453 14.828 1 95.75 265 PHE B C 1
ATOM 6130 O O . PHE B 1 265 ? 4.027 28.234 14.961 1 95.75 265 PHE B O 1
ATOM 6137 N N . VAL B 1 266 ? 2.727 30.078 14.727 1 96.75 266 VAL B N 1
ATOM 6138 C CA . VAL B 1 266 ? 1.477 29.359 14.961 1 96.75 266 VAL B CA 1
ATOM 6139 C C . VAL B 1 266 ? 1.273 28.312 13.867 1 96.75 266 VAL B C 1
ATOM 6141 O O . VAL B 1 266 ? 0.883 27.172 14.156 1 96.75 266 VAL B O 1
ATOM 6144 N N . THR B 1 267 ? 1.535 28.688 12.672 1 96.56 267 THR B N 1
ATOM 6145 C CA . THR B 1 267 ? 1.363 27.797 11.523 1 96.56 267 THR B CA 1
ATOM 6146 C C . THR B 1 267 ? 2.266 26.578 11.648 1 96.56 267 THR B C 1
ATOM 6148 O O . THR B 1 267 ? 1.799 25.438 11.531 1 96.56 267 THR B O 1
ATOM 6151 N N . ASN B 1 268 ? 3.488 26.781 11.875 1 96.19 268 ASN B N 1
ATOM 6152 C CA . ASN B 1 268 ? 4.445 25.672 11.938 1 96.19 268 ASN B CA 1
ATOM 6153 C C . ASN B 1 268 ? 4.238 24.828 13.188 1 96.19 268 ASN B C 1
ATOM 6155 O O . ASN B 1 268 ? 4.453 23.609 13.164 1 96.19 268 ASN B O 1
ATOM 6159 N N . ASP B 1 269 ? 3.865 25.516 14.242 1 96.81 269 ASP B N 1
ATOM 6160 C CA . ASP B 1 269 ? 3.537 24.766 15.453 1 96.81 269 ASP B CA 1
ATOM 6161 C C . ASP B 1 269 ? 2.373 23.797 15.203 1 96.81 269 ASP B C 1
ATOM 6163 O O . ASP B 1 269 ? 2.428 22.641 15.602 1 96.81 269 ASP B O 1
ATOM 6167 N N . ALA B 1 270 ? 1.351 24.281 14.555 1 96 270 ALA B N 1
ATOM 6168 C CA . ALA B 1 270 ? 0.171 23.469 14.258 1 96 270 ALA B CA 1
ATOM 6169 C C . ALA B 1 270 ? 0.518 22.328 13.312 1 96 270 ALA B C 1
ATOM 6171 O O . ALA B 1 270 ? 0.113 21.188 13.539 1 96 270 ALA B O 1
ATOM 6172 N N . LEU B 1 271 ? 1.227 22.625 12.312 1 96.12 271 LEU B N 1
ATOM 6173 C CA . LEU B 1 271 ? 1.619 21.609 11.336 1 96.12 271 LEU B CA 1
ATOM 6174 C C . LEU B 1 271 ? 2.521 20.562 11.977 1 96.12 271 LEU B C 1
ATOM 6176 O O . LEU B 1 271 ? 2.363 19.359 11.727 1 96.12 271 LEU B O 1
ATOM 6180 N N . GLY B 1 272 ? 3.486 21.047 12.766 1 96.88 272 GLY B N 1
ATOM 6181 C CA . GLY B 1 272 ? 4.375 20.125 13.445 1 96.88 272 GLY B CA 1
ATOM 6182 C C . GLY B 1 272 ? 3.637 19.109 14.312 1 96.88 272 GLY B C 1
ATOM 6183 O O . GLY B 1 272 ? 3.924 17.922 14.273 1 96.88 272 GLY B O 1
ATOM 6184 N N . GLN B 1 273 ? 2.658 19.594 15.031 1 94.12 273 GLN B N 1
ATOM 6185 C CA . GLN B 1 273 ? 1.871 18.734 15.898 1 94.12 273 GLN B CA 1
ATOM 6186 C C . GLN B 1 273 ? 1.026 17.75 15.086 1 94.12 273 GLN B C 1
ATOM 6188 O O . GLN B 1 273 ? 0.883 16.594 15.461 1 94.12 273 GLN B O 1
ATOM 6193 N N . ASP B 1 274 ? 0.48 18.219 14.055 1 93.88 274 ASP B N 1
ATOM 6194 C CA . ASP B 1 274 ? -0.352 17.359 13.219 1 93.88 274 ASP B CA 1
ATOM 6195 C C . ASP B 1 274 ? 0.476 16.25 12.578 1 93.88 274 ASP B C 1
ATOM 6197 O O . ASP B 1 274 ? 0.045 15.094 12.531 1 93.88 274 ASP B O 1
ATOM 6201 N N . PHE B 1 275 ? 1.601 16.641 12.047 1 95 275 PHE B N 1
ATOM 6202 C CA . PHE B 1 275 ? 2.463 15.633 11.43 1 95 275 PHE B CA 1
ATOM 6203 C C . PHE B 1 275 ? 2.939 14.617 12.469 1 95 275 PHE B C 1
ATOM 6205 O O . PHE B 1 275 ? 3.113 13.438 12.148 1 95 275 PHE B O 1
ATOM 6212 N N . LEU B 1 276 ? 3.238 15.094 13.609 1 94.06 276 LEU B N 1
ATOM 6213 C CA . LEU B 1 276 ? 3.639 14.195 14.688 1 94.06 276 LEU B CA 1
ATOM 6214 C C . LEU B 1 276 ? 2.529 13.188 14.992 1 94.06 276 LEU B C 1
ATOM 6216 O O . LEU B 1 276 ? 2.787 11.992 15.094 1 94.06 276 LEU B O 1
ATOM 6220 N N . ASN B 1 277 ? 1.322 13.641 15.07 1 89.19 277 ASN B N 1
ATOM 6221 C CA . ASN B 1 277 ? 0.174 12.773 15.297 1 89.19 277 ASN B CA 1
ATOM 6222 C C . ASN B 1 277 ? -0.034 11.805 14.133 1 89.19 277 ASN B C 1
ATOM 6224 O O . ASN B 1 277 ? -0.351 10.633 14.344 1 89.19 277 ASN B O 1
ATOM 6228 N N . ALA B 1 278 ? 0.114 12.344 12.977 1 89.19 278 ALA B N 1
ATOM 6229 C CA . ALA B 1 278 ? -0.047 11.516 11.789 1 89.19 278 ALA B CA 1
ATOM 6230 C C . ALA B 1 278 ? 0.98 10.391 11.758 1 89.19 278 ALA B C 1
ATOM 6232 O O . ALA B 1 278 ? 0.672 9.273 11.336 1 89.19 278 ALA B O 1
ATOM 6233 N N . SER B 1 279 ? 2.193 10.703 12.117 1 91.88 279 SER B N 1
ATOM 6234 C CA . SER B 1 279 ? 3.242 9.688 12.141 1 91.88 279 SER B CA 1
ATOM 6235 C C . SER B 1 279 ? 2.885 8.547 13.086 1 91.88 279 SER B C 1
ATOM 6237 O O . SER B 1 279 ? 3.107 7.375 12.766 1 91.88 279 SER B O 1
ATOM 6239 N N . GLN B 1 280 ? 2.283 8.859 14.133 1 88.25 280 GLN B N 1
ATOM 6240 C CA . GLN B 1 280 ? 1.923 7.867 15.141 1 88.25 280 GLN B CA 1
ATOM 6241 C C . GLN B 1 280 ? 0.782 6.977 14.656 1 88.25 280 GLN B C 1
ATOM 6243 O O . GLN B 1 280 ? 0.694 5.809 15.039 1 88.25 280 GLN B O 1
ATOM 6248 N N . ASN B 1 281 ? -0.009 7.449 13.789 1 81.25 281 ASN B N 1
ATOM 6249 C CA . ASN B 1 281 ? -1.198 6.73 13.336 1 81.25 281 ASN B CA 1
ATOM 6250 C C . ASN B 1 281 ? -0.854 5.672 12.297 1 81.25 281 ASN B C 1
ATOM 6252 O O . ASN B 1 281 ? -1.606 4.715 12.109 1 81.25 281 ASN B O 1
ATOM 6256 N N . PHE B 1 282 ? 0.226 5.758 11.656 1 81.88 282 PHE B N 1
ATOM 6257 C CA . PHE B 1 282 ? 0.573 4.816 10.594 1 81.88 282 PHE B CA 1
ATOM 6258 C C . PHE B 1 282 ? 1.216 3.562 11.172 1 81.88 282 PHE B C 1
ATOM 6260 O O . PHE B 1 282 ? 1.219 2.51 10.531 1 81.88 282 PHE B O 1
ATOM 6267 N N . ALA B 1 283 ? 1.812 3.637 12.359 1 74.25 283 ALA B N 1
ATOM 6268 C CA . ALA B 1 283 ? 2.32 2.449 13.039 1 74.25 283 ALA B CA 1
ATOM 6269 C C . ALA B 1 283 ? 2.07 2.529 14.539 1 74.25 283 ALA B C 1
ATOM 6271 O O . ALA B 1 283 ? 2.504 3.479 15.203 1 74.25 283 ALA B O 1
ATOM 6272 N N . PHE B 1 284 ? 1.461 1.486 15.031 1 74.88 284 PHE B N 1
ATOM 6273 C CA . PHE B 1 284 ? 1.016 1.523 16.422 1 74.88 284 PHE B CA 1
ATOM 6274 C C . PHE B 1 284 ? 2.205 1.628 17.375 1 74.88 284 PHE B C 1
ATOM 6276 O O . PHE B 1 284 ? 2.137 2.322 18.391 1 74.88 284 PHE B O 1
ATOM 6283 N N . TRP B 1 285 ? 3.268 1.001 16.953 1 86.88 285 TRP B N 1
ATOM 6284 C CA . TRP B 1 285 ? 4.402 0.991 17.875 1 86.88 285 TRP B CA 1
ATOM 6285 C C . TRP B 1 285 ? 5.008 2.385 18.016 1 86.88 285 TRP B C 1
ATOM 6287 O O . TRP B 1 285 ? 5.605 2.711 19.031 1 86.88 285 TRP B O 1
ATOM 6297 N N . ILE B 1 286 ? 4.766 3.307 17.047 1 89.56 286 ILE B N 1
ATOM 6298 C CA . ILE B 1 286 ? 5.305 4.66 17.078 1 89.56 286 ILE B CA 1
ATOM 6299 C C . ILE B 1 286 ? 4.602 5.473 18.172 1 89.56 286 ILE B C 1
ATOM 6301 O O . ILE B 1 286 ? 5.234 6.27 18.859 1 89.56 286 ILE B O 1
ATOM 6305 N N . GLY B 1 287 ? 3.32 5.203 18.312 1 87.56 287 GLY B N 1
ATOM 6306 C CA . GLY B 1 287 ? 2.572 5.887 19.359 1 87.56 287 GLY B CA 1
ATOM 6307 C C . GLY B 1 287 ? 3.047 5.539 20.75 1 87.56 287 GLY B C 1
ATOM 6308 O O . GLY B 1 287 ? 3.223 6.426 21.594 1 87.56 287 GLY B O 1
ATOM 6309 N N . THR B 1 288 ? 3.256 4.277 20.922 1 90 288 THR B N 1
ATOM 6310 C CA . THR B 1 288 ? 3.74 3.816 22.219 1 90 288 THR B CA 1
ATOM 6311 C C . THR B 1 288 ? 5.152 4.332 22.469 1 90 288 THR B C 1
ATOM 6313 O O . THR B 1 288 ? 5.469 4.75 23.594 1 90 288 THR B O 1
ATOM 6316 N N . ARG B 1 289 ? 5.91 4.34 21.484 1 93.12 289 ARG B N 1
ATOM 6317 C CA . ARG B 1 289 ? 7.285 4.812 21.594 1 93.12 289 ARG B CA 1
ATOM 6318 C C . ARG B 1 289 ? 7.328 6.312 21.875 1 93.12 289 ARG B C 1
ATOM 6320 O O . ARG B 1 289 ? 8.172 6.785 22.641 1 93.12 289 ARG B O 1
ATOM 6327 N N . TYR B 1 290 ? 6.492 7.02 21.266 1 92.19 290 TYR B N 1
ATOM 6328 C CA . TYR B 1 290 ? 6.414 8.461 21.469 1 92.19 290 TYR B CA 1
ATOM 6329 C C . TYR B 1 290 ? 5.965 8.797 22.891 1 92.19 290 TYR B C 1
ATOM 6331 O O . TYR B 1 290 ? 6.5 9.711 23.516 1 92.19 290 TYR B O 1
ATOM 6339 N N . GLN B 1 291 ? 4.984 8.078 23.344 1 90.06 291 GLN B N 1
ATOM 6340 C CA . GLN B 1 291 ? 4.504 8.297 24.703 1 90.06 291 GLN B CA 1
ATOM 6341 C C . GLN B 1 291 ? 5.602 8.016 25.719 1 90.06 291 GLN B C 1
ATOM 6343 O O . GLN B 1 291 ? 5.738 8.742 26.703 1 90.06 291 GLN B O 1
ATOM 6348 N N . ALA B 1 292 ? 6.324 7.016 25.484 1 93.12 292 ALA B N 1
ATOM 6349 C CA . ALA B 1 292 ? 7.457 6.699 26.359 1 93.12 292 ALA B CA 1
ATOM 6350 C C . ALA B 1 292 ? 8.5 7.816 26.312 1 93.12 292 ALA B C 1
ATOM 6352 O O . ALA B 1 292 ? 9.062 8.188 27.359 1 93.12 292 ALA B O 1
ATOM 6353 N N . MET B 1 293 ? 8.703 8.344 25.125 1 91.81 293 MET B N 1
ATOM 6354 C CA . MET B 1 293 ? 9.664 9.43 24.953 1 91.81 293 MET B CA 1
ATOM 6355 C C . MET B 1 293 ? 9.203 10.68 25.703 1 91.81 293 MET B C 1
ATOM 6357 O O . MET B 1 293 ? 10.016 11.375 26.328 1 91.81 293 MET B O 1
ATOM 6361 N N . GLN B 1 294 ? 7.914 10.969 25.656 1 90.81 294 GLN B N 1
ATOM 6362 C CA . GLN B 1 294 ? 7.348 12.125 26.344 1 90.81 294 GLN B CA 1
ATOM 6363 C C . GLN B 1 294 ? 7.527 12.023 27.844 1 90.81 294 GLN B C 1
ATOM 6365 O O . GLN B 1 294 ? 7.809 13.023 28.516 1 90.81 294 GLN B O 1
ATOM 6370 N N . LYS B 1 295 ? 7.355 10.859 28.344 1 91.06 295 LYS B N 1
ATOM 6371 C CA . LYS B 1 295 ? 7.465 10.625 29.781 1 91.06 295 LYS B CA 1
ATOM 6372 C C . LYS B 1 295 ? 8.914 10.734 30.234 1 91.06 295 LYS B C 1
ATOM 6374 O O . LYS B 1 295 ? 9.188 11.219 31.344 1 91.06 295 LYS B O 1
ATOM 6379 N N . ASP B 1 296 ? 9.773 10.32 29.406 1 90.69 296 ASP B N 1
ATOM 6380 C CA . ASP B 1 296 ? 11.188 10.258 29.766 1 90.69 296 ASP B CA 1
ATOM 6381 C C . ASP B 1 296 ? 11.867 11.609 29.562 1 90.69 296 ASP B C 1
ATOM 6383 O O . ASP B 1 296 ? 12.914 11.875 30.156 1 90.69 296 ASP B O 1
ATOM 6387 N N . TYR B 1 297 ? 11.273 12.477 28.719 1 92.44 297 TYR B N 1
ATOM 6388 C CA . TYR B 1 297 ? 11.906 13.766 28.453 1 92.44 297 TYR B CA 1
ATOM 6389 C C . TYR B 1 297 ? 11.586 14.766 29.562 1 92.44 297 TYR B C 1
ATOM 6391 O O . TYR B 1 297 ? 10.453 15.242 29.656 1 92.44 297 TYR B O 1
ATOM 6399 N N . PRO B 1 298 ? 12.461 15.211 30.391 1 90.31 298 PRO B N 1
ATOM 6400 C CA . PRO B 1 298 ? 12.219 15.977 31.609 1 90.31 298 PRO B CA 1
ATOM 6401 C C . PRO B 1 298 ? 11.672 17.375 31.328 1 90.31 298 PRO B C 1
ATOM 6403 O O . PRO B 1 298 ? 10.945 17.938 32.156 1 90.31 298 PRO B O 1
ATOM 6406 N N . TRP B 1 299 ? 11.961 17.922 30.156 1 92.06 299 TRP B N 1
ATOM 6407 C CA . TRP B 1 299 ? 11.594 19.312 29.922 1 92.06 299 TRP B CA 1
ATOM 6408 C C . TRP B 1 299 ? 10.328 19.406 29.094 1 92.06 299 TRP B C 1
ATOM 6410 O O . TRP B 1 299 ? 10.008 20.469 28.547 1 92.06 299 TRP B O 1
ATOM 6420 N N . TYR B 1 300 ? 9.57 18.375 29 1 92.19 300 TYR B N 1
ATOM 6421 C CA . TYR B 1 300 ? 8.391 18.359 28.141 1 92.19 300 TYR B CA 1
ATOM 6422 C C . TYR B 1 300 ? 7.336 19.328 28.656 1 92.19 300 TYR B C 1
ATOM 6424 O O . TYR B 1 300 ? 6.719 20.062 27.875 1 92.19 300 TYR B O 1
ATOM 6432 N N . SER B 1 301 ? 7.102 19.328 29.938 1 90 301 SER B N 1
ATOM 6433 C CA . SER B 1 301 ? 6.117 20.234 30.531 1 90 301 SER B CA 1
ATOM 6434 C C . SER B 1 301 ? 6.508 21.688 30.328 1 90 301 SER B C 1
ATOM 6436 O O . SER B 1 301 ? 5.648 22.547 30.109 1 90 301 SER B O 1
ATOM 6438 N N . ASN B 1 302 ? 7.805 21.906 30.406 1 90.75 302 ASN B N 1
ATOM 6439 C CA . ASN B 1 302 ? 8.312 23.25 30.172 1 90.75 302 ASN B CA 1
ATOM 6440 C C . ASN B 1 302 ? 8.031 23.734 28.75 1 90.75 302 ASN B C 1
ATOM 6442 O O . ASN B 1 302 ? 7.645 24.875 28.547 1 90.75 302 ASN B O 1
ATOM 6446 N N . ILE B 1 303 ? 8.219 22.859 27.844 1 93.06 303 ILE B N 1
ATOM 6447 C CA . ILE B 1 303 ? 8.016 23.203 26.438 1 93.06 303 ILE B CA 1
ATOM 6448 C C . ILE B 1 303 ? 6.539 23.516 26.188 1 93.06 303 ILE B C 1
ATOM 6450 O O . ILE B 1 303 ? 6.211 24.438 25.438 1 93.06 303 ILE B O 1
ATOM 6454 N N . THR B 1 304 ? 5.684 22.734 26.828 1 92.69 304 THR B N 1
ATOM 6455 C CA . THR B 1 304 ? 4.25 22.938 26.656 1 92.69 304 THR B CA 1
ATOM 6456 C C . THR B 1 304 ? 3.816 24.281 27.25 1 92.69 304 THR B C 1
ATOM 6458 O O . THR B 1 304 ? 3.014 25 26.656 1 92.69 304 THR B O 1
ATOM 6461 N N . ARG B 1 305 ? 4.359 24.594 28.359 1 94.12 305 ARG B N 1
ATOM 6462 C CA . ARG B 1 305 ? 4.047 25.875 29.016 1 94.12 305 ARG B CA 1
ATOM 6463 C C . ARG B 1 305 ? 4.551 27.047 28.188 1 94.12 305 ARG B C 1
ATOM 6465 O O . ARG B 1 305 ? 3.836 28.031 28 1 94.12 305 ARG B O 1
ATOM 6472 N N . ARG B 1 306 ? 5.762 26.891 27.75 1 95.38 306 ARG B N 1
ATOM 6473 C CA . ARG B 1 306 ? 6.359 27.953 26.953 1 95.38 306 ARG B CA 1
ATOM 6474 C C . ARG B 1 306 ? 5.602 28.141 25.641 1 95.38 306 ARG B C 1
ATOM 6476 O O . ARG B 1 306 ? 5.457 29.266 25.156 1 95.38 306 ARG B O 1
ATOM 6483 N N . ARG B 1 307 ? 5.188 27.016 25.094 1 95.62 307 ARG B N 1
ATOM 6484 C CA . ARG B 1 307 ? 4.391 27.078 23.875 1 95.62 307 ARG B CA 1
ATOM 6485 C C . ARG B 1 307 ? 3.131 27.906 24.078 1 95.62 307 ARG B C 1
ATOM 6487 O O . ARG B 1 307 ? 2.797 28.75 23.234 1 95.62 307 ARG B O 1
ATOM 6494 N N . LEU B 1 308 ? 2.473 27.766 25.141 1 94.56 308 LEU B N 1
ATOM 6495 C CA . LEU B 1 308 ? 1.245 28.484 25.438 1 94.56 308 LEU B CA 1
ATOM 6496 C C . LEU B 1 308 ? 1.529 29.969 25.656 1 94.56 308 LEU B C 1
ATOM 6498 O O . LEU B 1 308 ? 0.718 30.828 25.281 1 94.56 308 LEU B O 1
ATOM 6502 N N . GLU B 1 309 ? 2.695 30.234 26.281 1 95.12 309 GLU B N 1
ATOM 6503 C CA . GLU B 1 309 ? 3.104 31.625 26.453 1 95.12 309 GLU B CA 1
ATOM 6504 C C . GLU B 1 309 ? 3.285 32.312 25.125 1 95.12 309 GLU B C 1
ATOM 6506 O O . GLU B 1 309 ? 2.877 33.469 24.953 1 95.12 309 GLU B O 1
ATOM 6511 N N . ILE B 1 310 ? 3.883 31.625 24.203 1 95.81 310 ILE B N 1
ATOM 6512 C CA . ILE B 1 310 ? 4.137 32.188 22.891 1 95.81 310 ILE B CA 1
ATOM 6513 C C . ILE B 1 310 ? 2.818 32.406 22.141 1 95.81 310 ILE B C 1
ATOM 6515 O O . ILE B 1 310 ? 2.619 33.406 21.469 1 95.81 310 ILE B O 1
ATOM 6519 N N . LEU B 1 311 ? 1.92 31.453 22.266 1 94.81 311 LEU B N 1
ATOM 6520 C CA . LEU B 1 311 ? 0.624 31.516 21.594 1 94.81 311 LEU B CA 1
ATOM 6521 C C . LEU B 1 311 ? -0.197 32.688 22.109 1 94.81 311 LEU B C 1
ATOM 6523 O O . LEU B 1 311 ? -0.948 33.312 21.359 1 94.81 311 LEU B O 1
ATOM 6527 N N . GLY B 1 312 ? -0.056 33.031 23.266 1 92.88 312 GLY B N 1
ATOM 6528 C CA . GLY B 1 312 ? -0.765 34.156 23.844 1 92.88 312 GLY B CA 1
ATOM 6529 C C . GLY B 1 312 ? -0.277 35.5 23.328 1 92.88 312 GLY B C 1
ATOM 6530 O O . GLY B 1 312 ? -1.033 36.469 23.297 1 92.88 312 GLY B O 1
ATOM 6531 N N . ARG B 1 313 ? 0.928 35.625 22.844 1 91.44 313 ARG B N 1
ATOM 6532 C CA . ARG B 1 313 ? 1.6 36.75 22.25 1 91.44 313 ARG B CA 1
ATOM 6533 C C . ARG B 1 313 ? 1.52 37.969 23.156 1 91.44 313 ARG B C 1
ATOM 6535 O O . ARG B 1 313 ? 1.253 39.094 22.703 1 91.44 313 ARG B O 1
ATOM 6542 N N . GLU B 1 314 ? 1.672 37.812 24.422 1 91.56 314 GLU B N 1
ATOM 6543 C CA . GLU B 1 314 ? 1.763 38.969 25.328 1 91.56 314 GLU B CA 1
ATOM 6544 C C . GLU B 1 314 ? 3.156 39.562 25.297 1 91.56 314 GLU B C 1
ATOM 6546 O O . GLU B 1 314 ? 4.16 38.844 25.234 1 91.56 314 GLU B O 1
ATOM 6551 N N . LYS B 1 315 ? 3.133 40.844 25.172 1 93.75 315 LYS B N 1
ATOM 6552 C CA . LYS B 1 315 ? 4.434 41.5 25.203 1 93.75 315 LYS B CA 1
ATOM 6553 C C . LYS B 1 315 ? 5.145 41.281 26.531 1 93.75 315 LYS B C 1
ATOM 6555 O O . LYS B 1 315 ? 4.547 41.438 27.594 1 93.75 315 LYS B O 1
ATOM 6560 N N . ILE B 1 316 ? 6.336 40.781 26.406 1 94.19 316 ILE B N 1
ATOM 6561 C CA . ILE B 1 316 ? 7.125 40.5 27.609 1 94.19 316 ILE B CA 1
ATOM 6562 C C . ILE B 1 316 ? 8.461 41.25 27.531 1 94.19 316 ILE B C 1
ATOM 6564 O O . ILE B 1 316 ? 8.82 41.781 26.469 1 94.19 316 ILE B O 1
ATOM 6568 N N . GLN B 1 317 ? 9.125 41.344 28.688 1 95.5 317 GLN B N 1
ATOM 6569 C CA . GLN B 1 317 ? 10.477 41.875 28.688 1 95.5 317 GLN B CA 1
ATOM 6570 C C . GLN B 1 317 ? 11.469 40.875 28.078 1 95.5 317 GLN B C 1
ATOM 6572 O O . GLN B 1 317 ? 11.398 39.688 28.359 1 95.5 317 GLN B O 1
ATOM 6577 N N . PRO B 1 318 ? 12.258 41.438 27.141 1 95.06 318 PRO B N 1
ATOM 6578 C CA . PRO B 1 318 ? 13.273 40.531 26.562 1 95.06 318 PRO B CA 1
ATOM 6579 C C . PRO B 1 318 ? 14.07 39.781 27.641 1 95.06 318 PRO B C 1
ATOM 6581 O O . PRO B 1 318 ? 14.516 40.406 28.609 1 95.06 318 PRO B O 1
ATOM 6584 N N . ASP B 1 319 ? 14.164 38.531 27.531 1 94.44 319 ASP B N 1
ATOM 6585 C CA . ASP B 1 319 ? 14.859 37.625 28.469 1 94.44 319 ASP B CA 1
ATOM 6586 C C . ASP B 1 319 ? 15.734 36.656 27.719 1 94.44 319 ASP B C 1
ATOM 6588 O O . ASP B 1 319 ? 15.273 35.562 27.312 1 94.44 319 ASP B O 1
ATOM 6592 N N . PHE B 1 320 ? 16.984 36.938 27.625 1 91.75 320 PHE B N 1
ATOM 6593 C CA . PHE B 1 320 ? 17.922 36.125 26.859 1 91.75 320 PHE B CA 1
ATOM 6594 C C . PHE B 1 320 ? 18.125 34.75 27.5 1 91.75 320 PHE B C 1
ATOM 6596 O O . PHE B 1 320 ? 18.297 33.75 26.797 1 91.75 320 PHE B O 1
ATOM 6603 N N . GLU B 1 321 ? 18.141 34.656 28.766 1 92.44 321 GLU B N 1
ATOM 6604 C CA . GLU B 1 321 ? 18.312 33.406 29.484 1 92.44 321 GLU B CA 1
ATOM 6605 C C . GLU B 1 321 ? 17.125 32.469 29.234 1 92.44 321 GLU B C 1
ATOM 6607 O O . GLU B 1 321 ? 17.297 31.281 28.984 1 92.44 321 GLU B O 1
ATOM 6612 N N . LYS B 1 322 ? 15.945 33.062 29.281 1 94.75 322 LYS B N 1
ATOM 6613 C CA . LYS B 1 322 ? 14.734 32.281 29.016 1 94.75 322 LYS B CA 1
ATOM 6614 C C . LYS B 1 322 ? 14.703 31.781 27.562 1 94.75 322 LYS B C 1
ATOM 6616 O O . LYS B 1 322 ? 14.258 30.656 27.297 1 94.75 322 LYS B O 1
ATOM 6621 N N . ALA B 1 323 ? 15.156 32.625 26.672 1 94.38 323 ALA B N 1
ATOM 6622 C CA . ALA B 1 323 ? 15.227 32.25 25.25 1 94.38 323 ALA B CA 1
ATOM 6623 C C . ALA B 1 323 ? 16.188 31.094 25.031 1 94.38 323 ALA B C 1
ATOM 6625 O O . ALA B 1 323 ? 15.875 30.172 24.281 1 94.38 323 ALA B O 1
ATOM 6626 N N . THR B 1 324 ? 17.281 31.172 25.688 1 91.75 324 THR B N 1
ATOM 6627 C CA . THR B 1 324 ? 18.297 30.125 25.562 1 91.75 324 THR B CA 1
ATOM 6628 C C . THR B 1 324 ? 17.812 28.812 26.188 1 91.75 324 THR B C 1
ATOM 6630 O O . THR B 1 324 ? 18.016 27.734 25.625 1 91.75 324 THR B O 1
ATOM 6633 N N . GLU B 1 325 ? 17.219 28.922 27.297 1 93.31 325 GLU B N 1
ATOM 6634 C CA . GLU B 1 325 ? 16.641 27.75 27.938 1 93.31 325 GLU B CA 1
ATOM 6635 C C . GLU B 1 325 ? 15.586 27.078 27.062 1 93.31 325 GLU B C 1
ATOM 6637 O O . GLU B 1 325 ? 15.555 25.859 26.953 1 93.31 325 GLU B O 1
ATOM 6642 N N . TYR B 1 326 ? 14.711 27.922 26.5 1 95.12 326 TYR B N 1
ATOM 6643 C CA . TYR B 1 326 ? 13.688 27.406 25.594 1 95.12 326 TYR B CA 1
ATOM 6644 C C . TYR B 1 326 ? 14.32 26.703 24.406 1 95.12 326 TYR B C 1
ATOM 6646 O O . TYR B 1 326 ? 13.883 25.625 24.016 1 95.12 326 TYR B O 1
ATOM 6654 N N . PHE B 1 327 ? 15.297 27.297 23.875 1 92.88 327 PHE B N 1
ATOM 6655 C CA . PHE B 1 327 ? 15.969 26.75 22.719 1 92.88 327 PHE B CA 1
ATOM 6656 C C . PHE B 1 327 ? 16.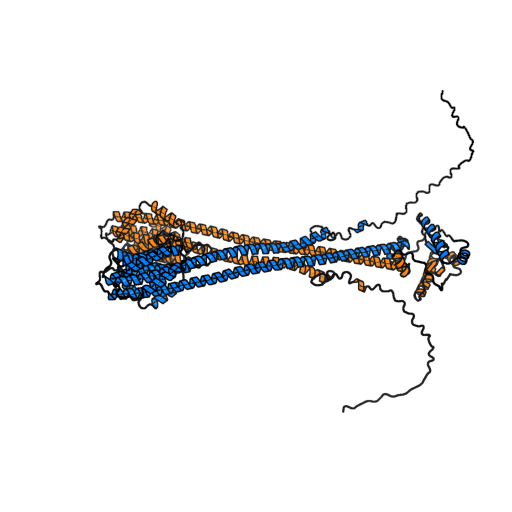562 25.375 23.031 1 92.88 327 PHE B C 1
ATOM 6658 O O . PHE B 1 327 ? 16.359 24.422 22.281 1 92.88 327 PHE B O 1
ATOM 6665 N N . TYR B 1 328 ? 17.219 25.281 24.141 1 91.81 328 TYR B N 1
ATOM 6666 C CA . TYR B 1 328 ? 17.844 24.016 24.531 1 91.81 328 TYR B CA 1
ATOM 6667 C C . TYR B 1 328 ? 16.797 22.953 24.812 1 91.81 328 TYR B C 1
ATOM 6669 O O . TYR B 1 328 ? 16.984 21.781 24.453 1 91.81 328 TYR B O 1
ATOM 6677 N N . ALA B 1 329 ? 15.766 23.328 25.422 1 94.69 329 ALA B N 1
ATOM 6678 C CA . ALA B 1 329 ? 14.688 22.391 25.703 1 94.69 329 ALA B CA 1
ATOM 6679 C C . ALA B 1 329 ? 14.07 21.859 24.406 1 94.69 329 ALA B C 1
ATOM 6681 O O . ALA B 1 329 ? 13.844 20.656 24.266 1 94.69 329 ALA B O 1
ATOM 6682 N N . MET B 1 330 ? 13.836 22.781 23.5 1 95.38 330 MET B N 1
ATOM 6683 C CA . MET B 1 330 ? 13.234 22.406 22.219 1 95.38 330 MET B CA 1
ATOM 6684 C C . MET B 1 330 ? 14.203 21.562 21.391 1 95.38 330 MET B C 1
ATOM 6686 O O . MET B 1 330 ? 13.789 20.625 20.703 1 95.38 330 MET B O 1
ATOM 6690 N N . LEU B 1 331 ? 15.414 21.922 21.375 1 92.62 331 LEU B N 1
ATOM 6691 C CA . LEU B 1 331 ? 16.422 21.172 20.641 1 92.62 331 LEU B CA 1
ATOM 6692 C C . LEU B 1 331 ? 16.531 19.75 21.141 1 92.62 331 LEU B C 1
ATOM 6694 O O . LEU B 1 331 ? 16.625 18.812 20.359 1 92.62 331 LEU B O 1
ATOM 6698 N N . GLY B 1 332 ? 16.578 19.656 22.469 1 92.44 332 GLY B N 1
ATOM 6699 C CA . GLY B 1 332 ? 16.578 18.312 23.047 1 92.44 332 GLY B CA 1
ATOM 6700 C C . GLY B 1 332 ? 15.359 17.5 22.656 1 92.44 332 GLY B C 1
ATOM 6701 O O . GLY B 1 332 ? 15.461 16.297 22.406 1 92.44 332 GLY B O 1
ATOM 6702 N N . TYR B 1 333 ? 14.234 18.125 22.641 1 95.44 333 TYR B N 1
ATOM 6703 C CA . TYR B 1 333 ? 12.992 17.484 22.219 1 95.44 333 TYR B CA 1
ATOM 6704 C C . TYR B 1 333 ? 13.086 17.016 20.766 1 95.44 333 TYR B C 1
ATOM 6706 O O . TYR B 1 333 ? 12.719 15.875 20.453 1 95.44 333 TYR B O 1
ATOM 6714 N N . LEU B 1 334 ? 13.562 17.844 19.891 1 95.12 334 LEU B N 1
ATOM 6715 C CA . LEU B 1 334 ? 13.719 17.5 18.484 1 95.12 334 LEU B CA 1
ATOM 6716 C C . LEU B 1 334 ? 14.719 16.375 18.297 1 95.12 334 LEU B C 1
ATOM 6718 O O . LEU B 1 334 ? 14.523 15.5 17.453 1 95.12 334 LEU B O 1
ATOM 6722 N N . ASP B 1 335 ? 15.727 16.375 19.078 1 92.31 335 ASP B N 1
ATOM 6723 C CA . ASP B 1 335 ? 16.703 15.297 19.062 1 92.31 335 ASP B CA 1
ATOM 6724 C C . ASP B 1 335 ? 16.062 13.969 19.453 1 92.31 335 ASP B C 1
ATOM 6726 O O . ASP B 1 335 ? 16.391 12.922 18.875 1 92.31 335 ASP B O 1
ATOM 6730 N N . SER B 1 336 ? 15.25 14.07 20.438 1 94.94 336 SER B N 1
ATOM 6731 C CA . SER B 1 336 ? 14.539 12.867 20.859 1 94.94 336 SER B CA 1
ATOM 6732 C C . SER B 1 336 ? 13.625 12.344 19.75 1 94.94 336 SER B C 1
ATOM 6734 O O . SER B 1 336 ? 13.5 11.133 19.562 1 94.94 336 SER B O 1
ATOM 6736 N N . LEU B 1 337 ? 12.961 13.234 19.062 1 95.56 337 LEU B N 1
ATOM 6737 C CA . LEU B 1 337 ? 12.117 12.844 17.938 1 95.56 337 LEU B CA 1
ATOM 6738 C C . LEU B 1 337 ? 12.953 12.242 16.812 1 95.56 337 LEU B C 1
ATOM 6740 O O . LEU B 1 337 ? 12.508 11.312 16.141 1 95.56 337 LEU B O 1
ATOM 6744 N N . GLN B 1 338 ? 14.125 12.742 16.641 1 94.94 338 GLN B N 1
ATOM 6745 C CA . GLN B 1 338 ? 15.023 12.219 15.617 1 94.94 338 GLN B CA 1
ATOM 6746 C C . GLN B 1 338 ? 15.438 10.781 15.93 1 94.94 338 GLN B C 1
ATOM 6748 O O . GLN B 1 338 ? 15.633 9.977 15.016 1 94.94 338 GLN B O 1
ATOM 6753 N N . LYS B 1 339 ? 15.586 10.531 17.188 1 94.31 339 LYS B N 1
ATOM 6754 C CA . LYS B 1 339 ? 15.891 9.156 17.578 1 94.31 339 LYS B CA 1
ATOM 6755 C C . LYS B 1 339 ? 14.766 8.211 17.172 1 94.31 339 LYS B C 1
ATOM 6757 O O . LYS B 1 339 ? 15.016 7.102 16.703 1 94.31 339 LYS B O 1
ATOM 6762 N N . VAL B 1 340 ? 13.562 8.664 17.422 1 94.5 340 VAL B N 1
ATOM 6763 C CA . VAL B 1 340 ? 12.414 7.863 17.016 1 94.5 340 VAL B CA 1
ATOM 6764 C C . VAL B 1 340 ? 12.406 7.711 15.5 1 94.5 340 VAL B C 1
ATOM 6766 O O . VAL B 1 340 ? 12.102 6.633 14.984 1 94.5 340 VAL B O 1
ATOM 6769 N N . GLN B 1 341 ? 12.68 8.781 14.867 1 94.94 341 GLN B N 1
ATOM 6770 C CA . GLN B 1 341 ? 12.773 8.758 13.414 1 94.94 341 GLN B CA 1
ATOM 6771 C C . GLN B 1 341 ? 13.797 7.727 12.945 1 94.94 341 GLN B C 1
ATOM 6773 O O . GLN B 1 341 ? 13.547 7 11.977 1 94.94 341 GLN B O 1
ATOM 6778 N N . TYR B 1 342 ? 14.891 7.648 13.602 1 93.56 342 TYR B N 1
ATOM 6779 C CA . TYR B 1 342 ? 15.938 6.684 13.273 1 93.56 342 TYR B CA 1
ATOM 6780 C C . TYR B 1 342 ? 15.445 5.254 13.477 1 93.56 342 TYR B C 1
ATOM 6782 O O . TYR B 1 342 ? 15.742 4.371 12.672 1 93.56 342 TYR B O 1
ATOM 6790 N N . GLU B 1 343 ? 14.719 5.086 14.484 1 94.81 343 GLU B N 1
ATOM 6791 C CA . GLU B 1 343 ? 14.164 3.764 14.742 1 94.81 343 GLU B CA 1
ATOM 6792 C C . GLU B 1 343 ? 13.18 3.352 13.648 1 94.81 343 GLU B C 1
ATOM 6794 O O . GLU B 1 343 ? 13.125 2.182 13.266 1 94.81 343 GLU B O 1
ATOM 6799 N N . ILE B 1 344 ? 12.406 4.273 13.18 1 94.44 344 ILE B N 1
ATOM 6800 C CA . ILE B 1 344 ? 11.477 3.988 12.094 1 94.44 344 ILE B CA 1
ATOM 6801 C C . ILE B 1 344 ? 12.25 3.578 10.844 1 94.44 344 ILE B C 1
ATOM 6803 O O . ILE B 1 344 ? 11.898 2.602 10.18 1 94.44 344 ILE B O 1
ATOM 6807 N N . ARG B 1 345 ? 13.281 4.285 10.594 1 92.69 345 ARG B N 1
ATOM 6808 C CA . ARG B 1 345 ? 14.117 3.99 9.43 1 92.69 345 ARG B CA 1
ATOM 6809 C C . ARG B 1 345 ? 14.719 2.594 9.531 1 92.69 345 ARG B C 1
ATOM 6811 O O . ARG B 1 345 ? 14.727 1.845 8.555 1 92.69 345 ARG B O 1
ATOM 6818 N N . LYS B 1 346 ? 15.164 2.262 10.656 1 92.94 346 LYS B N 1
ATOM 6819 C CA . LYS B 1 346 ? 15.758 0.943 10.867 1 92.94 346 LYS B CA 1
ATOM 6820 C C . LYS B 1 346 ? 14.719 -0.16 10.672 1 92.94 346 LYS B C 1
ATOM 6822 O O . LYS B 1 346 ? 15.023 -1.209 10.102 1 92.94 346 LYS B O 1
ATOM 6827 N N . THR B 1 347 ? 13.586 0.128 11.133 1 91.25 347 THR B N 1
ATOM 6828 C CA . THR B 1 347 ? 12.508 -0.842 10.961 1 91.25 347 THR B CA 1
ATOM 6829 C C . THR B 1 347 ? 12.172 -1.028 9.484 1 91.25 347 THR B C 1
ATOM 6831 O O . THR B 1 347 ? 11.906 -2.146 9.039 1 91.25 347 THR B O 1
ATOM 6834 N N . ILE B 1 348 ? 12.164 0.024 8.727 1 90 348 ILE B N 1
ATOM 6835 C CA . ILE B 1 348 ? 11.906 -0.031 7.289 1 90 348 ILE B CA 1
ATOM 6836 C C . ILE B 1 348 ? 12.977 -0.876 6.605 1 90 348 ILE B C 1
ATOM 6838 O O . ILE B 1 348 ? 12.664 -1.751 5.797 1 90 348 ILE B O 1
ATOM 6842 N N . GLU B 1 349 ? 14.188 -0.694 6.973 1 89.44 349 GLU B N 1
ATOM 6843 C CA . GLU B 1 349 ? 15.305 -1.427 6.379 1 89.44 349 GLU B CA 1
ATOM 6844 C C . GLU B 1 349 ? 15.219 -2.916 6.703 1 89.44 349 GLU B C 1
ATOM 6846 O O . GLU B 1 349 ? 15.461 -3.76 5.84 1 89.44 349 GLU B O 1
ATOM 6851 N N . GLN B 1 350 ? 14.859 -3.201 7.871 1 90.38 350 GLN B N 1
ATOM 6852 C CA . GLN B 1 350 ? 14.742 -4.598 8.273 1 90.38 350 GLN B CA 1
ATOM 6853 C C . GLN B 1 350 ? 13.594 -5.289 7.543 1 90.38 350 GLN B C 1
ATOM 6855 O O . GLN B 1 350 ? 13.719 -6.453 7.148 1 90.38 350 GLN B O 1
ATOM 6860 N N . THR B 1 351 ? 12.57 -4.555 7.422 1 86.56 351 THR B N 1
ATOM 6861 C CA . THR B 1 351 ? 11.422 -5.121 6.723 1 86.56 351 THR B CA 1
ATOM 6862 C C . THR B 1 351 ? 11.766 -5.41 5.266 1 86.56 351 THR B C 1
ATOM 6864 O O . THR B 1 351 ? 11.383 -6.453 4.727 1 86.56 351 THR B O 1
ATOM 6867 N N . ILE B 1 352 ? 12.477 -4.57 4.664 1 86.69 352 ILE B N 1
ATOM 6868 C CA . ILE B 1 352 ? 12.852 -4.738 3.264 1 86.69 352 ILE B CA 1
ATOM 6869 C C . ILE B 1 352 ? 13.797 -5.93 3.121 1 86.69 352 ILE B C 1
ATOM 6871 O O . ILE B 1 352 ? 13.656 -6.73 2.191 1 86.69 352 ILE B O 1
ATOM 6875 N N . VAL B 1 353 ? 14.734 -6.055 4.008 1 88.06 353 VAL B N 1
ATOM 6876 C CA . VAL B 1 353 ? 15.68 -7.16 3.949 1 88.06 353 VAL B CA 1
ATOM 6877 C C . VAL B 1 353 ? 14.945 -8.484 4.113 1 88.06 353 VAL B C 1
ATOM 6879 O O . VAL B 1 353 ? 15.227 -9.453 3.408 1 88.06 353 VAL B O 1
ATOM 6882 N N . ARG B 1 354 ? 14.008 -8.484 4.957 1 88.06 354 ARG B N 1
ATOM 6883 C CA . ARG B 1 354 ? 13.227 -9.695 5.18 1 88.06 354 ARG B CA 1
ATOM 6884 C C . ARG B 1 354 ? 12.398 -10.047 3.949 1 88.06 354 ARG B C 1
ATOM 6886 O O . ARG B 1 354 ? 12.312 -11.219 3.566 1 88.06 354 ARG B O 1
ATOM 6893 N N . GLU B 1 355 ? 11.82 -9.062 3.338 1 83.88 355 GLU B N 1
ATOM 6894 C CA . GLU B 1 355 ? 10.992 -9.297 2.158 1 83.88 355 GLU B CA 1
ATOM 6895 C C . GLU B 1 355 ? 11.836 -9.742 0.968 1 83.88 355 GLU B C 1
ATOM 6897 O O . GLU B 1 355 ? 11.383 -10.539 0.145 1 83.88 355 GLU B O 1
ATOM 6902 N N . VAL B 1 356 ? 13.023 -9.234 0.867 1 85.81 356 VAL B N 1
ATOM 6903 C CA . VAL B 1 356 ? 13.922 -9.625 -0.21 1 85.81 356 VAL B CA 1
ATOM 6904 C C . VAL B 1 356 ? 14.359 -11.07 -0.022 1 85.81 356 VAL B C 1
ATOM 6906 O O . VAL B 1 356 ? 14.406 -11.844 -0.984 1 85.81 356 VAL B O 1
ATOM 6909 N N . GLN B 1 357 ? 14.594 -11.453 1.133 1 88.06 357 GLN B N 1
ATOM 6910 C CA . GLN B 1 357 ? 14.977 -12.828 1.409 1 88.06 357 GLN B CA 1
ATOM 6911 C C . GLN B 1 357 ? 13.836 -13.797 1.115 1 88.06 357 GLN B C 1
ATOM 6913 O O . GLN B 1 357 ? 14.047 -14.867 0.547 1 88.06 357 GLN B O 1
ATOM 6918 N N . ALA B 1 358 ? 12.688 -13.367 1.504 1 85.88 358 ALA B N 1
ATOM 6919 C CA . ALA B 1 358 ? 11.516 -14.195 1.232 1 85.88 358 ALA B CA 1
ATOM 6920 C C . ALA B 1 358 ? 11.281 -14.328 -0.269 1 85.88 358 ALA B C 1
ATOM 6922 O O . ALA B 1 358 ? 10.984 -15.422 -0.76 1 85.88 358 ALA B O 1
ATOM 6923 N N . SER B 1 359 ? 11.375 -13.227 -0.976 1 84.19 359 SER B N 1
ATOM 6924 C CA . SER B 1 359 ? 11.195 -13.234 -2.424 1 84.19 359 SER B CA 1
ATOM 6925 C C . SER B 1 359 ? 12.25 -14.102 -3.104 1 84.19 359 SER B C 1
ATOM 6927 O O . SER B 1 359 ? 11.938 -14.859 -4.027 1 84.19 359 SER B O 1
ATOM 6929 N N . ASN B 1 360 ? 13.453 -14.016 -2.623 1 88.38 360 ASN B N 1
ATOM 6930 C CA . ASN B 1 360 ? 14.531 -14.828 -3.174 1 88.38 360 ASN B CA 1
ATOM 6931 C C . ASN B 1 360 ? 14.289 -16.312 -2.928 1 88.38 360 ASN B C 1
ATOM 6933 O O . ASN B 1 360 ? 14.586 -17.156 -3.789 1 88.38 360 ASN B O 1
ATOM 6937 N N . SER B 1 361 ? 13.805 -16.609 -1.837 1 89.31 361 SER B N 1
ATOM 6938 C CA . SER B 1 361 ? 13.484 -18 -1.539 1 89.31 361 SER B CA 1
ATOM 6939 C C . SER B 1 361 ? 12.406 -18.531 -2.475 1 89.31 361 SER B C 1
ATOM 6941 O O . SER B 1 361 ? 12.477 -19.688 -2.912 1 89.31 361 SER B O 1
ATOM 6943 N N . HIS B 1 362 ? 11.445 -17.75 -2.785 1 86.06 362 HIS B N 1
ATOM 6944 C CA . HIS B 1 362 ? 10.398 -18.172 -3.713 1 86.06 362 HIS B CA 1
ATOM 6945 C C . HIS B 1 362 ? 10.969 -18.406 -5.109 1 86.06 362 HIS B C 1
ATOM 6947 O O . HIS B 1 362 ? 10.523 -19.312 -5.816 1 86.06 362 HIS B O 1
ATOM 6953 N N . VAL B 1 363 ? 11.898 -17.578 -5.488 1 88.19 363 VAL B N 1
ATOM 6954 C CA . VAL B 1 363 ? 12.531 -17.734 -6.793 1 88.19 363 VAL B CA 1
ATOM 6955 C C . VAL B 1 363 ? 13.328 -19.047 -6.816 1 88.19 363 VAL B C 1
ATOM 6957 O O . VAL B 1 363 ? 13.234 -19.812 -7.777 1 88.19 363 VAL B O 1
ATOM 6960 N N . VAL B 1 364 ? 14.023 -19.359 -5.777 1 89.81 364 VAL B N 1
ATOM 6961 C CA . VAL B 1 364 ? 14.836 -20.562 -5.688 1 89.81 364 VAL B CA 1
ATOM 6962 C C . VAL B 1 364 ? 13.922 -21.797 -5.719 1 89.81 364 VAL B C 1
ATOM 6964 O O . VAL B 1 364 ? 14.219 -22.766 -6.414 1 89.81 364 VAL B O 1
ATOM 6967 N N . ILE B 1 365 ? 12.828 -21.703 -5.035 1 88 365 ILE B N 1
ATOM 6968 C CA . ILE B 1 365 ? 11.891 -22.812 -5.016 1 88 365 ILE B CA 1
ATOM 6969 C C . ILE B 1 365 ? 11.273 -23 -6.398 1 88 365 ILE B C 1
ATOM 6971 O O . ILE B 1 365 ? 11.109 -24.125 -6.867 1 88 365 ILE B O 1
ATOM 6975 N N . GLY B 1 366 ? 10.953 -21.859 -7.023 1 85.5 366 GLY B N 1
ATOM 6976 C CA . GLY B 1 366 ? 10.406 -21.953 -8.367 1 85.5 366 GLY B CA 1
ATOM 6977 C C . GLY B 1 366 ? 11.367 -22.578 -9.367 1 85.5 366 GLY B C 1
ATOM 6978 O O . GLY B 1 366 ? 10.984 -23.453 -10.141 1 85.5 366 GLY B O 1
ATOM 6979 N N . ILE B 1 367 ? 12.633 -22.297 -9.289 1 88.38 367 ILE B N 1
ATOM 6980 C CA . ILE B 1 367 ? 13.656 -22.828 -10.18 1 88.38 367 ILE B CA 1
ATOM 6981 C C . ILE B 1 367 ? 13.898 -24.312 -9.859 1 88.38 367 ILE B C 1
ATOM 6983 O O . ILE B 1 367 ? 14.039 -25.125 -10.773 1 88.38 367 ILE B O 1
ATOM 6987 N N . ALA B 1 368 ? 13.914 -24.609 -8.594 1 89.31 368 ALA B N 1
ATOM 6988 C CA . ALA B 1 368 ? 14.109 -25.984 -8.18 1 89.31 368 ALA B CA 1
ATOM 6989 C C . ALA B 1 368 ? 12.977 -26.875 -8.68 1 89.31 368 ALA B C 1
ATOM 6991 O O . ALA B 1 368 ? 13.219 -28 -9.148 1 89.31 368 ALA B O 1
ATOM 6992 N N . LEU B 1 369 ? 11.781 -26.391 -8.602 1 87.5 369 LEU B N 1
ATOM 6993 C CA . LEU B 1 369 ? 10.625 -27.141 -9.062 1 87.5 369 LEU B CA 1
ATOM 6994 C C . LEU B 1 369 ? 10.688 -27.359 -10.57 1 87.5 369 LEU B C 1
ATOM 6996 O O . LEU B 1 369 ? 10.391 -28.453 -11.062 1 87.5 369 LEU B O 1
ATOM 7000 N N . LEU B 1 370 ? 11.055 -26.375 -11.297 1 86.75 370 LEU B N 1
ATOM 7001 C CA . LEU B 1 370 ? 11.18 -26.5 -12.742 1 86.75 370 LEU B CA 1
ATOM 7002 C C . LEU B 1 370 ? 12.289 -27.484 -13.117 1 86.75 370 LEU B C 1
ATOM 7004 O O . LEU B 1 370 ? 12.125 -28.281 -14.039 1 86.75 370 LEU B O 1
ATOM 7008 N N . ALA B 1 371 ? 13.375 -27.5 -12.359 1 87.88 371 ALA B N 1
ATOM 7009 C CA . ALA B 1 371 ? 14.484 -28.406 -12.617 1 87.88 371 ALA B CA 1
ATOM 7010 C C . ALA B 1 371 ? 14.078 -29.859 -12.336 1 87.88 371 ALA B C 1
ATOM 7012 O O . ALA B 1 371 ? 14.422 -30.766 -13.102 1 87.88 371 ALA B O 1
ATOM 7013 N N . VAL B 1 372 ? 13.352 -30.047 -11.273 1 87.38 372 VAL B N 1
ATOM 7014 C CA . VAL B 1 372 ? 12.906 -31.391 -10.914 1 87.38 372 VAL B CA 1
ATOM 7015 C C . VAL B 1 372 ? 11.969 -31.922 -11.984 1 87.38 372 VAL B C 1
ATOM 7017 O O . VAL B 1 372 ? 12.062 -33.094 -12.367 1 87.38 372 VAL B O 1
ATOM 7020 N N . VAL B 1 373 ? 11.086 -31.094 -12.523 1 84.88 373 VAL B N 1
ATOM 7021 C CA . VAL B 1 373 ? 10.141 -31.531 -13.547 1 84.88 373 VAL B CA 1
ATOM 7022 C C . VAL B 1 373 ? 10.891 -31.828 -14.844 1 84.88 373 VAL B C 1
ATOM 7024 O O . VAL B 1 373 ? 10.578 -32.812 -15.531 1 84.88 373 VAL B O 1
ATOM 7027 N N . LEU B 1 374 ? 11.938 -31.109 -15.156 1 85.25 374 LEU B N 1
ATOM 7028 C CA . LEU B 1 374 ? 12.695 -31.297 -16.391 1 85.25 374 LEU B CA 1
ATOM 7029 C C . LEU B 1 374 ? 13.562 -32.562 -16.297 1 85.25 374 LEU B C 1
ATOM 7031 O O . LEU B 1 374 ? 13.797 -33.219 -17.312 1 85.25 374 LEU B O 1
ATOM 7035 N N . ILE B 1 375 ? 13.961 -32.906 -15.086 1 86.69 375 ILE B N 1
ATOM 7036 C CA . ILE B 1 375 ? 14.797 -34.094 -14.906 1 86.69 375 ILE B CA 1
ATOM 7037 C C . ILE B 1 375 ? 13.93 -35.344 -14.875 1 86.69 375 ILE B C 1
ATOM 7039 O O . ILE B 1 375 ? 14.297 -36.375 -15.438 1 86.69 375 ILE B O 1
ATOM 7043 N N . ILE B 1 376 ? 12.781 -35.219 -14.289 1 82.38 376 ILE B N 1
ATOM 7044 C CA . ILE B 1 376 ? 11.906 -36.375 -14.117 1 82.38 376 ILE B CA 1
ATOM 7045 C C . ILE B 1 376 ? 11.227 -36.719 -15.438 1 82.38 376 ILE B C 1
ATOM 7047 O O . ILE B 1 376 ? 10.938 -37.875 -15.719 1 82.38 376 ILE B O 1
ATOM 7051 N N . SER B 1 377 ? 11.07 -35.688 -16.328 1 82.06 377 SER B N 1
ATOM 7052 C CA . SER B 1 377 ? 10.359 -35.906 -17.594 1 82.06 377 SER B CA 1
ATOM 7053 C C . SER B 1 377 ? 11.102 -36.875 -18.5 1 82.06 377 SER B C 1
ATOM 7055 O O . SER B 1 377 ? 10.523 -37.844 -18.953 1 82.06 377 SER B O 1
ATOM 7057 N N . PRO B 1 378 ? 12.422 -36.688 -18.703 1 81.31 378 PRO B N 1
ATOM 7058 C CA . PRO B 1 378 ? 13.117 -37.688 -19.547 1 81.31 378 PRO B CA 1
ATOM 7059 C C . PRO B 1 378 ? 13.211 -39.062 -18.906 1 81.31 378 PRO B C 1
ATOM 7061 O O . PRO B 1 378 ? 13.18 -40.062 -19.594 1 81.31 378 PRO B O 1
ATOM 7064 N N . VAL B 1 379 ? 13.258 -39.094 -17.625 1 82.88 379 VAL B N 1
ATOM 7065 C CA . VAL B 1 379 ? 13.336 -40.375 -16.922 1 82.88 379 VAL B CA 1
ATOM 7066 C C . VAL B 1 379 ? 12.039 -41.156 -17.109 1 82.88 379 VAL B C 1
ATOM 7068 O O . VAL B 1 379 ? 12.062 -42.344 -17.375 1 82.88 379 VAL B O 1
ATOM 7071 N N . ILE B 1 380 ? 10.891 -40.531 -17.047 1 82.44 380 ILE B N 1
ATOM 7072 C CA . ILE B 1 380 ? 9.594 -41.156 -17.234 1 82.44 380 ILE B CA 1
ATOM 7073 C C . ILE B 1 380 ? 9.445 -41.625 -18.688 1 82.44 380 ILE B C 1
ATOM 7075 O O . ILE B 1 380 ? 8.992 -42.75 -18.953 1 82.44 380 ILE B O 1
ATOM 7079 N N . ILE B 1 381 ? 9.906 -40.875 -19.625 1 78.88 381 ILE B N 1
ATOM 7080 C CA . ILE B 1 381 ? 9.797 -41.156 -21.047 1 78.88 381 ILE B CA 1
ATOM 7081 C C . ILE B 1 381 ? 10.656 -42.406 -21.375 1 78.88 381 ILE B C 1
ATOM 7083 O O . ILE B 1 381 ? 10.203 -43.312 -22.094 1 78.88 381 ILE B O 1
ATOM 7087 N N . ILE B 1 382 ? 11.812 -42.406 -20.766 1 82.38 382 ILE B N 1
ATOM 7088 C CA . ILE B 1 382 ? 12.719 -43.531 -21.031 1 82.38 382 ILE B CA 1
ATOM 7089 C C . ILE B 1 382 ? 12.156 -44.812 -20.406 1 82.38 382 ILE B C 1
ATOM 7091 O O . ILE B 1 382 ? 12.195 -45.875 -21.031 1 82.38 382 ILE B O 1
ATOM 7095 N N . LEU B 1 383 ? 11.625 -44.625 -19.266 1 80.62 383 LEU B N 1
ATOM 7096 C CA . LEU B 1 383 ? 11.086 -45.812 -18.578 1 80.62 383 LEU B CA 1
ATOM 7097 C C . LEU B 1 383 ? 9.875 -46.375 -19.312 1 80.62 383 LEU B C 1
ATOM 7099 O O . LEU B 1 383 ? 9.734 -47.594 -19.453 1 80.62 383 LEU B O 1
ATOM 7103 N N . VAL B 1 384 ? 9 -45.531 -19.797 1 77.69 384 VAL B N 1
ATOM 7104 C CA . VAL B 1 384 ? 7.82 -45.969 -20.547 1 77.69 384 VAL B CA 1
ATOM 7105 C C . VAL B 1 384 ? 8.242 -46.594 -21.859 1 77.69 384 VAL B C 1
ATOM 7107 O O . VAL B 1 384 ? 7.676 -47.594 -22.281 1 77.69 384 VAL B O 1
ATOM 7110 N N . ARG B 1 385 ? 9.234 -46.094 -22.453 1 76.75 385 ARG B N 1
ATOM 7111 C CA . ARG B 1 385 ? 9.758 -46.656 -23.703 1 76.75 385 ARG B CA 1
ATOM 7112 C C . ARG B 1 385 ? 10.352 -48.031 -23.469 1 76.75 385 ARG B C 1
ATOM 7114 O O . ARG B 1 385 ? 10.117 -48.938 -24.25 1 76.75 385 ARG B O 1
ATOM 7121 N N . MET B 1 386 ? 11.07 -48.031 -22.422 1 77.31 386 MET B N 1
ATOM 7122 C CA . MET B 1 386 ? 11.727 -49.281 -22.094 1 77.31 386 MET B CA 1
ATOM 7123 C C . MET B 1 386 ? 10.695 -50.375 -21.844 1 77.31 386 MET B C 1
ATOM 7125 O O . MET B 1 386 ? 10.82 -51.5 -22.344 1 77.31 386 MET B O 1
ATOM 7129 N N . ILE B 1 387 ? 9.734 -50.031 -21.078 1 77 387 ILE B N 1
ATOM 7130 C CA . ILE B 1 387 ? 8.719 -51 -20.719 1 77 387 ILE B CA 1
ATOM 7131 C C . ILE B 1 387 ? 7.922 -51.406 -21.969 1 77 387 ILE B C 1
ATOM 7133 O O . ILE B 1 387 ? 7.609 -52.594 -22.156 1 77 387 ILE B O 1
ATOM 7137 N N . THR B 1 388 ? 7.617 -50.531 -22.891 1 75.94 388 THR B N 1
ATOM 7138 C CA . THR B 1 388 ? 6.875 -50.812 -24.109 1 75.94 388 THR B CA 1
ATOM 7139 C C . THR B 1 388 ? 7.711 -51.656 -25.062 1 75.94 388 THR B C 1
ATOM 7141 O O . THR B 1 388 ? 7.199 -52.594 -25.672 1 75.94 388 THR B O 1
ATOM 7144 N N . ARG B 1 389 ? 8.93 -51.406 -25.141 1 74.69 389 ARG B N 1
ATOM 7145 C CA . ARG B 1 389 ? 9.812 -52.156 -26.031 1 74.69 389 ARG B CA 1
ATOM 7146 C C . ARG B 1 389 ? 9.984 -53.594 -25.547 1 74.69 389 ARG B C 1
ATOM 7148 O O . ARG B 1 389 ? 10.062 -54.5 -26.359 1 74.69 389 ARG B O 1
ATOM 7155 N N . THR B 1 390 ? 10.109 -53.688 -24.25 1 74.81 390 THR B N 1
ATOM 7156 C CA . THR B 1 390 ? 10.242 -55 -23.703 1 74.81 390 THR B CA 1
ATOM 7157 C C . THR B 1 390 ? 9 -55.844 -24 1 74.81 390 THR B C 1
ATOM 7159 O O . THR B 1 390 ? 9.117 -57.031 -24.375 1 74.81 390 THR B O 1
ATOM 7162 N N . LEU B 1 391 ? 7.922 -55.188 -23.922 1 74.38 391 LEU B N 1
ATOM 7163 C CA . LEU B 1 391 ? 6.672 -55.875 -24.172 1 74.38 391 LEU B CA 1
ATOM 7164 C C . LEU B 1 391 ? 6.551 -56.25 -25.656 1 74.38 391 LEU B C 1
ATOM 7166 O O . LEU B 1 391 ? 6.055 -57.312 -25.984 1 74.38 391 LEU B O 1
ATOM 7170 N N . GLN B 1 392 ? 7.043 -55.406 -26.516 1 74.5 392 GLN B N 1
ATOM 7171 C CA . GLN B 1 392 ? 6.984 -55.688 -27.953 1 74.5 392 GLN B CA 1
ATOM 7172 C C . GLN B 1 392 ? 7.988 -56.75 -28.359 1 74.5 392 GLN B C 1
ATOM 7174 O O . GLN B 1 392 ? 7.688 -57.594 -29.188 1 74.5 392 GLN B O 1
ATOM 7179 N N . ALA B 1 393 ? 9.109 -56.625 -27.797 1 73.75 393 ALA B N 1
ATOM 7180 C CA . ALA B 1 393 ? 10.125 -57.656 -28.094 1 73.75 393 ALA B CA 1
ATOM 7181 C C . ALA B 1 393 ? 9.664 -59.031 -27.656 1 73.75 393 ALA B C 1
ATOM 7183 O O . ALA B 1 393 ? 9.891 -60 -28.375 1 73.75 393 ALA B O 1
ATOM 7184 N N . PHE B 1 394 ? 9.039 -59.062 -26.547 1 74.69 394 PHE B N 1
ATOM 7185 C CA . PHE B 1 394 ? 8.5 -60.312 -26.047 1 74.69 394 PHE B CA 1
ATOM 7186 C C . PHE B 1 394 ? 7.465 -60.875 -27.016 1 74.69 394 PHE B C 1
ATOM 7188 O O . PHE B 1 394 ? 7.48 -62.062 -27.328 1 74.69 394 PHE B O 1
ATOM 7195 N N . SER B 1 395 ? 6.617 -60.062 -27.516 1 75.56 395 SER B N 1
ATOM 7196 C CA . SER B 1 395 ? 5.57 -60.469 -28.453 1 75.56 395 SER B CA 1
ATOM 7197 C C . SER B 1 395 ? 6.164 -60.969 -29.781 1 75.56 395 SER B C 1
ATOM 7199 O O . SER B 1 395 ? 5.68 -61.906 -30.359 1 75.56 395 SER B O 1
ATOM 7201 N N . GLU B 1 396 ? 7.215 -60.344 -30.172 1 76.5 396 GLU B N 1
ATOM 7202 C CA . GLU B 1 396 ? 7.867 -60.719 -31.438 1 76.5 396 GLU B CA 1
ATOM 7203 C C . GLU B 1 396 ? 8.539 -62.062 -31.312 1 76.5 396 GLU B C 1
ATOM 7205 O O . GLU B 1 396 ? 8.484 -62.875 -32.25 1 76.5 396 GLU B O 1
ATOM 7210 N N . THR B 1 397 ? 9.188 -62.25 -30.203 1 76.88 397 THR B N 1
ATOM 7211 C CA . THR B 1 397 ? 9.844 -63.531 -29.984 1 76.88 397 THR B CA 1
ATOM 7212 C C . THR B 1 397 ? 8.82 -64.688 -29.938 1 76.88 397 THR B C 1
ATOM 7214 O O . THR B 1 397 ? 9.062 -65.75 -30.484 1 76.88 397 THR B O 1
ATOM 7217 N N . LEU B 1 398 ? 7.73 -64.312 -29.344 1 77.62 398 LEU B N 1
ATOM 7218 C CA . LEU B 1 398 ? 6.668 -65.312 -29.266 1 77.62 398 LEU B CA 1
ATOM 7219 C C . LEU B 1 398 ? 6.102 -65.625 -30.641 1 77.62 398 LEU B C 1
ATOM 7221 O O . LEU B 1 398 ? 5.77 -66.75 -30.938 1 77.62 398 LEU B O 1
ATOM 7225 N N . LEU B 1 399 ? 6.027 -64.625 -31.531 1 79.38 399 LEU B N 1
ATOM 7226 C CA . LEU B 1 399 ? 5.531 -64.812 -32.875 1 79.38 399 LEU B CA 1
ATOM 7227 C C . LEU B 1 399 ? 6.496 -65.625 -33.719 1 79.38 399 LEU B C 1
ATOM 7229 O O . LEU B 1 399 ? 6.07 -66.5 -34.5 1 79.38 399 LEU B O 1
ATOM 7233 N N . HIS B 1 400 ? 7.734 -65.312 -33.562 1 80.62 400 HIS B N 1
ATOM 7234 C CA . HIS B 1 400 ? 8.742 -66.125 -34.281 1 80.62 400 HIS B CA 1
ATOM 7235 C C . HIS B 1 400 ? 8.727 -67.562 -33.844 1 80.62 400 HIS B C 1
ATOM 7237 O O . HIS B 1 400 ? 8.812 -68.438 -34.688 1 80.62 400 HIS B O 1
ATOM 7243 N N . LYS B 1 401 ? 8.625 -67.812 -32.625 1 81.31 401 LYS B N 1
ATOM 7244 C CA . LYS B 1 401 ? 8.586 -69.188 -32.125 1 81.31 401 LYS B CA 1
ATOM 7245 C C . LYS B 1 401 ? 7.34 -69.938 -32.625 1 81.31 401 LYS B C 1
ATOM 7247 O O . LYS B 1 401 ? 7.391 -71.125 -32.906 1 81.31 401 LYS B O 1
ATOM 7252 N N . THR B 1 402 ? 6.277 -69.125 -32.656 1 81.44 402 THR B N 1
ATOM 7253 C CA . THR B 1 402 ? 5.035 -69.688 -33.156 1 81.44 402 THR B CA 1
ATOM 7254 C C . THR B 1 402 ? 5.176 -70.125 -34.625 1 81.44 402 THR B C 1
ATOM 7256 O O . THR B 1 402 ? 4.711 -71.188 -35.031 1 81.44 402 THR B O 1
ATOM 7259 N N . HIS B 1 403 ? 5.82 -69.25 -35.375 1 81.12 403 HIS B N 1
ATOM 7260 C CA . HIS B 1 403 ? 6.035 -69.5 -36.781 1 81.12 403 HIS B CA 1
ATOM 7261 C C . HIS B 1 403 ? 6.941 -70.75 -36.969 1 81.12 403 HIS B C 1
ATOM 7263 O O . HIS B 1 403 ? 6.699 -71.562 -37.844 1 81.12 403 HIS B O 1
ATOM 7269 N N . GLU B 1 404 ? 7.938 -70.812 -36.219 1 82.75 404 GLU B N 1
ATOM 7270 C CA . GLU B 1 404 ? 8.859 -71.938 -36.25 1 82.75 404 GLU B CA 1
ATOM 7271 C C . GLU B 1 404 ? 8.148 -73.25 -35.938 1 82.75 404 GLU B C 1
ATOM 7273 O O . GLU B 1 404 ? 8.336 -74.25 -36.625 1 82.75 404 GLU B O 1
ATOM 7278 N N . LEU B 1 405 ? 7.355 -73.188 -35 1 82.69 405 LEU B N 1
ATOM 7279 C CA . LEU B 1 405 ? 6.629 -74.375 -34.562 1 82.69 405 LEU B CA 1
ATOM 7280 C C . LEU B 1 405 ? 5.625 -74.812 -35.625 1 82.69 405 LEU B C 1
ATOM 7282 O O . LEU B 1 405 ? 5.41 -76 -35.844 1 82.69 405 LEU B O 1
ATOM 7286 N N . ARG B 1 406 ? 5.113 -73.812 -36.281 1 80.94 406 ARG B N 1
ATOM 7287 C CA . ARG B 1 406 ? 4.156 -74.125 -37.344 1 80.94 406 ARG B CA 1
ATOM 7288 C C . ARG B 1 406 ? 4.844 -74.75 -38.531 1 80.94 406 ARG B C 1
ATOM 7290 O O . ARG B 1 406 ? 4.305 -75.688 -39.156 1 80.94 406 ARG B O 1
ATOM 7297 N N . PHE B 1 407 ? 6 -74.25 -38.844 1 82.38 407 PHE B N 1
ATOM 7298 C CA . PHE B 1 407 ? 6.766 -74.812 -39.969 1 82.38 407 PHE B CA 1
ATOM 7299 C C . PHE B 1 407 ? 7.207 -76.25 -39.625 1 82.38 407 PHE B C 1
ATOM 7301 O O . PHE B 1 407 ? 7.113 -77.125 -40.5 1 82.38 407 PHE B O 1
ATOM 7308 N N . GLU B 1 408 ? 7.613 -76.375 -38.438 1 80.75 408 GLU B N 1
ATOM 7309 C CA . GLU B 1 408 ? 8.023 -77.688 -38 1 80.75 408 GLU B CA 1
ATOM 7310 C C . GLU B 1 408 ? 6.848 -78.688 -38.031 1 80.75 408 GLU B C 1
ATOM 7312 O O . GLU B 1 408 ? 7.004 -79.812 -38.438 1 80.75 408 GLU B O 1
ATOM 7317 N N . LYS B 1 409 ? 5.758 -78.25 -37.719 1 80.94 409 LYS B N 1
ATOM 7318 C CA . LYS B 1 409 ? 4.551 -79.062 -37.719 1 80.94 409 LYS B CA 1
ATOM 7319 C C . LYS B 1 409 ? 4.168 -79.438 -39.156 1 80.94 409 LYS B C 1
ATOM 7321 O O . LYS B 1 409 ? 3.82 -80.562 -39.438 1 80.94 409 LYS B O 1
ATOM 7326 N N . LYS B 1 410 ? 4.234 -78.438 -39.969 1 79 410 LYS B N 1
ATOM 7327 C CA . LYS B 1 410 ? 3.9 -78.688 -41.375 1 79 410 LYS B CA 1
ATOM 7328 C C . LYS B 1 410 ? 4.844 -79.75 -42 1 79 410 LYS B C 1
ATOM 7330 O O . LYS B 1 410 ? 4.418 -80.562 -42.75 1 79 410 LYS B O 1
ATOM 7335 N N . ARG B 1 411 ? 6.043 -79.625 -41.625 1 78.38 411 ARG B N 1
ATOM 7336 C CA . ARG B 1 411 ? 7.031 -80.562 -42.094 1 78.38 411 ARG B CA 1
ATOM 7337 C C . ARG B 1 411 ? 6.738 -82 -41.594 1 78.38 411 ARG B C 1
ATOM 7339 O O . ARG B 1 411 ? 6.809 -82.938 -42.344 1 78.38 411 ARG B O 1
ATOM 7346 N N . SER B 1 412 ? 6.453 -82 -40.375 1 77.56 412 SER B N 1
ATOM 7347 C CA . SER B 1 412 ? 6.129 -83.25 -39.75 1 77.56 412 SER B CA 1
ATOM 7348 C C . SER B 1 412 ? 4.867 -83.875 -40.375 1 77.56 412 SER B C 1
ATOM 7350 O O . SER B 1 412 ? 4.809 -85.062 -40.625 1 77.56 412 SER B O 1
ATOM 7352 N N . ASP B 1 413 ? 3.984 -83 -40.656 1 76.38 413 ASP B N 1
ATOM 7353 C CA . ASP B 1 413 ? 2.725 -83.438 -41.25 1 76.38 413 ASP B CA 1
ATOM 7354 C C . ASP B 1 413 ? 2.932 -83.938 -42.688 1 76.38 413 ASP B C 1
ATOM 7356 O O . ASP B 1 413 ? 2.355 -84.938 -43.094 1 76.38 413 ASP B O 1
ATOM 7360 N N . LYS B 1 414 ? 3.713 -83.25 -43.406 1 75.25 414 LYS B N 1
ATOM 7361 C CA . LYS B 1 414 ? 4 -83.625 -44.781 1 75.25 414 LYS B CA 1
ATOM 7362 C C . LYS B 1 414 ? 4.664 -85 -44.844 1 75.25 414 LYS B C 1
ATOM 7364 O O . LYS B 1 414 ? 4.316 -85.812 -45.688 1 75.25 414 LYS B O 1
ATOM 7369 N N . LEU B 1 415 ? 5.543 -85.312 -44 1 74.75 415 LEU B N 1
ATOM 7370 C CA . LEU B 1 415 ? 6.227 -86.562 -43.938 1 74.75 415 LEU B CA 1
ATOM 7371 C C . LEU B 1 415 ? 5.258 -87.688 -43.562 1 74.75 415 LEU B C 1
ATOM 7373 O O . LEU B 1 415 ? 5.316 -88.812 -44.125 1 74.75 415 LEU B O 1
ATOM 7377 N N . LEU B 1 416 ? 4.371 -87.375 -42.781 1 74.25 416 LEU B N 1
ATOM 7378 C CA . LEU B 1 416 ? 3.357 -88.312 -42.344 1 74.25 416 LEU B CA 1
ATOM 7379 C C . LEU B 1 416 ? 2.414 -88.688 -43.5 1 74.25 416 LEU B C 1
ATOM 7381 O O . LEU B 1 416 ? 2.084 -89.812 -43.688 1 74.25 416 LEU B O 1
ATOM 7385 N N . TYR B 1 417 ? 2.146 -87.75 -44.281 1 70.19 417 TYR B N 1
ATOM 7386 C CA . TYR B 1 417 ? 1.195 -87.938 -45.375 1 70.19 417 TYR B CA 1
ATOM 7387 C C . TYR B 1 417 ? 1.856 -88.625 -46.531 1 70.19 417 TYR B C 1
ATOM 7389 O O . TYR B 1 417 ? 1.172 -89.125 -47.406 1 70.19 417 TYR B O 1
ATOM 7397 N N . GLN B 1 418 ? 3.105 -88.562 -46.562 1 64.19 418 GLN B N 1
ATOM 7398 C CA . GLN B 1 418 ? 3.836 -89.312 -47.594 1 64.19 418 GLN B CA 1
ATOM 7399 C C . GLN B 1 418 ? 3.85 -90.812 -47.25 1 64.19 418 GLN B C 1
ATOM 7401 O O . GLN B 1 418 ? 3.992 -91.625 -48.156 1 64.19 418 GLN B O 1
ATOM 7406 N N . MET B 1 419 ? 3.633 -91.188 -46.031 1 64.81 419 MET B N 1
ATOM 7407 C CA . MET B 1 419 ? 3.707 -92.625 -45.594 1 64.81 419 MET B CA 1
ATOM 7408 C C . MET B 1 419 ? 2.312 -93.188 -45.469 1 64.81 419 MET B C 1
ATOM 7410 O O . MET B 1 419 ? 2.121 -94.375 -45.688 1 64.81 419 MET B O 1
ATOM 7414 N N . LEU B 1 420 ? 1.369 -92.25 -45.062 1 65.62 420 LEU B N 1
ATOM 7415 C CA . LEU B 1 420 ? 0.001 -92.688 -44.812 1 65.62 420 LEU B CA 1
ATOM 7416 C C . LEU B 1 420 ? -0.994 -91.812 -45.562 1 65.62 420 LEU B C 1
ATOM 7418 O O . LEU B 1 420 ? -0.788 -90.625 -45.719 1 65.62 420 LEU B O 1
ATOM 7422 N N . PRO B 1 421 ? -1.965 -92.562 -46.219 1 59.72 421 PRO B N 1
ATOM 7423 C CA . PRO B 1 421 ? -3.029 -91.75 -46.75 1 59.72 421 PRO B CA 1
ATOM 7424 C C . PRO B 1 421 ? -3.578 -90.75 -45.75 1 59.72 421 PRO B C 1
ATOM 7426 O O . PRO B 1 421 ? -3.656 -91.062 -44.562 1 59.72 421 PRO B O 1
ATOM 7429 N N . SER B 1 422 ? -3.826 -89.562 -46.156 1 66.81 422 SER B N 1
ATOM 7430 C CA . SER B 1 422 ? -4.258 -88.438 -45.312 1 66.81 422 SER B CA 1
ATOM 7431 C C . SER B 1 422 ? -5.418 -88.812 -44.406 1 66.81 422 SER B C 1
ATOM 7433 O O . SER B 1 422 ? -5.477 -88.438 -43.25 1 66.81 422 SER B O 1
ATOM 7435 N N . SER B 1 423 ? -6.32 -89.625 -44.938 1 65.31 423 SER B N 1
ATOM 7436 C CA . SER B 1 423 ? -7.48 -90.062 -44.156 1 65.31 423 SER B CA 1
ATOM 7437 C C . SER B 1 423 ? -7.07 -90.938 -42.969 1 65.31 423 SER B C 1
ATOM 7439 O O . SER B 1 423 ? -7.578 -90.75 -41.875 1 65.31 423 SER B O 1
ATOM 7441 N N . VAL B 1 424 ? -6.094 -91.812 -43.312 1 64.38 424 VAL B N 1
ATOM 7442 C CA . VAL B 1 424 ? -5.645 -92.75 -42.25 1 64.38 424 VAL B CA 1
ATOM 7443 C C . VAL B 1 424 ? -4.777 -92 -41.25 1 64.38 424 VAL B C 1
ATOM 7445 O O . VAL B 1 424 ? -4.898 -92.188 -40.031 1 64.38 424 VAL B O 1
ATOM 7448 N N . ALA B 1 425 ? -3.973 -91.125 -41.812 1 65.88 425 ALA B N 1
ATOM 7449 C CA . ALA B 1 425 ? -3.119 -90.375 -40.938 1 65.88 425 ALA B CA 1
ATOM 7450 C C . ALA B 1 425 ? -3.957 -89.5 -39.969 1 65.88 425 ALA B C 1
ATOM 7452 O O . ALA B 1 425 ? -3.629 -89.375 -38.781 1 65.88 425 ALA B O 1
ATOM 7453 N N . GLN B 1 426 ? -4.977 -88.938 -40.438 1 68.88 426 GLN B N 1
ATOM 7454 C CA . GLN B 1 426 ? -5.863 -88.062 -39.625 1 68.88 426 GLN B CA 1
ATOM 7455 C C . GLN B 1 426 ? -6.574 -88.938 -38.562 1 68.88 426 GLN B C 1
ATOM 7457 O O . GLN B 1 426 ? -6.754 -88.438 -37.438 1 68.88 426 GLN B O 1
ATOM 7462 N N . GLN B 1 427 ? -6.918 -90.188 -39 1 65.12 427 GLN B N 1
ATOM 7463 C CA . GLN B 1 427 ? -7.59 -91.062 -38.062 1 65.12 427 GLN B CA 1
ATOM 7464 C C . GLN B 1 427 ? -6.629 -91.5 -36.969 1 65.12 427 GLN B C 1
ATOM 7466 O O . GLN B 1 427 ? -7.02 -91.625 -35.812 1 65.12 427 GLN B O 1
ATOM 7471 N N . LEU B 1 428 ? -5.418 -91.75 -37.438 1 62.81 428 LEU B N 1
ATOM 7472 C CA . LEU B 1 428 ? -4.418 -92.188 -36.469 1 62.81 428 LEU B CA 1
ATOM 7473 C C . LEU B 1 428 ? -4.047 -91.062 -35.5 1 62.81 428 LEU B C 1
ATOM 7475 O O . LEU B 1 428 ? -3.734 -91.312 -34.344 1 62.81 428 LEU B O 1
ATOM 7479 N N . ARG B 1 429 ? -4.125 -89.938 -36.031 1 63.75 429 ARG B N 1
ATOM 7480 C CA . ARG B 1 429 ? -3.832 -88.75 -35.219 1 63.75 429 ARG B CA 1
ATOM 7481 C C . ARG B 1 429 ? -4.852 -88.625 -34.094 1 63.75 429 ARG B C 1
ATOM 7483 O O . ARG B 1 429 ? -4.52 -88.125 -33 1 63.75 429 ARG B O 1
ATOM 7490 N N . ILE B 1 430 ? -6.148 -88.875 -34.281 1 61.41 430 ILE B N 1
ATOM 7491 C CA . ILE B 1 430 ? -7.191 -88.75 -33.25 1 61.41 430 ILE B CA 1
ATOM 7492 C C . ILE B 1 430 ? -7.301 -90 -32.438 1 61.41 430 ILE B C 1
ATOM 7494 O O . ILE B 1 430 ? -8.242 -90.188 -31.672 1 61.41 430 ILE B O 1
ATOM 7498 N N . HIS B 1 431 ? -6.25 -90.875 -32.406 1 57.41 431 HIS B N 1
ATOM 7499 C CA . HIS B 1 431 ? -6.113 -92.125 -31.656 1 57.41 431 HIS B CA 1
ATOM 7500 C C . HIS B 1 431 ? -7.254 -93.062 -31.969 1 57.41 431 HIS B C 1
ATOM 7502 O O . HIS B 1 431 ? -7.715 -93.812 -31.078 1 57.41 431 HIS B O 1
ATOM 7508 N N . LYS B 1 432 ? -7.934 -93 -33.094 1 54.31 432 LYS B N 1
ATOM 7509 C CA . LYS B 1 432 ? -8.977 -93.938 -33.375 1 54.31 432 LYS B CA 1
ATOM 7510 C C . LYS B 1 432 ? -8.422 -95.125 -34.156 1 54.31 432 LYS B C 1
ATOM 7512 O O . LYS B 1 432 ? -7.5 -95 -34.969 1 54.31 432 LYS B O 1
ATOM 7517 N N . THR B 1 433 ? -8.68 -96.312 -33.594 1 54.34 433 THR B N 1
ATOM 7518 C CA . THR B 1 433 ? -8.367 -97.562 -34.281 1 54.34 433 THR B CA 1
ATOM 7519 C C . THR B 1 433 ? -8.859 -97.5 -35.719 1 54.34 433 THR B C 1
ATOM 7521 O O . THR B 1 433 ? -9.992 -97.125 -35.969 1 54.34 433 THR B O 1
ATOM 7524 N N . VAL B 1 434 ? -8.023 -97.312 -36.594 1 55.69 434 VAL B N 1
ATOM 7525 C CA . VAL B 1 434 ? -8.438 -97.312 -38 1 55.69 434 VAL B CA 1
ATOM 7526 C C . VAL B 1 434 ? -9.141 -98.625 -38.344 1 55.69 434 VAL B C 1
ATOM 7528 O O . VAL B 1 434 ? -8.562 -99.688 -38.156 1 55.69 434 VAL B O 1
ATOM 7531 N N . ALA B 1 435 ? -10.438 -98.625 -38.438 1 57 435 ALA B N 1
ATOM 7532 C CA . ALA B 1 435 ? -11.188 -99.812 -38.844 1 57 435 ALA B CA 1
ATOM 7533 C C . ALA B 1 435 ? -10.859 -100.188 -40.281 1 57 435 ALA B C 1
ATOM 7535 O O . ALA B 1 435 ? -10.586 -99.375 -41.125 1 57 435 ALA B O 1
ATOM 7536 N N . ALA B 1 436 ? -10.617 -101.5 -40.406 1 59.53 436 ALA B N 1
ATOM 7537 C CA . ALA B 1 436 ? -10.469 -102.062 -41.75 1 59.53 436 ALA B CA 1
ATOM 7538 C C . ALA B 1 436 ? -11.633 -101.625 -42.625 1 59.53 436 ALA B C 1
ATOM 7540 O O . ALA B 1 436 ? -12.797 -101.688 -42.219 1 59.53 436 ALA B O 1
ATOM 7541 N N . GLU B 1 437 ? -11.438 -100.938 -43.531 1 61.03 437 GLU B N 1
ATOM 7542 C CA . GLU B 1 437 ? -12.469 -100.562 -44.5 1 61.03 437 GLU B CA 1
ATOM 7543 C C . GLU B 1 437 ? -12.805 -101.75 -45.406 1 61.03 437 GLU B C 1
ATOM 7545 O O . GLU B 1 437 ? -11.906 -102.5 -45.812 1 61.03 437 GLU B O 1
ATOM 7550 N N . THR B 1 438 ? -14.078 -102.188 -45.469 1 64.06 438 THR B N 1
ATOM 7551 C CA . THR B 1 438 ? -14.531 -103.25 -46.344 1 64.06 438 THR B CA 1
ATOM 7552 C C . THR B 1 438 ? -15.102 -102.688 -47.625 1 64.06 438 THR B C 1
ATOM 7554 O O . THR B 1 438 ? -15.828 -101.688 -47.625 1 64.06 438 THR B O 1
ATOM 7557 N N . TYR B 1 439 ? -14.57 -103 -48.625 1 65.69 439 TYR B N 1
ATOM 7558 C CA . TYR B 1 439 ? -15.102 -102.688 -49.906 1 65.69 439 TYR B CA 1
ATOM 7559 C C . TYR B 1 439 ? -15.758 -103.875 -50.594 1 65.69 439 TYR B C 1
ATOM 7561 O O . TYR B 1 439 ? -15.25 -105 -50.5 1 65.69 439 TYR B O 1
ATOM 7569 N N . SER B 1 440 ? -16.859 -103.688 -51.156 1 74.5 440 SER B N 1
ATOM 7570 C CA . SER B 1 440 ? -17.578 -104.75 -51.812 1 74.5 440 SER B CA 1
ATOM 7571 C C . SER B 1 440 ? -16.828 -105.25 -53.062 1 74.5 440 SER B C 1
ATOM 7573 O O . SER B 1 440 ? -16.844 -106.438 -53.344 1 74.5 440 SER B O 1
ATOM 7575 N N . SER B 1 441 ? -16.234 -104.375 -53.875 1 79.06 441 SER B N 1
ATOM 7576 C CA . SER B 1 441 ? -15.469 -104.688 -55.062 1 79.06 441 SER B CA 1
ATOM 7577 C C . SER B 1 441 ? -14.195 -103.875 -55.156 1 79.06 441 SER B C 1
ATOM 7579 O O . SER B 1 441 ? -14.227 -102.625 -55.031 1 79.06 441 SER B O 1
ATOM 7581 N N . ILE B 1 442 ? -13.141 -104.562 -55.094 1 75.12 442 ILE B N 1
ATOM 7582 C CA . ILE B 1 442 ? -11.867 -103.875 -55.281 1 75.12 442 ILE B CA 1
ATOM 7583 C C . ILE B 1 442 ? -11.062 -104.562 -56.375 1 75.12 442 ILE B C 1
ATOM 7585 O O . ILE B 1 442 ? -11.242 -105.75 -56.656 1 75.12 442 ILE B O 1
ATOM 7589 N N . THR B 1 443 ? -10.297 -103.75 -57.219 1 82.25 443 THR B N 1
ATOM 7590 C CA . THR B 1 443 ? -9.312 -104.312 -58.156 1 82.25 443 THR B CA 1
ATOM 7591 C C . THR B 1 443 ? -7.898 -104.125 -57.625 1 82.25 443 THR B C 1
ATOM 7593 O O . THR B 1 443 ? -7.52 -103 -57.25 1 82.25 443 THR B O 1
ATOM 7596 N N . ILE B 1 444 ? -7.277 -105.062 -57.344 1 79.5 444 ILE B N 1
ATOM 7597 C CA . ILE B 1 444 ? -5.902 -105 -56.875 1 79.5 444 ILE B CA 1
ATOM 7598 C C . ILE B 1 444 ? -4.945 -105.375 -58 1 79.5 444 ILE B C 1
ATOM 7600 O O . ILE B 1 444 ? -5.125 -106.375 -58.656 1 79.5 444 ILE B O 1
ATOM 7604 N N . TYR B 1 445 ? -4.027 -104.562 -58.219 1 83.81 445 TYR B N 1
ATOM 7605 C CA . TYR B 1 445 ? -2.973 -104.812 -59.188 1 83.81 445 TYR B CA 1
ATOM 7606 C C . TYR B 1 445 ? -1.714 -105.312 -58.5 1 83.81 445 TYR B C 1
ATOM 7608 O O . TYR B 1 445 ? -1.197 -104.688 -57.562 1 83.81 445 TYR B O 1
ATOM 7616 N N . PHE B 1 446 ? -1.4 -106.5 -58.812 1 78.44 446 PHE B N 1
ATOM 7617 C CA . PHE B 1 446 ? -0.162 -107.125 -58.312 1 78.44 446 PHE B CA 1
ATOM 7618 C C . PHE B 1 446 ? 0.837 -107.312 -59.469 1 78.44 446 PHE B C 1
ATOM 7620 O O . PHE B 1 446 ? 0.502 -107.875 -60.5 1 78.44 446 PHE B O 1
ATOM 7627 N N . SER B 1 447 ? 1.918 -106.75 -59.312 1 82.5 447 SER B N 1
ATOM 7628 C CA . SER B 1 447 ? 2.98 -106.938 -60.312 1 82.5 447 SER B CA 1
ATOM 7629 C C . SER B 1 447 ? 4.227 -107.562 -59.656 1 82.5 447 SER B C 1
ATOM 7631 O O . SER B 1 447 ? 4.605 -107.188 -58.562 1 82.5 447 SER B O 1
ATOM 7633 N N . ASP B 1 448 ? 4.727 -108.5 -60.219 1 80.56 448 ASP B N 1
ATOM 7634 C CA . ASP B 1 448 ? 5.961 -109.125 -59.781 1 80.56 448 ASP B CA 1
ATOM 7635 C C . ASP B 1 448 ? 6.973 -109.25 -60.938 1 80.56 448 ASP B C 1
ATOM 7637 O O . ASP B 1 448 ? 6.594 -109.438 -62.094 1 80.56 448 ASP B O 1
ATOM 7641 N N . ILE B 1 449 ? 8.141 -109.25 -60.594 1 80.69 449 ILE B N 1
ATOM 7642 C CA . ILE B 1 449 ? 9.188 -109.312 -61.625 1 80.69 449 ILE B CA 1
ATOM 7643 C C . ILE B 1 449 ? 9.57 -110.812 -61.812 1 80.69 449 ILE B C 1
ATOM 7645 O O . ILE B 1 449 ? 10.008 -111.438 -60.875 1 80.69 449 ILE B O 1
ATOM 7649 N N . VAL B 1 450 ? 9.383 -111.188 -63.031 1 82.25 450 VAL B N 1
ATOM 7650 C CA . VAL B 1 450 ? 9.766 -112.562 -63.375 1 82.25 450 VAL B CA 1
ATOM 7651 C C . VAL B 1 450 ? 11.281 -112.688 -63.469 1 82.25 450 VAL B C 1
ATOM 7653 O O . VAL B 1 450 ? 11.922 -111.875 -64.125 1 82.25 450 VAL B O 1
ATOM 7656 N N . GLY B 1 451 ? 11.852 -113.688 -62.844 1 80.75 451 GLY B N 1
ATOM 7657 C CA . GLY B 1 451 ? 13.289 -113.938 -62.875 1 80.75 451 GLY B CA 1
ATOM 7658 C C . GLY B 1 451 ? 14.055 -113.062 -61.938 1 80.75 451 GLY B C 1
ATOM 7659 O O . GLY B 1 451 ? 15.258 -112.875 -62.062 1 80.75 451 GLY B O 1
ATOM 7660 N N . PHE B 1 452 ? 13.398 -112.438 -60.969 1 80.44 452 PHE B N 1
ATOM 7661 C CA . PHE B 1 452 ? 14.008 -111.5 -60.062 1 80.44 452 PHE B CA 1
ATOM 7662 C C . PHE B 1 452 ? 15.047 -112.188 -59.188 1 80.44 452 PHE B C 1
ATOM 7664 O O . PHE B 1 452 ? 16.125 -111.625 -58.938 1 80.44 452 PHE B O 1
ATOM 7671 N N . SER B 1 453 ? 14.695 -113.312 -58.781 1 78.06 453 SER B N 1
ATOM 7672 C CA . SER B 1 453 ? 15.617 -114.062 -57.906 1 78.06 453 SER B CA 1
ATOM 7673 C C . SER B 1 453 ? 16.953 -114.312 -58.625 1 78.06 453 SER B C 1
ATOM 7675 O O . SER B 1 453 ? 18.016 -114.188 -58 1 78.06 453 SER B O 1
ATOM 7677 N N . GLU B 1 454 ? 16.797 -114.688 -59.844 1 82.56 454 GLU B N 1
ATOM 7678 C CA . GLU B 1 454 ? 18.016 -114.938 -60.625 1 82.56 454 GLU B CA 1
ATOM 7679 C C . GLU B 1 454 ? 18.766 -113.625 -60.844 1 82.56 454 GLU B C 1
ATOM 7681 O O . GLU B 1 454 ? 20 -113.562 -60.75 1 82.56 454 GLU B O 1
ATOM 7686 N N . LEU B 1 455 ? 18.062 -112.688 -61.062 1 84.19 455 LEU B N 1
ATOM 7687 C CA . LEU B 1 455 ? 18.656 -111.375 -61.25 1 84.19 455 LEU B CA 1
ATOM 7688 C C . LEU B 1 455 ? 19.312 -110.875 -59.969 1 84.19 455 LEU B C 1
ATOM 7690 O O . LEU B 1 455 ? 20.406 -110.312 -60 1 84.19 455 LEU B O 1
ATOM 7694 N N . ALA B 1 456 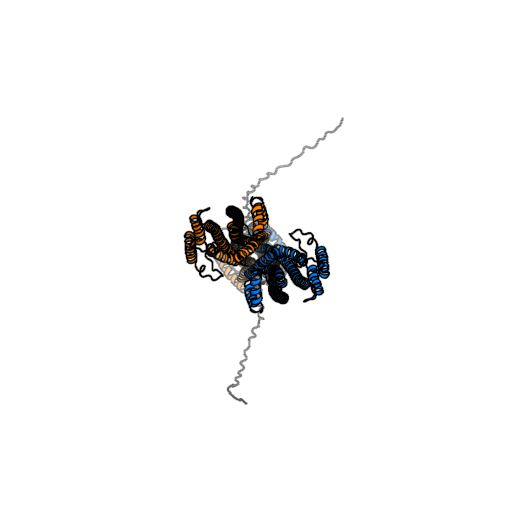? 18.688 -111 -58.875 1 79.69 456 ALA B N 1
ATOM 7695 C CA . ALA B 1 456 ? 19.203 -110.562 -57.562 1 79.69 456 ALA B CA 1
ATOM 7696 C C . ALA B 1 456 ? 20.469 -111.375 -57.188 1 79.69 456 ALA B C 1
ATOM 7698 O O . ALA B 1 456 ? 21.359 -110.812 -56.531 1 79.69 456 ALA B O 1
ATOM 7699 N N . TYR B 1 457 ? 20.516 -112.562 -57.75 1 80.56 457 TYR B N 1
ATOM 7700 C CA . TYR B 1 457 ? 21.672 -113.438 -57.5 1 80.56 457 TYR B CA 1
ATOM 7701 C C . TYR B 1 457 ? 22.875 -113 -58.312 1 80.56 457 TYR B C 1
ATOM 7703 O O . TYR B 1 457 ? 24.016 -113.062 -57.875 1 80.56 457 TYR B O 1
ATOM 7711 N N . GLN B 1 458 ? 22.594 -112.438 -59.406 1 85.19 458 GLN B N 1
ATOM 7712 C CA . GLN B 1 458 ? 23.672 -112.125 -60.344 1 85.19 458 GLN B CA 1
ATOM 7713 C C . GLN B 1 458 ? 24.047 -110.625 -60.188 1 85.19 458 GLN B C 1
ATOM 7715 O O . GLN B 1 458 ? 24.984 -110.188 -60.844 1 85.19 458 GLN B O 1
ATOM 7720 N N . SER B 1 459 ? 23.344 -110 -59.344 1 83.69 459 SER B N 1
ATOM 7721 C CA . SER B 1 459 ? 23.578 -108.562 -59.219 1 83.69 459 SER B CA 1
ATOM 7722 C C . SER B 1 459 ? 23.984 -108.188 -57.812 1 83.69 459 SER B C 1
ATOM 7724 O O . SER B 1 459 ? 23.75 -108.938 -56.875 1 83.69 459 SER B O 1
ATOM 7726 N N . THR B 1 460 ? 24.625 -107.062 -57.688 1 82 460 THR B N 1
ATOM 7727 C CA . THR B 1 460 ? 24.922 -106.562 -56.375 1 82 460 THR B CA 1
ATOM 7728 C C . THR B 1 460 ? 23.672 -105.938 -55.75 1 82 460 THR B C 1
ATOM 7730 O O . THR B 1 460 ? 22.766 -105.5 -56.438 1 82 460 THR B O 1
ATOM 7733 N N . PRO B 1 461 ? 23.609 -105.938 -54.438 1 78.75 461 PRO B N 1
ATOM 7734 C CA . PRO B 1 461 ? 22.438 -105.375 -53.781 1 78.75 461 PRO B CA 1
ATOM 7735 C C . PRO B 1 461 ? 22.156 -103.938 -54.25 1 78.75 461 PRO B C 1
ATOM 7737 O O . PRO B 1 461 ? 21 -103.562 -54.406 1 78.75 461 PRO B O 1
ATOM 7740 N N . MET B 1 462 ? 23.141 -103.25 -54.469 1 80.62 462 MET B N 1
ATOM 7741 C CA . MET B 1 462 ? 22.953 -101.875 -54.844 1 80.62 462 MET B CA 1
ATOM 7742 C C . MET B 1 462 ? 22.359 -101.75 -56.25 1 80.62 462 MET B C 1
ATOM 7744 O O . MET B 1 462 ? 21.547 -100.875 -56.531 1 80.62 462 MET B O 1
ATOM 7748 N N . GLN B 1 463 ? 22.828 -102.625 -57.031 1 81.75 463 GLN B N 1
ATOM 7749 C CA . GLN B 1 463 ? 22.266 -102.688 -58.375 1 81.75 463 GLN B CA 1
ATOM 7750 C C . GLN B 1 463 ? 20.781 -103.062 -58.344 1 81.75 463 GLN B C 1
ATOM 7752 O O . GLN B 1 463 ? 19.984 -102.5 -59.094 1 81.75 463 GLN B O 1
ATOM 7757 N N . VAL B 1 464 ? 20.469 -103.938 -57.562 1 83.31 464 VAL B N 1
ATOM 7758 C CA . VAL B 1 464 ? 19.078 -104.375 -57.438 1 83.31 464 VAL B CA 1
ATOM 7759 C C . VAL B 1 464 ? 18.234 -103.25 -56.906 1 83.31 464 VAL B C 1
ATOM 7761 O O . VAL B 1 464 ? 17.156 -102.938 -57.438 1 83.31 464 VAL B O 1
ATOM 7764 N N . ILE B 1 465 ? 18.828 -102.562 -55.906 1 79.44 465 ILE B N 1
ATOM 7765 C CA . ILE B 1 465 ? 18.109 -101.438 -55.281 1 79.44 465 ILE B CA 1
ATOM 7766 C C . ILE B 1 465 ? 17.906 -100.375 -56.312 1 79.44 465 ILE B C 1
ATOM 7768 O O . ILE B 1 465 ? 16.828 -99.75 -56.406 1 79.44 465 ILE B O 1
ATOM 7772 N N . SER B 1 466 ? 18.875 -100.062 -57.094 1 81.81 466 SER B N 1
ATOM 7773 C CA . SER B 1 466 ? 18.781 -99.062 -58.125 1 81.81 466 SER B CA 1
ATOM 7774 C C . SER B 1 466 ? 17.719 -99.375 -59.156 1 81.81 466 SER B C 1
ATOM 7776 O O . SER B 1 466 ? 16.938 -98.5 -59.562 1 81.81 466 SER B O 1
ATOM 7778 N N . LEU B 1 467 ? 17.766 -100.625 -59.5 1 83.88 467 LEU B N 1
ATOM 7779 C CA . LEU B 1 467 ? 16.766 -101.062 -60.469 1 83.88 467 LEU B CA 1
ATOM 7780 C C . LEU B 1 467 ? 15.359 -100.938 -59.906 1 83.88 467 LEU B C 1
ATOM 7782 O O . LEU B 1 467 ? 14.453 -100.438 -60.594 1 83.88 467 LEU B O 1
ATOM 7786 N N . MET B 1 468 ? 15.25 -101.438 -58.812 1 82.19 468 MET B N 1
ATOM 7787 C CA . MET B 1 468 ? 13.945 -101.375 -58.188 1 82.19 468 MET B CA 1
ATOM 7788 C C . MET B 1 468 ? 13.492 -99.938 -58 1 82.19 468 MET B C 1
ATOM 7790 O O . MET B 1 468 ? 12.312 -99.625 -58.188 1 82.19 468 MET B O 1
ATOM 7794 N N . ASN B 1 469 ? 14.375 -99.062 -57.562 1 78.94 469 ASN B N 1
ATOM 7795 C CA . ASN B 1 469 ? 14.055 -97.625 -57.375 1 78.94 469 ASN B CA 1
ATOM 7796 C C . ASN B 1 469 ? 13.531 -97 -58.688 1 78.94 469 ASN B C 1
ATOM 7798 O O . ASN B 1 469 ? 12.562 -96.25 -58.656 1 78.94 469 ASN B O 1
ATOM 7802 N N . VAL B 1 470 ? 14.195 -97.312 -59.719 1 82.62 470 VAL B N 1
ATOM 7803 C CA . VAL B 1 470 ? 13.781 -96.812 -61 1 82.62 470 VAL B CA 1
ATOM 7804 C C . VAL B 1 470 ? 12.406 -97.312 -61.375 1 82.62 470 VAL B C 1
ATOM 7806 O O . VAL B 1 470 ? 11.531 -96.562 -61.812 1 82.62 470 VAL B O 1
ATOM 7809 N N . LEU B 1 471 ? 12.227 -98.625 -61.219 1 84.5 471 LEU B N 1
ATOM 7810 C CA . LEU B 1 471 ? 10.977 -99.25 -61.562 1 84.5 471 LEU B CA 1
ATOM 7811 C C . LEU B 1 471 ? 9.82 -98.75 -60.719 1 84.5 471 LEU B C 1
ATOM 7813 O O . LEU B 1 471 ? 8.766 -98.375 -61.281 1 84.5 471 LEU B O 1
ATOM 7817 N N . TYR B 1 472 ? 10.07 -98.688 -59.469 1 81.62 472 TYR B N 1
ATOM 7818 C CA . TYR B 1 472 ? 8.984 -98.312 -58.594 1 81.62 472 TYR B CA 1
ATOM 7819 C C . TYR B 1 472 ? 8.688 -96.812 -58.781 1 81.62 472 TYR B C 1
ATOM 7821 O O . TYR B 1 472 ? 7.531 -96.375 -58.688 1 81.62 472 TYR B O 1
ATOM 7829 N N . LYS B 1 473 ? 9.656 -96.062 -59.031 1 80.12 473 LYS B N 1
ATOM 7830 C CA . LYS B 1 473 ? 9.43 -94.625 -59.344 1 80.12 473 LYS B CA 1
ATOM 7831 C C . LYS B 1 473 ? 8.555 -94.5 -60.594 1 80.12 473 LYS B C 1
ATOM 7833 O O . LYS B 1 473 ? 7.676 -93.625 -60.625 1 80.12 473 LYS B O 1
ATOM 7838 N N . MET B 1 474 ? 8.828 -95.312 -61.469 1 81.88 474 MET B N 1
ATOM 7839 C CA . MET B 1 474 ? 8.039 -95.312 -62.688 1 81.88 474 MET B CA 1
ATOM 7840 C C . MET B 1 474 ? 6.598 -95.688 -62.406 1 81.88 474 MET B C 1
ATOM 7842 O O . MET B 1 474 ? 5.664 -95.062 -62.938 1 81.88 474 MET B O 1
ATOM 7846 N N . PHE B 1 475 ? 6.449 -96.688 -61.656 1 82.25 475 PHE B N 1
ATOM 7847 C CA . PHE B 1 475 ? 5.109 -97.188 -61.312 1 82.25 475 PHE B CA 1
ATOM 7848 C C . PHE B 1 475 ? 4.359 -96.125 -60.531 1 82.25 475 PHE B C 1
ATOM 7850 O O . PHE B 1 475 ? 3.195 -95.812 -60.812 1 82.25 475 PHE B O 1
ATOM 7857 N N . ASP B 1 476 ? 5.082 -95.625 -59.594 1 77.69 476 ASP B N 1
ATOM 7858 C CA . ASP B 1 476 ? 4.465 -94.562 -58.75 1 77.69 476 ASP B CA 1
ATOM 7859 C C . ASP B 1 476 ? 4.039 -93.375 -59.562 1 77.69 476 ASP B C 1
ATOM 7861 O O . ASP B 1 476 ? 2.963 -92.812 -59.344 1 77.69 476 ASP B O 1
ATOM 7865 N N . SER B 1 477 ? 4.812 -92.938 -60.375 1 80.44 477 SER B N 1
ATOM 7866 C CA . SER B 1 477 ? 4.504 -91.75 -61.219 1 80.44 477 SER B CA 1
ATOM 7867 C C . SER B 1 477 ? 3.26 -92 -62.062 1 80.44 477 SER B C 1
ATOM 7869 O O . SER B 1 477 ? 2.455 -91.125 -62.25 1 80.44 477 SER B O 1
ATOM 7871 N N . ARG B 1 478 ? 3.088 -93.25 -62.438 1 80.06 478 ARG B N 1
ATOM 7872 C CA . ARG B 1 478 ? 1.962 -93.562 -63.312 1 80.06 478 ARG B CA 1
ATOM 7873 C C . ARG B 1 478 ? 0.675 -93.688 -62.5 1 80.06 478 ARG B C 1
ATOM 7875 O O . ARG B 1 478 ? -0.391 -93.25 -62.938 1 80.06 478 ARG B O 1
ATOM 7882 N N . ILE B 1 479 ? 0.842 -94.312 -61.344 1 76.31 479 ILE B N 1
ATOM 7883 C CA . ILE B 1 479 ? -0.379 -94.562 -60.594 1 76.31 479 ILE B CA 1
ATOM 7884 C C . ILE B 1 479 ? -0.896 -93.25 -59.969 1 76.31 479 ILE B C 1
ATOM 7886 O O . ILE B 1 479 ? -2.082 -93.125 -59.656 1 76.31 479 ILE B O 1
ATOM 7890 N N . ASP B 1 480 ? -0.04 -92.312 -59.812 1 72.88 480 ASP B N 1
ATOM 7891 C CA . ASP B 1 480 ? -0.403 -91 -59.25 1 72.88 480 ASP B CA 1
ATOM 7892 C C . ASP B 1 480 ? -1.394 -90.312 -60.156 1 72.88 480 ASP B C 1
ATOM 7894 O O . ASP B 1 480 ? -2.143 -89.438 -59.719 1 72.88 480 ASP B O 1
ATOM 7898 N N . CYS B 1 481 ? -1.45 -90.688 -61.312 1 70.94 481 CYS B N 1
ATOM 7899 C CA . CYS B 1 481 ? -2.348 -90.062 -62.281 1 70.94 481 CYS B CA 1
ATOM 7900 C C . CYS B 1 481 ? -3.746 -90.688 -62.188 1 70.94 481 CYS B C 1
ATOM 7902 O O . CYS B 1 481 ? -4.695 -90.125 -62.75 1 70.94 481 CYS B O 1
ATOM 7904 N N . TYR B 1 482 ? -3.854 -91.75 -61.469 1 73.5 482 TYR B N 1
ATOM 7905 C CA . TYR B 1 482 ? -5.137 -92.438 -61.312 1 73.5 482 TYR B CA 1
ATOM 7906 C C . TYR B 1 482 ? -5.555 -92.5 -59.844 1 73.5 482 TYR B C 1
ATOM 7908 O O . TYR B 1 482 ? -4.758 -92.188 -58.969 1 73.5 482 TYR B O 1
ATOM 7916 N N . ASP B 1 483 ? -6.777 -92.688 -59.562 1 71.94 483 ASP B N 1
ATOM 7917 C CA . ASP B 1 483 ? -7.289 -92.875 -58.219 1 71.94 483 ASP B CA 1
ATOM 7918 C C . ASP B 1 483 ? -6.98 -94.25 -57.656 1 71.94 483 ASP B C 1
ATOM 7920 O O . ASP B 1 483 ? -7.895 -95.062 -57.406 1 71.94 483 ASP B O 1
ATOM 7924 N N . VAL B 1 484 ? -5.684 -94.625 -57.688 1 73.5 484 VAL B N 1
ATOM 7925 C CA . VAL B 1 484 ? -5.234 -95.938 -57.188 1 73.5 484 VAL B CA 1
ATOM 7926 C C . VAL B 1 484 ? -4.332 -95.75 -55.969 1 73.5 484 VAL B C 1
ATOM 7928 O O . VAL B 1 484 ? -3.617 -94.75 -55.875 1 73.5 484 VAL B O 1
ATOM 7931 N N . TYR B 1 485 ? -4.535 -96.562 -55.031 1 70.56 485 TYR B N 1
ATOM 7932 C CA . TYR B 1 485 ? -3.766 -96.5 -53.781 1 70.56 485 TYR B CA 1
ATOM 7933 C C . TYR B 1 485 ? -2.643 -97.562 -53.812 1 70.56 485 TYR B C 1
ATOM 7935 O O . TYR B 1 485 ? -2.881 -98.75 -54.031 1 70.56 485 TYR B O 1
ATOM 7943 N N . LYS B 1 486 ? -1.459 -97 -53.594 1 72.69 486 LYS B N 1
ATOM 7944 C CA . LYS B 1 486 ? -0.342 -97.938 -53.438 1 72.69 486 LYS B CA 1
ATOM 7945 C C . LYS B 1 486 ? -0.326 -98.562 -52.062 1 72.69 486 LYS B C 1
ATOM 7947 O O . LYS B 1 486 ? -0.324 -97.875 -51.031 1 72.69 486 LYS B O 1
ATOM 7952 N N . ILE B 1 487 ? -0.378 -99.75 -51.969 1 64.31 487 ILE B N 1
ATOM 7953 C CA . ILE B 1 487 ? -0.427 -100.438 -50.688 1 64.31 487 ILE B CA 1
ATOM 7954 C C . ILE B 1 487 ? 0.992 -100.688 -50.156 1 64.31 487 ILE B C 1
ATOM 7956 O O . ILE B 1 487 ? 1.343 -100.188 -49.094 1 64.31 487 ILE B O 1
ATOM 7960 N N . GLU B 1 488 ? 1.749 -101.5 -50.844 1 65.69 488 GLU B N 1
ATOM 7961 C CA . GLU B 1 488 ? 3.092 -101.875 -50.375 1 65.69 488 GLU B CA 1
ATOM 7962 C C . GLU B 1 488 ? 3.977 -102.312 -51.531 1 65.69 488 GLU B C 1
ATOM 7964 O O . GLU B 1 488 ? 3.473 -102.75 -52.562 1 65.69 488 GLU B O 1
ATOM 7969 N N . THR B 1 489 ? 5.277 -102 -51.438 1 66.75 489 THR B N 1
ATOM 7970 C CA . THR B 1 489 ? 6.309 -102.625 -52.281 1 66.75 489 THR B CA 1
ATOM 7971 C C . THR B 1 489 ? 7.195 -103.562 -51.438 1 66.75 489 THR B C 1
ATOM 7973 O O . THR B 1 489 ? 7.691 -103.188 -50.375 1 66.75 489 THR B O 1
ATOM 7976 N N . ILE B 1 490 ? 7.184 -104.688 -51.688 1 59.53 490 ILE B N 1
ATOM 7977 C CA . ILE B 1 490 ? 8.016 -105.625 -50.938 1 59.53 490 ILE B CA 1
ATOM 7978 C C . ILE B 1 490 ? 8.93 -106.375 -51.938 1 59.53 490 ILE B C 1
ATOM 7980 O O . ILE B 1 490 ? 8.453 -107.062 -52.812 1 59.53 490 ILE B O 1
ATOM 7984 N N . GLY B 1 491 ? 10.062 -106.188 -51.781 1 68.94 491 GLY B N 1
ATOM 7985 C CA . GLY B 1 491 ? 10.961 -106.812 -52.719 1 68.94 491 GLY B CA 1
ATOM 7986 C C . GLY B 1 491 ? 10.719 -106.375 -54.156 1 68.94 491 GLY B C 1
ATOM 7987 O O . GLY B 1 491 ? 10.844 -105.188 -54.469 1 68.94 491 GLY B O 1
ATOM 7988 N N . ASP B 1 492 ? 10.281 -107.5 -54.906 1 73.75 492 ASP B N 1
ATOM 7989 C CA . ASP B 1 492 ? 10.023 -107.25 -56.312 1 73.75 492 ASP B CA 1
ATOM 7990 C C . ASP B 1 492 ? 8.523 -107.125 -56.594 1 73.75 492 ASP B C 1
ATOM 7992 O O . ASP B 1 492 ? 8.109 -106.938 -57.719 1 73.75 492 ASP B O 1
ATOM 7996 N N . ALA B 1 493 ? 7.805 -107.188 -55.562 1 77 493 ALA B N 1
ATOM 7997 C CA . ALA B 1 493 ? 6.355 -107.125 -55.719 1 77 493 ALA B CA 1
ATOM 7998 C C . ALA B 1 493 ? 5.836 -105.688 -55.562 1 77 493 ALA B C 1
ATOM 8000 O O . ALA B 1 493 ? 6.273 -105 -54.656 1 77 493 ALA B O 1
ATOM 8001 N N . TYR B 1 494 ? 5.027 -105.25 -56.469 1 80.44 494 TYR B N 1
ATOM 8002 C CA . TYR B 1 494 ? 4.34 -103.938 -56.438 1 80.44 494 TYR B CA 1
ATOM 8003 C C . TYR B 1 494 ? 2.83 -104.125 -56.375 1 80.44 494 TYR B C 1
ATOM 8005 O O . TYR B 1 494 ? 2.244 -104.812 -57.188 1 80.44 494 TYR B O 1
ATOM 8013 N N . MET B 1 495 ? 2.365 -103.625 -55.312 1 78.19 495 MET B N 1
ATOM 8014 C CA . MET B 1 495 ? 0.921 -103.75 -55.125 1 78.19 495 MET B CA 1
ATOM 8015 C C . MET B 1 495 ? 0.273 -102.375 -55.062 1 78.19 495 MET B C 1
ATOM 8017 O O . MET B 1 495 ? 0.589 -101.562 -54.156 1 78.19 495 MET B O 1
#

Sequence (990 aa):
MKSSEKRKVSPDKGDGGGTRKDADMDLPPMPKRPSLVSIDSEDENKMVEVKTGICGLDPTTGKGKQIHLIQMLLLPFVPIMALIIQNSINMVSILEYQNDMQETIDQVQISTGLGNVTEALQSERAEIAFYLFTNGSIIRRNLSEHFAYTNSLIEHLKWPAFRIDDQLFQNKILFRIRLDDFRDKITKFDTPNIEAGIAFYNRANYIFLDQLTREIKEKDASGVWRPLLAYKNMIRAIEHLGISMVFGEQYFGRGDLDQSSYIAFVTNDALGQDFLNASQNFAFWIGTRYQAMQKDYPWYSNITRRRLEILGREKIQPDFEKATEYFYAMLGYLDSLQKVQYEIRKTIEQTIVREVQASNSHVVIGIALLAVVLIISPVIIILVRMITRTLQAFSETLLHKTHELRFEKKRSDKLLYQMLPSSVAQQLRIHKTVAAETYSSITIYFSDIVGFSELAYQSTPMQVISLMNVLYKMFDSRIDCYDVYKIETIGDAYMMKSSEKRKVSPDKGDGGGTRKDADMDLPPMPKRPSLVSIDSEDENKMVEVKTGICGLDPTTGKGKQIHLIQMLLLPFVPIMALIIQNSINMVSILEYQNDMQETIDQVQISTGLGNVTEALQSERAEIAFYLFTNGSIIRRNLSEHFAYTNSLIEHLKWPAFRIDDQLFQNKILFRIRLDDFRDKITKFDTPNIEAGIAFYNRANYIFLDQLTREIKEKDASGVWRPLLAYKNMIRAIEHLGISMVFGEQYFGRGDLDQSSYIAFVTNDALGQDFLNASQNFAFWIGTRYQAMQKDYPWYSNITRRRLEILGREKIQPDFEKATEYFYAMLGYLDSLQKVQYEIRKTIEQTIVREVQASNSHVVIGIALLAVVLIISPVIIILVRMITRTLQAFSETLLHKTHELRFEKKRSDKLLYQMLPSSVAQQLRIHKTVAAETYSSITIYFSDIVGFSELAYQSTPMQVISLMNVLYKMFDSRIDCYDVYKIETIGDAYM

Radius of gyration: 61.45 Å; Cα contacts (8 Å, |Δi|>4): 877; chains: 2; bounding box: 67×191×137 Å